Protein AF-0000000085013955 (afdb_homodimer)

InterPro domains:
  IPR001567 Peptidase M3A/M3B catalytic domain [PF01432] (205-588)
  IPR004438 Peptidase M3B, oligoendopeptidase F [TIGR00181] (13-599)
  IPR013647 Oligopeptidase F, N-terminal domain [PF08439] (120-188)
  IPR042088 Oligoendopeptidase F, C-terminal domain [G3DSA:1.10.1370.20] (228-605)
  IPR045090 Peptidase M3A/M3B [PTHR11804] (379-576)

Structure (mmCIF, N/CA/C/O backbone):
data_AF-0000000085013955-model_v1
#
loop_
_entity.id
_entity.type
_entity.pdbx_description
1 polymer 'Oligopeptidase F'
#
loop_
_atom_site.group_PDB
_atom_site.id
_atom_site.type_symbol
_atom_site.label_atom_id
_atom_site.label_alt_id
_atom_site.label_comp_id
_atom_site.label_asym_id
_atom_site.label_entity_id
_atom_site.label_seq_id
_atom_site.pdbx_PDB_ins_code
_atom_site.Cartn_x
_atom_site.Cartn_y
_atom_site.Cartn_z
_atom_site.occupancy
_atom_site.B_iso_or_equiv
_atom_site.auth_seq_id
_atom_site.auth_comp_id
_atom_site.auth_asym_id
_atom_site.auth_atom_id
_atom_site.pdbx_PDB_model_num
ATOM 1 N N . MET A 1 1 ? 40.969 1.836 11.406 1 19.58 1 MET A N 1
ATOM 2 C CA . MET A 1 1 ? 40.406 2.119 12.711 1 19.58 1 MET A CA 1
ATOM 3 C C . MET A 1 1 ? 39.844 3.541 12.773 1 19.58 1 MET A C 1
ATOM 5 O O . MET A 1 1 ? 40.594 4.484 13.07 1 19.58 1 MET A O 1
ATOM 9 N N . THR A 1 2 ? 39.125 3.875 11.758 1 24.98 2 THR A N 1
ATOM 10 C CA . THR A 1 2 ? 38.719 5.238 11.43 1 24.98 2 THR A CA 1
ATOM 11 C C . THR A 1 2 ? 37.906 5.859 12.57 1 24.98 2 THR A C 1
ATOM 13 O O . THR A 1 2 ? 36.906 5.289 13.016 1 24.98 2 THR A O 1
ATOM 16 N N . THR A 1 3 ? 38.688 6.633 13.406 1 26.97 3 THR A N 1
ATOM 17 C CA . THR A 1 3 ? 38.344 7.352 14.625 1 26.97 3 THR A CA 1
ATOM 18 C C . THR A 1 3 ? 37.156 8.281 14.391 1 26.97 3 THR A C 1
ATOM 20 O O . THR A 1 3 ? 37.25 9.234 13.609 1 26.97 3 THR A O 1
ATOM 23 N N . THR A 1 4 ? 35.969 7.707 14.25 1 27.47 4 THR A N 1
ATOM 24 C CA . THR A 1 4 ? 34.781 8.539 14.094 1 27.47 4 THR A CA 1
ATOM 25 C C . THR A 1 4 ? 34.719 9.602 15.188 1 27.47 4 THR A C 1
ATOM 27 O O . THR A 1 4 ? 34.625 9.273 16.375 1 27.47 4 THR A O 1
ATOM 30 N N . GLU A 1 5 ? 35.5 10.688 14.977 1 27.81 5 GLU A N 1
ATOM 31 C CA . GLU A 1 5 ? 35.469 11.766 15.961 1 27.81 5 GLU A CA 1
ATOM 32 C C . GLU A 1 5 ? 34.062 12.062 16.406 1 27.81 5 GLU A C 1
ATOM 34 O O . GLU A 1 5 ? 33.188 12.375 15.578 1 27.81 5 GLU A O 1
ATOM 39 N N . ARG A 1 6 ? 33.625 11.555 17.516 1 36.03 6 ARG A N 1
ATOM 40 C CA . ARG A 1 6 ? 32.344 11.719 18.172 1 36.03 6 ARG A CA 1
ATOM 41 C C . ARG A 1 6 ? 31.969 13.195 18.266 1 36.03 6 ARG A C 1
ATOM 43 O O . ARG A 1 6 ? 32.688 13.992 18.875 1 36.03 6 ARG A O 1
ATOM 50 N N . LYS A 1 7 ? 31.453 13.844 17.266 1 40.97 7 LYS A N 1
ATOM 51 C CA . LYS A 1 7 ? 31.094 15.25 17.359 1 40.97 7 LYS A CA 1
ATOM 52 C C . LYS A 1 7 ? 30.859 15.664 18.812 1 40.97 7 LYS A C 1
ATOM 54 O O . LYS A 1 7 ? 30.359 14.875 19.609 1 40.97 7 LYS A O 1
ATOM 59 N N . ALA A 1 8 ? 31.031 16.656 19.594 1 46.53 8 ALA A N 1
ATOM 60 C CA . ALA A 1 8 ? 30.922 17.016 21 1 46.53 8 ALA A CA 1
ATOM 61 C C . ALA A 1 8 ? 29.531 16.766 21.531 1 46.53 8 ALA A C 1
ATOM 63 O O . ALA A 1 8 ? 28.547 17.344 21.062 1 46.53 8 ALA A O 1
ATOM 64 N N . GLY A 1 9 ? 28.875 15.539 22.203 1 61.88 9 GLY A N 1
ATOM 65 C CA . GLY A 1 9 ? 27.781 14.625 22.5 1 61.88 9 GLY A CA 1
ATOM 66 C C . GLY A 1 9 ? 26.625 15.289 23.234 1 61.88 9 GLY A C 1
ATOM 67 O O . GLY A 1 9 ? 26.844 16.078 24.141 1 61.88 9 GLY A O 1
ATOM 68 N N . LEU A 1 10 ? 25.453 15.703 22.688 1 78.12 10 LEU A N 1
ATOM 69 C CA . LEU A 1 10 ? 24.25 16.125 23.391 1 78.12 10 LEU A CA 1
ATOM 70 C C . LEU A 1 10 ? 24.094 15.367 24.703 1 78.12 10 LEU A C 1
ATOM 72 O O . LEU A 1 10 ? 24.438 14.18 24.781 1 78.12 10 LEU A O 1
ATOM 76 N N . PRO A 1 11 ? 23.766 16.188 25.734 1 90.69 11 PRO A N 1
ATOM 77 C CA . PRO A 1 11 ? 23.531 15.516 27.016 1 90.69 11 PRO A CA 1
ATOM 78 C C . PRO A 1 11 ? 22.406 14.484 26.938 1 90.69 11 PRO A C 1
ATOM 80 O O . PRO A 1 11 ? 21.594 14.531 26.016 1 90.69 11 PRO A O 1
ATOM 83 N N . SER A 1 12 ? 22.547 13.562 27.891 1 91.56 12 SER A N 1
ATOM 84 C CA . SER A 1 12 ? 21.406 12.664 28.047 1 91.56 12 SER A CA 1
ATOM 85 C C . SER A 1 12 ? 20.188 13.406 28.609 1 91.56 12 SER A C 1
ATOM 87 O O . SER A 1 12 ? 20.344 14.484 29.188 1 91.56 12 SER A O 1
ATOM 89 N N . ARG A 1 13 ? 18.984 12.914 28.438 1 94 13 ARG A N 1
ATOM 90 C CA . ARG A 1 13 ? 17.75 13.531 28.922 1 94 13 ARG A CA 1
ATOM 91 C C . ARG A 1 13 ? 17.828 13.773 30.422 1 94 13 ARG A C 1
ATOM 93 O O . ARG A 1 13 ? 17.359 14.805 30.922 1 94 13 ARG A O 1
ATOM 100 N N . ALA A 1 14 ? 18.453 12.852 31.078 1 91.44 14 ALA A N 1
ATOM 101 C CA . ALA A 1 14 ? 18.562 12.938 32.531 1 91.44 14 ALA A CA 1
ATOM 102 C C . ALA A 1 14 ? 19.484 14.078 32.938 1 91.44 14 ALA A C 1
ATOM 104 O O . ALA A 1 14 ? 19.391 14.562 34.094 1 91.44 14 ALA A O 1
ATOM 105 N N . ASP A 1 15 ? 20.281 14.57 32.031 1 94.38 15 ASP A N 1
ATOM 106 C CA . ASP A 1 15 ? 21.312 15.539 32.375 1 94.38 15 ASP A CA 1
ATOM 107 C C . ASP A 1 15 ? 20.906 16.953 31.969 1 94.38 15 ASP A C 1
ATOM 109 O O . ASP A 1 15 ? 21.641 17.922 32.188 1 94.38 15 ASP A O 1
ATOM 113 N N . VAL A 1 16 ? 19.766 17.094 31.375 1 95.44 16 VAL A N 1
ATOM 114 C CA . VAL A 1 16 ? 19.328 18.422 30.953 1 95.44 16 VAL A CA 1
ATOM 115 C C . VAL A 1 16 ? 18.766 19.188 32.156 1 95.44 16 VAL A C 1
ATOM 117 O O . VAL A 1 16 ? 18.141 18.594 33.031 1 95.44 16 VAL A O 1
ATOM 120 N N . PRO A 1 17 ? 18.969 20.5 32.188 1 95.19 17 PRO A N 1
ATOM 121 C CA . PRO A 1 17 ? 18.391 21.297 33.281 1 95.19 17 PRO A CA 1
ATOM 122 C C . PRO A 1 17 ? 16.875 21.203 33.312 1 95.19 17 PRO A C 1
ATOM 124 O O . PRO A 1 17 ? 16.219 21.266 32.281 1 95.19 17 PRO A O 1
ATOM 127 N N . ARG A 1 18 ? 16.297 21.109 34.5 1 95.31 18 ARG A N 1
ATOM 128 C CA . ARG A 1 18 ? 14.867 20.984 34.688 1 95.31 18 ARG A CA 1
ATOM 129 C C . ARG A 1 18 ? 14.117 22.172 34.094 1 95.31 18 ARG A C 1
ATOM 131 O O . ARG A 1 18 ? 13.023 22.016 33.562 1 95.31 18 ARG A O 1
ATOM 138 N N . GLU A 1 19 ? 14.75 23.344 34.188 1 95.25 19 GLU A N 1
ATOM 139 C CA . GLU A 1 19 ? 14.117 24.562 33.719 1 95.25 19 GLU A CA 1
ATOM 140 C C . GLU A 1 19 ? 13.898 24.531 32.219 1 95.25 19 GLU A C 1
ATOM 142 O O . GLU A 1 19 ? 13.086 25.297 31.688 1 95.25 19 GLU A O 1
ATOM 147 N N . GLN A 1 20 ? 14.531 23.641 31.531 1 97.19 20 GLN A N 1
ATOM 148 C CA . GLN A 1 20 ? 14.398 23.547 30.094 1 97.19 20 GLN A CA 1
ATOM 149 C C . GLN A 1 20 ? 13.422 22.438 29.688 1 97.19 20 GLN A C 1
ATOM 151 O O . GLN A 1 20 ? 13.211 22.188 28.5 1 97.19 20 GLN A O 1
ATOM 156 N N . THR A 1 21 ? 12.906 21.781 30.719 1 97.38 21 THR A N 1
ATOM 157 C CA . THR A 1 21 ? 11.961 20.703 30.469 1 97.38 21 THR A CA 1
ATOM 158 C C . THR A 1 21 ? 10.547 21.125 30.859 1 97.38 21 THR A C 1
ATOM 160 O O . THR A 1 21 ? 10.359 22.031 31.656 1 97.38 21 THR A O 1
ATOM 163 N N . TRP A 1 22 ? 9.57 20.5 30.234 1 97.88 22 TRP A N 1
ATOM 164 C CA . TRP A 1 22 ? 8.18 20.766 30.578 1 97.88 22 TRP A CA 1
ATOM 165 C C . TRP A 1 22 ? 7.805 20.094 31.906 1 97.88 22 TRP A C 1
ATOM 167 O O . TRP A 1 22 ? 8.516 19.203 32.375 1 97.88 22 TRP A O 1
ATOM 177 N N . ASP A 1 23 ? 6.758 20.609 32.5 1 97 23 ASP A N 1
ATOM 178 C CA . ASP A 1 23 ? 6.215 20.062 33.719 1 97 23 ASP A CA 1
ATOM 179 C C . ASP A 1 23 ? 5.203 18.953 33.438 1 97 23 ASP A C 1
ATOM 181 O O . ASP A 1 23 ? 3.998 19.141 33.625 1 97 23 ASP A O 1
ATOM 185 N N . ILE A 1 24 ? 5.691 17.797 33.094 1 95.5 24 ILE A N 1
ATOM 186 C CA . ILE A 1 24 ? 4.844 16.672 32.75 1 95.5 24 ILE A CA 1
ATOM 187 C C . ILE A 1 24 ? 4.195 16.094 34 1 95.5 24 ILE A C 1
ATOM 189 O O . ILE A 1 24 ? 3.176 15.414 33.906 1 95.5 24 ILE A O 1
ATOM 193 N N . GLU A 1 25 ? 4.68 16.438 35.156 1 95.56 25 GLU A N 1
ATOM 194 C CA . GLU A 1 25 ? 4.203 15.969 36.438 1 95.56 25 GLU A CA 1
ATOM 195 C C . GLU A 1 25 ? 2.809 16.5 36.75 1 95.56 25 GLU A C 1
ATOM 197 O O . GLU A 1 25 ? 2.104 15.969 37.594 1 95.56 25 GLU A O 1
ATOM 202 N N . ALA A 1 26 ? 2.473 17.578 36.062 1 95.62 26 ALA A N 1
ATOM 203 C CA . ALA A 1 26 ? 1.122 18.109 36.25 1 95.62 26 ALA A CA 1
ATOM 204 C C . ALA A 1 26 ? 0.078 17.125 35.719 1 95.62 26 ALA A C 1
ATOM 206 O O . ALA A 1 26 ? -1.084 17.172 36.125 1 95.62 26 ALA A O 1
ATOM 207 N N . LEU A 1 27 ? 0.449 16.25 34.812 1 96.5 27 LEU A N 1
ATOM 208 C CA . LEU A 1 27 ? -0.435 15.211 34.312 1 96.5 27 LEU A CA 1
ATOM 209 C C . LEU A 1 27 ? -0.501 14.039 35.281 1 96.5 27 LEU A C 1
ATOM 211 O O . LEU A 1 27 ? -1.589 13.633 35.719 1 96.5 27 LEU A O 1
ATOM 215 N N . PHE A 1 28 ? 0.667 13.578 35.531 1 97.06 28 PHE A N 1
ATOM 216 C CA . PHE A 1 28 ? 0.864 12.562 36.562 1 97.06 28 PHE A CA 1
ATOM 217 C C . PHE A 1 28 ? 2.127 12.844 37.375 1 97.06 28 PHE A C 1
ATOM 219 O O . PHE A 1 28 ? 3.225 12.898 36.812 1 97.06 28 PHE A O 1
ATOM 226 N N . ALA A 1 29 ? 1.941 12.836 38.594 1 96.56 29 ALA A N 1
ATOM 227 C CA . ALA A 1 29 ? 3.027 13.266 39.469 1 96.56 29 ALA A CA 1
ATOM 228 C C . ALA A 1 29 ? 4.219 12.32 39.375 1 96.56 29 ALA A C 1
ATOM 230 O O . ALA A 1 29 ? 5.371 12.75 39.469 1 96.56 29 ALA A O 1
ATOM 231 N N . THR A 1 30 ? 3.914 11 39.25 1 95.31 30 THR A N 1
ATOM 232 C CA . THR A 1 30 ? 4.957 9.984 39.125 1 95.31 30 THR A CA 1
ATOM 233 C C . THR A 1 30 ? 4.559 8.93 38.094 1 95.31 30 THR A C 1
ATOM 235 O O . THR A 1 30 ? 3.377 8.773 37.781 1 95.31 30 THR A O 1
ATOM 238 N N . PRO A 1 31 ? 5.621 8.258 37.562 1 95.12 31 PRO A N 1
ATOM 239 C CA . PRO A 1 31 ? 5.289 7.133 36.719 1 95.12 31 PRO A CA 1
ATOM 240 C C . PRO A 1 31 ? 4.379 6.109 37.375 1 95.12 31 PRO A C 1
ATOM 242 O O . PRO A 1 31 ? 3.566 5.465 36.719 1 95.12 31 PRO A O 1
ATOM 245 N N . ALA A 1 32 ? 4.484 6.023 38.625 1 96.5 32 ALA A N 1
ATOM 246 C CA . ALA A 1 32 ? 3.631 5.102 39.375 1 96.5 32 ALA A CA 1
ATOM 247 C C . ALA A 1 32 ? 2.172 5.547 39.344 1 96.5 32 ALA A C 1
ATOM 249 O O . ALA A 1 32 ? 1.264 4.715 39.312 1 96.5 32 ALA A O 1
ATOM 250 N N . ASP A 1 33 ? 1.98 6.84 39.438 1 97.69 33 ASP A N 1
ATOM 251 C CA . ASP A 1 33 ? 0.623 7.363 39.312 1 97.69 33 ASP A CA 1
ATOM 252 C C . ASP A 1 33 ? 0.028 7.051 37.938 1 97.69 33 ASP A C 1
ATOM 254 O O . ASP A 1 33 ? -1.162 6.746 37.844 1 97.69 33 ASP A O 1
ATOM 258 N N . TRP A 1 34 ? 0.834 7.223 36.938 1 97.75 34 TRP A N 1
ATOM 259 C CA . TRP A 1 34 ? 0.398 6.859 35.594 1 97.75 34 TRP A CA 1
ATOM 260 C C . TRP A 1 34 ? 0.026 5.379 35.531 1 97.75 34 TRP A C 1
ATOM 262 O O . TRP A 1 34 ? -1.004 5.02 34.938 1 97.75 34 TRP A O 1
ATOM 272 N N . GLU A 1 35 ? 0.854 4.523 36.125 1 97.38 35 GLU A N 1
ATOM 273 C CA . GLU A 1 35 ? 0.611 3.082 36.156 1 97.38 35 GLU A CA 1
ATOM 274 C C . GLU A 1 35 ? -0.702 2.75 36.844 1 97.38 35 GLU A C 1
ATOM 276 O O . GLU A 1 35 ? -1.457 1.89 36.406 1 97.38 35 GLU A O 1
ATOM 281 N N . ALA A 1 36 ? -0.9 3.406 37.938 1 97.88 36 ALA A N 1
ATOM 282 C CA . ALA A 1 36 ? -2.139 3.195 38.688 1 97.88 36 ALA A CA 1
ATOM 283 C C . ALA A 1 36 ? -3.355 3.559 37.812 1 97.88 36 ALA A C 1
ATOM 285 O O . ALA A 1 36 ? -4.367 2.855 37.844 1 97.88 36 ALA A O 1
ATOM 286 N N . GLU A 1 37 ? -3.25 4.672 37.156 1 97.81 37 GLU A N 1
ATOM 287 C CA . GLU A 1 37 ? -4.344 5.086 36.281 1 97.81 37 GLU A CA 1
ATOM 288 C C . GLU A 1 37 ? -4.527 4.105 35.125 1 97.81 37 GLU A C 1
ATOM 290 O O . GLU A 1 37 ? -5.656 3.777 34.75 1 97.81 37 GLU A O 1
ATOM 295 N N . ALA A 1 38 ? -3.42 3.643 34.531 1 97.75 38 ALA A N 1
ATOM 296 C CA . ALA A 1 38 ? -3.459 2.68 33.438 1 97.75 38 ALA A CA 1
ATOM 297 C C . ALA A 1 38 ? -4.121 1.376 33.875 1 97.75 38 ALA A C 1
ATOM 299 O O . ALA A 1 38 ? -4.762 0.696 33.062 1 97.75 38 ALA A O 1
ATOM 300 N N . GLU A 1 39 ? -4.012 1.05 35.094 1 96.81 39 GLU A N 1
ATOM 301 C CA . GLU A 1 39 ? -4.617 -0.16 35.656 1 96.81 39 GLU A CA 1
ATOM 302 C C . GLU A 1 39 ? -6.098 0.052 35.938 1 96.81 39 GLU A C 1
ATOM 304 O O . GLU A 1 39 ? -6.906 -0.868 35.781 1 96.81 39 GLU A O 1
ATOM 309 N N . ALA A 1 40 ? -6.426 1.235 36.312 1 97.69 40 ALA A N 1
ATOM 310 C CA . ALA A 1 40 ? -7.781 1.529 36.781 1 97.69 40 ALA A CA 1
ATOM 311 C C . ALA A 1 40 ? -8.695 1.861 35.594 1 97.69 40 ALA A C 1
ATOM 313 O O . ALA A 1 40 ? -9.891 1.573 35.625 1 97.69 40 ALA A O 1
ATOM 314 N N . LEU A 1 41 ? -8.195 2.469 34.594 1 97.81 41 LEU A N 1
ATOM 315 C CA . LEU A 1 41 ? -8.977 3.078 33.531 1 97.81 41 LEU A CA 1
ATOM 316 C C . LEU A 1 41 ? -9.758 2.023 32.75 1 97.81 41 LEU A C 1
ATOM 318 O O . LEU A 1 41 ? -10.898 2.258 32.344 1 97.81 41 LEU A O 1
ATOM 322 N N . PRO A 1 42 ? -9.18 0.808 32.531 1 96.69 42 PRO A N 1
ATOM 323 C CA . PRO A 1 42 ? -9.938 -0.204 31.781 1 96.69 42 PRO A CA 1
ATOM 324 C C . PRO A 1 42 ? -11.258 -0.569 32.469 1 96.69 42 PRO A C 1
ATOM 326 O O . PRO A 1 42 ? -12.273 -0.751 31.781 1 96.69 42 PRO A O 1
ATOM 329 N N . ALA A 1 43 ? -11.297 -0.641 33.719 1 97.44 43 ALA A N 1
ATOM 330 C CA . ALA A 1 43 ? -12.531 -0.939 34.438 1 97.44 43 ALA A CA 1
ATOM 331 C C . ALA A 1 43 ? -13.547 0.184 34.25 1 97.44 43 ALA A C 1
ATOM 333 O O . ALA A 1 43 ? -14.75 -0.072 34.125 1 97.44 43 ALA A O 1
ATOM 334 N N . ALA A 1 44 ? -13.07 1.383 34.406 1 98 44 ALA A N 1
ATOM 335 C CA . ALA A 1 44 ? -13.953 2.527 34.156 1 98 44 ALA A CA 1
ATOM 336 C C . ALA A 1 44 ? -14.492 2.529 32.75 1 98 44 ALA A C 1
ATOM 338 O O . ALA A 1 44 ? -15.656 2.873 32.531 1 98 44 ALA A O 1
ATOM 339 N N . ILE A 1 45 ? -13.672 2.234 31.781 1 97.69 45 ILE A N 1
ATOM 340 C CA . ILE A 1 45 ? -14.086 2.133 30.391 1 97.69 45 ILE A CA 1
ATOM 341 C C . ILE A 1 45 ? -15.148 1.051 30.234 1 97.69 45 ILE A C 1
ATOM 343 O O . ILE A 1 45 ? -16.203 1.285 29.641 1 97.69 45 ILE A O 1
ATOM 347 N N . ASP A 1 46 ? -14.938 -0.104 30.875 1 97 46 ASP A N 1
ATOM 348 C CA . ASP A 1 46 ? -15.859 -1.232 30.766 1 97 46 ASP A CA 1
ATOM 349 C C . ASP A 1 46 ? -17.219 -0.888 31.359 1 97 46 ASP A C 1
ATOM 351 O O . ASP A 1 46 ? -18.25 -1.368 30.875 1 97 46 ASP A O 1
ATOM 355 N N . ALA A 1 47 ? -17.219 -0.125 32.312 1 97.62 47 ALA A N 1
ATOM 356 C CA . ALA A 1 47 ? -18.469 0.274 32.969 1 97.62 47 ALA A CA 1
ATOM 357 C C . ALA A 1 47 ? -19.359 1.055 32.031 1 97.62 47 ALA A C 1
ATOM 359 O O . ALA A 1 47 ? -20.578 1.092 32.219 1 97.62 47 ALA A O 1
ATOM 360 N N . LEU A 1 48 ? -18.797 1.715 31.047 1 97.69 48 LEU A N 1
ATOM 361 C CA . LEU A 1 48 ? -19.594 2.48 30.094 1 97.69 48 LEU A CA 1
ATOM 362 C C . LEU A 1 48 ? -20.484 1.562 29.266 1 97.69 48 LEU A C 1
ATOM 364 O O . LEU A 1 48 ? -21.484 2.012 28.688 1 97.69 48 LEU A O 1
ATOM 368 N N . ALA A 1 49 ? -20.156 0.292 29.219 1 95.19 49 ALA A N 1
ATOM 369 C CA . ALA A 1 49 ? -20.938 -0.678 28.453 1 95.19 49 ALA A CA 1
ATOM 370 C C . ALA A 1 49 ? -22.344 -0.801 29 1 95.19 49 ALA A C 1
ATOM 372 O O . ALA A 1 49 ? -23.281 -1.142 28.266 1 95.19 49 ALA A O 1
ATOM 373 N N . ALA A 1 50 ? -22.516 -0.489 30.219 1 96.62 50 ALA A N 1
ATOM 374 C CA . ALA A 1 50 ? -23.812 -0.613 30.891 1 96.62 50 ALA A CA 1
ATOM 375 C C . ALA A 1 50 ? -24.828 0.372 30.328 1 96.62 50 ALA A C 1
ATOM 377 O O . ALA A 1 50 ? -26.031 0.21 30.516 1 96.62 50 ALA A O 1
ATOM 378 N N . TYR A 1 51 ? -24.328 1.375 29.641 1 97.12 51 TYR A N 1
ATOM 379 C CA . TYR A 1 51 ? -25.203 2.404 29.109 1 97.12 51 TYR A CA 1
ATOM 380 C C . TYR A 1 51 ? -25.766 1.989 27.75 1 97.12 51 TYR A C 1
ATOM 382 O O . TYR A 1 51 ? -26.688 2.629 27.234 1 97.12 51 TYR A O 1
ATOM 390 N N . ALA A 1 52 ? -25.219 0.956 27.125 1 93.88 52 ALA A N 1
ATOM 391 C CA . ALA A 1 52 ? -25.688 0.498 25.812 1 93.88 52 ALA A CA 1
ATOM 392 C C . ALA A 1 52 ? -27.188 0.201 25.844 1 93.88 52 ALA A C 1
ATOM 394 O O . ALA A 1 52 ? -27.672 -0.509 26.734 1 93.88 52 ALA A O 1
ATOM 395 N N . GLY A 1 53 ? -27.938 0.788 24.984 1 93.75 53 GLY A N 1
ATOM 396 C CA . GLY A 1 53 ? -29.375 0.564 24.859 1 93.75 53 GLY A CA 1
ATOM 397 C C . GLY A 1 53 ? -30.188 1.455 25.766 1 93.75 53 GLY A C 1
ATOM 398 O O . GLY A 1 53 ? -31.422 1.34 25.812 1 93.75 53 GLY A O 1
ATOM 399 N N . THR A 1 54 ? -29.516 2.365 26.438 1 96.31 54 THR A N 1
ATOM 400 C CA . THR A 1 54 ? -30.25 3.113 27.453 1 96.31 54 THR A CA 1
ATOM 401 C C . THR A 1 54 ? -30.391 4.578 27.047 1 96.31 54 THR A C 1
ATOM 403 O O . THR A 1 54 ? -31.125 5.336 27.688 1 96.31 54 THR A O 1
ATOM 406 N N . LEU A 1 55 ? -29.797 5.07 26.016 1 95.88 55 LEU A N 1
ATOM 407 C CA . LEU A 1 55 ? -29.672 6.492 25.703 1 95.88 55 LEU A CA 1
ATOM 408 C C . LEU A 1 55 ? -31.031 7.086 25.312 1 95.88 55 LEU A C 1
ATOM 410 O O . LEU A 1 55 ? -31.234 8.297 25.406 1 95.88 55 LEU A O 1
ATOM 414 N N . SER A 1 56 ? -31.984 6.219 24.938 1 95.19 56 SER A N 1
ATOM 415 C CA . SER A 1 56 ? -33.312 6.672 24.5 1 95.19 56 SER A CA 1
ATOM 416 C C . SER A 1 56 ? -34.25 6.797 25.672 1 95.19 56 SER A C 1
ATOM 418 O O . SER A 1 56 ? -35.406 7.262 25.516 1 95.19 56 SER A O 1
ATOM 420 N N . ARG A 1 57 ? -33.844 6.449 26.844 1 95.81 57 ARG A N 1
ATOM 421 C CA . ARG A 1 57 ? -34.719 6.332 28 1 95.81 57 ARG A CA 1
ATOM 422 C C . ARG A 1 57 ? -35.062 7.703 28.578 1 95.81 57 ARG A C 1
ATOM 424 O O . ARG A 1 57 ? -35.812 7.805 29.531 1 95.81 57 ARG A O 1
ATOM 431 N N . GLY A 1 58 ? -34.438 8.742 28.062 1 95.81 58 GLY A N 1
ATOM 432 C CA . GLY A 1 58 ? -34.75 10.078 28.547 1 95.81 58 GLY A CA 1
ATOM 433 C C . GLY A 1 58 ? -33.531 10.969 28.688 1 95.81 58 GLY A C 1
ATOM 434 O O . GLY A 1 58 ? -32.406 10.516 28.484 1 95.81 58 GLY A O 1
ATOM 435 N N . PRO A 1 59 ? -33.75 12.234 29.016 1 96.75 59 PRO A N 1
ATOM 436 C CA . PRO A 1 59 ? -32.656 13.188 29.125 1 96.75 59 PRO A CA 1
ATOM 437 C C . PRO A 1 59 ? -31.672 12.82 30.25 1 96.75 59 PRO A C 1
ATOM 439 O O . PRO A 1 59 ? -30.469 13.039 30.109 1 96.75 59 PRO A O 1
ATOM 442 N N . GLU A 1 60 ? -32.188 12.219 31.328 1 96.75 60 GLU A N 1
ATOM 443 C CA . GLU A 1 60 ? -31.312 11.867 32.438 1 96.75 60 GLU A CA 1
ATOM 444 C C . GLU A 1 60 ? -30.359 10.734 32.062 1 96.75 60 GLU A C 1
ATOM 446 O O . GLU A 1 60 ? -29.172 10.773 32.406 1 96.75 60 GLU A O 1
ATOM 451 N N . ALA A 1 61 ? -30.906 9.828 31.375 1 97 61 ALA A N 1
ATOM 452 C CA . ALA A 1 61 ? -30.094 8.703 30.922 1 97 61 ALA A CA 1
ATOM 453 C C . ALA A 1 61 ? -29.031 9.148 29.938 1 97 61 ALA A C 1
ATOM 455 O O . ALA A 1 61 ? -27.875 8.719 30.016 1 97 61 ALA A O 1
ATOM 456 N N . LEU A 1 62 ? -29.438 10.008 29.047 1 97.5 62 LEU A N 1
ATOM 457 C CA . LEU A 1 62 ? -28.5 10.523 28.062 1 97.5 62 LEU A CA 1
ATOM 458 C C . LEU A 1 62 ? -27.391 11.344 28.734 1 97.5 62 LEU A C 1
ATOM 460 O O . LEU A 1 62 ? -26.219 11.164 28.453 1 97.5 62 LEU A O 1
ATOM 464 N N . ALA A 1 63 ? -27.812 12.156 29.656 1 97.38 63 ALA A N 1
ATOM 465 C CA . ALA A 1 63 ? -26.859 13 30.375 1 97.38 63 ALA A CA 1
ATOM 466 C C . ALA A 1 63 ? -25.875 12.148 31.172 1 97.38 63 ALA A C 1
ATOM 468 O O . ALA A 1 63 ? -24.688 12.477 31.25 1 97.38 63 ALA A O 1
ATOM 469 N N . ALA A 1 64 ? -26.391 11.117 31.75 1 97.44 64 ALA A N 1
ATOM 470 C CA . ALA A 1 64 ? -25.547 10.242 32.562 1 97.44 64 ALA A CA 1
ATOM 471 C C . ALA A 1 64 ? -24.453 9.594 31.719 1 97.44 64 ALA A C 1
ATOM 473 O O . ALA A 1 64 ? -23.297 9.539 32.125 1 97.44 64 ALA A O 1
ATOM 474 N N . TYR A 1 65 ? -24.828 9.172 30.594 1 97.69 65 TYR A N 1
ATOM 475 C CA . TYR A 1 65 ? -23.844 8.562 29.719 1 97.69 65 TYR A CA 1
ATOM 476 C C . TYR A 1 65 ? -22.812 9.594 29.25 1 97.69 65 TYR A C 1
ATOM 478 O O . TYR A 1 65 ? -21.609 9.344 29.297 1 97.69 65 TYR A O 1
ATOM 486 N N . LEU A 1 66 ? -23.297 10.68 28.75 1 97.69 66 LEU A N 1
ATOM 487 C CA . LEU A 1 66 ? -22.391 11.688 28.172 1 97.69 66 LEU A CA 1
ATOM 488 C C . LEU A 1 66 ? -21.406 12.18 29.219 1 97.69 66 LEU A C 1
ATOM 490 O O . LEU A 1 66 ? -20.219 12.352 28.922 1 97.69 66 LEU A O 1
ATOM 494 N N . ARG A 1 67 ? -21.859 12.312 30.422 1 97 67 ARG A N 1
ATOM 495 C CA . ARG A 1 67 ? -20.984 12.75 31.5 1 97 67 ARG A CA 1
ATOM 496 C C . ARG A 1 67 ? -19.953 11.688 31.828 1 97 67 ARG A C 1
ATOM 498 O O . ARG A 1 67 ? -18.766 11.992 31.984 1 97 67 ARG A O 1
ATOM 505 N N . ALA A 1 68 ? -20.422 10.469 31.938 1 97.94 68 ALA A N 1
ATOM 506 C CA . ALA A 1 68 ? -19.516 9.375 32.25 1 97.94 68 ALA A CA 1
ATOM 507 C C . ALA A 1 68 ? -18.469 9.188 31.141 1 97.94 68 ALA A C 1
ATOM 509 O O . ALA A 1 68 ? -17.297 8.992 31.438 1 97.94 68 ALA A O 1
ATOM 510 N N . ALA A 1 69 ? -18.938 9.25 29.953 1 97.5 69 ALA A N 1
ATOM 511 C CA . ALA A 1 69 ? -18.047 9.094 28.812 1 97.5 69 ALA A CA 1
ATOM 512 C C . ALA A 1 69 ? -17.016 10.219 28.766 1 97.5 69 ALA A C 1
ATOM 514 O O . ALA A 1 69 ? -15.836 9.977 28.5 1 97.5 69 ALA A O 1
ATOM 515 N N . ASP A 1 70 ? -17.469 11.383 29.016 1 96.94 70 ASP A N 1
ATOM 516 C CA . ASP A 1 70 ? -16.578 12.547 29.016 1 96.94 70 ASP A CA 1
ATOM 517 C C . ASP A 1 70 ? -15.492 12.406 30.094 1 96.94 70 ASP A C 1
ATOM 519 O O . ASP A 1 70 ? -14.328 12.727 29.844 1 96.94 70 ASP A O 1
ATOM 523 N N . GLU A 1 71 ? -15.898 11.984 31.156 1 97.31 71 GLU A N 1
ATOM 524 C CA . GLU A 1 71 ? -14.961 11.828 32.25 1 97.31 71 GLU A CA 1
ATOM 525 C C . GLU A 1 71 ? -13.883 10.805 31.938 1 97.31 71 GLU A C 1
ATOM 527 O O . GLU A 1 71 ? -12.695 11.055 32.156 1 97.31 71 GLU A O 1
ATOM 532 N N . VAL A 1 72 ? -14.289 9.742 31.406 1 97.88 72 VAL A N 1
ATOM 533 C CA . VAL A 1 72 ? -13.352 8.68 31.062 1 97.88 72 VAL A CA 1
ATOM 534 C C . VAL A 1 72 ? -12.453 9.141 29.906 1 97.88 72 VAL A C 1
ATOM 536 O O . VAL A 1 72 ? -11.25 8.867 29.906 1 97.88 72 VAL A O 1
ATOM 539 N N . GLU A 1 73 ? -13.039 9.805 28.953 1 97.06 73 GLU A N 1
ATOM 540 C CA . GLU A 1 73 ? -12.266 10.297 27.812 1 97.06 73 GLU A CA 1
ATOM 541 C C . GLU A 1 73 ? -11.195 11.281 28.266 1 97.06 73 GLU A C 1
ATOM 543 O O . GLU A 1 73 ? -10.078 11.266 27.734 1 97.06 73 GLU A O 1
ATOM 548 N N . LEU A 1 74 ? -11.508 12.086 29.172 1 96.81 74 LEU A N 1
ATOM 549 C CA . LEU A 1 74 ? -10.539 13.055 29.672 1 96.81 74 LEU A CA 1
ATOM 550 C C . LEU A 1 74 ? -9.398 12.344 30.391 1 96.81 74 LEU A C 1
ATOM 552 O O . LEU A 1 74 ? -8.227 12.695 30.219 1 96.81 74 LEU A O 1
ATOM 556 N N . ARG A 1 75 ? -9.727 11.391 31.172 1 97.5 75 ARG A N 1
ATOM 557 C CA . ARG A 1 75 ? -8.719 10.586 31.859 1 97.5 75 ARG A CA 1
ATOM 558 C C . ARG A 1 75 ? -7.816 9.883 30.859 1 97.5 75 ARG A C 1
ATOM 560 O O . ARG A 1 75 ? -6.594 9.867 31.016 1 97.5 75 ARG A O 1
ATOM 567 N N . LEU A 1 76 ? -8.469 9.383 29.875 1 97.62 76 LEU A N 1
ATOM 568 C CA . LEU A 1 76 ? -7.734 8.703 28.812 1 97.62 76 LEU A CA 1
ATOM 569 C C . LEU A 1 76 ? -6.812 9.672 28.078 1 97.62 76 LEU A C 1
ATOM 571 O O . LEU A 1 76 ? -5.668 9.336 27.766 1 97.62 76 LEU A O 1
ATOM 575 N N . THR A 1 77 ? -7.305 10.82 27.812 1 96.69 77 THR A N 1
ATOM 576 C CA . THR A 1 77 ? -6.527 11.844 27.125 1 96.69 77 THR A CA 1
ATOM 577 C C . THR A 1 77 ? -5.281 12.211 27.938 1 96.69 77 THR A C 1
ATOM 579 O O . THR A 1 77 ? -4.199 12.383 27.375 1 96.69 77 THR A O 1
ATOM 582 N N . ARG A 1 78 ? -5.391 12.289 29.172 1 97.44 78 ARG A N 1
ATOM 583 C CA . ARG A 1 78 ? -4.262 12.586 30.047 1 97.44 78 ARG A CA 1
ATOM 584 C C . ARG A 1 78 ? -3.254 11.445 30.047 1 97.44 78 ARG A C 1
ATOM 586 O O . ARG A 1 78 ? -2.043 11.68 30 1 97.44 78 ARG A O 1
ATOM 593 N N . LEU A 1 79 ? -3.826 10.266 30.047 1 97.56 79 LEU A N 1
ATOM 594 C CA . LEU A 1 79 ? -2.986 9.078 30.016 1 97.56 79 LEU A CA 1
ATOM 595 C C . LEU A 1 79 ? -2.174 9.031 28.719 1 97.56 79 LEU A C 1
ATOM 597 O O . LEU A 1 79 ? -0.963 8.797 28.75 1 97.56 79 LEU A O 1
ATOM 601 N N . LEU A 1 80 ? -2.838 9.273 27.688 1 96.12 80 LEU A N 1
ATOM 602 C CA . LEU A 1 80 ? -2.213 9.258 26.359 1 96.12 80 LEU A CA 1
ATOM 603 C C . LEU A 1 80 ? -1.203 10.391 26.234 1 96.12 80 LEU A C 1
ATOM 605 O O . LEU A 1 80 ? -0.121 10.203 25.672 1 96.12 80 LEU A O 1
ATOM 609 N N . SER A 1 81 ? -1.55 11.516 26.688 1 96.44 81 SER A N 1
ATOM 610 C CA . SER A 1 81 ? -0.67 12.672 26.609 1 96.44 81 SER A CA 1
ATOM 611 C C . SER A 1 81 ? 0.646 12.43 27.328 1 96.44 81 SER A C 1
ATOM 613 O O . SER A 1 81 ? 1.723 12.664 26.781 1 96.44 81 SER A O 1
ATOM 615 N N . TYR A 1 82 ? 0.537 11.938 28.484 1 97.25 82 TYR A N 1
ATOM 616 C CA . TYR A 1 82 ? 1.731 11.656 29.266 1 97.25 82 TYR A CA 1
ATOM 617 C C . TYR A 1 82 ? 2.641 10.672 28.547 1 97.25 82 TYR A C 1
ATOM 619 O O . TYR A 1 82 ? 3.848 10.898 28.438 1 97.25 82 TYR A O 1
ATOM 627 N N . ALA A 1 83 ? 2.041 9.656 28.125 1 96.25 83 ALA A N 1
ATOM 628 C CA . ALA A 1 83 ? 2.812 8.602 27.469 1 96.25 83 ALA A CA 1
ATOM 629 C C . ALA A 1 83 ? 3.484 9.109 26.203 1 96.25 83 ALA A C 1
ATOM 631 O O . ALA A 1 83 ? 4.672 8.867 25.984 1 96.25 83 ALA A O 1
ATOM 632 N N . SER A 1 84 ? 2.771 9.805 25.438 1 94.5 84 SER A N 1
ATOM 633 C CA . SER A 1 84 ? 3.289 10.328 24.172 1 94.5 84 SER A CA 1
ATOM 634 C C . SER A 1 84 ? 4.367 11.375 24.406 1 94.5 84 SER A C 1
ATOM 636 O O . SER A 1 84 ? 5.406 11.367 23.75 1 94.5 84 SER A O 1
ATOM 638 N N . MET A 1 85 ? 4.137 12.25 25.297 1 95.75 85 MET A N 1
ATOM 639 C CA . MET A 1 85 ? 5.082 13.32 25.609 1 95.75 85 MET A CA 1
ATOM 640 C C . MET A 1 85 ? 6.375 12.75 26.188 1 95.75 85 MET A C 1
ATOM 642 O O . MET A 1 85 ? 7.469 13.188 25.812 1 95.75 85 MET A O 1
ATOM 646 N N . ALA A 1 86 ? 6.238 11.75 26.953 1 94.56 86 ALA A N 1
ATOM 647 C CA . ALA A 1 86 ? 7.414 11.094 27.531 1 94.56 86 ALA A CA 1
ATOM 648 C C . ALA A 1 86 ? 8.242 10.414 26.453 1 94.56 86 ALA A C 1
ATOM 650 O O . ALA A 1 86 ? 9.477 10.438 26.5 1 94.56 86 ALA A O 1
ATOM 651 N N . ALA A 1 87 ? 7.59 9.898 25.609 1 91.19 87 ALA A N 1
ATOM 652 C CA . ALA A 1 87 ? 8.289 9.203 24.531 1 91.19 87 ALA A CA 1
ATOM 653 C C . ALA A 1 87 ? 8.953 10.188 23.578 1 91.19 87 ALA A C 1
ATOM 655 O O . ALA A 1 87 ? 9.953 9.867 22.922 1 91.19 87 ALA A O 1
ATOM 656 N N . SER A 1 88 ? 8.516 11.336 23.453 1 92 88 SER A N 1
ATOM 657 C CA . SER A 1 88 ? 9.008 12.344 22.516 1 92 88 SER A CA 1
ATOM 658 C C . SER A 1 88 ? 10.359 12.891 22.969 1 92 88 SER A C 1
ATOM 660 O O . SER A 1 88 ? 11.18 13.273 22.125 1 92 88 SER A O 1
ATOM 662 N N . VAL A 1 89 ? 10.656 12.898 24.219 1 93.75 89 VAL A N 1
ATOM 663 C CA . VAL A 1 89 ? 11.836 13.602 24.703 1 93.75 89 VAL A CA 1
ATOM 664 C C . VAL A 1 89 ? 13.047 12.68 24.656 1 93.75 89 VAL A C 1
ATOM 666 O O . VAL A 1 89 ? 14.188 13.141 24.781 1 93.75 89 VAL A O 1
ATOM 669 N N . ASP A 1 90 ? 12.766 11.391 24.5 1 90.44 90 ASP A N 1
ATOM 670 C CA . ASP A 1 90 ? 13.828 10.414 24.297 1 90.44 90 ASP A CA 1
ATOM 671 C C . ASP A 1 90 ? 13.305 9.188 23.547 1 90.44 90 ASP A C 1
ATOM 673 O O . ASP A 1 90 ? 12.812 8.242 24.172 1 90.44 90 ASP A O 1
ATOM 677 N N . GLY A 1 91 ? 13.578 9.117 22.344 1 81.5 91 GLY A N 1
ATOM 678 C CA . GLY A 1 91 ? 13.086 8.039 21.5 1 81.5 91 GLY A CA 1
ATOM 679 C C . GLY A 1 91 ? 13.727 6.699 21.828 1 81.5 91 GLY A C 1
ATOM 680 O O . GLY A 1 91 ? 13.258 5.656 21.359 1 81.5 91 GLY A O 1
ATOM 681 N N . ARG A 1 92 ? 14.789 6.59 22.641 1 75.94 92 ARG A N 1
ATOM 682 C CA . ARG A 1 92 ? 15.5 5.363 22.984 1 75.94 92 ARG A CA 1
ATOM 683 C C . ARG A 1 92 ? 14.977 4.766 24.281 1 75.94 92 ARG A C 1
ATOM 685 O O . ARG A 1 92 ? 15.406 3.682 24.688 1 75.94 92 ARG A O 1
ATOM 692 N N . ASP A 1 93 ? 14.086 5.531 24.859 1 89.44 93 ASP A N 1
ATOM 693 C CA . ASP A 1 93 ? 13.539 5.082 26.125 1 89.44 93 ASP A CA 1
ATOM 694 C C . ASP A 1 93 ? 12.492 3.99 25.922 1 89.44 93 ASP A C 1
ATOM 696 O O . ASP A 1 93 ? 11.328 4.281 25.625 1 89.44 93 ASP A O 1
ATOM 700 N N . ALA A 1 94 ? 12.828 2.771 26.25 1 84.62 94 ALA A N 1
ATOM 701 C CA . ALA A 1 94 ? 11.961 1.617 26.016 1 84.62 94 ALA A CA 1
ATOM 702 C C . ALA A 1 94 ? 10.766 1.624 26.969 1 84.62 94 ALA A C 1
ATOM 704 O O . ALA A 1 94 ? 9.68 1.166 26.609 1 84.62 94 ALA A O 1
ATOM 705 N N . VAL A 1 95 ? 10.961 2.129 28.062 1 91.88 95 VAL A N 1
ATOM 706 C CA . VAL A 1 95 ? 9.883 2.189 29.047 1 91.88 95 VAL A CA 1
ATOM 707 C C . VAL A 1 95 ? 8.812 3.176 28.578 1 91.88 95 VAL A C 1
ATOM 709 O O . VAL A 1 95 ? 7.617 2.893 28.672 1 91.88 95 VAL A O 1
ATOM 712 N N . ALA A 1 96 ? 9.266 4.324 28.125 1 92.12 96 ALA A N 1
ATOM 713 C CA . ALA A 1 96 ? 8.336 5.316 27.609 1 92.12 96 ALA A CA 1
ATOM 714 C C . ALA A 1 96 ? 7.586 4.781 26.391 1 92.12 96 ALA A C 1
ATOM 716 O O . ALA A 1 96 ? 6.383 5.008 26.25 1 92.12 96 ALA A O 1
ATOM 717 N N . ALA A 1 97 ? 8.305 4.07 25.625 1 86.31 97 ALA A N 1
ATOM 718 C CA . ALA A 1 97 ? 7.688 3.469 24.453 1 86.31 97 ALA A CA 1
ATOM 719 C C . ALA A 1 97 ? 6.633 2.439 24.844 1 86.31 97 ALA A C 1
ATOM 721 O O . ALA A 1 97 ? 5.547 2.398 24.266 1 86.31 97 ALA A O 1
ATOM 722 N N . ALA A 1 98 ? 6.922 1.662 25.781 1 87.94 98 ALA A N 1
ATOM 723 C CA . ALA A 1 98 ? 5.988 0.652 26.266 1 87.94 98 ALA A CA 1
ATOM 724 C C . ALA A 1 98 ? 4.738 1.302 26.859 1 87.94 98 ALA A C 1
ATOM 726 O O . ALA A 1 98 ? 3.625 0.797 26.672 1 87.94 98 ALA A O 1
ATOM 727 N N . ARG A 1 99 ? 4.902 2.373 27.531 1 93.56 99 ARG A N 1
ATOM 728 C CA . ARG A 1 99 ? 3.768 3.117 28.062 1 93.56 99 ARG A CA 1
ATOM 729 C C . ARG A 1 99 ? 2.865 3.625 26.953 1 93.56 99 ARG A C 1
ATOM 731 O O . ARG A 1 99 ? 1.639 3.561 27.047 1 93.56 99 ARG A O 1
ATOM 738 N N . ARG A 1 100 ? 3.486 4.145 26 1 91.12 100 ARG A N 1
ATOM 739 C CA . ARG A 1 100 ? 2.715 4.641 24.859 1 91.12 100 ARG A CA 1
ATOM 740 C C . ARG A 1 100 ? 1.897 3.523 24.219 1 91.12 100 ARG A C 1
ATOM 742 O O . ARG A 1 100 ? 0.726 3.715 23.891 1 91.12 100 ARG A O 1
ATOM 749 N N . ASP A 1 101 ? 2.488 2.396 24.094 1 83.62 101 ASP A N 1
ATOM 750 C CA . ASP A 1 101 ? 1.796 1.251 23.5 1 83.62 101 ASP A CA 1
ATOM 751 C C . ASP A 1 101 ? 0.632 0.806 24.391 1 83.62 101 ASP A C 1
ATOM 753 O O . ASP A 1 101 ? -0.459 0.522 23.891 1 83.62 101 ASP A O 1
ATOM 757 N N . ARG A 1 102 ? 0.907 0.729 25.609 1 89.94 102 ARG A N 1
ATOM 758 C CA . ARG A 1 102 ? -0.132 0.349 26.547 1 89.94 102 ARG A CA 1
ATOM 759 C C . ARG A 1 102 ? -1.288 1.344 26.531 1 89.94 102 ARG A C 1
ATOM 761 O O . ARG A 1 102 ? -2.455 0.947 26.531 1 89.94 102 ARG A O 1
ATOM 768 N N . ALA A 1 103 ? -0.965 2.605 26.547 1 94.81 103 ALA A N 1
ATOM 769 C CA . ALA A 1 103 ? -1.99 3.643 26.469 1 94.81 103 ALA A CA 1
ATOM 770 C C . ALA A 1 103 ? -2.822 3.51 25.203 1 94.81 103 ALA A C 1
ATOM 772 O O . ALA A 1 103 ? -4.043 3.684 25.219 1 94.81 103 ALA A O 1
ATOM 773 N N . SER A 1 104 ? -2.203 3.223 24.141 1 88.81 104 SER A N 1
ATOM 774 C CA . SER A 1 104 ? -2.9 3.02 22.875 1 88.81 104 SER A CA 1
ATOM 775 C C . SER A 1 104 ? -3.869 1.845 22.969 1 88.81 104 SER A C 1
ATOM 777 O O . SER A 1 104 ? -4.965 1.896 22.406 1 88.81 104 SER A O 1
ATOM 779 N N . GLY A 1 105 ? -3.426 0.826 23.578 1 83.94 105 GLY A N 1
ATOM 780 C CA . GLY A 1 105 ? -4.305 -0.313 23.797 1 83.94 105 GLY A CA 1
ATOM 781 C C . GLY A 1 105 ? -5.547 0.036 24.594 1 83.94 105 GLY A C 1
ATOM 782 O O . GLY A 1 105 ? -6.652 -0.388 24.25 1 83.94 105 GLY A O 1
ATOM 783 N N . ILE A 1 106 ? -5.359 0.828 25.562 1 92.81 106 ILE A N 1
ATOM 784 C CA . ILE A 1 106 ? -6.473 1.265 26.391 1 92.81 106 ILE A CA 1
ATOM 785 C C . ILE A 1 106 ? -7.406 2.158 25.578 1 92.81 106 ILE A C 1
ATOM 787 O O . ILE A 1 106 ? -8.633 2.07 25.703 1 92.81 106 ILE A O 1
ATOM 791 N N . ALA A 1 107 ? -6.801 2.977 24.75 1 93 107 ALA A N 1
ATOM 792 C CA . ALA A 1 107 ? -7.609 3.826 23.875 1 93 107 ALA A CA 1
ATOM 793 C C . ALA A 1 107 ? -8.453 2.988 22.922 1 93 107 ALA A C 1
ATOM 795 O O . ALA A 1 107 ? -9.617 3.307 22.672 1 93 107 ALA A O 1
ATOM 796 N N . ALA A 1 108 ? -7.84 1.967 22.469 1 80.88 108 ALA A N 1
ATOM 797 C CA . ALA A 1 108 ? -8.57 1.058 21.594 1 80.88 108 ALA A CA 1
ATOM 798 C C . ALA A 1 108 ? -9.742 0.414 22.312 1 80.88 108 ALA A C 1
ATOM 800 O O . ALA A 1 108 ? -10.82 0.251 21.734 1 80.88 108 ALA A O 1
ATOM 801 N N . ARG A 1 109 ? -9.578 0.077 23.5 1 86.25 109 ARG A N 1
ATOM 802 C CA . ARG A 1 109 ? -10.641 -0.485 24.328 1 86.25 109 ARG A CA 1
ATOM 803 C C . ARG A 1 109 ? -11.781 0.507 24.5 1 86.25 109 ARG A C 1
ATOM 805 O O . ARG A 1 109 ? -12.953 0.138 24.391 1 86.25 109 ARG A O 1
ATOM 812 N N . PHE A 1 110 ? -11.461 1.674 24.766 1 94 110 PHE A N 1
ATOM 813 C CA . PHE A 1 110 ? -12.469 2.723 24.891 1 94 110 PHE A CA 1
ATOM 814 C C . PHE A 1 110 ? -13.305 2.82 23.625 1 94 110 PHE A C 1
ATOM 816 O O . PHE A 1 110 ? -14.531 2.873 23.688 1 94 110 PHE A O 1
ATOM 823 N N . GLY A 1 111 ? -12.625 2.867 22.5 1 87.69 111 GLY A N 1
ATOM 824 C CA . GLY A 1 111 ? -13.328 2.914 21.234 1 87.69 111 GLY A CA 1
ATOM 825 C C . GLY A 1 111 ? -14.273 1.748 21.031 1 87.69 111 GLY A C 1
ATOM 826 O O . GLY A 1 111 ? -15.406 1.933 20.594 1 87.69 111 GLY A O 1
ATOM 827 N N . SER A 1 112 ? -13.836 0.615 21.438 1 81 112 SER A N 1
ATOM 828 C CA . SER A 1 112 ? -14.633 -0.597 21.281 1 81 112 SER A CA 1
ATOM 829 C C . SER A 1 112 ? -15.852 -0.59 22.188 1 81 112 SER A C 1
ATOM 831 O O . SER A 1 112 ? -16.969 -0.854 21.75 1 81 112 SER A O 1
ATOM 833 N N . VAL A 1 113 ? -15.664 -0.266 23.391 1 88.69 113 VAL A N 1
ATOM 834 C CA . VAL A 1 113 ? -16.703 -0.313 24.406 1 88.69 113 VAL A CA 1
ATOM 835 C C . VAL A 1 113 ? -17.766 0.75 24.109 1 88.69 113 VAL A C 1
ATOM 837 O O . VAL A 1 113 ? -18.953 0.532 24.344 1 88.69 113 VAL A O 1
ATOM 840 N N . THR A 1 114 ? -17.312 1.855 23.547 1 93.19 114 THR A N 1
ATOM 841 C CA . THR A 1 114 ? -18.234 2.969 23.359 1 93.19 114 THR A CA 1
ATOM 842 C C . THR A 1 114 ? -18.781 2.982 21.938 1 93.19 114 THR A C 1
ATOM 844 O O . THR A 1 114 ? -19.438 3.939 21.531 1 93.19 114 THR A O 1
ATOM 847 N N . ALA A 1 115 ? -18.547 1.972 21.188 1 81.69 115 ALA A N 1
ATOM 848 C CA . ALA A 1 115 ? -18.922 1.905 19.781 1 81.69 115 ALA A CA 1
ATOM 849 C C . ALA A 1 115 ? -20.438 1.954 19.609 1 81.69 115 ALA A C 1
ATOM 851 O O . ALA A 1 115 ? -20.953 2.342 18.562 1 81.69 115 ALA A O 1
ATOM 852 N N . PHE A 1 116 ? -21.219 1.668 20.625 1 85.69 116 PHE A N 1
ATOM 853 C CA . PHE A 1 116 ? -22.672 1.64 20.562 1 85.69 116 PHE A CA 1
ATOM 854 C C . PHE A 1 116 ? -23.25 3.055 20.547 1 85.69 116 PHE A C 1
ATOM 856 O O . PHE A 1 116 ? -24.375 3.266 20.094 1 85.69 116 PHE A O 1
ATOM 863 N N . ALA A 1 117 ? -22.516 3.973 21 1 92.06 117 ALA A N 1
ATOM 864 C CA . ALA A 1 117 ? -23.047 5.289 21.344 1 92.06 117 ALA A CA 1
ATOM 865 C C . ALA A 1 117 ? -23.484 6.043 20.078 1 92.06 117 ALA A C 1
ATOM 867 O O . ALA A 1 117 ? -24.609 6.543 20.016 1 92.06 117 ALA A O 1
ATOM 868 N N . LYS A 1 118 ? -22.625 6.137 19.109 1 88.12 118 LYS A N 1
ATOM 869 C CA . LYS A 1 118 ? -22.922 6.926 17.922 1 88.12 118 LYS A CA 1
ATOM 870 C C . LYS A 1 118 ? -24.172 6.41 17.219 1 88.12 118 LYS A C 1
ATOM 872 O O . LYS A 1 118 ? -25.078 7.18 16.938 1 88.12 118 LYS A O 1
ATOM 877 N N . PRO A 1 119 ? -24.297 5.062 17.016 1 84.06 119 PRO A N 1
ATOM 878 C CA . PRO A 1 119 ? -25.516 4.555 16.391 1 84.06 119 PRO A CA 1
ATOM 879 C C . PRO A 1 119 ? -26.766 4.816 17.234 1 84.06 119 PRO A C 1
ATOM 881 O O . PRO A 1 119 ? -27.812 5.156 16.703 1 84.06 119 PRO A O 1
ATOM 884 N N . GLU A 1 120 ? -26.656 4.691 18.516 1 88.88 120 GLU A N 1
ATOM 885 C CA . GLU A 1 120 ? -27.797 4.926 19.391 1 88.88 120 GLU A CA 1
ATOM 886 C C . GLU A 1 120 ? -28.203 6.398 19.391 1 88.88 120 GLU A C 1
ATOM 888 O O . GLU A 1 120 ? -29.391 6.715 19.359 1 88.88 120 GLU A O 1
ATOM 893 N N . LEU A 1 121 ? -27.219 7.262 19.406 1 93.06 121 LEU A N 1
ATOM 894 C CA . LEU A 1 121 ? -27.484 8.695 19.375 1 93.06 121 LEU A CA 1
ATOM 895 C C . LEU A 1 121 ? -28.156 9.086 18.062 1 93.06 121 LEU A C 1
ATOM 897 O O . LEU A 1 121 ? -29.094 9.891 18.062 1 93.06 121 LEU A O 1
ATOM 901 N N . LEU A 1 122 ? -27.719 8.516 17 1 90.19 122 LEU A N 1
ATOM 902 C CA . LEU A 1 122 ? -28.25 8.828 15.68 1 90.19 122 LEU A CA 1
ATOM 903 C C . LEU A 1 122 ? -29.656 8.281 15.516 1 90.19 122 LEU A C 1
ATOM 905 O O . LEU A 1 122 ? -30.438 8.789 14.703 1 90.19 122 LEU A O 1
ATOM 909 N N . ALA A 1 123 ? -29.984 7.293 16.328 1 87.69 123 ALA A N 1
ATOM 910 C CA . ALA A 1 123 ? -31.297 6.656 16.234 1 87.69 123 ALA A CA 1
ATOM 911 C C . ALA A 1 123 ? -32.344 7.445 17.031 1 87.69 123 ALA A C 1
ATOM 913 O O . ALA A 1 123 ? -33.562 7.246 16.844 1 87.69 123 ALA A O 1
ATOM 914 N N . LEU A 1 124 ? -31.891 8.32 17.812 1 92.12 124 LEU A N 1
ATOM 915 C CA . LEU A 1 124 ? -32.812 9.109 18.625 1 92.12 124 LEU A CA 1
ATOM 916 C C . LEU A 1 124 ? -33.594 10.094 17.75 1 92.12 124 LEU A C 1
ATOM 918 O O . LEU A 1 124 ? -33.062 10.57 16.75 1 92.12 124 LEU A O 1
ATOM 922 N N . ASP A 1 125 ? -34.812 10.391 18.203 1 93.19 125 ASP A N 1
ATOM 923 C CA . ASP A 1 125 ? -35.594 11.406 17.531 1 93.19 125 ASP A CA 1
ATOM 924 C C . ASP A 1 125 ? -35.031 12.805 17.781 1 93.19 125 ASP A C 1
ATOM 926 O O . ASP A 1 125 ? -34.938 13.234 18.938 1 93.19 125 ASP A O 1
ATOM 930 N N . GLU A 1 126 ? -34.75 13.539 16.797 1 93.38 126 GLU A N 1
ATOM 931 C CA . GLU A 1 126 ? -34.094 14.828 16.891 1 93.38 126 GLU A CA 1
ATOM 932 C C . GLU A 1 126 ? -34.906 15.836 17.672 1 93.38 126 GLU A C 1
ATOM 934 O O . GLU A 1 126 ? -34.406 16.594 18.5 1 93.38 126 GLU A O 1
ATOM 939 N N . THR A 1 127 ? -36.219 15.82 17.359 1 94.81 127 THR A N 1
ATOM 940 C CA . THR A 1 127 ? -37.094 16.781 18 1 94.81 127 THR A CA 1
ATOM 941 C C . THR A 1 127 ? -37.125 16.547 19.516 1 94.81 127 THR A C 1
ATOM 943 O O . THR A 1 127 ? -37 17.5 20.297 1 94.81 127 THR A O 1
ATOM 946 N N . THR A 1 128 ? -37.188 15.32 19.859 1 95.5 128 THR A N 1
ATOM 947 C CA . THR A 1 128 ? -37.219 14.953 21.266 1 95.5 128 THR A CA 1
ATOM 948 C C . THR A 1 128 ? -35.875 15.336 21.938 1 95.5 128 THR A C 1
ATOM 950 O O . THR A 1 128 ? -35.875 15.906 23.031 1 95.5 128 THR A O 1
ATOM 953 N N . VAL A 1 129 ? -34.844 15.109 21.312 1 95.88 129 VAL A N 1
ATOM 954 C CA . VAL A 1 129 ? -33.531 15.336 21.922 1 95.88 129 VAL A CA 1
ATOM 955 C C . VAL A 1 129 ? -33.25 16.828 21.984 1 95.88 129 VAL A C 1
ATOM 957 O O . VAL A 1 129 ? -32.625 17.312 22.938 1 95.88 129 VAL A O 1
ATOM 960 N N . ARG A 1 130 ? -33.656 17.562 21.031 1 95.44 130 ARG A N 1
ATOM 961 C CA . ARG A 1 130 ? -33.5 19.016 21.062 1 95.44 130 ARG A CA 1
ATOM 962 C C . ARG A 1 130 ? -34.188 19.609 22.297 1 95.44 130 ARG A C 1
ATOM 964 O O . ARG A 1 130 ? -33.719 20.578 22.875 1 95.44 130 ARG A O 1
ATOM 971 N N . ASP A 1 131 ? -35.281 18.969 22.562 1 95.88 131 ASP A N 1
ATOM 972 C CA . ASP A 1 131 ? -35.969 19.375 23.797 1 95.88 131 ASP A CA 1
ATOM 973 C C . ASP A 1 131 ? -35.125 19.031 25.031 1 95.88 131 ASP A C 1
ATOM 975 O O . ASP A 1 131 ? -35.031 19.812 25.969 1 95.88 131 ASP A O 1
ATOM 979 N N . TRP A 1 132 ? -34.531 17.859 25.047 1 96.81 132 TRP A N 1
ATOM 980 C CA . TRP A 1 132 ? -33.656 17.453 26.125 1 96.81 132 TRP A CA 1
ATOM 981 C C . TRP A 1 132 ? -32.5 18.422 26.281 1 96.81 132 TRP A C 1
ATOM 983 O O . TRP A 1 132 ? -32.031 18.703 27.406 1 96.81 132 TRP A O 1
ATOM 993 N N . LEU A 1 133 ? -32 18.969 25.188 1 96.25 133 LEU A N 1
ATOM 994 C CA . LEU A 1 133 ? -30.797 19.766 25.141 1 96.25 133 LEU A CA 1
ATOM 995 C C . LEU A 1 133 ? -31.047 21.156 25.734 1 96.25 133 LEU A C 1
ATOM 997 O O . LEU A 1 133 ? -30.109 21.906 25.984 1 96.25 133 LEU A O 1
ATOM 1001 N N . THR A 1 134 ? -32.312 21.422 26.031 1 95.06 134 THR A N 1
ATOM 1002 C CA . THR A 1 134 ? -32.625 22.688 26.672 1 95.06 134 THR A CA 1
ATOM 1003 C C . THR A 1 134 ? -32.438 22.578 28.188 1 95.06 134 THR A C 1
ATOM 1005 O O . THR A 1 134 ? -32.406 23.594 28.891 1 95.06 134 THR A O 1
ATOM 1008 N N . GLN A 1 135 ? -32.25 21.406 28.641 1 94.94 135 GLN A N 1
ATOM 1009 C CA . GLN A 1 135 ? -32.062 21.172 30.062 1 94.94 135 GLN A CA 1
ATOM 1010 C C . GLN A 1 135 ? -30.641 21.516 30.484 1 94.94 135 GLN A C 1
ATOM 1012 O O . GLN A 1 135 ? -29.688 21.312 29.719 1 94.94 135 GLN A O 1
ATOM 1017 N N . PRO A 1 136 ? -30.5 21.922 31.719 1 93.62 136 PRO A N 1
ATOM 1018 C CA . PRO A 1 136 ? -29.188 22.375 32.188 1 93.62 136 PRO A CA 1
ATOM 1019 C C . PRO A 1 136 ? -28.125 21.266 32.125 1 93.62 136 PRO A C 1
ATOM 1021 O O . PRO A 1 136 ? -26.953 21.547 31.859 1 93.62 136 PRO A O 1
ATOM 1024 N N . GLU A 1 137 ? -28.547 20.078 32.25 1 93.5 137 GLU A N 1
ATOM 1025 C CA . GLU A 1 137 ? -27.594 18.984 32.312 1 93.5 137 GLU A CA 1
ATOM 1026 C C . GLU A 1 137 ? -27.109 18.609 30.922 1 93.5 137 GLU A C 1
ATOM 1028 O O . GLU A 1 137 ? -26.094 17.922 30.766 1 93.5 137 GLU A O 1
ATOM 1033 N N . LEU A 1 138 ? -27.797 19.141 29.859 1 96.62 138 LEU A N 1
ATOM 1034 C CA . LEU A 1 138 ? -27.484 18.688 28.516 1 96.62 138 LEU A CA 1
ATOM 1035 C C . LEU A 1 138 ? -27.203 19.859 27.578 1 96.62 138 LEU A C 1
ATOM 1037 O O . LEU A 1 138 ? -26.781 19.672 26.438 1 96.62 138 LEU A O 1
ATOM 1041 N N . LYS A 1 139 ? -27.312 21.016 28.078 1 95.12 139 LYS A N 1
ATOM 1042 C CA . LYS A 1 139 ? -27.234 22.188 27.219 1 95.12 139 LYS A CA 1
ATOM 1043 C C . LYS A 1 139 ? -25.875 22.297 26.547 1 95.12 139 LYS A C 1
ATOM 1045 O O . LYS A 1 139 ? -25.781 22.703 25.391 1 95.12 139 LYS A O 1
ATOM 1050 N N . ASP A 1 140 ? -24.844 21.906 27.188 1 95.12 140 ASP A N 1
ATOM 1051 C CA . ASP A 1 140 ? -23.484 22.031 26.656 1 95.12 140 ASP A CA 1
ATOM 1052 C C . ASP A 1 140 ? -23.203 20.984 25.594 1 95.12 140 ASP A C 1
ATOM 1054 O O . ASP A 1 140 ? -22.234 21.078 24.844 1 95.12 140 ASP A O 1
ATOM 1058 N N . ASP A 1 141 ? -24.094 20 25.484 1 96.69 141 ASP A N 1
ATOM 1059 C CA . ASP A 1 141 ? -23.906 18.906 24.531 1 96.69 141 ASP A CA 1
ATOM 1060 C C . ASP A 1 141 ? -24.578 19.234 23.188 1 96.69 141 ASP A C 1
ATOM 1062 O O . ASP A 1 141 ? -24.5 18.453 22.234 1 96.69 141 ASP A O 1
ATOM 1066 N N . ARG A 1 142 ? -25.172 20.328 23.156 1 95.62 142 ARG A N 1
ATOM 1067 C CA . ARG A 1 142 ? -25.969 20.688 21.984 1 95.62 142 ARG A CA 1
ATOM 1068 C C . ARG A 1 142 ? -25.125 20.656 20.719 1 95.62 142 ARG A C 1
ATOM 1070 O O . ARG A 1 142 ? -25.531 20.078 19.703 1 95.62 142 ARG A O 1
ATOM 1077 N N . VAL A 1 143 ? -23.953 21.25 20.781 1 94.81 143 VAL A N 1
ATOM 1078 C CA . VAL A 1 143 ? -23.109 21.391 19.578 1 94.81 143 VAL A CA 1
ATOM 1079 C C . VAL A 1 143 ? -22.688 20 19.094 1 94.81 143 VAL A C 1
ATOM 1081 O O . VAL A 1 143 ? -22.75 19.719 17.891 1 94.81 143 VAL A O 1
ATOM 1084 N N . ARG A 1 144 ? -22.281 19.172 19.938 1 94.5 144 ARG A N 1
ATOM 1085 C CA . ARG A 1 144 ? -21.828 17.844 19.578 1 94.5 144 ARG A CA 1
ATOM 1086 C C . ARG A 1 144 ? -22.938 17.031 18.922 1 94.5 144 ARG A C 1
ATOM 1088 O O . ARG A 1 144 ? -22.703 16.328 17.938 1 94.5 144 ARG A O 1
ATOM 1095 N N . LEU A 1 145 ? -24.141 17.125 19.438 1 94.44 145 LEU A N 1
ATOM 1096 C CA . LEU A 1 145 ? -25.25 16.359 18.891 1 94.44 145 LEU A CA 1
ATOM 1097 C C . LEU A 1 145 ? -25.719 16.938 17.547 1 94.44 145 LEU A C 1
ATOM 1099 O O . LEU A 1 145 ? -26.062 16.203 16.625 1 94.44 145 LEU A O 1
ATOM 1103 N N . GLU A 1 146 ? -25.672 18.266 17.5 1 92.69 146 GLU A N 1
ATOM 1104 C CA . GLU A 1 146 ? -26.016 18.906 16.219 1 92.69 146 GLU A CA 1
ATOM 1105 C C . GLU A 1 146 ? -25.062 18.484 15.117 1 92.69 146 GLU A C 1
ATOM 1107 O O . GLU A 1 146 ? -25.469 18.219 13.992 1 92.69 146 GLU A O 1
ATOM 1112 N N . ARG A 1 147 ? -23.844 18.438 15.414 1 91.56 147 ARG A N 1
ATOM 1113 C CA . ARG A 1 147 ? -22.844 18.016 14.445 1 91.56 147 ARG A CA 1
ATOM 1114 C C . ARG A 1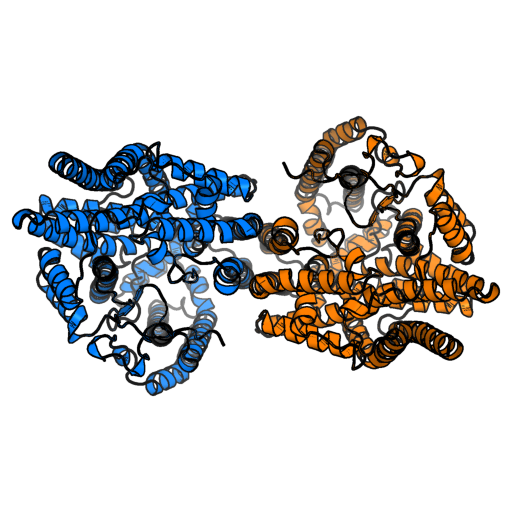 147 ? -23 16.547 14.07 1 91.56 147 ARG A C 1
ATOM 1116 O O . ARG A 1 147 ? -22.812 16.172 12.906 1 91.56 147 ARG A O 1
ATOM 1123 N N . LEU A 1 148 ? -23.344 15.797 15.039 1 90.94 148 LEU A N 1
ATOM 1124 C CA . LEU A 1 148 ? -23.578 14.383 14.789 1 90.94 148 LEU A CA 1
ATOM 1125 C C . LEU A 1 148 ? -24.734 14.195 13.805 1 90.94 148 LEU A C 1
ATOM 1127 O O . LEU A 1 148 ? -24.641 13.367 12.891 1 90.94 148 LEU A O 1
ATOM 1131 N N . TRP A 1 149 ? -25.766 14.992 13.984 1 90.94 149 TRP A N 1
ATOM 1132 C CA . TRP A 1 149 ? -26.969 14.844 13.156 1 90.94 149 TRP A CA 1
ATOM 1133 C C . TRP A 1 149 ? -26.703 15.336 11.734 1 90.94 149 TRP A C 1
ATOM 1135 O O . TRP A 1 149 ? -27.344 14.875 10.789 1 90.94 149 TRP A O 1
ATOM 1145 N N . ARG A 1 150 ? -25.75 16.234 11.578 1 88.06 150 ARG A N 1
ATOM 1146 C CA . ARG A 1 150 ? -25.391 16.719 10.25 1 88.06 150 ARG A CA 1
ATOM 1147 C C . ARG A 1 150 ? -24.844 15.586 9.383 1 88.06 150 ARG A C 1
ATOM 1149 O O . ARG A 1 150 ? -25.016 15.602 8.164 1 88.06 150 ARG A O 1
ATOM 1156 N N . ASP A 1 151 ? -24.359 14.648 10.039 1 87.81 151 ASP A N 1
ATOM 1157 C CA . ASP A 1 151 ? -23.719 13.547 9.32 1 87.81 151 ASP A CA 1
ATOM 1158 C C . ASP A 1 151 ? -24.703 12.391 9.133 1 87.81 151 ASP A C 1
ATOM 1160 O O . ASP A 1 151 ? -24.359 11.375 8.516 1 87.81 151 ASP A O 1
ATOM 1164 N N . ARG A 1 152 ? -25.875 12.586 9.602 1 88.5 152 ARG A N 1
ATOM 1165 C CA . ARG A 1 152 ? -26.859 11.508 9.617 1 88.5 152 ARG A CA 1
ATOM 1166 C C . ARG A 1 152 ? -27.109 10.969 8.219 1 88.5 152 ARG A C 1
ATOM 1168 O O . ARG A 1 152 ? -27.25 9.758 8.023 1 88.5 152 ARG A O 1
ATOM 1175 N N . ALA A 1 153 ? -27.156 11.906 7.316 1 89.75 153 ALA A N 1
ATOM 1176 C CA . ALA A 1 153 ? -27.438 11.508 5.941 1 89.75 153 ALA A CA 1
ATOM 1177 C C . ALA A 1 153 ? -26.328 10.625 5.387 1 89.75 153 ALA A C 1
ATOM 1179 O O . ALA A 1 153 ? -26.516 9.938 4.383 1 89.75 153 ALA A O 1
ATOM 1180 N N . HIS A 1 154 ? -25.234 10.625 6.027 1 92.81 154 HIS A N 1
ATOM 1181 C CA . HIS A 1 154 ? -24.078 9.906 5.527 1 92.81 154 HIS A CA 1
ATOM 1182 C C . HIS A 1 154 ? -23.781 8.68 6.379 1 92.81 154 HIS A C 1
ATOM 1184 O O . HIS A 1 154 ? -22.781 7.992 6.16 1 92.81 154 HIS A O 1
ATOM 1190 N N . VAL A 1 155 ? -24.625 8.477 7.352 1 89.56 155 VAL A N 1
ATOM 1191 C CA . VAL A 1 155 ? -24.562 7.238 8.117 1 89.56 155 VAL A CA 1
ATOM 1192 C C . VAL A 1 155 ? -25.328 6.137 7.395 1 89.56 155 VAL A C 1
ATOM 1194 O O . VAL A 1 155 ? -26.484 6.336 7.008 1 89.56 155 VAL A O 1
ATOM 1197 N N . ARG A 1 156 ? -24.672 5.004 7.273 1 88.94 156 ARG A N 1
ATOM 1198 C CA . ARG A 1 156 ? -25.266 3.914 6.5 1 88.94 156 ARG A CA 1
ATOM 1199 C C . ARG A 1 156 ? -25.922 2.893 7.414 1 88.94 156 ARG A C 1
ATOM 1201 O O . ARG A 1 156 ? -26.109 3.145 8.609 1 88.94 156 ARG A O 1
ATOM 1208 N N . SER A 1 157 ? -26.484 1.854 6.871 1 85.75 157 SER A N 1
ATOM 1209 C CA . SER A 1 157 ? -27.078 0.785 7.668 1 85.75 157 SER A CA 1
ATOM 1210 C C . SER A 1 157 ? -26.062 0.201 8.648 1 85.75 157 SER A C 1
ATOM 1212 O O . SER A 1 157 ? -24.859 0.355 8.469 1 85.75 157 SER A O 1
ATOM 1214 N N . PRO A 1 158 ? -26.531 -0.381 9.727 1 82.19 158 PRO A N 1
ATOM 1215 C CA . PRO A 1 158 ? -25.625 -0.959 10.719 1 82.19 158 PRO A CA 1
ATOM 1216 C C . PRO A 1 158 ? -24.609 -1.921 10.102 1 82.19 158 PRO A C 1
ATOM 1218 O O . PRO A 1 158 ? -23.453 -1.923 10.492 1 82.19 158 PRO A O 1
ATOM 1221 N N . GLU A 1 159 ? -25.047 -2.703 9.211 1 85.75 159 GLU A N 1
ATOM 1222 C CA . GLU A 1 159 ? -24.141 -3.662 8.578 1 85.75 159 GLU A CA 1
ATOM 1223 C C . GLU A 1 159 ? -23.062 -2.951 7.781 1 85.75 159 GLU A C 1
ATOM 1225 O O . GLU A 1 159 ? -21.891 -3.35 7.82 1 85.75 159 GLU A O 1
ATOM 1230 N N . VAL A 1 160 ? -23.484 -1.919 7.082 1 88.62 160 VAL A N 1
ATOM 1231 C CA . VAL A 1 160 ? -22.531 -1.154 6.289 1 88.62 160 VAL A CA 1
ATOM 1232 C C . VAL A 1 160 ? -21.562 -0.417 7.219 1 88.62 160 VAL A C 1
ATOM 1234 O O . VAL A 1 160 ? -20.359 -0.381 6.965 1 88.62 160 VAL A O 1
ATOM 1237 N N . GLU A 1 161 ? -22.125 0.131 8.281 1 87.94 161 GLU A N 1
ATOM 1238 C CA . GLU A 1 161 ? -21.266 0.831 9.234 1 87.94 161 GLU A CA 1
ATOM 1239 C C . GLU A 1 161 ? -20.25 -0.114 9.859 1 87.94 161 GLU A C 1
ATOM 1241 O O . GLU A 1 161 ? -19.094 0.273 10.102 1 87.94 161 GLU A O 1
ATOM 1246 N N . GLU A 1 162 ? -20.672 -1.292 10.148 1 85.5 162 GLU A N 1
ATOM 1247 C CA . GLU A 1 162 ? -19.75 -2.307 10.664 1 85.5 162 GLU A CA 1
ATOM 1248 C C . GLU A 1 162 ? -18.625 -2.576 9.68 1 85.5 162 GLU A C 1
ATOM 1250 O O . GLU A 1 162 ? -17.453 -2.648 10.078 1 85.5 162 GLU A O 1
ATOM 1255 N N . LEU A 1 163 ? -18.953 -2.713 8.445 1 91 163 LEU A N 1
ATOM 1256 C CA . LEU A 1 163 ? -17.969 -2.984 7.414 1 91 163 LEU A CA 1
ATOM 1257 C C . LEU A 1 163 ? -17.031 -1.796 7.234 1 91 163 LEU A C 1
ATOM 1259 O O . LEU A 1 163 ? -15.82 -1.975 7.059 1 91 163 LEU A O 1
ATOM 1263 N N . LEU A 1 164 ? -17.562 -0.602 7.242 1 92.81 164 LEU A N 1
ATOM 1264 C CA . LEU A 1 164 ? -16.75 0.604 7.105 1 92.81 164 LEU A CA 1
ATOM 1265 C C . LEU A 1 164 ? -15.797 0.753 8.289 1 92.81 164 LEU A C 1
ATOM 1267 O O . LEU A 1 164 ? -14.688 1.268 8.133 1 92.81 164 LEU A O 1
ATOM 1271 N N . GLY A 1 165 ? -16.219 0.322 9.453 1 88.5 165 GLY A N 1
ATOM 1272 C CA . GLY A 1 165 ? -15.32 0.273 10.602 1 88.5 165 GLY A CA 1
ATOM 1273 C C . GLY A 1 165 ? -14.203 -0.737 10.445 1 88.5 165 GLY A C 1
ATOM 1274 O O . GLY A 1 165 ? -13.039 -0.436 10.727 1 88.5 165 GLY A O 1
ATOM 1275 N N . ALA A 1 166 ? -14.547 -1.875 9.875 1 89.56 166 ALA A N 1
ATOM 1276 C CA . ALA A 1 166 ? -13.602 -2.982 9.75 1 89.56 166 ALA A CA 1
ATOM 1277 C C . ALA A 1 166 ? -12.547 -2.693 8.688 1 89.56 166 ALA A C 1
ATOM 1279 O O . ALA A 1 166 ? -11.398 -3.113 8.812 1 89.56 166 ALA A O 1
ATOM 1280 N N . VAL A 1 167 ? -12.906 -1.999 7.613 1 94.56 167 VAL A N 1
ATOM 1281 C CA . VAL A 1 167 ? -12.008 -1.775 6.488 1 94.56 167 VAL A CA 1
ATOM 1282 C C . VAL A 1 167 ? -10.922 -0.775 6.883 1 94.56 167 VAL A C 1
ATOM 1284 O O . VAL A 1 167 ? -9.898 -0.659 6.207 1 94.56 167 VAL A O 1
ATOM 1287 N N . GLN A 1 168 ? -11.055 -0.14 8.055 1 91.25 168 GLN A N 1
ATOM 1288 C CA . GLN A 1 168 ? -10.086 0.847 8.508 1 91.25 168 GLN A CA 1
ATOM 1289 C C . GLN A 1 168 ? -8.719 0.203 8.75 1 91.25 168 GLN A C 1
ATOM 1291 O O . GLN A 1 168 ? -7.684 0.832 8.531 1 91.25 168 GLN A O 1
ATOM 1296 N N . ALA A 1 169 ? -8.719 -1.017 9.18 1 88.38 169 ALA A N 1
ATOM 1297 C CA . ALA A 1 169 ? -7.461 -1.687 9.516 1 88.38 169 ALA A CA 1
ATOM 1298 C C . ALA A 1 169 ? -6.594 -1.867 8.273 1 88.38 169 ALA A C 1
ATOM 1300 O O . ALA A 1 169 ? -5.453 -1.403 8.234 1 88.38 169 ALA A O 1
ATOM 1301 N N . PRO A 1 170 ? -7.121 -2.516 7.176 1 94.31 170 PRO A N 1
ATOM 1302 C CA . PRO A 1 170 ? -6.273 -2.617 5.988 1 94.31 170 PRO A CA 1
ATOM 1303 C C . PRO A 1 170 ? -5.945 -1.256 5.379 1 94.31 170 PRO A C 1
ATOM 1305 O O . PRO A 1 170 ? -4.871 -1.073 4.805 1 94.31 170 PRO A O 1
ATOM 1308 N N . PHE A 1 171 ? -6.82 -0.276 5.449 1 95.38 171 PHE A N 1
ATOM 1309 C CA . PHE A 1 171 ? -6.547 1.056 4.922 1 95.38 171 PHE A CA 1
ATOM 1310 C C . PHE A 1 171 ? -5.414 1.722 5.699 1 95.38 171 PHE A C 1
ATOM 1312 O O . PHE A 1 171 ? -4.516 2.32 5.105 1 95.38 171 PHE A O 1
ATOM 1319 N N . ALA A 1 172 ? -5.465 1.592 7.031 1 91.88 172 ALA A N 1
ATOM 1320 C CA . ALA A 1 172 ? -4.398 2.146 7.863 1 91.88 172 ALA A CA 1
ATOM 1321 C C . ALA A 1 172 ? -3.064 1.471 7.57 1 91.88 172 ALA A C 1
ATOM 1323 O O . ALA A 1 172 ? -2.02 2.125 7.559 1 91.88 172 ALA A O 1
ATOM 1324 N N . SER A 1 173 ? -3.123 0.187 7.359 1 92.31 173 SER A N 1
ATOM 1325 C CA . SER A 1 173 ? -1.914 -0.555 7.016 1 92.31 173 SER A CA 1
ATOM 1326 C C . SER A 1 173 ? -1.283 -0.02 5.734 1 92.31 173 SER A C 1
ATOM 1328 O O . SER A 1 173 ? -0.066 0.164 5.664 1 92.31 173 SER A O 1
ATOM 1330 N N . GLU A 1 174 ? -2.07 0.239 4.738 1 95.44 174 GLU A N 1
ATOM 1331 C CA . GLU A 1 174 ? -1.573 0.792 3.482 1 95.44 174 GLU A CA 1
ATOM 1332 C C . GLU A 1 174 ? -0.947 2.168 3.693 1 95.44 174 GLU A C 1
ATOM 1334 O O . GLU A 1 174 ? 0.118 2.463 3.146 1 95.44 174 GLU A O 1
ATOM 1339 N N . ARG A 1 175 ? -1.517 3.012 4.504 1 94.25 175 ARG A N 1
ATOM 1340 C CA . ARG A 1 175 ? -1.05 4.379 4.719 1 94.25 175 ARG A CA 1
ATOM 1341 C C . ARG A 1 175 ? 0.296 4.391 5.438 1 94.25 175 ARG A C 1
ATOM 1343 O O . ARG A 1 175 ? 1.016 5.391 5.398 1 94.25 175 ARG A O 1
ATOM 1350 N N . SER A 1 176 ? 0.648 3.338 6.035 1 90.81 176 SER A N 1
ATOM 1351 C CA . SER A 1 176 ? 1.908 3.264 6.77 1 90.81 176 SER A CA 1
ATOM 1352 C C . SER A 1 176 ? 3.07 2.938 5.836 1 90.81 176 SER A C 1
ATOM 1354 O O . SER A 1 176 ? 4.234 3.088 6.215 1 90.81 176 SER A O 1
ATOM 1356 N N . ILE A 1 177 ? 2.811 2.529 4.594 1 95.25 177 ILE A N 1
ATOM 1357 C CA . ILE A 1 177 ? 3.848 2.039 3.693 1 95.25 177 ILE A CA 1
ATOM 1358 C C . ILE A 1 177 ? 4.801 3.176 3.336 1 95.25 177 ILE A C 1
ATOM 1360 O O . ILE A 1 177 ? 6.023 3.027 3.445 1 95.25 177 ILE A O 1
ATOM 1364 N N . HIS A 1 178 ? 4.285 4.348 2.982 1 95.62 178 HIS A N 1
ATOM 1365 C CA . HIS A 1 178 ? 5.113 5.453 2.525 1 95.62 178 HIS A CA 1
ATOM 1366 C C . HIS A 1 178 ? 6.031 5.953 3.637 1 95.62 178 HIS A C 1
ATOM 1368 O O . HIS A 1 178 ? 7.246 6.027 3.457 1 95.62 178 HIS A O 1
ATOM 1374 N N . PRO A 1 179 ? 5.508 6.246 4.82 1 91.25 179 PRO A N 1
ATOM 1375 C CA . PRO A 1 179 ? 6.422 6.695 5.871 1 91.25 179 PRO A CA 1
ATOM 1376 C C . PRO A 1 179 ? 7.457 5.637 6.242 1 91.25 179 PRO A C 1
ATOM 1378 O O . PRO A 1 179 ? 8.594 5.973 6.602 1 91.25 179 PRO A O 1
ATOM 1381 N N . THR A 1 180 ? 7.074 4.375 6.156 1 91.06 180 THR A N 1
ATOM 1382 C CA . THR A 1 180 ? 8.023 3.303 6.441 1 91.06 180 THR A CA 1
ATOM 1383 C C . THR A 1 180 ? 9.156 3.301 5.422 1 91.06 180 THR A C 1
ATOM 1385 O O . THR A 1 180 ? 10.328 3.227 5.789 1 91.06 180 THR A O 1
ATOM 1388 N N . LEU A 1 181 ? 8.836 3.426 4.156 1 95.25 181 LEU A N 1
ATOM 1389 C CA . LEU A 1 181 ? 9.836 3.471 3.094 1 95.25 181 LEU A CA 1
ATOM 1390 C C . LEU A 1 181 ? 10.773 4.656 3.279 1 95.25 181 LEU A C 1
ATOM 1392 O O . LEU A 1 181 ? 12 4.492 3.271 1 95.25 181 LEU A O 1
ATOM 1396 N N . VAL A 1 182 ? 10.242 5.824 3.551 1 93.06 182 VAL A N 1
ATOM 1397 C CA . VAL A 1 182 ? 10.992 7.074 3.545 1 93.06 182 VAL A CA 1
ATOM 1398 C C . VAL A 1 182 ? 11.828 7.184 4.82 1 93.06 182 VAL A C 1
ATOM 1400 O O . VAL A 1 182 ? 12.977 7.625 4.781 1 93.06 182 VAL A O 1
ATOM 1403 N N . ASN A 1 183 ? 11.297 6.723 5.883 1 88.75 183 ASN A N 1
ATOM 1404 C CA . ASN A 1 183 ? 11.945 6.961 7.168 1 88.75 183 ASN A CA 1
ATOM 1405 C C . ASN A 1 183 ? 12.867 5.809 7.555 1 88.75 183 ASN A C 1
ATOM 1407 O O . ASN A 1 183 ? 13.852 6.008 8.266 1 88.75 183 ASN A O 1
ATOM 1411 N N . MET A 1 184 ? 12.539 4.621 7.074 1 88.75 184 MET A N 1
ATOM 1412 C CA . MET A 1 184 ? 13.297 3.467 7.562 1 88.75 184 MET A CA 1
ATOM 1413 C C . MET A 1 184 ? 14.227 2.932 6.48 1 88.75 184 MET A C 1
ATOM 1415 O O . MET A 1 184 ? 15.305 2.412 6.785 1 88.75 184 MET A O 1
ATOM 1419 N N . ASP A 1 185 ? 13.859 3.086 5.262 1 95.38 185 ASP A N 1
ATOM 1420 C CA . ASP A 1 185 ? 14.594 2.367 4.227 1 95.38 185 ASP A CA 1
ATOM 1421 C C . ASP A 1 185 ? 15.461 3.32 3.406 1 95.38 185 ASP A C 1
ATOM 1423 O O . ASP A 1 185 ? 16.609 3.006 3.082 1 95.38 185 ASP A O 1
ATOM 1427 N N . LEU A 1 186 ? 14.961 4.508 3.037 1 95.12 186 LEU A N 1
ATOM 1428 C CA . LEU A 1 186 ? 15.688 5.395 2.133 1 95.12 186 LEU A CA 1
ATOM 1429 C C . LEU A 1 186 ? 16.938 5.945 2.803 1 95.12 186 LEU A C 1
ATOM 1431 O O . LEU A 1 186 ? 16.938 6.238 4 1 95.12 186 LEU A O 1
ATOM 1435 N N . ARG A 1 187 ? 18.016 6.055 2.072 1 95.38 187 ARG A N 1
ATOM 1436 C CA . ARG A 1 187 ? 19.266 6.723 2.418 1 95.38 187 ARG A CA 1
ATOM 1437 C C . ARG A 1 187 ? 19.484 7.949 1.54 1 95.38 187 ARG A C 1
ATOM 1439 O O . ARG A 1 187 ? 19.406 7.859 0.313 1 95.38 187 ARG A O 1
ATOM 1446 N N . PHE A 1 188 ? 19.781 9.055 2.104 1 96.62 188 PHE A N 1
ATOM 1447 C CA . PHE A 1 188 ? 19.734 10.328 1.392 1 96.62 188 PHE A CA 1
ATOM 1448 C C . PHE A 1 188 ? 21.141 10.828 1.073 1 96.62 188 PHE A C 1
ATOM 1450 O O . PHE A 1 188 ? 21.312 11.984 0.67 1 96.62 188 PHE A O 1
ATOM 1457 N N . GLY A 1 189 ? 22.109 10.016 1.306 1 97 189 GLY A N 1
ATOM 1458 C CA . GLY A 1 189 ? 23.469 10.445 1.031 1 97 189 GLY A CA 1
ATOM 1459 C C . GLY A 1 189 ? 24.016 11.398 2.072 1 97 189 GLY A C 1
ATOM 1460 O O . GLY A 1 189 ? 23.719 11.273 3.262 1 97 189 GLY A O 1
ATOM 1461 N N . GLN A 1 190 ? 24.969 12.258 1.6 1 97.56 190 GLN A N 1
ATOM 1462 C CA . GLN A 1 190 ? 25.641 13.164 2.518 1 97.56 190 GLN A CA 1
ATOM 1463 C C . GLN A 1 190 ? 25.672 14.586 1.962 1 97.56 190 GLN A C 1
ATOM 1465 O O . GLN A 1 190 ? 25.547 14.789 0.752 1 97.56 190 GLN A O 1
ATOM 1470 N N . ALA A 1 191 ? 25.75 15.477 2.74 1 97.69 191 ALA A N 1
ATOM 1471 C CA . ALA A 1 191 ? 25.969 16.891 2.441 1 97.69 191 ALA A CA 1
ATOM 1472 C C . ALA A 1 191 ? 26.906 17.531 3.473 1 97.69 191 ALA A C 1
ATOM 1474 O O . ALA A 1 191 ? 26.703 17.359 4.68 1 97.69 191 ALA A O 1
ATOM 1475 N N . GLY A 1 192 ? 27.922 18.219 3.014 1 95.94 192 GLY A N 1
ATOM 1476 C CA . GLY A 1 192 ? 28.875 18.844 3.926 1 95.94 192 GLY A CA 1
ATOM 1477 C C . GLY A 1 192 ? 29.562 17.844 4.832 1 95.94 192 GLY A C 1
ATOM 1478 O O . GLY A 1 192 ? 29.828 18.141 6 1 95.94 192 GLY A O 1
ATOM 1479 N N . GLY A 1 193 ? 29.656 16.656 4.414 1 95.19 193 GLY A N 1
ATOM 1480 C CA . GLY A 1 193 ? 30.359 15.633 5.164 1 95.19 193 GLY A CA 1
ATOM 1481 C C . GLY A 1 193 ? 29.484 14.906 6.172 1 95.19 193 GLY A C 1
ATOM 1482 O O . GLY A 1 193 ? 29.953 14 6.859 1 95.19 193 GLY A O 1
ATOM 1483 N N . GLU A 1 194 ? 28.219 15.234 6.301 1 94.5 194 GLU A N 1
ATOM 1484 C CA . GLU A 1 194 ? 27.344 14.539 7.234 1 94.5 194 GLU A CA 1
ATOM 1485 C C . GLU A 1 194 ? 26.188 13.852 6.504 1 94.5 194 GLU A C 1
ATOM 1487 O O . GLU A 1 194 ? 25.719 14.336 5.473 1 94.5 194 GLU A O 1
ATOM 1492 N N . PRO A 1 195 ? 25.766 12.688 7.078 1 95.06 195 PRO A N 1
ATOM 1493 C CA . PRO A 1 195 ? 24.609 12.016 6.465 1 95.06 195 PRO A CA 1
ATOM 1494 C C . PRO A 1 195 ? 23.344 12.859 6.516 1 95.06 195 PRO A C 1
ATOM 1496 O O . PRO A 1 195 ? 23.078 13.523 7.523 1 95.06 195 PRO A O 1
ATOM 1499 N N . ILE A 1 196 ? 22.625 12.891 5.383 1 95.5 196 ILE A N 1
ATOM 1500 C CA . ILE A 1 196 ? 21.344 13.57 5.336 1 95.5 196 ILE A CA 1
ATOM 1501 C C . ILE A 1 196 ? 20.266 12.68 5.957 1 95.5 196 ILE A C 1
ATOM 1503 O O . ILE A 1 196 ? 20.172 11.492 5.629 1 95.5 196 ILE A O 1
ATOM 1507 N N . THR A 1 197 ? 19.531 13.133 6.883 1 89.25 197 THR A N 1
ATOM 1508 C CA . THR A 1 197 ? 18.422 12.445 7.523 1 89.25 197 THR A CA 1
ATOM 1509 C C . THR A 1 197 ? 17.156 13.312 7.504 1 89.25 197 THR A C 1
ATOM 1511 O O . THR A 1 197 ? 17.219 14.492 7.145 1 89.25 197 THR A O 1
ATOM 1514 N N . GLN A 1 198 ? 16.062 12.727 7.816 1 84.25 198 GLN A N 1
ATOM 1515 C CA . GLN A 1 198 ? 14.812 13.484 7.938 1 84.25 198 GLN A CA 1
ATOM 1516 C C . GLN A 1 198 ? 14.938 14.57 9.008 1 84.25 198 GLN A C 1
ATOM 1518 O O . GLN A 1 198 ? 14.289 15.617 8.914 1 84.25 198 GLN A O 1
ATOM 1523 N N . GLY A 1 199 ? 15.789 14.344 9.906 1 78.69 199 GLY A N 1
ATOM 1524 C CA . GLY A 1 199 ? 15.898 15.234 11.047 1 78.69 199 GLY A CA 1
ATOM 1525 C C . GLY A 1 199 ? 16.781 16.438 10.781 1 78.69 199 GLY A C 1
ATOM 1526 O O . GLY A 1 199 ? 16.672 17.453 11.469 1 78.69 199 GLY A O 1
ATOM 1527 N N . ASN A 1 200 ? 17.672 16.359 9.781 1 87.19 200 ASN A N 1
ATOM 1528 C CA . ASN A 1 200 ? 18.609 17.453 9.633 1 87.19 200 ASN A CA 1
ATOM 1529 C C . ASN A 1 200 ? 18.5 18.094 8.25 1 87.19 200 ASN A C 1
ATOM 1531 O O . ASN A 1 200 ? 19.156 19.109 7.977 1 87.19 200 ASN A O 1
ATOM 1535 N N . VAL A 1 201 ? 17.719 17.5 7.383 1 91.94 201 VAL A N 1
ATOM 1536 C CA . VAL A 1 201 ? 17.672 17.938 5.992 1 91.94 201 VAL A CA 1
ATOM 1537 C C . VAL A 1 201 ? 17.25 19.406 5.926 1 91.94 201 VAL A C 1
ATOM 1539 O O . VAL A 1 201 ? 17.781 20.172 5.109 1 91.94 201 VAL A O 1
ATOM 1542 N N . ASP A 1 202 ? 16.359 19.875 6.742 1 88.69 202 ASP A N 1
ATOM 1543 C CA . ASP A 1 202 ? 15.906 21.266 6.734 1 88.69 202 ASP A CA 1
ATOM 1544 C C . ASP A 1 202 ? 17.062 22.219 7.066 1 88.69 202 ASP A C 1
ATOM 1546 O O . ASP A 1 202 ? 17.172 23.281 6.469 1 88.69 202 ASP A O 1
ATOM 1550 N N . ARG A 1 203 ? 17.812 21.844 8.047 1 87.25 203 ARG A N 1
ATOM 1551 C CA . ARG A 1 203 ? 18.984 22.641 8.414 1 87.25 203 ARG A CA 1
ATOM 1552 C C . ARG A 1 203 ? 20 22.688 7.273 1 87.25 203 ARG A C 1
ATOM 1554 O O . ARG A 1 203 ? 20.531 23.734 6.953 1 87.25 203 ARG A O 1
ATOM 1561 N N . LEU A 1 204 ? 20.219 21.547 6.633 1 94.12 204 LEU A N 1
ATOM 1562 C CA . LEU A 1 204 ? 21.219 21.406 5.59 1 94.12 204 LEU A CA 1
ATOM 1563 C C . LEU A 1 204 ? 20.828 22.203 4.348 1 94.12 204 LEU A C 1
ATOM 1565 O O . LEU A 1 204 ? 21.672 22.859 3.727 1 94.12 204 LEU A O 1
ATOM 1569 N N . ILE A 1 205 ? 19.578 22.219 4.023 1 95.88 205 ILE A N 1
ATOM 1570 C CA . ILE A 1 205 ? 19.141 22.891 2.805 1 95.88 205 ILE A CA 1
ATOM 1571 C C . ILE A 1 205 ? 19.078 24.391 3.037 1 95.88 205 ILE A C 1
ATOM 1573 O O . ILE A 1 205 ? 18.906 25.172 2.096 1 95.88 205 ILE A O 1
ATOM 1577 N N . ALA A 1 206 ? 19.266 24.859 4.246 1 93 206 ALA A N 1
ATOM 1578 C CA . ALA A 1 206 ? 19.312 26.281 4.586 1 93 206 ALA A CA 1
ATOM 1579 C C . ALA A 1 206 ? 20.719 26.703 5.008 1 93 206 ALA A C 1
ATOM 1581 O O . ALA A 1 206 ? 20.906 27.781 5.566 1 93 206 ALA A O 1
ATOM 1582 N N . SER A 1 207 ? 21.703 25.906 4.738 1 94 207 SER A N 1
ATOM 1583 C CA . SER A 1 207 ? 23.078 26.172 5.121 1 94 207 SER A CA 1
ATOM 1584 C C . SER A 1 207 ? 23.609 27.438 4.465 1 94 207 SER A C 1
ATOM 1586 O O . SER A 1 207 ? 23.234 27.766 3.338 1 94 207 SER A O 1
ATOM 1588 N N . PRO A 1 208 ? 24.484 28.188 5.172 1 93.69 208 PRO A N 1
ATOM 1589 C CA . PRO A 1 208 ? 25.141 29.328 4.512 1 93.69 208 PRO A CA 1
ATOM 1590 C C . PRO A 1 208 ? 26.062 28.891 3.369 1 93.69 208 PRO A C 1
ATOM 1592 O O . PRO A 1 208 ? 26.344 29.672 2.469 1 93.69 208 PRO A O 1
ATOM 1595 N N . ASP A 1 209 ? 26.516 27.641 3.404 1 96.12 209 ASP A N 1
ATOM 1596 C CA . ASP A 1 209 ? 27.375 27.094 2.355 1 96.12 209 ASP A CA 1
ATOM 1597 C C . ASP A 1 209 ? 26.547 26.594 1.179 1 96.12 209 ASP A C 1
ATOM 1599 O O . ASP A 1 209 ? 25.766 25.641 1.319 1 96.12 209 ASP A O 1
ATOM 1603 N N . ARG A 1 210 ? 26.719 27.188 0.018 1 97.31 210 ARG A N 1
ATOM 1604 C CA . ARG A 1 210 ? 25.906 26.875 -1.16 1 97.31 210 ARG A CA 1
ATOM 1605 C C . ARG A 1 210 ? 26.078 25.422 -1.583 1 97.31 210 ARG A C 1
ATOM 1607 O O . ARG A 1 210 ? 25.109 24.797 -2.029 1 97.31 210 ARG A O 1
ATOM 1614 N N . GLU A 1 211 ? 27.297 24.953 -1.412 1 97.88 211 GLU A N 1
ATOM 1615 C CA . GLU A 1 211 ? 27.562 23.562 -1.813 1 97.88 211 GLU A CA 1
ATOM 1616 C C . GLU A 1 211 ? 26.844 22.578 -0.896 1 97.88 211 GLU A C 1
ATOM 1618 O O . GLU A 1 211 ? 26.359 21.547 -1.351 1 97.88 211 GLU A O 1
ATOM 1623 N N . VAL A 1 212 ? 26.766 22.891 0.332 1 98 212 VAL A N 1
ATOM 1624 C CA . VAL A 1 212 ? 26.047 22.062 1.284 1 98 212 VAL A CA 1
ATOM 1625 C C . VAL A 1 212 ? 24.547 22.062 0.944 1 98 212 VAL A C 1
ATOM 1627 O O . VAL A 1 212 ? 23.922 21 0.934 1 98 212 VAL A O 1
ATOM 1630 N N . ARG A 1 213 ? 24 23.219 0.631 1 97.94 213 ARG A N 1
ATOM 1631 C CA . ARG A 1 213 ? 22.594 23.297 0.251 1 97.94 213 ARG A CA 1
ATOM 1632 C C . ARG A 1 213 ? 22.328 22.484 -1.01 1 97.94 213 ARG A C 1
ATOM 1634 O O . ARG A 1 213 ? 21.344 21.75 -1.071 1 97.94 213 ARG A O 1
ATOM 1641 N N . ARG A 1 214 ? 23.203 22.641 -1.98 1 98.31 214 ARG A N 1
ATOM 1642 C CA . ARG A 1 214 ? 23.031 21.922 -3.246 1 98.31 214 ARG A CA 1
ATOM 1643 C C . ARG A 1 214 ? 23.047 20.422 -3.037 1 98.31 214 ARG A C 1
ATOM 1645 O O . ARG A 1 214 ? 22.156 19.719 -3.502 1 98.31 214 ARG A O 1
ATOM 1652 N N . GLN A 1 215 ? 24.078 19.984 -2.301 1 98.5 215 GLN A N 1
ATOM 1653 C CA . GLN A 1 215 ? 24.203 18.547 -2.035 1 98.5 215 GLN A CA 1
ATOM 1654 C C . GLN A 1 215 ? 22.984 18.016 -1.292 1 98.5 215 GLN A C 1
ATOM 1656 O O . GLN A 1 215 ? 22.453 16.953 -1.65 1 98.5 215 GLN A O 1
ATOM 1661 N N . ALA A 1 216 ? 22.547 18.719 -0.293 1 98.25 216 ALA A N 1
ATOM 1662 C CA . ALA A 1 216 ? 21.422 18.281 0.521 1 98.25 216 ALA A CA 1
ATOM 1663 C C . ALA A 1 216 ? 20.141 18.219 -0.307 1 98.25 216 ALA A C 1
ATOM 1665 O O . ALA A 1 216 ? 19.422 17.219 -0.28 1 98.25 216 ALA A O 1
ATOM 1666 N N . TRP A 1 217 ? 19.906 19.266 -1.045 1 98.19 217 TRP A N 1
ATOM 1667 C CA . TRP A 1 217 ? 18.672 19.359 -1.83 1 98.19 217 TRP A CA 1
ATOM 1668 C C . TRP A 1 217 ? 18.641 18.312 -2.932 1 98.19 217 TRP A C 1
ATOM 1670 O O . TRP A 1 217 ? 17.641 17.609 -3.098 1 98.19 217 TRP A O 1
ATOM 1680 N N . GLU A 1 218 ? 19.734 18.188 -3.664 1 98.62 218 GLU A N 1
ATOM 1681 C CA . GLU A 1 218 ? 19.781 17.25 -4.785 1 98.62 218 GLU A CA 1
ATOM 1682 C C . GLU A 1 218 ? 19.734 15.805 -4.305 1 98.62 218 GLU A C 1
ATOM 1684 O O . GLU A 1 218 ? 18.984 14.984 -4.84 1 98.62 218 GLU A O 1
ATOM 1689 N N . ASN A 1 219 ? 20.516 15.516 -3.283 1 98.5 219 ASN A N 1
ATOM 1690 C CA . ASN A 1 219 ? 20.578 14.148 -2.777 1 98.5 219 ASN A CA 1
ATOM 1691 C C . ASN A 1 219 ? 19.234 13.719 -2.188 1 98.5 219 ASN A C 1
ATOM 1693 O O . ASN A 1 219 ? 18.797 12.578 -2.373 1 98.5 219 ASN A O 1
ATOM 1697 N N . TYR A 1 220 ? 18.594 14.602 -1.466 1 97.62 220 TYR A N 1
ATOM 1698 C CA . TYR A 1 220 ? 17.281 14.305 -0.883 1 97.62 220 TYR A CA 1
ATOM 1699 C C . TYR A 1 220 ? 16.25 14.031 -1.97 1 97.62 220 TYR A C 1
ATOM 1701 O O . TYR A 1 220 ? 15.508 13.055 -1.892 1 97.62 220 TYR A O 1
ATOM 1709 N N . ALA A 1 221 ? 16.25 14.852 -2.973 1 98 221 ALA A N 1
ATOM 1710 C CA . ALA A 1 221 ? 15.336 14.672 -4.098 1 98 221 ALA A CA 1
ATOM 1711 C C . ALA A 1 221 ? 15.641 13.383 -4.852 1 98 221 ALA A C 1
ATOM 1713 O O . ALA A 1 221 ? 14.727 12.641 -5.227 1 98 221 ALA A O 1
ATOM 1714 N N . ASP A 1 222 ? 16.922 13.133 -5.047 1 98.44 222 ASP A N 1
ATOM 1715 C CA . ASP A 1 222 ? 17.344 11.969 -5.82 1 98.44 222 ASP A CA 1
ATOM 1716 C C . ASP A 1 222 ? 16.938 10.672 -5.121 1 98.44 222 ASP A C 1
ATOM 1718 O O . ASP A 1 222 ? 16.594 9.688 -5.777 1 98.44 222 ASP A O 1
ATOM 1722 N N . ALA A 1 223 ? 17.062 10.664 -3.811 1 97.88 223 ALA A N 1
ATOM 1723 C CA . ALA A 1 223 ? 16.656 9.477 -3.059 1 97.88 223 ALA A CA 1
ATOM 1724 C C . ALA A 1 223 ? 15.172 9.18 -3.27 1 97.88 223 ALA A C 1
ATOM 1726 O O . ALA A 1 223 ? 14.781 8.016 -3.436 1 97.88 223 ALA A O 1
ATOM 1727 N N . HIS A 1 224 ? 14.328 10.172 -3.273 1 97.88 224 HIS A N 1
ATOM 1728 C CA . HIS A 1 224 ? 12.906 9.984 -3.535 1 97.88 224 HIS A CA 1
ATOM 1729 C C . HIS A 1 224 ? 12.656 9.586 -4.988 1 97.88 224 HIS A C 1
ATOM 1731 O O . HIS A 1 224 ? 11.805 8.75 -5.27 1 97.88 224 HIS A O 1
ATOM 1737 N N . LEU A 1 225 ? 13.367 10.172 -5.895 1 98.25 225 LEU A N 1
ATOM 1738 C CA . LEU A 1 225 ? 13.227 9.875 -7.316 1 98.25 225 LEU A CA 1
ATOM 1739 C C . LEU A 1 225 ? 13.555 8.406 -7.598 1 98.25 225 LEU A C 1
ATOM 1741 O O . LEU A 1 225 ? 12.961 7.793 -8.484 1 98.25 225 LEU A O 1
ATOM 1745 N N . ALA A 1 226 ? 14.469 7.879 -6.859 1 97.5 226 ALA A N 1
ATOM 1746 C CA . ALA A 1 226 ? 14.914 6.5 -7.066 1 97.5 226 ALA A CA 1
ATOM 1747 C C . ALA A 1 226 ? 13.773 5.516 -6.828 1 97.5 226 ALA A C 1
ATOM 1749 O O . ALA A 1 226 ? 13.82 4.379 -7.309 1 97.5 226 ALA A O 1
ATOM 1750 N N . VAL A 1 227 ? 12.758 5.898 -6.105 1 98.06 227 VAL A N 1
ATOM 1751 C CA . VAL A 1 227 ? 11.625 5.027 -5.805 1 98.06 227 VAL A CA 1
ATOM 1752 C C . VAL A 1 227 ? 10.32 5.73 -6.18 1 98.06 227 VAL A C 1
ATOM 1754 O O . VAL A 1 227 ? 9.297 5.547 -5.516 1 98.06 227 VAL A O 1
ATOM 1757 N N . ARG A 1 228 ? 10.359 6.57 -7.227 1 98 228 ARG A N 1
ATOM 1758 C CA . ARG A 1 228 ? 9.273 7.469 -7.59 1 98 228 ARG A CA 1
ATOM 1759 C C . ARG A 1 228 ? 8.031 6.688 -7.996 1 98 228 ARG A C 1
ATOM 1761 O O . ARG A 1 228 ? 6.902 7.098 -7.699 1 98 228 ARG A O 1
ATOM 1768 N N . HIS A 1 229 ? 8.211 5.531 -8.641 1 96.5 229 HIS A N 1
ATOM 1769 C CA . HIS A 1 229 ? 7.055 4.793 -9.133 1 96.5 229 HIS A CA 1
ATOM 1770 C C . HIS A 1 229 ? 6.277 4.16 -7.98 1 96.5 229 HIS A C 1
ATOM 1772 O O . HIS A 1 229 ? 5.047 4.203 -7.961 1 96.5 229 HIS A O 1
ATOM 1778 N N . ALA A 1 230 ? 7.016 3.609 -7.047 1 96.88 230 ALA A N 1
ATOM 1779 C CA . ALA A 1 230 ? 6.367 3.035 -5.871 1 96.88 230 ALA A CA 1
ATOM 1780 C C . ALA A 1 230 ? 5.652 4.109 -5.059 1 96.88 230 ALA A C 1
ATOM 1782 O O . ALA A 1 230 ? 4.539 3.895 -4.574 1 96.88 230 ALA A O 1
ATOM 1783 N N . GLN A 1 231 ? 6.277 5.273 -4.895 1 97.75 231 GLN A N 1
ATOM 1784 C CA . GLN A 1 231 ? 5.656 6.363 -4.148 1 97.75 231 GLN A CA 1
ATOM 1785 C C . GLN A 1 231 ? 4.375 6.84 -4.824 1 97.75 231 GLN A C 1
ATOM 1787 O O . GLN A 1 231 ? 3.396 7.164 -4.156 1 97.75 231 GLN A O 1
ATOM 1792 N N . ALA A 1 232 ? 4.402 6.902 -6.129 1 97.44 232 ALA A N 1
ATOM 1793 C CA . ALA A 1 232 ? 3.191 7.27 -6.863 1 97.44 232 ALA A CA 1
ATOM 1794 C C . ALA A 1 232 ? 2.088 6.238 -6.648 1 97.44 232 ALA A C 1
ATOM 1796 O O . ALA A 1 232 ? 0.922 6.598 -6.465 1 97.44 232 ALA A O 1
ATOM 1797 N N . ALA A 1 233 ? 2.469 4.969 -6.656 1 95.69 233 ALA A N 1
ATOM 1798 C CA . ALA A 1 233 ? 1.494 3.908 -6.422 1 95.69 233 ALA A CA 1
ATOM 1799 C C . ALA A 1 233 ? 0.899 4.008 -5.02 1 95.69 233 ALA A C 1
ATOM 1801 O O . ALA A 1 233 ? -0.303 3.807 -4.832 1 95.69 233 ALA A O 1
ATOM 1802 N N . MET A 1 234 ? 1.732 4.316 -4.02 1 97.12 234 MET A N 1
ATOM 1803 C CA . MET A 1 234 ? 1.277 4.496 -2.643 1 97.12 234 MET A CA 1
ATOM 1804 C C . MET A 1 234 ? 0.275 5.641 -2.547 1 97.12 234 MET A C 1
ATOM 1806 O O . MET A 1 234 ? -0.79 5.488 -1.945 1 97.12 234 MET A O 1
ATOM 1810 N N . TYR A 1 235 ? 0.597 6.719 -3.178 1 97.44 235 TYR A N 1
ATOM 1811 C CA . TYR A 1 235 ? -0.286 7.879 -3.117 1 97.44 235 TYR A CA 1
ATOM 1812 C C . TYR A 1 235 ? -1.6 7.605 -3.838 1 97.44 235 TYR A C 1
ATOM 1814 O O . TYR A 1 235 ? -2.67 7.992 -3.361 1 97.44 235 TYR A O 1
ATOM 1822 N N . ALA A 1 236 ? -1.511 6.965 -4.98 1 95.81 236 ALA A N 1
ATOM 1823 C CA . ALA A 1 236 ? -2.715 6.602 -5.723 1 95.81 236 ALA A CA 1
ATOM 1824 C C . ALA A 1 236 ? -3.639 5.73 -4.879 1 95.81 236 ALA A C 1
ATOM 1826 O O . ALA A 1 236 ? -4.855 5.922 -4.879 1 95.81 236 ALA A O 1
ATOM 1827 N N . ALA A 1 237 ? -3.025 4.773 -4.164 1 96.25 237 ALA A N 1
ATOM 1828 C CA . ALA A 1 237 ? -3.816 3.912 -3.289 1 96.25 237 ALA A CA 1
ATOM 1829 C C . ALA A 1 237 ? -4.523 4.727 -2.211 1 96.25 237 ALA A C 1
ATOM 1831 O O . ALA A 1 237 ? -5.703 4.5 -1.926 1 96.25 237 ALA A O 1
ATOM 1832 N N . ASN A 1 238 ? -3.83 5.688 -1.627 1 96.69 238 ASN A N 1
ATOM 1833 C CA . ASN A 1 238 ? -4.414 6.57 -0.624 1 96.69 238 ASN A CA 1
ATOM 1834 C C . ASN A 1 238 ? -5.598 7.352 -1.188 1 96.69 238 ASN A C 1
ATOM 1836 O O . ASN A 1 238 ? -6.652 7.438 -0.553 1 96.69 238 ASN A O 1
ATOM 1840 N N . VAL A 1 239 ? -5.418 7.91 -2.365 1 97.31 239 VAL A N 1
ATOM 1841 C CA . VAL A 1 239 ? -6.469 8.695 -3.004 1 97.31 239 VAL A CA 1
ATOM 1842 C C . VAL A 1 239 ? -7.684 7.816 -3.279 1 97.31 239 VAL A C 1
ATOM 1844 O O . VAL A 1 239 ? -8.82 8.203 -2.988 1 97.31 239 VAL A O 1
ATOM 1847 N N . ARG A 1 240 ? -7.473 6.641 -3.736 1 95.56 240 ARG A N 1
ATOM 1848 C CA . ARG A 1 240 ? -8.57 5.738 -4.062 1 95.56 240 ARG A CA 1
ATOM 1849 C C . ARG A 1 240 ? -9.305 5.293 -2.803 1 95.56 240 ARG A C 1
ATOM 1851 O O . ARG A 1 240 ? -10.523 5.094 -2.824 1 95.56 240 ARG A O 1
ATOM 1858 N N . GLN A 1 241 ? -8.594 5.082 -1.667 1 97 241 GLN A N 1
ATOM 1859 C CA . GLN A 1 241 ? -9.234 4.789 -0.391 1 97 241 GLN A CA 1
ATOM 1860 C C . GLN A 1 241 ? -10.219 5.891 -0.005 1 97 241 GLN A C 1
ATOM 1862 O O . GLN A 1 241 ? -11.352 5.609 0.39 1 97 241 GLN A O 1
ATOM 1867 N N . ASN A 1 242 ? -9.742 7.078 -0.202 1 97.44 242 ASN A N 1
ATOM 1868 C CA . ASN A 1 242 ? -10.57 8.211 0.208 1 97.44 242 ASN A CA 1
ATOM 1869 C C . ASN A 1 242 ? -11.766 8.398 -0.726 1 97.44 242 ASN A C 1
ATOM 1871 O O . ASN A 1 242 ? -12.852 8.766 -0.283 1 97.44 242 ASN A O 1
ATOM 1875 N N . VAL A 1 243 ? -11.547 8.188 -1.98 1 96.5 243 VAL A N 1
ATOM 1876 C CA . VAL A 1 243 ? -12.648 8.242 -2.939 1 96.5 243 VAL A CA 1
ATOM 1877 C C . VAL A 1 243 ? -13.672 7.152 -2.611 1 96.5 243 VAL A C 1
ATOM 1879 O O . VAL A 1 243 ? -14.875 7.41 -2.609 1 96.5 243 VAL A O 1
ATOM 1882 N N . PHE A 1 244 ? -13.234 5.961 -2.26 1 96.62 244 PHE A N 1
ATOM 1883 C CA . PHE A 1 244 ? -14.109 4.867 -1.847 1 96.62 244 PHE A CA 1
ATOM 1884 C C . PHE A 1 244 ? -14.922 5.262 -0.62 1 96.62 244 PHE A C 1
ATOM 1886 O O . PHE A 1 244 ? -16.141 5.082 -0.595 1 96.62 244 PHE A O 1
ATOM 1893 N N . LEU A 1 245 ? -14.258 5.805 0.397 1 96.38 245 LEU A N 1
ATOM 1894 C CA . LEU A 1 245 ? -14.938 6.164 1.638 1 96.38 245 LEU A CA 1
ATOM 1895 C C . LEU A 1 245 ? -15.977 7.254 1.393 1 96.38 245 LEU A C 1
ATOM 1897 O O . LEU A 1 245 ? -17.078 7.191 1.934 1 96.38 245 LEU A O 1
ATOM 1901 N N . ALA A 1 246 ? -15.617 8.234 0.555 1 96.94 246 ALA A N 1
ATOM 1902 C CA . ALA A 1 246 ? -16.547 9.312 0.232 1 96.94 246 ALA A CA 1
ATOM 1903 C C . ALA A 1 246 ? -17.797 8.758 -0.449 1 96.94 246 ALA A C 1
ATOM 1905 O O . ALA A 1 246 ? -18.922 9.07 -0.042 1 96.94 246 ALA A O 1
ATOM 1906 N N . ARG A 1 247 ? -17.609 7.879 -1.347 1 94.56 247 ARG A N 1
ATOM 1907 C CA . ARG A 1 247 ? -18.719 7.301 -2.08 1 94.56 247 ARG A CA 1
ATOM 1908 C C . ARG A 1 247 ? -19.531 6.359 -1.193 1 94.56 247 ARG A C 1
ATOM 1910 O O . ARG A 1 247 ? -20.766 6.375 -1.225 1 94.56 247 ARG A O 1
ATOM 1917 N N . ALA A 1 248 ? -18.812 5.566 -0.442 1 94.12 248 ALA A N 1
ATOM 1918 C CA . ALA A 1 248 ? -19.484 4.637 0.467 1 94.12 248 ALA A CA 1
ATOM 1919 C C . ALA A 1 248 ? -20.406 5.375 1.431 1 94.12 248 ALA A C 1
ATOM 1921 O O . ALA A 1 248 ? -21.453 4.855 1.82 1 94.12 248 ALA A O 1
ATOM 1922 N N . ARG A 1 249 ? -20.062 6.602 1.778 1 95.12 249 ARG A N 1
ATOM 1923 C CA . ARG A 1 249 ? -20.844 7.406 2.705 1 95.12 249 ARG A CA 1
ATOM 1924 C C . ARG A 1 249 ? -21.766 8.359 1.955 1 95.12 249 ARG A C 1
ATOM 1926 O O . ARG A 1 249 ? -22.375 9.25 2.557 1 95.12 249 ARG A O 1
ATOM 1933 N N . ARG A 1 250 ? -21.812 8.281 0.633 1 94.25 250 ARG A N 1
ATOM 1934 C CA . ARG A 1 250 ? -22.75 8.953 -0.259 1 94.25 250 ARG A CA 1
ATOM 1935 C C . ARG A 1 250 ? -22.438 10.438 -0.363 1 94.25 250 ARG A C 1
ATOM 1937 O O . ARG A 1 250 ? -23.359 11.266 -0.409 1 94.25 250 ARG A O 1
ATOM 1944 N N . TYR A 1 251 ? -21.234 10.766 -0.268 1 96.25 251 TYR A N 1
ATOM 1945 C CA . TYR A 1 251 ? -20.781 12.102 -0.664 1 96.25 251 TYR A CA 1
ATOM 1946 C C . TYR A 1 251 ? -20.531 12.164 -2.166 1 96.25 251 TYR A C 1
ATOM 1948 O O . TYR A 1 251 ? -20.234 11.148 -2.799 1 96.25 251 TYR A O 1
ATOM 1956 N N . PRO A 1 252 ? -20.688 13.352 -2.66 1 95.88 252 PRO A N 1
ATOM 1957 C CA . PRO A 1 252 ? -20.484 13.453 -4.105 1 95.88 252 PRO A CA 1
ATOM 1958 C C . PRO A 1 252 ? -19.016 13.312 -4.504 1 95.88 252 PRO A C 1
ATOM 1960 O O . PRO A 1 252 ? -18.719 12.906 -5.629 1 95.88 252 PRO A O 1
ATOM 1963 N N . ASP A 1 253 ? -18.125 13.703 -3.643 1 96.5 253 ASP A N 1
ATOM 1964 C CA . ASP A 1 253 ? -16.688 13.633 -3.887 1 96.5 253 ASP A CA 1
ATOM 1965 C C . ASP A 1 253 ? -15.906 13.672 -2.574 1 96.5 253 ASP A C 1
ATOM 1967 O O . ASP A 1 253 ? -16.484 13.875 -1.506 1 96.5 253 ASP A O 1
ATOM 1971 N N . ALA A 1 254 ? -14.633 13.414 -2.715 1 97.38 254 ALA A N 1
ATOM 1972 C CA . ALA A 1 254 ? -13.781 13.25 -1.536 1 97.38 254 ALA A CA 1
ATOM 1973 C C . ALA A 1 254 ? -13.578 14.586 -0.825 1 97.38 254 ALA A C 1
ATOM 1975 O O . ALA A 1 254 ? -13.516 14.641 0.406 1 97.38 254 ALA A O 1
ATOM 1976 N N . ILE A 1 255 ? -13.422 15.688 -1.549 1 97.81 255 ILE A N 1
ATOM 1977 C CA . ILE A 1 255 ? -13.195 16.969 -0.903 1 97.81 255 ILE A CA 1
ATOM 1978 C C . ILE A 1 255 ? -14.43 17.375 -0.099 1 97.81 255 ILE A C 1
ATOM 1980 O O . ILE A 1 255 ? -14.312 17.844 1.035 1 97.81 255 ILE A O 1
ATOM 1984 N N . THR A 1 256 ? -15.609 17.094 -0.616 1 97.31 256 THR A N 1
ATOM 1985 C CA . THR A 1 256 ? -16.828 17.391 0.128 1 97.31 256 THR A CA 1
ATOM 1986 C C . THR A 1 256 ? -16.906 16.531 1.386 1 97.31 256 THR A C 1
ATOM 1988 O O . THR A 1 256 ? -17.266 17.016 2.457 1 97.31 256 THR A O 1
ATOM 1991 N N . ALA A 1 257 ? -16.578 15.297 1.177 1 96.56 257 ALA A N 1
ATOM 1992 C CA . ALA A 1 257 ? -16.594 14.383 2.318 1 96.56 257 ALA A CA 1
ATOM 1993 C C . ALA A 1 257 ? -15.664 14.867 3.424 1 96.56 257 ALA A C 1
ATOM 1995 O O . ALA A 1 257 ? -15.961 14.711 4.609 1 96.56 257 ALA A O 1
ATOM 1996 N N . SER A 1 258 ? -14.555 15.438 3.061 1 95.25 258 SER A N 1
ATOM 1997 C CA . SER A 1 258 ? -13.547 15.891 4.012 1 95.25 258 SER A CA 1
ATOM 1998 C C . SER A 1 258 ? -13.969 17.188 4.691 1 95.25 258 SER A C 1
ATOM 2000 O O . SER A 1 258 ? -13.68 17.406 5.871 1 95.25 258 SER A O 1
ATOM 2002 N N . LEU A 1 259 ? -14.703 18.047 4.016 1 95.56 259 LEU A N 1
ATOM 2003 C CA . LEU A 1 259 ? -14.953 19.406 4.5 1 95.56 259 LEU A CA 1
ATOM 2004 C C . LEU A 1 259 ? -16.328 19.5 5.148 1 95.56 259 LEU A C 1
ATOM 2006 O O . LEU A 1 259 ? -16.516 20.297 6.074 1 95.56 259 LEU A O 1
ATOM 2010 N N . ALA A 1 260 ? -17.219 18.656 4.82 1 93.75 260 ALA A N 1
ATOM 2011 C CA . ALA A 1 260 ? -18.641 18.781 5.199 1 93.75 260 ALA A CA 1
ATOM 2012 C C . ALA A 1 260 ? -18.812 18.625 6.707 1 93.75 260 ALA A C 1
ATOM 2014 O O . ALA A 1 260 ? -19.609 19.344 7.312 1 93.75 260 ALA A O 1
ATOM 2015 N N . PRO A 1 261 ? -18.078 17.781 7.328 1 90.06 261 PRO A N 1
ATOM 2016 C CA . PRO A 1 261 ? -18.281 17.625 8.773 1 90.06 261 PRO A CA 1
ATOM 2017 C C . PRO A 1 261 ? -18.047 18.922 9.547 1 90.06 261 PRO A C 1
ATOM 2019 O O . PRO A 1 261 ? -18.688 19.172 10.562 1 90.06 261 PRO A O 1
ATOM 2022 N N . ALA A 1 262 ? -17.219 19.734 9.023 1 91.88 262 ALA A N 1
ATOM 2023 C CA . ALA A 1 262 ? -16.922 21.016 9.664 1 91.88 262 ALA A CA 1
ATOM 2024 C C . ALA A 1 262 ? -17.688 22.156 8.992 1 91.88 262 ALA A C 1
ATOM 2026 O O . ALA A 1 262 ? -17.438 23.328 9.266 1 91.88 262 ALA A O 1
ATOM 2027 N N . ARG A 1 263 ? -18.594 21.797 8.109 1 94.12 263 ARG A N 1
ATOM 2028 C CA . ARG A 1 263 ? -19.406 22.75 7.375 1 94.12 263 ARG A CA 1
ATOM 2029 C C . ARG A 1 263 ? -18.531 23.766 6.645 1 94.12 263 ARG A C 1
ATOM 2031 O O . ARG A 1 263 ? -18.781 24.969 6.699 1 94.12 263 ARG A O 1
ATOM 2038 N N . ILE A 1 264 ? -17.484 23.297 6.059 1 95.88 264 ILE A N 1
ATOM 2039 C CA . ILE A 1 264 ? -16.625 24.125 5.23 1 95.88 264 ILE A CA 1
ATOM 2040 C C . ILE A 1 264 ? -16.969 23.938 3.756 1 95.88 264 ILE A C 1
ATOM 2042 O O . ILE A 1 264 ? -16.828 22.828 3.221 1 95.88 264 ILE A O 1
ATOM 2046 N N . PRO A 1 265 ? -17.469 24.969 3.123 1 96.44 265 PRO A N 1
ATOM 2047 C CA . PRO A 1 265 ? -17.75 24.844 1.691 1 96.44 265 PRO A CA 1
ATOM 2048 C C . PRO A 1 265 ? -16.5 24.625 0.853 1 96.44 265 PRO A C 1
ATOM 2050 O O . PRO A 1 265 ? -15.445 25.203 1.145 1 96.44 265 PRO A O 1
ATOM 2053 N N . VAL A 1 266 ? -16.641 23.875 -0.213 1 97 266 VAL A N 1
ATOM 2054 C CA . VAL A 1 266 ? -15.531 23.562 -1.113 1 97 266 VAL A CA 1
ATOM 2055 C C . VAL A 1 266 ? -14.977 24.859 -1.707 1 97 266 VAL A C 1
ATOM 2057 O O . VAL A 1 266 ? -13.781 24.969 -1.981 1 97 266 VAL A O 1
ATOM 2060 N N . GLU A 1 267 ? -15.789 25.859 -1.754 1 96.75 267 GLU A N 1
ATOM 2061 C CA . GLU A 1 267 ? -15.438 27.172 -2.32 1 96.75 267 GLU A CA 1
ATOM 2062 C C . GLU A 1 267 ? -14.305 27.828 -1.534 1 96.75 267 GLU A C 1
ATOM 2064 O O . GLU A 1 267 ? -13.547 28.625 -2.08 1 96.75 267 GLU A O 1
ATOM 2069 N N . VAL A 1 268 ? -14.164 27.5 -0.288 1 97.19 268 VAL A N 1
ATOM 2070 C CA . VAL A 1 268 ? -13.062 28.031 0.508 1 97.19 268 VAL A CA 1
ATOM 2071 C C . VAL A 1 268 ? -11.734 27.625 -0.118 1 97.19 268 VAL A C 1
ATOM 2073 O O . VAL A 1 268 ? -10.812 28.438 -0.229 1 97.19 268 VAL A O 1
ATOM 2076 N N . VAL A 1 269 ? -11.672 26.391 -0.609 1 97.44 269 VAL A N 1
ATOM 2077 C CA . VAL A 1 269 ? -10.453 25.844 -1.192 1 97.44 269 VAL A CA 1
ATOM 2078 C C . VAL A 1 269 ? -10.25 26.422 -2.594 1 97.44 269 VAL A C 1
ATOM 2080 O O . VAL A 1 269 ? -9.148 26.859 -2.936 1 97.44 269 VAL A O 1
ATOM 2083 N N . THR A 1 270 ? -11.273 26.453 -3.383 1 97.5 270 THR A N 1
ATOM 2084 C CA . THR A 1 270 ? -11.133 26.875 -4.77 1 97.5 270 THR A CA 1
ATOM 2085 C C . THR A 1 270 ? -10.852 28.375 -4.848 1 97.5 270 THR A C 1
ATOM 2087 O O . THR A 1 270 ? -10.078 28.828 -5.691 1 97.5 270 THR A O 1
ATOM 2090 N N . THR A 1 271 ? -11.445 29.141 -3.959 1 97.44 271 THR A N 1
ATOM 2091 C CA . THR A 1 271 ? -11.18 30.578 -3.902 1 97.44 271 THR A CA 1
ATOM 2092 C C . THR A 1 271 ? -9.742 30.844 -3.463 1 97.44 271 THR A C 1
ATOM 2094 O O . THR A 1 271 ? -9.062 31.703 -4.027 1 97.44 271 THR A O 1
ATOM 2097 N N . LEU A 1 272 ? -9.289 30.125 -2.494 1 97.81 272 LEU A N 1
ATOM 2098 C CA . LEU A 1 272 ? -7.902 30.219 -2.061 1 97.81 272 LEU A CA 1
ATOM 2099 C C . LEU A 1 272 ? -6.953 30 -3.23 1 97.81 272 LEU A C 1
ATOM 2101 O O . LEU A 1 272 ? -6.062 30.812 -3.484 1 97.81 272 LEU A O 1
ATOM 2105 N N . LEU A 1 273 ? -7.191 28.906 -3.955 1 98.19 273 LEU A N 1
ATOM 2106 C CA . LEU A 1 273 ? -6.266 28.5 -5 1 98.19 273 LEU A CA 1
ATOM 2107 C C . LEU A 1 273 ? -6.297 29.469 -6.176 1 98.19 273 LEU A C 1
ATOM 2109 O O . LEU A 1 273 ? -5.254 29.797 -6.738 1 98.19 273 LEU A O 1
ATOM 2113 N N . ALA A 1 274 ? -7.457 29.922 -6.535 1 98 274 ALA A N 1
ATOM 2114 C CA . ALA A 1 274 ? -7.586 30.875 -7.629 1 98 274 ALA A CA 1
ATOM 2115 C C . ALA A 1 274 ? -6.926 32.219 -7.273 1 98 274 ALA A C 1
ATOM 2117 O O . ALA A 1 274 ? -6.223 32.812 -8.094 1 98 274 ALA A O 1
ATOM 2118 N N . THR A 1 275 ? -7.199 32.688 -6.059 1 98.12 275 THR A N 1
ATOM 2119 C CA . THR A 1 275 ? -6.629 33.938 -5.609 1 98.12 275 THR A CA 1
ATOM 2120 C C . THR A 1 275 ? -5.113 33.844 -5.477 1 98.12 275 THR A C 1
ATOM 2122 O O . THR A 1 275 ? -4.387 34.781 -5.855 1 98.12 275 THR A O 1
ATOM 2125 N N . TYR A 1 276 ? -4.656 32.781 -4.938 1 98.06 276 TYR A N 1
ATOM 2126 C CA . TYR A 1 276 ? -3.221 32.531 -4.844 1 98.06 276 TYR A CA 1
ATOM 2127 C C . TYR A 1 276 ? -2.564 32.625 -6.219 1 98.06 276 TYR A C 1
ATOM 2129 O O . TYR A 1 276 ? -1.582 33.344 -6.406 1 98.06 276 TYR A O 1
ATOM 2137 N N . ARG A 1 277 ? -3.104 31.875 -7.152 1 97.56 277 ARG A N 1
ATOM 2138 C CA . ARG A 1 277 ? -2.537 31.812 -8.5 1 97.56 277 ARG A CA 1
ATOM 2139 C C . ARG A 1 277 ? -2.477 33.188 -9.133 1 97.56 277 ARG A C 1
ATOM 2141 O O . ARG A 1 277 ? -1.481 33.562 -9.766 1 97.56 277 ARG A O 1
ATOM 2148 N N . ALA A 1 278 ? -3.461 34 -8.914 1 97.75 278 ALA A N 1
ATOM 2149 C CA . ALA A 1 278 ? -3.562 35.312 -9.508 1 97.75 278 ALA A CA 1
ATOM 2150 C C . ALA A 1 278 ? -2.494 36.25 -8.945 1 97.75 278 ALA A C 1
ATOM 2152 O O . ALA A 1 278 ? -2.125 37.25 -9.586 1 97.75 278 ALA A O 1
ATOM 2153 N N . HIS A 1 279 ? -1.921 35.969 -7.797 1 98.06 279 HIS A N 1
ATOM 2154 C CA . HIS A 1 279 ? -1.027 36.906 -7.125 1 98.06 279 HIS A CA 1
ATOM 2155 C C . HIS A 1 279 ? 0.393 36.344 -7.051 1 98.06 279 HIS A C 1
ATOM 2157 O O . HIS A 1 279 ? 1.242 36.906 -6.352 1 98.06 279 HIS A O 1
ATOM 2163 N N . THR A 1 280 ? 0.75 35.281 -7.824 1 97.62 280 THR A N 1
ATOM 2164 C CA . THR A 1 280 ? 2.051 34.625 -7.801 1 97.62 280 THR A CA 1
ATOM 2165 C C . THR A 1 280 ? 3.15 35.594 -8.25 1 97.62 280 THR A C 1
ATOM 2167 O O . THR A 1 280 ? 4.324 35.375 -7.926 1 97.62 280 THR A O 1
ATOM 2170 N N . PRO A 1 281 ? 2.855 36.688 -9.008 1 97.81 281 PRO A N 1
ATOM 2171 C CA . PRO A 1 281 ? 3.916 37.625 -9.391 1 97.81 281 PRO A CA 1
ATOM 2172 C C . PRO A 1 281 ? 4.629 38.25 -8.18 1 97.81 281 PRO A C 1
ATOM 2174 O O . PRO A 1 281 ? 5.793 38.625 -8.281 1 97.81 281 PRO A O 1
ATOM 2177 N N . THR A 1 282 ? 3.936 38.312 -7.047 1 98.25 282 THR A N 1
ATOM 2178 C CA . THR A 1 282 ? 4.598 38.781 -5.836 1 98.25 282 THR A CA 1
ATOM 2179 C C . THR A 1 282 ? 5.766 37.875 -5.469 1 98.25 282 THR A C 1
ATOM 2181 O O . THR A 1 282 ? 6.832 38.344 -5.074 1 98.25 282 THR A O 1
ATOM 2184 N N . TRP A 1 283 ? 5.621 36.594 -5.613 1 98.44 283 TRP A N 1
ATOM 2185 C CA . TRP A 1 283 ? 6.691 35.625 -5.371 1 98.44 283 TRP A CA 1
ATOM 2186 C C . TRP A 1 283 ? 7.812 35.781 -6.391 1 98.44 283 TRP A C 1
ATOM 2188 O O . TRP A 1 283 ? 8.992 35.656 -6.051 1 98.44 283 TRP A O 1
ATOM 2198 N N . HIS A 1 284 ? 7.445 36.125 -7.695 1 98.25 284 HIS A N 1
ATOM 2199 C CA . HIS A 1 284 ? 8.453 36.344 -8.727 1 98.25 284 HIS A CA 1
ATOM 2200 C C . HIS A 1 284 ? 9.391 37.5 -8.344 1 98.25 284 HIS A C 1
ATOM 2202 O O . HIS A 1 284 ? 10.609 37.375 -8.484 1 98.25 284 HIS A O 1
ATOM 2208 N N . ARG A 1 285 ? 8.789 38.5 -7.875 1 97.88 285 ARG A N 1
ATOM 2209 C CA . ARG A 1 285 ? 9.578 39.656 -7.414 1 97.88 285 ARG A CA 1
ATOM 2210 C C . ARG A 1 285 ? 10.508 39.25 -6.273 1 97.88 285 ARG A C 1
ATOM 2212 O O . ARG A 1 285 ? 11.672 39.656 -6.242 1 97.88 285 ARG A O 1
ATOM 2219 N N . TYR A 1 286 ? 10.023 38.469 -5.379 1 98 286 TYR A N 1
ATOM 2220 C CA . TYR A 1 286 ? 10.812 38.031 -4.227 1 98 286 TYR A CA 1
ATOM 2221 C C . TYR A 1 286 ? 12.039 37.25 -4.668 1 98 286 TYR A C 1
ATOM 2223 O O . TYR A 1 286 ? 13.141 37.469 -4.16 1 98 286 TYR A O 1
ATOM 2231 N N . TRP A 1 287 ? 11.836 36.312 -5.605 1 98.25 287 TRP A N 1
ATOM 2232 C CA . TRP A 1 287 ? 12.953 35.5 -6.055 1 98.25 287 TRP A CA 1
ATOM 2233 C C . TRP A 1 287 ? 14.008 36.344 -6.75 1 98.25 287 TRP A C 1
ATOM 2235 O O . TRP A 1 287 ? 15.211 36.125 -6.586 1 98.25 287 TRP A O 1
ATOM 2245 N N . ASN A 1 288 ? 13.57 37.375 -7.465 1 97.44 288 ASN A N 1
ATOM 2246 C CA . ASN A 1 288 ? 14.508 38.281 -8.133 1 97.44 288 ASN A CA 1
ATOM 2247 C C . ASN A 1 288 ? 15.328 39.094 -7.125 1 97.44 288 ASN A C 1
ATOM 2249 O O . ASN A 1 288 ? 16.547 39.219 -7.277 1 97.44 288 ASN A O 1
ATOM 2253 N N . VAL A 1 289 ? 14.664 39.625 -6.16 1 97.25 289 VAL A N 1
ATOM 2254 C CA . VAL A 1 289 ? 15.375 40.438 -5.172 1 97.25 289 VAL A CA 1
ATOM 2255 C C . VAL A 1 289 ? 16.328 39.531 -4.379 1 97.25 289 VAL A C 1
ATOM 2257 O O . VAL A 1 289 ? 17.438 39.938 -4.035 1 97.25 289 VAL A O 1
ATOM 2260 N N . ARG A 1 290 ? 15.953 38.312 -4.086 1 97.12 290 ARG A N 1
ATOM 2261 C CA . ARG A 1 290 ? 16.812 37.375 -3.381 1 97.12 290 ARG A CA 1
ATOM 2262 C C . ARG A 1 290 ? 18.062 37.062 -4.203 1 97.12 290 ARG A C 1
ATOM 2264 O O . ARG A 1 290 ? 19.172 37.031 -3.674 1 97.12 290 ARG A O 1
ATOM 2271 N N . ARG A 1 291 ? 17.859 36.781 -5.477 1 97.69 291 ARG A N 1
ATOM 2272 C CA . ARG A 1 291 ? 18.969 36.5 -6.379 1 97.69 291 ARG A CA 1
ATOM 2273 C C . ARG A 1 291 ? 20 37.625 -6.359 1 97.69 291 ARG A C 1
ATOM 2275 O O . ARG A 1 291 ? 21.203 37.375 -6.23 1 97.69 291 ARG A O 1
ATOM 2282 N N . GLU A 1 292 ? 19.516 38.844 -6.465 1 97.25 292 GLU A N 1
ATOM 2283 C CA . GLU A 1 292 ? 20.391 40 -6.48 1 97.25 292 GLU A CA 1
ATOM 2284 C C . GLU A 1 292 ? 21.078 40.188 -5.137 1 97.25 292 GLU A C 1
ATOM 2286 O O . GLU A 1 292 ? 22.281 40.5 -5.09 1 97.25 292 GLU A O 1
ATOM 2291 N N . TRP A 1 293 ? 20.297 39.969 -4.074 1 96.75 293 TRP A N 1
ATOM 2292 C CA . TRP A 1 293 ? 20.844 40.125 -2.727 1 96.75 293 TRP A CA 1
ATOM 2293 C C . TRP A 1 293 ? 22 39.156 -2.504 1 96.75 293 TRP A C 1
ATOM 2295 O O . TRP A 1 293 ? 22.984 39.5 -1.844 1 96.75 293 TRP A O 1
ATOM 2305 N N . LEU A 1 294 ? 21.906 37.969 -3.092 1 96.56 294 LEU A N 1
ATOM 2306 C CA . LEU A 1 294 ? 22.891 36.906 -2.889 1 96.56 294 LEU A CA 1
ATOM 2307 C C . LEU A 1 294 ? 24 36.969 -3.928 1 96.56 294 LEU A C 1
ATOM 2309 O O . LEU A 1 294 ? 24.938 36.156 -3.902 1 96.56 294 LEU A O 1
ATOM 2313 N N . HIS A 1 295 ? 23.922 37.875 -4.848 1 96.38 295 HIS A N 1
ATOM 2314 C CA . HIS A 1 295 ? 24.906 38.062 -5.914 1 96.38 295 HIS A CA 1
ATOM 2315 C C . HIS A 1 295 ? 25.094 36.781 -6.734 1 96.38 295 HIS A C 1
ATOM 2317 O O . HIS A 1 295 ? 26.219 36.375 -6.977 1 96.38 295 HIS A O 1
ATOM 2323 N N . LEU A 1 296 ? 23.938 36.25 -7.086 1 97.12 296 LEU A N 1
ATOM 2324 C CA . LEU A 1 296 ? 23.969 35.031 -7.891 1 97.12 296 LEU A CA 1
ATOM 2325 C C . LEU A 1 296 ? 23.578 35.312 -9.336 1 97.12 296 LEU A C 1
ATOM 2327 O O . LEU A 1 296 ? 22.672 36.125 -9.578 1 97.12 296 LEU A O 1
ATOM 2331 N N . PRO A 1 297 ? 24.297 34.719 -10.281 1 96.75 297 PRO A N 1
ATOM 2332 C CA . PRO A 1 297 ? 23.875 34.875 -11.672 1 96.75 297 PRO A CA 1
ATOM 2333 C C . PRO A 1 297 ? 22.5 34.25 -11.945 1 96.75 297 PRO A C 1
ATOM 2335 O O . PRO A 1 297 ? 21.75 34.75 -12.781 1 96.75 297 PRO A O 1
ATOM 2338 N N . GLU A 1 298 ? 22.219 33.188 -11.297 1 96.88 298 GLU A N 1
ATOM 2339 C CA . GLU A 1 298 ? 20.922 32.531 -11.328 1 96.88 298 GLU A CA 1
ATOM 2340 C C . GLU A 1 298 ? 20.562 31.953 -9.961 1 96.88 298 GLU A C 1
ATOM 2342 O O . GLU A 1 298 ? 21.453 31.547 -9.195 1 96.88 298 GLU A O 1
ATOM 2347 N N . LEU A 1 299 ? 19.297 32.031 -9.656 1 98.12 299 LEU A N 1
ATOM 2348 C CA . LEU A 1 299 ? 18.797 31.438 -8.43 1 98.12 299 LEU A CA 1
ATOM 2349 C C . LEU A 1 299 ? 18.25 30.031 -8.688 1 98.12 299 LEU A C 1
ATOM 2351 O O . LEU A 1 299 ? 17.375 29.844 -9.547 1 98.12 299 LEU A O 1
ATOM 2355 N N . ARG A 1 300 ? 18.844 29.047 -8.008 1 98.19 300 ARG A N 1
ATOM 2356 C CA . ARG A 1 300 ? 18.375 27.672 -8.062 1 98.19 300 ARG A CA 1
ATOM 2357 C C . ARG A 1 300 ? 17.484 27.344 -6.859 1 98.19 300 ARG A C 1
ATOM 2359 O O . ARG A 1 300 ? 17.484 28.094 -5.867 1 98.19 300 ARG A O 1
ATOM 2366 N N . GLU A 1 301 ? 16.734 26.312 -6.957 1 97.19 301 GLU A N 1
ATOM 2367 C CA . GLU A 1 301 ? 15.828 25.969 -5.867 1 97.19 301 GLU A CA 1
ATOM 2368 C C . GLU A 1 301 ? 16.594 25.734 -4.57 1 97.19 301 GLU A C 1
ATOM 2370 O O . GLU A 1 301 ? 16.078 26.031 -3.482 1 97.19 301 GLU A O 1
ATOM 2375 N N . TYR A 1 302 ? 17.875 25.234 -4.684 1 97.81 302 TYR A N 1
ATOM 2376 C CA . TYR A 1 302 ? 18.656 25 -3.475 1 97.81 302 TYR A CA 1
ATOM 2377 C C . TYR A 1 302 ? 19.188 26.312 -2.916 1 97.81 302 TYR A C 1
ATOM 2379 O O . TYR A 1 302 ? 19.859 26.312 -1.876 1 97.81 302 TYR A O 1
ATOM 2387 N N . ASP A 1 303 ? 18.922 27.438 -3.539 1 97.81 303 ASP A N 1
ATOM 2388 C CA . ASP A 1 303 ? 19.344 28.75 -3.059 1 97.81 303 ASP A CA 1
ATOM 2389 C C . ASP A 1 303 ? 18.188 29.469 -2.354 1 97.81 303 ASP A C 1
ATOM 2391 O O . ASP A 1 303 ? 18.406 30.484 -1.679 1 97.81 303 ASP A O 1
ATOM 2395 N N . VAL A 1 304 ? 16.984 28.953 -2.439 1 96.94 304 VAL A N 1
ATOM 2396 C CA . VAL A 1 304 ? 15.781 29.641 -2.012 1 96.94 304 VAL A CA 1
ATOM 2397 C C . VAL A 1 304 ? 15.812 29.859 -0.501 1 96.94 304 VAL A C 1
ATOM 2399 O O . VAL A 1 304 ? 15.227 30.828 0.007 1 96.94 304 VAL A O 1
ATOM 2402 N N . LYS A 1 305 ? 16.531 29.031 0.239 1 94.94 305 LYS A N 1
ATOM 2403 C CA . LYS A 1 305 ? 16.562 29.141 1.694 1 94.94 305 LYS A CA 1
ATOM 2404 C C . LYS A 1 305 ? 17.922 29.656 2.18 1 94.94 305 LYS A C 1
ATOM 2406 O O . LYS A 1 305 ? 18.219 29.578 3.373 1 94.94 305 LYS A O 1
ATOM 2411 N N . ALA A 1 306 ? 18.766 30.125 1.25 1 96.25 306 ALA A N 1
ATOM 2412 C CA . ALA A 1 306 ? 20.062 30.703 1.618 1 96.25 306 ALA A CA 1
ATOM 2413 C C . ALA A 1 306 ? 19.859 31.938 2.512 1 96.25 306 ALA A C 1
ATOM 2415 O O . ALA A 1 306 ? 19.016 32.781 2.24 1 96.25 306 ALA A O 1
ATOM 2416 N N . PRO A 1 307 ? 20.688 32.094 3.529 1 95.06 307 PRO A N 1
ATOM 2417 C CA . PRO A 1 3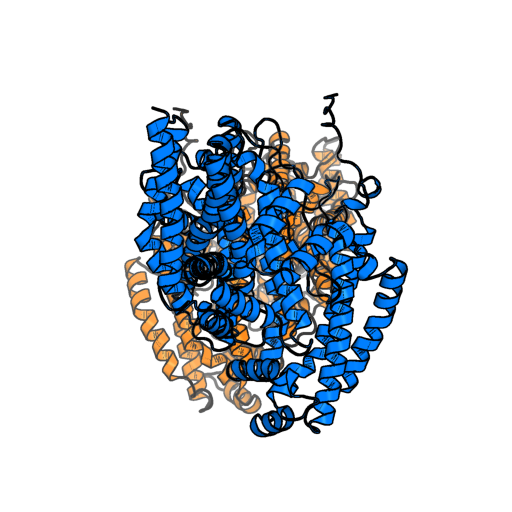07 ? 20.547 33.25 4.395 1 95.06 307 PRO A CA 1
ATOM 2418 C C . PRO A 1 307 ? 21 34.562 3.713 1 95.06 307 PRO A C 1
ATOM 2420 O O . PRO A 1 307 ? 22.016 34.562 3.01 1 95.06 307 PRO A O 1
ATOM 2423 N N . LEU A 1 308 ? 20.234 35.562 3.895 1 95.75 308 LEU A N 1
ATOM 2424 C CA . LEU A 1 308 ? 20.547 36.844 3.303 1 95.75 308 LEU A CA 1
ATOM 2425 C C . LEU A 1 308 ? 21.531 37.625 4.176 1 95.75 308 LEU A C 1
ATOM 2427 O O . LEU A 1 308 ? 22.266 38.469 3.678 1 95.75 308 LEU A O 1
ATOM 2431 N N . VAL A 1 309 ? 21.438 37.375 5.508 1 94.62 309 VAL A N 1
ATOM 2432 C CA . VAL A 1 309 ? 22.328 38 6.484 1 94.62 309 VAL A CA 1
ATOM 2433 C C . VAL A 1 309 ? 22.859 36.938 7.453 1 94.62 309 VAL A C 1
ATOM 2435 O O . VAL A 1 309 ? 22.328 35.812 7.523 1 94.62 309 VAL A O 1
ATOM 2438 N N . PRO A 1 310 ? 23.906 37.188 8.117 1 90.38 310 PRO A N 1
ATOM 2439 C CA . PRO A 1 310 ? 24.422 36.219 9.094 1 90.38 310 PRO A CA 1
ATOM 2440 C C . PRO A 1 310 ? 23.406 35.875 10.18 1 90.38 310 PRO A C 1
ATOM 2442 O O . PRO A 1 310 ? 22.609 36.75 10.594 1 90.38 310 PRO A O 1
ATOM 2445 N N . PRO A 1 311 ? 23.484 34.719 10.609 1 87.88 311 PRO A N 1
ATOM 2446 C CA . PRO A 1 311 ? 22.547 34.281 11.648 1 87.88 311 PRO A CA 1
ATOM 2447 C C . PRO A 1 311 ? 22.734 35.062 12.953 1 87.88 311 PRO A C 1
ATOM 2449 O O . PRO A 1 311 ? 23.875 35.375 13.328 1 87.88 311 PRO A O 1
ATOM 2452 N N . ARG A 1 312 ? 21.625 35.281 13.523 1 89.19 312 ARG A N 1
ATOM 2453 C CA . ARG A 1 312 ? 21.641 35.938 14.812 1 89.19 312 ARG A CA 1
ATOM 2454 C C . ARG A 1 312 ? 21.297 34.969 15.938 1 89.19 312 ARG A C 1
ATOM 2456 O O . ARG A 1 312 ? 20.406 34.125 15.789 1 89.19 312 ARG A O 1
ATOM 2463 N N . THR A 1 313 ? 22.031 35.094 16.969 1 93.31 313 THR A N 1
ATOM 2464 C CA . THR A 1 313 ? 21.734 34.281 18.141 1 93.31 313 THR A CA 1
ATOM 2465 C C . THR A 1 313 ? 20.625 34.875 18.984 1 93.31 313 THR A C 1
ATOM 2467 O O . THR A 1 313 ? 20.609 36.094 19.219 1 93.31 313 THR A O 1
ATOM 2470 N N . VAL A 1 314 ? 19.703 34.094 19.328 1 96.62 314 VAL A N 1
ATOM 2471 C CA . VAL A 1 314 ? 18.578 34.469 20.188 1 96.62 314 VAL A CA 1
ATOM 2472 C C . VAL A 1 314 ? 18.469 33.5 21.359 1 96.62 314 VAL A C 1
ATOM 2474 O O . VAL A 1 314 ? 18.344 32.281 21.156 1 96.62 314 VAL A O 1
ATOM 2477 N N . THR A 1 315 ? 18.531 34.031 22.547 1 97 315 THR A N 1
ATOM 2478 C CA . THR A 1 315 ? 18.344 33.156 23.703 1 97 315 THR A CA 1
ATOM 2479 C C . THR A 1 315 ? 16.875 32.906 23.969 1 97 315 THR A C 1
ATOM 2481 O O . THR A 1 315 ? 16.016 33.656 23.5 1 97 315 THR A O 1
ATOM 2484 N N . TYR A 1 316 ? 16.578 31.891 24.75 1 97.56 316 TYR A N 1
ATOM 2485 C CA . TYR A 1 316 ? 15.203 31.594 25.125 1 97.56 316 TYR A CA 1
ATOM 2486 C C . TYR A 1 316 ? 14.594 32.75 25.906 1 97.56 316 TYR A C 1
ATOM 2488 O O . TYR A 1 316 ? 13.461 33.156 25.641 1 97.56 316 TYR A O 1
ATOM 2496 N N . ALA A 1 317 ? 15.367 33.281 26.766 1 97.75 317 ALA A N 1
ATOM 2497 C CA . ALA A 1 317 ? 14.898 34.406 27.594 1 97.75 317 ALA A CA 1
ATOM 2498 C C . ALA A 1 317 ? 14.555 35.625 26.75 1 97.75 317 ALA A C 1
ATOM 2500 O O . ALA A 1 317 ? 13.547 36.281 27 1 97.75 317 ALA A O 1
ATOM 2501 N N . GLN A 1 318 ? 15.391 35.906 25.812 1 97.94 318 GLN A N 1
ATOM 2502 C CA . GLN A 1 318 ? 15.133 37.031 24.922 1 97.94 318 GLN A CA 1
ATOM 2503 C C . GLN A 1 318 ? 13.859 36.781 24.109 1 97.94 318 GLN A C 1
ATOM 2505 O O . GLN A 1 318 ? 13.07 37.719 23.906 1 97.94 318 GLN A O 1
ATOM 2510 N N . ALA A 1 319 ? 13.711 35.594 23.656 1 98.38 319 ALA A N 1
ATOM 2511 C CA . ALA A 1 319 ? 12.516 35.281 22.891 1 98.38 319 ALA A CA 1
ATOM 2512 C C . ALA A 1 319 ? 11.258 35.469 23.719 1 98.38 319 ALA A C 1
ATOM 2514 O O . ALA A 1 319 ? 10.242 35.969 23.219 1 98.38 319 ALA A O 1
ATOM 2515 N N . VAL A 1 320 ? 11.281 35.094 24.984 1 98.5 320 VAL A N 1
ATOM 2516 C CA . VAL A 1 320 ? 10.133 35.25 25.875 1 98.5 320 VAL A CA 1
ATOM 2517 C C . VAL A 1 320 ? 9.797 36.75 26.016 1 98.5 320 VAL A C 1
ATOM 2519 O O . VAL A 1 320 ? 8.633 37.125 25.969 1 98.5 320 VAL A O 1
ATOM 2522 N N . GLU A 1 321 ? 10.797 37.531 26.156 1 98.38 321 GLU A N 1
ATOM 2523 C CA . GLU A 1 321 ? 10.578 38.969 26.266 1 98.38 321 GLU A CA 1
ATOM 2524 C C . GLU A 1 321 ? 9.984 39.531 24.969 1 98.38 321 GLU A C 1
ATOM 2526 O O . GLU A 1 321 ? 9.078 40.344 25.016 1 98.38 321 GLU A O 1
ATOM 2531 N N . TRP A 1 322 ? 10.586 39.094 23.859 1 98.5 322 TRP A N 1
ATOM 2532 C CA . TRP A 1 322 ? 10.055 39.531 22.562 1 98.5 322 TRP A CA 1
ATOM 2533 C C . TRP A 1 322 ? 8.578 39.188 22.438 1 98.5 322 TRP A C 1
ATOM 2535 O O . TRP A 1 322 ? 7.773 40 21.969 1 98.5 322 TRP A O 1
ATOM 2545 N N . LEU A 1 323 ? 8.219 37.969 22.891 1 98.69 323 LEU A N 1
ATOM 2546 C CA . LEU A 1 323 ? 6.84 37.531 22.812 1 98.69 323 LEU A CA 1
ATOM 2547 C C . LEU A 1 323 ? 5.938 38.375 23.703 1 98.69 323 LEU A C 1
ATOM 2549 O O . LEU A 1 323 ? 4.867 38.812 23.281 1 98.69 323 LEU A O 1
ATOM 2553 N N . CYS A 1 324 ? 6.371 38.625 24.922 1 98.5 324 CYS A N 1
ATOM 2554 C CA . CYS A 1 324 ? 5.582 39.406 25.859 1 98.5 324 CYS A CA 1
ATOM 2555 C C . CYS A 1 324 ? 5.379 40.844 25.344 1 98.5 324 CYS A C 1
ATOM 2557 O O . CYS A 1 324 ? 4.27 41.375 25.422 1 98.5 324 CYS A O 1
ATOM 2559 N N . GLU A 1 325 ? 6.422 41.406 24.797 1 98.31 325 GLU A N 1
ATOM 2560 C CA . GLU A 1 325 ? 6.332 42.781 24.281 1 98.31 325 GLU A CA 1
ATOM 2561 C C . GLU A 1 325 ? 5.48 42.812 23.016 1 98.31 325 GLU A C 1
ATOM 2563 O O . GLU A 1 325 ? 4.617 43.688 22.891 1 98.31 325 GLU A O 1
ATOM 2568 N N . GLY A 1 326 ? 5.738 41.938 22.172 1 98.38 326 GLY A N 1
ATOM 2569 C CA . GLY A 1 326 ? 5.078 41.938 20.875 1 98.38 326 GLY A CA 1
ATOM 2570 C C . GLY A 1 326 ? 3.596 41.625 20.953 1 98.38 326 GLY A C 1
ATOM 2571 O O . GLY A 1 326 ? 2.811 42.125 20.141 1 98.38 326 GLY A O 1
ATOM 2572 N N . LEU A 1 327 ? 3.176 40.812 21.953 1 98.62 327 LEU A N 1
ATOM 2573 C CA . LEU A 1 327 ? 1.783 40.406 22.062 1 98.62 327 LEU A CA 1
ATOM 2574 C C . LEU A 1 327 ? 1.042 41.219 23.109 1 98.62 327 LEU A C 1
ATOM 2576 O O . LEU A 1 327 ? -0.117 40.938 23.422 1 98.62 327 LEU A O 1
ATOM 2580 N N . ALA A 1 328 ? 1.644 42.219 23.562 1 97.88 328 ALA A N 1
ATOM 2581 C CA . ALA A 1 328 ? 1.081 43.094 24.594 1 97.88 328 ALA A CA 1
ATOM 2582 C C . ALA A 1 328 ? -0.281 43.625 24.172 1 97.88 328 ALA A C 1
ATOM 2584 O O . ALA A 1 328 ? -1.169 43.844 25 1 97.88 328 ALA A O 1
ATOM 2585 N N . PRO A 1 329 ? -0.509 43.906 22.891 1 97.75 329 PRO A N 1
ATOM 2586 C CA . PRO A 1 329 ? -1.811 44.406 22.453 1 97.75 329 PRO A CA 1
ATOM 2587 C C . PRO A 1 329 ? -2.957 43.438 22.766 1 97.75 329 PRO A C 1
ATOM 2589 O O . PRO A 1 329 ? -4.125 43.844 22.719 1 97.75 329 PRO A O 1
ATOM 2592 N N . LEU A 1 330 ? -2.705 42.219 23.094 1 98.38 330 LEU A N 1
ATOM 2593 C CA . LEU A 1 330 ? -3.75 41.25 23.375 1 98.38 330 LEU A CA 1
ATOM 2594 C C . LEU A 1 330 ? -4.227 41.344 24.812 1 98.38 330 LEU A C 1
ATOM 2596 O O . LEU A 1 330 ? -5.191 40.688 25.203 1 98.38 330 LEU A O 1
ATOM 2600 N N . GLY A 1 331 ? -3.541 42.156 25.641 1 97.62 331 GLY A N 1
ATOM 2601 C CA . GLY A 1 331 ? -4.016 42.438 26.984 1 97.62 331 GLY A CA 1
ATOM 2602 C C . GLY A 1 331 ? -3.174 41.781 28.062 1 97.62 331 GLY A C 1
ATOM 2603 O O . GLY A 1 331 ? -2.512 40.75 27.812 1 97.62 331 GLY A O 1
ATOM 2604 N N . SER A 1 332 ? -3.279 42.281 29.25 1 97.5 332 SER A N 1
ATOM 2605 C CA . SER A 1 332 ? -2.426 41.906 30.375 1 97.5 332 SER A CA 1
ATOM 2606 C C . SER A 1 332 ? -2.719 40.469 30.812 1 97.5 332 SER A C 1
ATOM 2608 O O . SER A 1 332 ? -1.809 39.719 31.203 1 97.5 332 SER A O 1
ATOM 2610 N N . GLU A 1 333 ? -3.908 40.094 30.719 1 97.5 333 GLU A N 1
ATOM 2611 C CA . GLU A 1 333 ? -4.254 38.719 31.125 1 97.5 333 GLU A CA 1
ATOM 2612 C C . GLU A 1 333 ? -3.604 37.688 30.203 1 97.5 333 GLU A C 1
ATOM 2614 O O . GLU A 1 333 ? -3.084 36.688 30.672 1 97.5 333 GLU A O 1
ATOM 2619 N N . TYR A 1 334 ? -3.713 37.969 28.906 1 98.19 334 TYR A N 1
ATOM 2620 C CA . TYR A 1 334 ? -3.068 37.125 27.922 1 98.19 334 TYR A CA 1
ATOM 2621 C C . TYR A 1 334 ? -1.576 37 28.203 1 98.19 334 TYR A C 1
ATOM 2623 O O . TYR A 1 334 ? -1.028 35.875 28.219 1 98.19 334 TYR A O 1
ATOM 2631 N N . ILE A 1 335 ? -0.908 38.062 28.516 1 98.56 335 ILE A N 1
ATOM 2632 C CA . ILE A 1 335 ? 0.538 38.125 28.703 1 98.56 335 ILE A CA 1
ATOM 2633 C C . ILE A 1 335 ? 0.914 37.438 30 1 98.56 335 ILE A C 1
ATOM 2635 O O . ILE A 1 335 ? 1.917 36.719 30.078 1 98.56 335 ILE A O 1
ATOM 2639 N N . GLN A 1 336 ? 0.137 37.656 31 1 98.19 336 GLN A N 1
ATOM 2640 C CA . GLN A 1 336 ? 0.424 37.062 32.281 1 98.19 336 GLN A CA 1
ATOM 2641 C C . GLN A 1 336 ? 0.392 35.531 32.219 1 98.19 336 GLN A C 1
ATOM 2643 O O . GLN A 1 336 ? 1.308 34.844 32.688 1 98.19 336 GLN A O 1
ATOM 2648 N N . ASP A 1 337 ? -0.639 35.031 31.594 1 97.62 337 ASP A N 1
ATOM 2649 C CA . ASP A 1 337 ? -0.755 33.594 31.438 1 97.62 337 ASP A CA 1
ATOM 2650 C C . ASP A 1 337 ? 0.394 33.031 30.594 1 97.62 337 ASP A C 1
ATOM 2652 O O . ASP A 1 337 ? 1.012 32.031 30.953 1 97.62 337 ASP A O 1
ATOM 2656 N N . MET A 1 338 ? 0.635 33.656 29.5 1 98.25 338 MET A N 1
ATOM 2657 C CA . MET A 1 338 ? 1.66 33.219 28.562 1 98.25 338 MET A CA 1
ATOM 2658 C C . MET A 1 338 ? 3.039 33.219 29.203 1 98.25 338 MET A C 1
ATOM 2660 O O . MET A 1 338 ? 3.793 32.25 29.094 1 98.25 338 MET A O 1
ATOM 2664 N N . ARG A 1 339 ? 3.393 34.312 29.891 1 98.19 339 ARG A N 1
ATOM 2665 C CA . ARG A 1 339 ? 4.699 34.469 30.531 1 98.19 339 ARG A CA 1
ATOM 2666 C C . ARG A 1 339 ? 4.906 33.375 31.578 1 98.19 339 ARG A C 1
ATOM 2668 O O . ARG A 1 339 ? 5.973 32.75 31.641 1 98.19 339 ARG A O 1
ATOM 2675 N N . ALA A 1 340 ? 3.936 33.219 32.375 1 98 340 ALA A N 1
ATOM 2676 C CA . ALA A 1 340 ? 4.02 32.188 33.375 1 98 340 ALA A CA 1
ATOM 2677 C C . ALA A 1 340 ? 4.23 30.812 32.75 1 98 340 ALA A C 1
ATOM 2679 O O . ALA A 1 340 ? 5.043 30.016 33.219 1 98 340 ALA A O 1
ATOM 2680 N N . GLY A 1 341 ? 3.488 30.547 31.688 1 97.88 341 GLY A N 1
ATOM 2681 C CA . GLY A 1 341 ? 3.611 29.281 30.969 1 97.88 341 GLY A CA 1
ATOM 2682 C C . GLY A 1 341 ? 4.996 29.062 30.391 1 97.88 341 GLY A C 1
ATOM 2683 O O . GLY A 1 341 ? 5.523 27.953 30.453 1 97.88 341 GLY A O 1
ATOM 2684 N N . LEU A 1 342 ? 5.594 30.094 29.875 1 98.31 342 LEU A N 1
ATOM 2685 C CA . LEU A 1 342 ? 6.871 30 29.172 1 98.31 342 LEU A CA 1
ATOM 2686 C C . LEU A 1 342 ? 8.031 29.953 30.172 1 98.31 342 LEU A C 1
ATOM 2688 O O . LEU A 1 342 ? 9.148 29.578 29.812 1 98.31 342 LEU A O 1
ATOM 2692 N N . THR A 1 343 ? 7.742 30.312 31.422 1 97.5 343 THR A N 1
ATOM 2693 C CA . THR A 1 343 ? 8.836 30.422 32.375 1 97.5 343 THR A CA 1
ATOM 2694 C C . THR A 1 343 ? 8.57 29.547 33.594 1 97.5 343 THR A C 1
ATOM 2696 O O . THR A 1 343 ? 8.844 28.344 33.594 1 97.5 343 THR A O 1
ATOM 2699 N N . THR A 1 344 ? 7.703 30 34.469 1 96.94 344 THR A N 1
ATOM 2700 C CA . THR A 1 344 ? 7.574 29.391 35.812 1 96.94 344 THR A CA 1
ATOM 2701 C C . THR A 1 344 ? 6.723 28.125 35.719 1 96.94 344 THR A C 1
ATOM 2703 O O . THR A 1 344 ? 6.953 27.172 36.469 1 96.94 344 THR A O 1
ATOM 2706 N N . GLU A 1 345 ? 5.801 28.109 34.844 1 97 345 GLU A N 1
ATOM 2707 C CA . GLU A 1 345 ? 4.887 26.969 34.781 1 97 345 GLU A CA 1
ATOM 2708 C C . GLU A 1 345 ? 5.445 25.875 33.875 1 97 345 GLU A C 1
ATOM 2710 O O . GLU A 1 345 ? 4.902 24.766 33.844 1 97 345 GLU A O 1
ATOM 2715 N N . ARG A 1 346 ? 6.48 26.062 33.125 1 97.69 346 ARG A N 1
ATOM 2716 C CA . ARG A 1 346 ? 7.23 25.094 32.344 1 97.69 346 ARG A CA 1
ATOM 2717 C C . ARG A 1 346 ? 6.324 24.359 31.359 1 97.69 346 ARG A C 1
ATOM 2719 O O . ARG A 1 346 ? 6.273 23.125 31.359 1 97.69 346 ARG A O 1
ATOM 2726 N N . TRP A 1 347 ? 5.652 25.172 30.531 1 98.12 347 TRP A N 1
ATOM 2727 C CA . TRP A 1 347 ? 4.867 24.625 29.422 1 98.12 347 TRP A CA 1
ATOM 2728 C C . TRP A 1 347 ? 5.777 24.016 28.359 1 98.12 347 TRP A C 1
ATOM 2730 O O . TRP A 1 347 ? 5.348 23.156 27.578 1 98.12 347 TRP A O 1
ATOM 2740 N N . VAL A 1 348 ? 7.008 24.453 28.297 1 98.38 348 VAL A N 1
ATOM 2741 C CA . VAL A 1 348 ? 7.832 24.219 27.125 1 98.38 348 VAL A CA 1
ATOM 2742 C C . VAL A 1 348 ? 8.977 23.266 27.469 1 98.38 348 VAL A C 1
ATOM 2744 O O . VAL A 1 348 ? 9.695 23.484 28.453 1 98.38 348 VAL A O 1
ATOM 2747 N N . ASP A 1 349 ? 9.094 22.266 26.766 1 98.19 349 ASP A N 1
ATOM 2748 C CA . ASP A 1 349 ? 10.328 21.5 26.734 1 98.19 349 ASP A CA 1
ATOM 2749 C C . ASP A 1 349 ? 11.211 21.922 25.562 1 98.19 349 ASP A C 1
ATOM 2751 O O . ASP A 1 349 ? 10.992 21.5 24.422 1 98.19 349 ASP A O 1
ATOM 2755 N N . TYR A 1 350 ? 12.227 22.672 25.859 1 96.75 350 TYR A N 1
ATOM 2756 C CA . TYR A 1 350 ? 13.047 23.219 24.781 1 96.75 350 TYR A CA 1
ATOM 2757 C C . TYR A 1 350 ? 14.492 22.75 24.891 1 96.75 350 TYR A C 1
ATOM 2759 O O . TYR A 1 350 ? 15.383 23.281 24.219 1 96.75 350 TYR A O 1
ATOM 2767 N N . ALA A 1 351 ? 14.734 21.719 25.656 1 94.69 351 ALA A N 1
ATOM 2768 C CA . ALA A 1 351 ? 16.078 21.156 25.828 1 94.69 351 ALA A CA 1
ATOM 2769 C C . ALA A 1 351 ? 16.547 20.469 24.562 1 94.69 351 ALA A C 1
ATOM 2771 O O . ALA A 1 351 ? 15.758 19.875 23.828 1 94.69 351 ALA A O 1
ATOM 2772 N N . ALA A 1 352 ? 17.781 20.562 24.391 1 90.25 352 ALA A N 1
ATOM 2773 C CA . ALA A 1 352 ? 18.438 19.766 23.359 1 90.25 352 ALA A CA 1
ATOM 2774 C C . ALA A 1 352 ? 19.156 18.562 23.969 1 90.25 352 ALA A C 1
ATOM 2776 O O . ALA A 1 352 ? 20.109 18.734 24.734 1 90.25 352 ALA A O 1
ATOM 2777 N N . ASN A 1 353 ? 18.656 17.391 23.75 1 91.19 353 ASN A N 1
ATOM 2778 C CA . ASN A 1 353 ? 19.281 16.203 24.312 1 91.19 353 ASN A CA 1
ATOM 2779 C C . ASN A 1 353 ? 19.328 15.055 23.312 1 91.19 353 ASN A C 1
ATOM 2781 O O . ASN A 1 353 ? 18.625 15.086 22.297 1 91.19 353 ASN A O 1
ATOM 2785 N N . ASP A 1 354 ? 20.203 14.109 23.703 1 84.19 354 ASP A N 1
ATOM 2786 C CA . ASP A 1 354 ? 20.375 12.922 22.875 1 84.19 354 ASP A CA 1
ATOM 2787 C C . ASP A 1 354 ? 19.109 12.062 22.875 1 84.19 354 ASP A C 1
ATOM 2789 O O . ASP A 1 354 ? 18.516 11.844 23.938 1 84.19 354 ASP A O 1
ATOM 2793 N N . GLY A 1 355 ? 18.688 11.688 21.734 1 80.19 355 GLY A N 1
ATOM 2794 C CA . GLY A 1 355 ? 17.547 10.781 21.625 1 80.19 355 GLY A CA 1
ATOM 2795 C C . GLY A 1 355 ? 16.219 11.5 21.438 1 80.19 355 GLY A C 1
ATOM 2796 O O . GLY A 1 355 ? 15.203 10.867 21.172 1 80.19 355 GLY A O 1
ATOM 2797 N N . LYS A 1 356 ? 16.219 12.805 21.562 1 87.94 356 LYS A N 1
ATOM 2798 C CA . LYS A 1 356 ? 14.977 13.57 21.422 1 87.94 356 LYS A CA 1
ATOM 2799 C C . LYS A 1 356 ? 14.461 13.523 19.984 1 87.94 356 LYS A C 1
ATOM 2801 O O . LYS A 1 356 ? 15.242 13.641 19.047 1 87.94 356 LYS A O 1
ATOM 2806 N N . ARG A 1 357 ? 13.172 13.344 19.938 1 81.81 357 ARG A N 1
ATOM 2807 C CA . ARG A 1 357 ? 12.516 13.383 18.641 1 81.81 357 ARG A CA 1
ATOM 2808 C C . ARG A 1 357 ? 12.68 14.75 17.984 1 81.81 357 ARG A C 1
ATOM 2810 O O . ARG A 1 357 ? 12.789 15.766 18.672 1 81.81 357 ARG A O 1
ATOM 2817 N N . GLN A 1 358 ? 12.648 14.805 16.719 1 76.31 358 GLN A N 1
ATOM 2818 C CA . GLN A 1 358 ? 12.719 16.078 16 1 76.31 358 GLN A CA 1
ATOM 2819 C C . GLN A 1 358 ? 11.328 16.688 15.828 1 76.31 358 GLN A C 1
ATOM 2821 O O . GLN A 1 358 ? 10.32 15.992 15.969 1 76.31 358 GLN A O 1
ATOM 2826 N N . GLY A 1 359 ? 11.375 17.969 15.586 1 82.69 359 GLY A N 1
ATOM 2827 C CA . GLY A 1 359 ? 10.133 18.688 15.32 1 82.69 359 GLY A CA 1
ATOM 2828 C C . GLY A 1 359 ? 9.609 19.438 16.531 1 82.69 359 GLY A C 1
ATOM 2829 O O . GLY A 1 359 ? 10.344 19.656 17.5 1 82.69 359 GLY A O 1
ATOM 2830 N N . ALA A 1 360 ? 8.453 19.969 16.375 1 91.69 360 ALA A N 1
ATOM 2831 C CA . ALA A 1 360 ? 7.773 20.719 17.422 1 91.69 360 ALA A CA 1
ATOM 2832 C C . ALA A 1 360 ? 6.266 20.484 17.391 1 91.69 360 ALA A C 1
ATOM 2834 O O . ALA A 1 360 ? 5.719 20.078 16.359 1 91.69 360 ALA A O 1
ATOM 2835 N N . TYR A 1 361 ? 5.664 20.562 18.562 1 93.25 361 TYR A N 1
ATOM 2836 C CA . TYR A 1 361 ? 4.207 20.484 18.609 1 93.25 361 TYR A CA 1
ATOM 2837 C C . TYR A 1 361 ? 3.678 21.141 19.891 1 93.25 361 TYR A C 1
ATOM 2839 O O . TYR A 1 361 ? 4.441 21.438 20.812 1 93.25 361 TYR A O 1
ATOM 2847 N N . SER A 1 362 ? 2.412 21.438 19.844 1 95.81 362 SER A N 1
ATOM 2848 C CA . SER A 1 362 ? 1.651 21.859 21 1 95.81 362 SER A CA 1
ATOM 2849 C C . SER A 1 362 ? 0.61 20.828 21.406 1 95.81 362 SER A C 1
ATOM 2851 O O . SER A 1 362 ? -0.022 20.203 20.531 1 95.81 362 SER A O 1
ATOM 2853 N N . ASN A 1 363 ? 0.548 20.531 22.625 1 93.62 363 ASN A N 1
ATOM 2854 C CA . ASN A 1 363 ? -0.45 19.609 23.172 1 93.62 363 ASN A CA 1
ATOM 2855 C C . ASN A 1 363 ? -1.254 20.266 24.297 1 93.62 363 ASN A C 1
ATOM 2857 O O . ASN A 1 363 ? -0.708 20.578 25.344 1 93.62 363 ASN A O 1
ATOM 2861 N N . GLY A 1 364 ? -2.488 20.5 24.078 1 89.5 364 GLY A N 1
ATOM 2862 C CA . GLY A 1 364 ? -3.338 21.109 25.094 1 89.5 364 GLY A CA 1
ATOM 2863 C C . GLY A 1 364 ? -4.633 20.344 25.312 1 89.5 364 GLY A C 1
ATOM 2864 O O . GLY A 1 364 ? -5.613 20.906 25.812 1 89.5 364 GLY A O 1
ATOM 2865 N N . SER A 1 365 ? -4.617 19.078 25.031 1 86.44 365 SER A N 1
ATOM 2866 C CA . SER A 1 365 ? -5.871 18.328 25.016 1 86.44 365 SER A CA 1
ATOM 2867 C C . SER A 1 365 ? -6.215 17.812 26.422 1 86.44 365 SER A C 1
ATOM 2869 O O . SER A 1 365 ? -7.375 17.516 26.703 1 86.44 365 SER A O 1
ATOM 2871 N N . ALA A 1 366 ? -5.363 17.797 27.375 1 87.94 366 ALA A N 1
ATOM 2872 C CA . ALA A 1 366 ? -5.531 17.141 28.672 1 87.94 366 ALA A CA 1
ATOM 2873 C C . ALA A 1 366 ? -6.215 18.078 29.672 1 87.94 366 ALA A C 1
ATOM 2875 O O . ALA A 1 366 ? -6.629 17.656 30.75 1 87.94 366 ALA A O 1
ATOM 2876 N N . ARG A 1 367 ? -6.375 19.344 29.391 1 91.75 367 ARG A N 1
ATOM 2877 C CA . ARG A 1 367 ? -7.031 20.359 30.219 1 91.75 367 ARG A CA 1
ATOM 2878 C C . ARG A 1 367 ? -6.352 20.5 31.578 1 91.75 367 ARG A C 1
ATOM 2880 O O . ARG A 1 367 ? -7.02 20.547 32.594 1 91.75 367 ARG A O 1
ATOM 2887 N N . VAL A 1 368 ? -5.066 20.422 31.562 1 92.69 368 VAL A N 1
ATOM 2888 C CA . VAL A 1 368 ? -4.223 20.719 32.719 1 92.69 368 VAL A CA 1
ATOM 2889 C C . VAL A 1 368 ? -3.389 21.969 32.438 1 92.69 368 VAL A C 1
ATOM 2891 O O . VAL A 1 368 ? -3.551 22.984 33.125 1 92.69 368 VAL A O 1
ATOM 2894 N N . LYS A 1 369 ? -2.656 21.969 31.578 1 94 369 LYS A N 1
ATOM 2895 C CA . LYS A 1 369 ? -1.926 23.094 30.984 1 94 369 LYS A CA 1
ATOM 2896 C C . LYS A 1 369 ? -1.447 22.75 29.578 1 94 369 LYS A C 1
ATOM 2898 O O . LYS A 1 369 ? -1.379 21.578 29.203 1 94 369 LYS A O 1
ATOM 2903 N N . PRO A 1 370 ? -1.29 23.781 28.797 1 96 370 PRO A N 1
ATOM 2904 C CA . PRO A 1 370 ? -0.734 23.516 27.469 1 96 370 PRO A CA 1
ATOM 2905 C C . PRO A 1 370 ? 0.747 23.141 27.516 1 96 370 PRO A C 1
ATOM 2907 O O . PRO A 1 370 ? 1.474 23.609 28.406 1 96 370 PRO A O 1
ATOM 2910 N N . TYR A 1 371 ? 1.161 22.297 26.625 1 97.69 371 TYR A N 1
ATOM 2911 C CA . TYR A 1 371 ? 2.559 21.891 26.531 1 97.69 371 TYR A CA 1
ATOM 2912 C C . TYR A 1 371 ? 3.113 22.172 25.141 1 97.69 371 TYR A C 1
ATOM 2914 O O . TYR A 1 371 ? 2.385 22.109 24.156 1 97.69 371 TYR A O 1
ATOM 2922 N N . ILE A 1 372 ? 4.348 22.469 25.125 1 98 372 ILE A N 1
ATOM 2923 C CA . ILE A 1 372 ? 5.047 22.734 23.875 1 98 372 ILE A CA 1
ATOM 2924 C C . ILE A 1 372 ? 6.324 21.891 23.812 1 98 372 ILE A C 1
ATOM 2926 O O . ILE A 1 372 ? 7.141 21.938 24.734 1 98 372 ILE A O 1
ATOM 2930 N N . PHE A 1 373 ? 6.438 21.156 22.797 1 97.31 373 PHE A N 1
ATOM 2931 C CA . PHE A 1 373 ? 7.633 20.375 22.5 1 97.31 373 PHE A CA 1
ATOM 2932 C C . PHE A 1 373 ? 8.469 21.047 21.422 1 97.31 373 PHE A C 1
ATOM 2934 O O . PHE A 1 373 ? 7.965 21.344 20.328 1 97.31 373 PHE A O 1
ATOM 2941 N N . MET A 1 374 ? 9.711 21.281 21.734 1 95.94 374 MET A N 1
ATOM 2942 C CA . MET A 1 374 ? 10.641 21.797 20.734 1 95.94 374 MET A CA 1
ATOM 2943 C C . MET A 1 374 ? 12.078 21.641 21.203 1 95.94 374 MET A C 1
ATOM 2945 O O . MET A 1 374 ? 12.328 21.234 22.328 1 95.94 374 MET A O 1
ATOM 2949 N N . THR A 1 375 ? 13.008 21.906 20.375 1 92.56 375 THR A N 1
ATOM 2950 C CA . THR A 1 375 ? 14.43 21.984 20.688 1 92.56 375 THR A CA 1
ATOM 2951 C C . THR A 1 375 ? 14.969 23.391 20.391 1 92.56 375 THR A C 1
ATOM 2953 O O . THR A 1 375 ? 14.859 23.859 19.25 1 92.56 375 THR A O 1
ATOM 2956 N N . TRP A 1 376 ? 15.484 23.969 21.391 1 94.44 376 TRP A N 1
ATOM 2957 C CA . TRP A 1 376 ? 16 25.312 21.219 1 94.44 376 TRP A CA 1
ATOM 2958 C C . TRP A 1 376 ? 17.391 25.297 20.594 1 94.44 376 TRP A C 1
ATOM 2960 O O . TRP A 1 376 ? 18.297 24.625 21.094 1 94.44 376 TRP A O 1
ATOM 2970 N N . GLN A 1 377 ? 17.547 26.062 19.531 1 88.88 377 GLN A N 1
ATOM 2971 C CA . GLN A 1 377 ? 18.812 26.062 18.812 1 88.88 377 GLN A CA 1
ATOM 2972 C C . GLN A 1 377 ? 19.516 27.406 18.922 1 88.88 377 GLN A C 1
ATOM 2974 O O . GLN A 1 377 ? 20.578 27.609 18.312 1 88.88 377 GLN A O 1
ATOM 2979 N N . GLY A 1 378 ? 18.891 28.344 19.547 1 93.19 378 GLY A N 1
ATOM 2980 C CA . GLY A 1 378 ? 19.5 29.656 19.75 1 93.19 378 GLY A CA 1
ATOM 2981 C C . GLY A 1 378 ? 19.422 30.547 18.516 1 93.19 378 GLY A C 1
ATOM 2982 O O . GLY A 1 378 ? 20.297 31.359 18.281 1 93.19 378 GLY A O 1
ATOM 2983 N N . THR A 1 379 ? 18.359 30.344 17.75 1 92.06 379 THR A N 1
ATOM 2984 C CA . THR A 1 379 ? 18.25 31.047 16.484 1 92.06 379 THR A CA 1
ATOM 2985 C C . THR A 1 379 ? 16.922 31.812 16.406 1 92.06 379 THR A C 1
ATOM 2987 O O . THR A 1 379 ? 16.047 31.625 17.25 1 92.06 379 THR A O 1
ATOM 2990 N N . LEU A 1 380 ? 16.812 32.688 15.398 1 94.5 380 LEU A N 1
ATOM 2991 C CA . LEU A 1 380 ? 15.539 33.312 15.086 1 94.5 380 LEU A CA 1
ATOM 2992 C C . LEU A 1 380 ? 14.492 32.281 14.703 1 94.5 380 LEU A C 1
ATOM 2994 O O . LEU A 1 380 ? 13.305 32.469 14.961 1 94.5 380 LEU A O 1
ATOM 2998 N N . GLY A 1 381 ? 14.953 31.219 14.172 1 92.75 381 GLY A N 1
ATOM 2999 C CA . GLY A 1 381 ? 14.062 30.109 13.859 1 92.75 381 GLY A CA 1
ATOM 3000 C C . GLY A 1 381 ? 13.43 29.484 15.094 1 92.75 381 GLY A C 1
ATOM 3001 O O . GLY A 1 381 ? 12.234 29.172 15.086 1 92.75 381 GLY A O 1
ATOM 3002 N N . SER A 1 382 ? 14.219 29.297 16.109 1 94.25 382 SER A N 1
ATOM 3003 C CA . SER A 1 382 ? 13.695 28.766 17.375 1 94.25 382 SER A CA 1
ATOM 3004 C C . SER A 1 382 ? 12.656 29.719 17.969 1 94.25 382 SER A C 1
ATOM 3006 O O . SER A 1 382 ? 11.625 29.266 18.469 1 94.25 382 SER A O 1
ATOM 3008 N N . TYR A 1 383 ? 13.031 30.953 17.891 1 96.31 383 TYR A N 1
ATOM 3009 C CA . TYR A 1 383 ? 12.07 31.953 18.344 1 96.31 383 TYR A CA 1
ATOM 3010 C C . TYR A 1 383 ? 10.758 31.844 17.578 1 96.31 383 TYR A C 1
ATOM 3012 O O . TYR A 1 383 ? 9.68 31.812 18.172 1 96.31 383 TYR A O 1
ATOM 3020 N N . SER A 1 384 ? 10.836 31.828 16.328 1 96.62 384 SER A N 1
ATOM 3021 C CA . SER A 1 384 ? 9.648 31.766 15.469 1 96.62 384 SER A CA 1
ATOM 3022 C C . SER A 1 384 ? 8.812 30.531 15.781 1 96.62 384 SER A C 1
ATOM 3024 O O . SER A 1 384 ? 7.582 30.594 15.828 1 96.62 384 SER A O 1
ATOM 3026 N N . THR A 1 385 ? 9.438 29.406 16 1 96.06 385 THR A N 1
ATOM 3027 C CA . THR A 1 385 ? 8.75 28.172 16.359 1 96.06 385 THR A CA 1
ATOM 3028 C C . THR A 1 385 ? 8.023 28.312 17.688 1 96.06 385 THR A C 1
ATOM 3030 O O . THR A 1 385 ? 6.879 27.891 17.828 1 96.06 385 THR A O 1
ATOM 3033 N N . LEU A 1 386 ? 8.711 28.891 18.578 1 97.88 386 LEU A N 1
ATOM 3034 C CA . LEU A 1 386 ? 8.094 29.109 19.875 1 97.88 386 LEU A CA 1
ATOM 3035 C C . LEU A 1 386 ? 6.859 30 19.75 1 97.88 386 LEU A C 1
ATOM 3037 O O . LEU A 1 386 ? 5.824 29.719 20.359 1 97.88 386 LEU A O 1
ATOM 3041 N N . ALA A 1 387 ? 7.023 31.094 19 1 98.19 387 ALA A N 1
ATOM 3042 C CA . ALA A 1 387 ? 5.895 32 18.766 1 98.19 387 ALA A CA 1
ATOM 3043 C C . ALA A 1 387 ? 4.723 31.25 18.141 1 98.19 387 ALA A C 1
ATOM 3045 O O . ALA A 1 387 ? 3.566 31.469 18.5 1 98.19 387 ALA A O 1
ATOM 3046 N N . HIS A 1 388 ? 4.992 30.359 17.234 1 97.5 388 HIS A N 1
ATOM 3047 C CA . HIS A 1 388 ? 3.996 29.531 16.547 1 97.5 388 HIS A CA 1
ATOM 3048 C C . HIS A 1 388 ? 3.285 28.609 17.531 1 97.5 388 HIS A C 1
ATOM 3050 O O . HIS A 1 388 ? 2.055 28.609 17.609 1 97.5 388 HIS A O 1
ATOM 3056 N N . GLU A 1 389 ? 4.039 27.875 18.328 1 97.56 389 GLU A N 1
ATOM 3057 C CA . GLU A 1 389 ? 3.477 26.875 19.234 1 97.56 389 GLU A CA 1
ATOM 3058 C C . GLU A 1 389 ? 2.695 27.516 20.359 1 97.56 389 GLU A C 1
ATOM 3060 O O . GLU A 1 389 ? 1.7 26.969 20.844 1 97.56 389 GLU A O 1
ATOM 3065 N N . ILE A 1 390 ? 3.178 28.656 20.797 1 97.69 390 ILE A N 1
ATOM 3066 C CA . ILE A 1 390 ? 2.461 29.312 21.875 1 97.69 390 ILE A CA 1
ATOM 3067 C C . ILE A 1 390 ? 1.104 29.797 21.391 1 97.69 390 ILE A C 1
ATOM 3069 O O . ILE A 1 390 ? 0.138 29.859 22.156 1 97.69 390 ILE A O 1
ATOM 3073 N N . GLY A 1 391 ? 1.022 30.203 20.078 1 97.56 391 GLY A N 1
ATOM 3074 C CA . GLY A 1 391 ? -0.281 30.5 19.516 1 97.56 391 GLY A CA 1
ATOM 3075 C C . GLY A 1 391 ? -1.274 29.359 19.656 1 97.56 391 GLY A C 1
ATOM 3076 O O . GLY A 1 391 ? -2.416 29.578 20.062 1 97.56 391 GLY A O 1
ATOM 3077 N N . HIS A 1 392 ? -0.87 28.172 19.328 1 97.06 392 HIS A N 1
ATOM 3078 C CA . HIS A 1 392 ? -1.701 26.984 19.531 1 97.06 392 HIS A CA 1
ATOM 3079 C C . HIS A 1 392 ? -2.078 26.828 21 1 97.06 392 HIS A C 1
ATOM 3081 O O . HIS A 1 392 ? -3.24 26.562 21.328 1 97.06 392 HIS A O 1
ATOM 3087 N N . SER A 1 393 ? -1.113 26.969 21.859 1 97.56 393 SER A N 1
ATOM 3088 C CA . SER A 1 393 ? -1.269 26.688 23.281 1 97.56 393 SER A CA 1
ATOM 3089 C C . SER A 1 393 ? -2.225 27.688 23.938 1 97.56 393 SER A C 1
ATOM 3091 O O . SER A 1 393 ? -3.084 27.297 24.734 1 97.56 393 SER A O 1
ATOM 3093 N N . MET A 1 394 ? -2.047 28.891 23.594 1 97.81 394 MET A N 1
ATOM 3094 C CA . MET A 1 394 ? -2.938 29.906 24.156 1 97.81 394 MET A CA 1
ATOM 3095 C C . MET A 1 394 ? -4.359 29.734 23.625 1 97.81 394 MET A C 1
ATOM 3097 O O . MET A 1 394 ? -5.328 29.984 24.344 1 97.81 394 MET A O 1
ATOM 3101 N N . HIS A 1 395 ? -4.496 29.375 22.344 1 97.12 395 HIS A N 1
ATOM 3102 C CA . HIS A 1 395 ? -5.805 29.062 21.781 1 97.12 395 HIS A CA 1
ATOM 3103 C C . HIS A 1 395 ? -6.473 27.938 22.562 1 97.12 395 HIS A C 1
ATOM 3105 O O . HIS A 1 395 ? -7.641 28.047 22.953 1 97.12 395 HIS A O 1
ATOM 3111 N N . SER A 1 396 ? -5.758 26.922 22.844 1 96.38 396 SER A N 1
ATOM 3112 C CA . SER A 1 396 ? -6.277 25.781 23.609 1 96.38 396 SER A CA 1
ATOM 3113 C C . SER A 1 396 ? -6.645 26.203 25.031 1 96.38 396 SER A C 1
ATOM 3115 O O . SER A 1 396 ? -7.711 25.844 25.531 1 96.38 396 SER A O 1
ATOM 3117 N N . LEU A 1 397 ? -5.773 26.953 25.656 1 97 397 LEU A N 1
ATOM 3118 C CA . LEU A 1 397 ? -5.984 27.391 27.031 1 97 397 LEU A CA 1
ATOM 3119 C C . LEU A 1 397 ? -7.254 28.234 27.141 1 97 397 LEU A C 1
ATOM 3121 O O . LEU A 1 397 ? -8.102 27.953 28 1 97 397 LEU A O 1
ATOM 3125 N N . LEU A 1 398 ? -7.352 29.203 26.312 1 97.31 398 LEU A N 1
ATOM 3126 C CA . LEU A 1 398 ? -8.484 30.125 26.375 1 97.31 398 LEU A CA 1
ATOM 3127 C C . LEU A 1 398 ? -9.781 29.406 26 1 97.31 398 LEU A C 1
ATOM 3129 O O . LEU A 1 398 ? -10.82 29.656 26.625 1 97.31 398 LEU A O 1
ATOM 3133 N N . SER A 1 399 ? -9.75 28.578 25.031 1 96.5 399 SER A N 1
ATOM 3134 C CA . SER A 1 399 ? -10.922 27.797 24.641 1 96.5 399 SER A CA 1
ATOM 3135 C C . SER A 1 399 ? -11.391 26.906 25.781 1 96.5 399 SER A C 1
ATOM 3137 O O . SER A 1 399 ? -12.586 26.828 26.062 1 96.5 399 SER A O 1
ATOM 3139 N N . GLN A 1 400 ? -10.492 26.328 26.484 1 95.69 400 GLN A N 1
ATOM 3140 C CA . GLN A 1 400 ? -10.82 25.359 27.516 1 95.69 400 GLN A CA 1
ATOM 3141 C C . GLN A 1 400 ? -11.344 26.062 28.781 1 95.69 400 GLN A C 1
ATOM 3143 O O . GLN A 1 400 ? -12.172 25.5 29.5 1 95.69 400 GLN A O 1
ATOM 3148 N N . ARG A 1 401 ? -10.844 27.203 28.984 1 95.94 401 ARG A N 1
ATOM 3149 C CA . ARG A 1 401 ? -11.328 27.984 30.109 1 95.94 401 ARG A CA 1
ATOM 3150 C C . ARG A 1 401 ? -12.742 28.5 29.859 1 95.94 401 ARG A C 1
ATOM 3152 O O . ARG A 1 401 ? -13.539 28.609 30.797 1 95.94 401 ARG A O 1
ATOM 3159 N N . ALA A 1 402 ? -13.016 28.703 28.625 1 96.81 402 ALA A N 1
ATOM 3160 C CA . ALA A 1 402 ? -14.289 29.328 28.281 1 96.81 402 ALA A CA 1
ATOM 3161 C C . ALA A 1 402 ? -15.359 28.281 28 1 96.81 402 ALA A C 1
ATOM 3163 O O . ALA A 1 402 ? -16.562 28.562 28.125 1 96.81 402 ALA A O 1
ATOM 3164 N N . GLN A 1 403 ? -14.961 27.141 27.609 1 96 403 GLN A N 1
ATOM 3165 C CA . GLN A 1 403 ? -15.914 26.125 27.172 1 96 403 GLN A CA 1
ATOM 3166 C C . GLN A 1 403 ? -15.812 24.875 28.031 1 96 403 GLN A C 1
ATOM 3168 O O . GLN A 1 403 ? -14.711 24.406 28.344 1 96 403 GLN A O 1
ATOM 3173 N N . PRO A 1 404 ? -16.984 24.328 28.406 1 95.31 404 PRO A N 1
ATOM 3174 C CA . PRO A 1 404 ? -16.953 23.031 29.094 1 95.31 404 PRO A CA 1
ATOM 3175 C C . PRO A 1 404 ? -16.453 21.906 28.203 1 95.31 404 PRO A C 1
ATOM 3177 O O . PRO A 1 404 ? -16.391 22.062 26.984 1 95.31 404 PRO A O 1
ATOM 3180 N N . TYR A 1 405 ? -16.109 20.797 28.797 1 94.69 405 TYR A N 1
ATOM 3181 C CA . TYR A 1 405 ? -15.539 19.672 28.062 1 94.69 405 TYR A CA 1
ATOM 3182 C C . TYR A 1 405 ? -16.516 19.141 27.016 1 94.69 405 TYR A C 1
ATOM 3184 O O . TYR A 1 405 ? -16.094 18.641 25.969 1 94.69 405 TYR A O 1
ATOM 3192 N N . ALA A 1 406 ? -17.781 19.312 27.297 1 94.31 406 ALA A N 1
ATOM 3193 C CA . ALA A 1 406 ? -18.828 18.797 26.406 1 94.31 406 ALA A CA 1
ATOM 3194 C C . ALA A 1 406 ? -18.797 19.5 25.062 1 94.31 406 ALA A C 1
ATOM 3196 O O . ALA A 1 406 ? -19.219 18.938 24.047 1 94.31 406 ALA A O 1
ATOM 3197 N N . VAL A 1 407 ? -18.266 20.734 25.062 1 94.31 407 VAL A N 1
ATOM 3198 C CA . VAL A 1 407 ? -18.125 21.469 23.812 1 94.31 407 VAL A CA 1
ATOM 3199 C C . VAL A 1 407 ? -16.906 20.984 23.047 1 94.31 407 VAL A C 1
ATOM 3201 O O . VAL A 1 407 ? -15.805 20.922 23.594 1 94.31 407 VAL A O 1
ATOM 3204 N N . PRO A 1 408 ? -17.141 20.656 21.812 1 91.75 408 PRO A N 1
ATOM 3205 C CA . PRO A 1 408 ? -16.016 20.156 21.031 1 91.75 408 PRO A CA 1
ATOM 3206 C C . PRO A 1 408 ? -14.859 21.141 20.953 1 91.75 408 PRO A C 1
ATOM 3208 O O . PRO A 1 408 ? -15.07 22.359 21.094 1 91.75 408 PRO A O 1
ATOM 3211 N N . ARG A 1 409 ? -13.664 20.562 20.703 1 91.44 409 ARG A N 1
ATOM 3212 C CA . ARG A 1 409 ? -12.492 21.391 20.469 1 91.44 409 ARG A CA 1
ATOM 3213 C C . ARG A 1 409 ? -12.578 22.062 19.094 1 91.44 409 ARG A C 1
ATOM 3215 O O . ARG A 1 409 ? -13.336 21.625 18.234 1 91.44 409 ARG A O 1
ATOM 3222 N N . TYR A 1 410 ? -11.805 23.141 19 1 90.81 410 TYR A N 1
ATOM 3223 C CA . TYR A 1 410 ? -11.734 23.781 17.688 1 90.81 410 TYR A CA 1
ATOM 3224 C C . TYR A 1 410 ? -11.133 22.844 16.641 1 90.81 410 TYR A C 1
ATOM 3226 O O . TYR A 1 410 ? -10.445 21.875 17 1 90.81 410 TYR A O 1
ATOM 3234 N N . THR A 1 411 ? -11.406 23.094 15.406 1 88.88 411 THR A N 1
ATOM 3235 C CA . THR A 1 411 ? -10.977 22.234 14.305 1 88.88 411 THR A CA 1
ATOM 3236 C C . THR A 1 411 ? -9.578 22.625 13.828 1 88.88 411 THR A C 1
ATOM 3238 O O . THR A 1 411 ? -9.039 23.656 14.242 1 88.88 411 THR A O 1
ATOM 3241 N N . LEU A 1 412 ? -9.016 21.875 13 1 84.38 412 LEU A N 1
ATOM 3242 C CA . LEU A 1 412 ? -7.723 22.125 12.375 1 84.38 412 LEU A CA 1
ATOM 3243 C C . LEU A 1 412 ? -7.762 23.391 11.539 1 84.38 412 LEU A C 1
ATOM 3245 O O . LEU A 1 412 ? -6.754 24.094 11.422 1 84.38 412 LEU A O 1
ATOM 3249 N N . PHE A 1 413 ? -8.914 23.734 11.07 1 88 413 PHE A N 1
ATOM 3250 C CA . PHE A 1 413 ? -9.094 24.922 10.258 1 88 413 PHE A CA 1
ATOM 3251 C C . PHE A 1 413 ? -8.734 26.188 11.039 1 88 413 PHE A C 1
ATOM 3253 O O . PHE A 1 413 ? -8.203 27.141 10.469 1 88 413 PHE A O 1
ATOM 3260 N N . HIS A 1 414 ? -8.945 26.109 12.336 1 91.94 414 HIS A N 1
ATOM 3261 C CA . HIS A 1 414 ? -8.68 27.234 13.211 1 91.94 414 HIS A CA 1
ATOM 3262 C C . HIS A 1 414 ? -7.25 27.188 13.742 1 91.94 414 HIS A C 1
ATOM 3264 O O . HIS A 1 414 ? -6.691 28.234 14.109 1 91.94 414 HIS A O 1
ATOM 3270 N N . ALA A 1 415 ? -6.773 26.016 13.758 1 89.38 415 ALA A N 1
ATOM 3271 C CA . ALA A 1 415 ? -5.562 25.781 14.539 1 89.38 415 ALA A CA 1
ATOM 3272 C C . ALA A 1 415 ? -4.414 26.641 14.039 1 89.38 415 ALA A C 1
ATOM 3274 O O . ALA A 1 415 ? -3.676 27.234 14.836 1 89.38 415 ALA A O 1
ATOM 3275 N N . GLU A 1 416 ? -4.32 26.859 12.773 1 92.5 416 GLU A N 1
ATOM 3276 C CA . GLU A 1 416 ? -3.178 27.547 12.195 1 92.5 416 GLU A CA 1
ATOM 3277 C C . GLU A 1 416 ? -3.387 29.062 12.219 1 92.5 416 GLU A C 1
ATOM 3279 O O . GLU A 1 416 ? -2.475 29.828 11.891 1 92.5 416 GLU A O 1
ATOM 3284 N N . VAL A 1 417 ? -4.535 29.5 12.672 1 96.62 417 VAL A N 1
ATOM 3285 C CA . VAL A 1 417 ? -4.816 30.922 12.711 1 96.62 417 VAL A CA 1
ATOM 3286 C C . VAL A 1 417 ? -4.066 31.562 13.875 1 96.62 417 VAL A C 1
ATOM 3288 O O . VAL A 1 417 ? -3.289 32.5 13.68 1 96.62 417 VAL A O 1
ATOM 3291 N N . ALA A 1 418 ? -4.211 30.969 15.008 1 96.62 418 ALA A N 1
ATOM 3292 C CA . ALA A 1 418 ? -3.621 31.547 16.219 1 96.62 418 ALA A CA 1
ATOM 3293 C C . ALA A 1 418 ? -2.096 31.5 16.156 1 96.62 418 ALA A C 1
ATOM 3295 O O . ALA A 1 418 ? -1.42 32.438 16.594 1 96.62 418 ALA A O 1
ATOM 3296 N N . SER A 1 419 ? -1.54 30.453 15.68 1 96.75 419 SER A N 1
ATOM 3297 C CA . SER A 1 419 ? -0.094 30.281 15.586 1 96.75 419 SER A CA 1
ATOM 3298 C C . SER A 1 419 ? 0.525 31.312 14.648 1 96.75 419 SER A C 1
ATOM 3300 O O . SER A 1 419 ? 1.453 32.031 15.023 1 96.75 419 SER A O 1
ATOM 3302 N N . ASN A 1 420 ? -0.045 31.438 13.453 1 97.06 420 ASN A N 1
ATOM 3303 C CA . ASN A 1 420 ? 0.465 32.406 12.484 1 97.06 420 ASN A CA 1
ATOM 3304 C C . ASN A 1 420 ? 0.223 33.844 12.938 1 97.06 420 ASN A C 1
ATOM 3306 O O . ASN A 1 420 ? 1.032 34.719 12.664 1 97.06 420 ASN A O 1
ATOM 3310 N N . PHE A 1 421 ? -0.883 34.062 13.633 1 97.94 421 PHE A N 1
ATOM 3311 C CA . PHE A 1 421 ? -1.186 35.375 14.18 1 97.94 421 PHE A CA 1
ATOM 3312 C C . PHE A 1 421 ? -0.104 35.812 15.156 1 97.94 421 PHE A C 1
ATOM 3314 O O . PHE A 1 421 ? 0.401 36.938 15.07 1 97.94 421 PHE A O 1
ATOM 3321 N N . ASN A 1 422 ? 0.254 34.938 16.062 1 97.94 422 ASN A N 1
ATOM 3322 C CA . ASN A 1 422 ? 1.292 35.25 17.047 1 97.94 422 ASN A CA 1
ATOM 3323 C C . ASN A 1 422 ? 2.617 35.594 16.375 1 97.94 422 ASN A C 1
ATOM 3325 O O . ASN A 1 422 ? 3.262 36.594 16.719 1 97.94 422 ASN A O 1
ATOM 3329 N N . GLN A 1 423 ? 3.033 34.781 15.445 1 97.75 423 GLN A N 1
ATOM 3330 C CA . GLN A 1 423 ? 4.27 35.062 14.719 1 97.75 423 GLN A CA 1
ATOM 3331 C C . GLN A 1 423 ? 4.23 36.438 14.047 1 97.75 423 GLN A C 1
ATOM 3333 O O . GLN A 1 423 ? 5.176 37.219 14.156 1 97.75 423 GLN A O 1
ATOM 3338 N N . ALA A 1 424 ? 3.148 36.719 13.43 1 97.62 424 ALA A N 1
ATOM 3339 C CA . ALA A 1 424 ? 3.02 37.969 12.664 1 97.62 424 ALA A CA 1
ATOM 3340 C C . ALA A 1 424 ? 3.027 39.188 13.578 1 97.62 424 ALA A C 1
ATOM 3342 O O . ALA A 1 424 ? 3.68 40.188 13.281 1 97.62 424 ALA A O 1
ATOM 3343 N N . MET A 1 425 ? 2.32 39.125 14.664 1 98.12 425 MET A N 1
ATOM 3344 C CA . MET A 1 425 ? 2.215 40.281 15.555 1 98.12 425 MET A CA 1
ATOM 3345 C C . MET A 1 425 ? 3.555 40.594 16.219 1 98.12 425 MET A C 1
ATOM 3347 O O . MET A 1 425 ? 3.979 41.75 16.281 1 98.12 425 MET A O 1
ATOM 3351 N N . VAL A 1 426 ? 4.211 39.562 16.703 1 98.38 426 VAL A N 1
ATOM 3352 C CA . VAL A 1 426 ? 5.504 39.781 17.328 1 98.38 426 VAL A CA 1
ATOM 3353 C C . VAL A 1 426 ? 6.512 40.312 16.297 1 98.38 426 VAL A C 1
ATOM 3355 O O . VAL A 1 426 ? 7.301 41.188 16.594 1 98.38 426 VAL A O 1
ATOM 3358 N N . ARG A 1 427 ? 6.477 39.688 15.156 1 97.69 427 ARG A N 1
ATOM 3359 C CA . ARG A 1 427 ? 7.367 40.156 14.094 1 97.69 427 ARG A CA 1
ATOM 3360 C C . ARG A 1 427 ? 7.172 41.625 13.797 1 97.69 427 ARG A C 1
ATOM 3362 O O . ARG A 1 427 ? 8.148 42.375 13.609 1 97.69 427 ARG A O 1
ATOM 3369 N N . SER A 1 428 ? 5.938 42.062 13.703 1 96.88 428 SER A N 1
ATOM 3370 C CA . SER A 1 428 ? 5.637 43.469 13.469 1 96.88 428 SER A CA 1
ATOM 3371 C C . SER A 1 428 ? 6.273 44.375 14.523 1 96.88 428 SER A C 1
ATOM 3373 O O . SER A 1 428 ? 6.848 45.406 14.203 1 96.88 428 SER A O 1
ATOM 3375 N N . HIS A 1 429 ? 6.223 43.969 15.734 1 97.38 429 HIS A N 1
ATOM 3376 C CA . HIS A 1 429 ? 6.828 44.688 16.844 1 97.38 429 HIS A CA 1
ATOM 3377 C C . HIS A 1 429 ? 8.344 44.75 16.703 1 97.38 429 HIS A C 1
ATOM 3379 O O . HIS A 1 429 ? 8.945 45.812 16.844 1 97.38 429 HIS A O 1
ATOM 3385 N N . LEU A 1 430 ? 8.914 43.656 16.406 1 98.12 430 LEU A N 1
ATOM 3386 C CA . LEU A 1 430 ? 10.367 43.562 16.312 1 98.12 430 LEU A CA 1
ATOM 3387 C C . LEU A 1 430 ? 10.883 44.344 15.102 1 98.12 430 LEU A C 1
ATOM 3389 O O . LEU A 1 430 ? 11.969 44.906 15.141 1 98.12 430 LEU A O 1
ATOM 3393 N N . LEU A 1 431 ? 10.117 44.312 14.039 1 97.88 431 LEU A N 1
ATOM 3394 C CA . LEU A 1 431 ? 10.492 45.094 12.859 1 97.88 431 LEU A CA 1
ATOM 3395 C C . LEU A 1 431 ? 10.516 46.562 13.18 1 97.88 431 LEU A C 1
ATOM 3397 O O . LEU A 1 431 ? 11.422 47.281 12.742 1 97.88 431 LEU A O 1
ATOM 3401 N N . GLN A 1 432 ? 9.562 47.031 13.898 1 96.94 432 GLN A N 1
ATOM 3402 C CA . GLN A 1 432 ? 9.539 48.438 14.32 1 96.94 432 GLN A CA 1
ATOM 3403 C C . GLN A 1 432 ? 10.758 48.781 15.172 1 96.94 432 GLN A C 1
ATOM 3405 O O . GLN A 1 432 ? 11.375 49.812 14.984 1 96.94 432 GLN A O 1
ATOM 3410 N N . GLN A 1 433 ? 11.102 47.844 16 1 97.06 433 GLN A N 1
ATOM 3411 C CA . GLN A 1 433 ? 12.258 48.062 16.859 1 97.06 433 GLN A CA 1
ATOM 3412 C C . GLN A 1 433 ? 13.547 48.062 16.047 1 97.06 433 GLN A C 1
ATOM 3414 O O . GLN A 1 433 ? 14.43 48.906 16.281 1 97.06 433 GLN A O 1
ATOM 3419 N N . ALA A 1 434 ? 13.641 47.156 15.164 1 97.31 434 ALA A N 1
ATOM 3420 C CA . ALA A 1 434 ? 14.836 47.094 14.32 1 97.31 434 ALA A CA 1
ATOM 3421 C C . ALA A 1 434 ? 15.016 48.344 13.508 1 97.31 434 ALA A C 1
ATOM 3423 O O . ALA A 1 434 ? 16.125 48.875 13.406 1 97.31 434 ALA A O 1
ATOM 3424 N N . ARG A 1 435 ? 13.945 48.844 13.008 1 96.38 435 ARG A N 1
ATOM 3425 C CA . ARG A 1 435 ? 13.984 50.062 12.195 1 96.38 435 ARG A CA 1
ATOM 3426 C C . ARG A 1 435 ? 14.336 51.281 13.047 1 96.38 435 ARG A C 1
ATOM 3428 O O . ARG A 1 435 ? 15.156 52.125 12.641 1 96.38 435 ARG A O 1
ATOM 3435 N N . ALA A 1 436 ? 13.766 51.375 14.18 1 97.25 436 ALA A N 1
ATOM 3436 C CA . ALA A 1 436 ? 14.039 52.469 15.094 1 97.25 436 ALA A CA 1
ATOM 3437 C C . ALA A 1 436 ? 15.508 52.469 15.523 1 97.25 436 ALA A C 1
ATOM 3439 O O . ALA A 1 436 ? 16.094 53.531 15.727 1 97.25 436 ALA A O 1
ATOM 3440 N N . ALA A 1 437 ? 16.078 51.312 15.609 1 96.94 437 ALA A N 1
ATOM 3441 C CA . ALA A 1 437 ? 17.469 51.188 16.047 1 96.94 437 ALA A CA 1
ATOM 3442 C C . ALA A 1 437 ? 18.422 51.312 14.859 1 96.94 437 ALA A C 1
ATOM 3444 O O . ALA A 1 437 ? 19.641 51.375 15.047 1 96.94 437 ALA A O 1
ATOM 3445 N N . GLY A 1 438 ? 17.969 51.344 13.695 1 95.19 438 GLY A N 1
ATOM 3446 C CA . GLY A 1 438 ? 18.797 51.375 12.508 1 95.19 438 GLY A CA 1
ATOM 3447 C C . GLY A 1 438 ? 19.547 50.062 12.266 1 95.19 438 GLY A C 1
ATOM 3448 O O . GLY A 1 438 ? 20.625 50.062 11.656 1 95.19 438 GLY A O 1
ATOM 3449 N N . ASP A 1 439 ? 19.078 49.031 12.82 1 96.19 439 ASP A N 1
ATOM 3450 C CA . ASP A 1 439 ? 19.688 47.719 12.672 1 96.19 439 ASP A CA 1
ATOM 3451 C C . ASP A 1 439 ? 19.141 47 11.438 1 96.19 439 ASP A C 1
ATOM 3453 O O . ASP A 1 439 ? 18.281 46.125 11.562 1 96.19 439 ASP A O 1
ATOM 3457 N N . THR A 1 440 ? 19.734 47.219 10.344 1 95.5 440 THR A N 1
ATOM 3458 C CA . THR A 1 440 ? 19.25 46.719 9.062 1 95.5 440 THR A CA 1
ATOM 3459 C C . THR A 1 440 ? 19.453 45.219 8.969 1 95.5 440 THR A C 1
ATOM 3461 O O . THR A 1 440 ? 18.641 44.5 8.367 1 95.5 440 THR A O 1
ATOM 3464 N N . ASP A 1 441 ? 20.484 44.719 9.617 1 95.38 441 ASP A N 1
ATOM 3465 C CA . ASP A 1 441 ? 20.703 43.281 9.609 1 95.38 441 ASP A CA 1
ATOM 3466 C C . ASP A 1 441 ? 19.594 42.531 10.336 1 95.38 441 ASP A C 1
ATOM 3468 O O . ASP A 1 441 ? 19.094 41.531 9.859 1 95.38 441 ASP A O 1
ATOM 3472 N N . PHE A 1 442 ? 19.25 43.125 11.438 1 96.44 442 PHE A N 1
ATOM 3473 C CA . PHE A 1 442 ? 18.172 42.5 12.203 1 96.44 442 PHE A CA 1
ATOM 3474 C C . PHE A 1 442 ? 16.844 42.625 11.453 1 96.44 442 PHE A C 1
ATOM 3476 O O . PHE A 1 442 ? 16.062 41.688 11.438 1 96.44 442 PHE A O 1
ATOM 3483 N N . GLU A 1 443 ? 16.625 43.75 10.828 1 97.25 443 GLU A N 1
ATOM 3484 C CA . GLU A 1 443 ? 15.414 43.938 10.023 1 97.25 443 GLU A CA 1
ATOM 3485 C C . GLU A 1 443 ? 15.312 42.875 8.922 1 97.25 443 GLU A C 1
ATOM 3487 O O . GLU A 1 443 ? 14.266 42.281 8.742 1 97.25 443 GLU A O 1
ATOM 3492 N N . VAL A 1 444 ? 16.406 42.656 8.227 1 97.44 444 VAL A N 1
ATOM 3493 C CA . VAL A 1 444 ? 16.422 41.688 7.133 1 97.44 444 VAL A CA 1
ATOM 3494 C C . VAL A 1 444 ? 16.25 40.281 7.684 1 97.44 444 VAL A C 1
ATOM 3496 O O . VAL A 1 444 ? 15.539 39.438 7.09 1 97.44 444 VAL A O 1
ATOM 3499 N N . ALA A 1 445 ? 16.844 40 8.828 1 96.69 445 ALA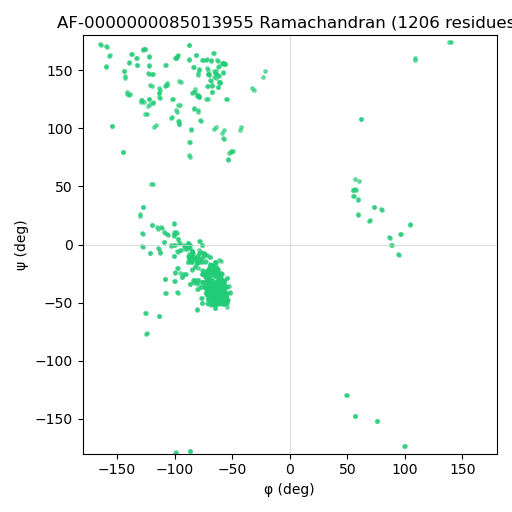 A N 1
ATOM 3500 C CA . ALA A 1 445 ? 16.688 38.688 9.445 1 96.69 445 ALA A CA 1
ATOM 3501 C C . ALA A 1 445 ? 15.227 38.406 9.781 1 96.69 445 ALA A C 1
ATOM 3503 O O . ALA A 1 445 ? 14.758 37.281 9.633 1 96.69 445 ALA A O 1
ATOM 3504 N N . LEU A 1 446 ? 14.516 39.375 10.25 1 97.5 446 LEU A N 1
ATOM 3505 C CA . LEU A 1 446 ? 13.102 39.25 10.578 1 97.5 446 LEU A CA 1
ATOM 3506 C C . LEU A 1 446 ? 12.266 39.062 9.32 1 97.5 446 LEU A C 1
ATOM 3508 O O . LEU A 1 446 ? 11.297 38.281 9.32 1 97.5 446 LEU A O 1
ATOM 3512 N N . ILE A 1 447 ? 12.617 39.781 8.289 1 97.56 447 ILE A N 1
ATOM 3513 C CA . ILE A 1 447 ? 11.93 39.625 7.012 1 97.56 447 ILE A CA 1
ATOM 3514 C C . ILE A 1 447 ? 12.156 38.219 6.473 1 97.56 447 ILE A C 1
ATOM 3516 O O . ILE A 1 447 ? 11.227 37.562 5.953 1 97.56 447 ILE A O 1
ATOM 3520 N N . GLU A 1 448 ? 13.32 37.719 6.656 1 95.69 448 GLU A N 1
ATOM 3521 C CA . GLU A 1 448 ? 13.625 36.344 6.246 1 95.69 448 GLU A CA 1
ATOM 3522 C C . GLU A 1 448 ? 12.805 35.312 7.039 1 95.69 448 GLU A C 1
ATOM 3524 O O . GLU A 1 448 ? 12.336 34.312 6.488 1 95.69 448 GLU A O 1
ATOM 3529 N N . GLU A 1 449 ? 12.758 35.562 8.312 1 95 449 GLU A N 1
ATOM 3530 C CA . GLU A 1 449 ? 11.914 34.688 9.141 1 95 449 GLU A CA 1
ATOM 3531 C C . GLU A 1 449 ? 10.477 34.688 8.641 1 95 449 GLU A C 1
ATOM 3533 O O . GLU A 1 449 ? 9.844 33.625 8.555 1 95 449 GLU A O 1
ATOM 3538 N N . ALA A 1 450 ? 9.945 35.844 8.289 1 96.44 450 ALA A N 1
ATOM 3539 C CA . ALA A 1 450 ? 8.602 35.969 7.727 1 96.44 450 ALA A CA 1
ATOM 3540 C C . ALA A 1 450 ? 8.492 35.219 6.41 1 96.44 450 ALA A C 1
ATOM 3542 O O . ALA A 1 450 ? 7.531 34.469 6.199 1 96.44 450 ALA A O 1
ATOM 3543 N N . LEU A 1 451 ? 9.438 35.406 5.605 1 96.56 451 LEU A N 1
ATOM 3544 C CA . LEU A 1 451 ? 9.391 34.844 4.262 1 96.56 451 LEU A CA 1
ATOM 3545 C C . LEU A 1 451 ? 9.562 33.312 4.312 1 96.56 451 LEU A C 1
ATOM 3547 O O . LEU A 1 451 ? 9 32.594 3.48 1 96.56 451 LEU A O 1
ATOM 3551 N N . ALA A 1 452 ? 10.289 32.875 5.289 1 94.25 452 ALA A N 1
ATOM 3552 C CA . ALA A 1 452 ? 10.367 31.422 5.496 1 94.25 452 ALA A CA 1
ATOM 3553 C C . ALA A 1 452 ? 9 30.844 5.848 1 94.25 452 ALA A C 1
ATOM 3555 O O . ALA A 1 452 ? 8.625 29.781 5.359 1 94.25 452 ALA A O 1
ATOM 3556 N N . ASN A 1 453 ? 8.273 31.5 6.652 1 94.5 453 ASN A N 1
ATOM 3557 C CA . ASN A 1 453 ? 6.91 31.109 6.996 1 94.5 453 ASN A CA 1
ATOM 3558 C C . ASN A 1 453 ? 5.984 31.156 5.785 1 94.5 453 ASN A C 1
ATOM 3560 O O . ASN A 1 453 ? 5.195 30.25 5.559 1 94.5 453 ASN A O 1
ATOM 3564 N N . PHE A 1 454 ? 6.102 32.25 5.086 1 97.31 454 PHE A N 1
ATOM 3565 C CA . PHE A 1 454 ? 5.305 32.406 3.875 1 97.31 454 PHE A CA 1
ATOM 3566 C C . PHE A 1 454 ? 5.629 31.312 2.865 1 97.31 454 PHE A C 1
ATOM 3568 O O . PHE A 1 454 ? 4.73 30.781 2.203 1 97.31 454 PHE A O 1
ATOM 3575 N N . HIS A 1 455 ? 6.926 31.047 2.756 1 96.88 455 HIS A N 1
ATOM 3576 C CA . HIS A 1 455 ? 7.328 30.016 1.811 1 96.88 455 HIS A CA 1
ATOM 3577 C C . HIS A 1 455 ? 6.691 28.672 2.158 1 96.88 455 HIS A C 1
ATOM 3579 O O . HIS A 1 455 ? 6.168 27.984 1.28 1 96.88 455 HIS A O 1
ATOM 3585 N N . ARG A 1 456 ? 6.652 28.328 3.369 1 94.19 456 ARG A N 1
ATOM 3586 C CA . ARG A 1 456 ? 6.098 27.062 3.809 1 94.19 456 ARG A CA 1
ATOM 3587 C C . ARG A 1 456 ? 4.578 27.047 3.668 1 94.19 456 ARG A C 1
ATOM 3589 O O . ARG A 1 456 ? 4.02 26.156 3.012 1 94.19 456 ARG A O 1
ATOM 3596 N N . TYR A 1 457 ? 3.91 28.047 4.18 1 95.69 457 TYR A N 1
ATOM 3597 C CA . TYR A 1 457 ? 2.471 27.969 4.398 1 95.69 457 TYR A CA 1
ATOM 3598 C C . TYR A 1 457 ? 1.713 28.625 3.248 1 95.69 457 TYR A C 1
ATOM 3600 O O . TYR A 1 457 ? 0.519 28.375 3.062 1 95.69 457 TYR A O 1
ATOM 3608 N N . PHE A 1 458 ? 2.41 29.484 2.521 1 97.75 458 PHE A N 1
ATOM 3609 C CA . PHE A 1 458 ? 1.71 30.297 1.543 1 97.75 458 PHE A CA 1
ATOM 3610 C C . PHE A 1 458 ? 2.369 30.203 0.174 1 97.75 458 PHE A C 1
ATOM 3612 O O . PHE A 1 458 ? 2.137 31.031 -0.701 1 97.75 458 PHE A O 1
ATOM 3619 N N . PHE A 1 459 ? 3.295 29.312 -0.007 1 98.12 459 PHE A N 1
ATOM 3620 C CA . PHE A 1 459 ? 3.846 28.938 -1.301 1 98.12 459 PHE A CA 1
ATOM 3621 C C . PHE A 1 459 ? 3.74 27.422 -1.504 1 98.12 459 PHE A C 1
ATOM 3623 O O . PHE A 1 459 ? 3.041 26.969 -2.406 1 98.12 459 PHE A O 1
ATOM 3630 N N . ILE A 1 460 ? 4.367 26.672 -0.588 1 97.06 460 ILE A N 1
ATOM 3631 C CA . ILE A 1 460 ? 4.418 25.219 -0.724 1 97.06 460 ILE A CA 1
ATOM 3632 C C . ILE A 1 460 ? 3.033 24.625 -0.469 1 97.06 460 ILE A C 1
ATOM 3634 O O . ILE A 1 460 ? 2.549 23.797 -1.25 1 97.06 460 ILE A O 1
ATOM 3638 N N . MET A 1 461 ? 2.355 25.047 0.585 1 96.69 461 MET A N 1
ATOM 3639 C CA . MET A 1 461 ? 1.104 24.406 0.99 1 96.69 461 MET A CA 1
ATOM 3640 C C . MET A 1 461 ? 0.004 24.672 -0.033 1 96.69 461 MET A C 1
ATOM 3642 O O . MET A 1 461 ? -0.736 23.766 -0.407 1 96.69 461 MET A O 1
ATOM 3646 N N . PRO A 1 462 ? -0.157 25.938 -0.522 1 97.44 462 PRO A N 1
ATOM 3647 C CA . PRO A 1 462 ? -1.155 26.094 -1.583 1 97.44 462 PRO A CA 1
ATOM 3648 C C . PRO A 1 462 ? -0.806 25.312 -2.844 1 97.44 462 PRO A C 1
ATOM 3650 O O . PRO A 1 462 ? -1.702 24.844 -3.551 1 97.44 462 PRO A O 1
ATOM 3653 N N . THR A 1 463 ? 0.484 25.172 -3.125 1 97.75 463 THR A N 1
ATOM 3654 C CA . THR A 1 463 ? 0.92 24.359 -4.25 1 97.75 463 THR A CA 1
ATOM 3655 C C . THR A 1 463 ? 0.505 22.906 -4.047 1 97.75 463 THR A C 1
ATOM 3657 O O . THR A 1 463 ? -0.047 22.281 -4.957 1 97.75 463 THR A O 1
ATOM 3660 N N . LEU A 1 464 ? 0.701 22.406 -2.857 1 97.25 464 LEU A N 1
ATOM 3661 C CA . LEU A 1 464 ? 0.334 21.031 -2.539 1 97.25 464 LEU A CA 1
ATOM 3662 C C . LEU A 1 464 ? -1.182 20.875 -2.51 1 97.25 464 LEU A C 1
ATOM 3664 O O . LEU A 1 464 ? -1.702 19.812 -2.871 1 97.25 464 LEU A O 1
ATOM 3668 N N . ALA A 1 465 ? -1.848 21.891 -2.072 1 97.69 465 ALA A N 1
ATOM 3669 C CA . ALA A 1 465 ? -3.307 21.844 -2.082 1 97.69 465 ALA A CA 1
ATOM 3670 C C . ALA A 1 465 ? -3.84 21.719 -3.508 1 97.69 465 ALA A C 1
ATOM 3672 O O . ALA A 1 465 ? -4.777 20.953 -3.762 1 97.69 465 ALA A O 1
ATOM 3673 N N . ALA A 1 466 ? -3.271 22.484 -4.402 1 98.12 466 ALA A N 1
ATOM 3674 C CA . ALA A 1 466 ? -3.654 22.406 -5.809 1 98.12 466 ALA A CA 1
ATOM 3675 C C . ALA A 1 466 ? -3.328 21.031 -6.391 1 98.12 466 ALA A C 1
ATOM 3677 O O . ALA A 1 466 ? -4.133 20.469 -7.125 1 98.12 466 ALA A O 1
ATOM 3678 N N . PHE A 1 467 ? -2.182 20.578 -6.07 1 98 467 PHE A N 1
ATOM 3679 C CA . PHE A 1 467 ? -1.756 19.234 -6.469 1 98 467 PHE A CA 1
ATOM 3680 C C . PHE A 1 467 ? -2.76 18.188 -6.004 1 98 467 PHE A C 1
ATOM 3682 O O . PHE A 1 467 ? -3.178 17.328 -6.781 1 98 467 PHE A O 1
ATOM 3689 N N . GLU A 1 468 ? -3.107 18.25 -4.723 1 97.56 468 GLU A N 1
ATOM 3690 C CA . GLU A 1 468 ? -4.027 17.297 -4.109 1 97.56 468 GLU A CA 1
ATOM 3691 C C . GLU A 1 468 ? -5.398 17.344 -4.777 1 97.56 468 GLU A C 1
ATOM 3693 O O . GLU A 1 468 ? -5.953 16.297 -5.145 1 97.56 468 GLU A O 1
ATOM 3698 N N . LEU A 1 469 ? -5.938 18.547 -4.938 1 97.75 469 LEU A N 1
ATOM 3699 C CA . LEU A 1 469 ? -7.246 18.703 -5.555 1 97.75 469 LEU A CA 1
ATOM 3700 C C . LEU A 1 469 ? -7.273 18.094 -6.953 1 97.75 469 LEU A C 1
ATOM 3702 O O . LEU A 1 469 ? -8.203 17.375 -7.301 1 97.75 469 LEU A O 1
ATOM 3706 N N . GLU A 1 470 ? -6.242 18.391 -7.719 1 97.75 470 GLU A N 1
ATOM 3707 C CA . GLU A 1 470 ? -6.176 17.875 -9.086 1 97.75 470 GLU A CA 1
ATOM 3708 C C . GLU A 1 470 ? -6.02 16.359 -9.102 1 97.75 470 GLU A C 1
ATOM 3710 O O . GLU A 1 470 ? -6.617 15.68 -9.945 1 97.75 470 GLU A O 1
ATOM 3715 N N . SER A 1 471 ? -5.223 15.797 -8.234 1 97.25 471 SER A N 1
ATOM 3716 C CA . SER A 1 471 ? -5.043 14.352 -8.148 1 97.25 471 SER A CA 1
ATOM 3717 C C . SER A 1 471 ? -6.367 13.648 -7.883 1 97.25 471 SER A C 1
ATOM 3719 O O . SER A 1 471 ? -6.688 12.648 -8.531 1 97.25 471 SER A O 1
ATOM 3721 N N . TYR A 1 472 ? -7.148 14.156 -6.922 1 97.5 472 TYR A N 1
ATOM 3722 C CA . TYR A 1 472 ? -8.445 13.562 -6.59 1 97.5 472 TYR A CA 1
ATOM 3723 C C . TYR A 1 472 ? -9.406 13.672 -7.766 1 97.5 472 TYR A C 1
ATOM 3725 O O . TYR A 1 472 ? -10.125 12.711 -8.078 1 97.5 472 TYR A O 1
ATOM 3733 N N . ARG A 1 473 ? -9.414 14.828 -8.438 1 97.06 473 ARG A N 1
ATOM 3734 C CA . ARG A 1 473 ? -10.281 15.031 -9.594 1 97.06 473 ARG A CA 1
ATOM 3735 C C . ARG A 1 473 ? -9.984 14 -10.68 1 97.06 473 ARG A C 1
ATOM 3737 O O . ARG A 1 473 ? -10.906 13.438 -11.273 1 97.06 473 ARG A O 1
ATOM 3744 N N . ARG A 1 474 ? -8.727 13.758 -10.914 1 94.88 474 ARG A N 1
ATOM 3745 C CA . ARG A 1 474 ? -8.312 12.797 -11.93 1 94.88 474 ARG A CA 1
ATOM 3746 C C . ARG A 1 474 ? -8.805 11.391 -11.586 1 94.88 474 ARG A C 1
ATOM 3748 O O . ARG A 1 474 ? -9.367 10.695 -12.438 1 94.88 474 ARG A O 1
ATOM 3755 N N . VAL A 1 475 ? -8.625 10.953 -10.359 1 94.44 475 VAL A N 1
ATOM 3756 C CA . VAL A 1 475 ? -9.023 9.617 -9.938 1 94.44 475 VAL A CA 1
ATOM 3757 C C . VAL A 1 475 ? -10.547 9.5 -9.953 1 94.44 475 VAL A C 1
ATOM 3759 O O . VAL A 1 475 ? -11.094 8.492 -10.398 1 94.44 475 VAL A O 1
ATOM 3762 N N . GLU A 1 476 ? -11.242 10.531 -9.508 1 94.94 476 GLU A N 1
ATOM 3763 C CA . GLU A 1 476 ? -12.695 10.523 -9.469 1 94.94 476 GLU A CA 1
ATOM 3764 C C . GLU A 1 476 ? -13.297 10.516 -10.867 1 94.94 476 GLU A C 1
ATOM 3766 O O . GLU A 1 476 ? -14.391 9.992 -11.078 1 94.94 476 GLU A O 1
ATOM 3771 N N . ALA A 1 477 ? -12.508 10.984 -11.82 1 91.88 477 ALA A N 1
ATOM 3772 C CA . ALA A 1 477 ? -12.93 10.969 -13.219 1 91.88 477 ALA A CA 1
ATOM 3773 C C . ALA A 1 477 ? -12.555 9.656 -13.891 1 91.88 477 ALA A C 1
ATOM 3775 O O . ALA A 1 477 ? -12.766 9.484 -15.094 1 91.88 477 ALA A O 1
ATOM 3776 N N . GLY A 1 478 ? -11.961 8.773 -13.148 1 87.19 478 GLY A N 1
ATOM 3777 C CA . GLY A 1 478 ? -11.625 7.461 -13.68 1 87.19 478 GLY A CA 1
ATOM 3778 C C . GLY A 1 478 ? -10.188 7.367 -14.172 1 87.19 478 GLY A C 1
ATOM 3779 O O . GLY A 1 478 ? -9.797 6.363 -14.766 1 87.19 478 GLY A O 1
ATOM 3780 N N . GLY A 1 479 ? -9.438 8.391 -13.883 1 88.44 479 GLY A N 1
ATOM 3781 C CA . GLY A 1 479 ? -8.055 8.422 -14.328 1 88.44 479 GLY A CA 1
ATOM 3782 C C . GLY A 1 479 ? -7.109 7.734 -13.367 1 88.44 479 GLY A C 1
ATOM 3783 O O . GLY A 1 479 ? -7.547 7.066 -12.422 1 88.44 479 GLY A O 1
ATOM 3784 N N . THR A 1 480 ? -5.754 7.785 -13.742 1 88.19 480 THR A N 1
ATOM 3785 C CA . THR A 1 480 ? -4.691 7.188 -12.938 1 88.19 480 THR A CA 1
ATOM 3786 C C . THR A 1 480 ? -3.654 8.234 -12.547 1 88.19 480 THR A C 1
ATOM 3788 O O . THR A 1 480 ? -3.664 9.352 -13.07 1 88.19 480 THR A O 1
ATOM 3791 N N . LEU A 1 481 ? -2.891 7.934 -11.562 1 93.75 481 LEU A N 1
ATOM 3792 C CA . LEU A 1 481 ? -1.797 8.773 -11.086 1 93.75 481 LEU A CA 1
ATOM 3793 C C . LEU A 1 481 ? -0.456 8.07 -11.258 1 93.75 481 LEU A C 1
ATOM 3795 O O . LEU A 1 481 ? -0.098 7.207 -10.445 1 93.75 481 LEU A O 1
ATOM 3799 N N . SER A 1 482 ? 0.327 8.438 -12.281 1 94.19 482 SER A N 1
ATOM 3800 C CA . SER A 1 482 ? 1.659 7.879 -12.484 1 94.19 482 SER A CA 1
ATOM 3801 C C . SER A 1 482 ? 2.74 8.828 -11.977 1 94.19 482 SER A C 1
ATOM 3803 O O . SER A 1 482 ? 2.49 10.016 -11.789 1 94.19 482 SER A O 1
ATOM 3805 N N . ALA A 1 483 ? 3.949 8.312 -11.727 1 95.31 483 ALA A N 1
ATOM 3806 C CA . ALA A 1 483 ? 5.051 9.133 -11.227 1 95.31 483 ALA A CA 1
ATOM 3807 C C . ALA A 1 483 ? 5.375 10.266 -12.195 1 95.31 483 ALA A C 1
ATOM 3809 O O . ALA A 1 483 ? 5.457 11.43 -11.789 1 95.31 483 ALA A O 1
ATOM 3810 N N . PRO A 1 484 ? 5.512 9.984 -13.539 1 95.62 484 PRO A N 1
ATOM 3811 C CA . PRO A 1 484 ? 5.797 11.086 -14.453 1 95.62 484 PRO A CA 1
ATOM 3812 C C . PRO A 1 484 ? 4.715 12.164 -14.438 1 95.62 484 PRO A C 1
ATOM 3814 O O . PRO A 1 484 ? 5.027 13.359 -14.453 1 95.62 484 PRO A O 1
ATOM 3817 N N . ASP A 1 485 ? 3.441 11.734 -14.32 1 94.81 485 ASP A N 1
ATOM 3818 C CA . ASP A 1 485 ? 2.336 12.688 -14.289 1 94.81 485 ASP A CA 1
ATOM 3819 C C . ASP A 1 485 ? 2.387 13.547 -13.023 1 94.81 485 ASP A C 1
ATOM 3821 O O . ASP A 1 485 ? 2.191 14.758 -13.086 1 94.81 485 ASP A O 1
ATOM 3825 N N . LEU A 1 486 ? 2.617 12.953 -11.93 1 97.69 486 LEU A N 1
ATOM 3826 C CA . LEU A 1 486 ? 2.633 13.664 -10.656 1 97.69 486 LEU A CA 1
ATOM 3827 C C . LEU A 1 486 ? 3.826 14.609 -10.578 1 97.69 486 LEU A C 1
ATOM 3829 O O . LEU A 1 486 ? 3.715 15.719 -10.047 1 97.69 486 LEU A O 1
ATOM 3833 N N . ILE A 1 487 ? 5 14.188 -11.102 1 98.12 487 ILE A N 1
ATOM 3834 C CA . ILE A 1 487 ? 6.199 15.016 -11.133 1 98.12 487 ILE A CA 1
ATOM 3835 C C . ILE A 1 487 ? 5.965 16.219 -12.039 1 98.12 487 ILE A C 1
ATOM 3837 O O . ILE A 1 487 ? 6.266 17.359 -11.656 1 98.12 487 ILE A O 1
ATOM 3841 N N . GLN A 1 488 ? 5.363 15.953 -13.156 1 98.19 488 GLN A N 1
ATOM 3842 C CA . GLN A 1 488 ? 5.066 17.047 -14.078 1 98.19 488 GLN A CA 1
ATOM 3843 C C . GLN A 1 488 ? 4.078 18.031 -13.461 1 98.19 488 GLN A C 1
ATOM 3845 O O . GLN A 1 488 ? 4.277 19.25 -13.539 1 98.19 488 GLN A O 1
ATOM 3850 N N . LEU A 1 489 ? 3.012 17.5 -12.883 1 98.06 489 LEU A N 1
ATOM 3851 C CA . LEU A 1 489 ? 1.999 18.344 -12.266 1 98.06 489 LEU A CA 1
ATOM 3852 C C . LEU A 1 489 ? 2.613 19.219 -11.172 1 98.06 489 LEU A C 1
ATOM 3854 O O . LEU A 1 489 ? 2.377 20.422 -11.133 1 98.06 489 LEU A O 1
ATOM 3858 N N . THR A 1 490 ? 3.41 18.641 -10.305 1 98.25 490 THR A N 1
ATOM 3859 C CA . THR A 1 490 ? 4.039 19.375 -9.219 1 98.25 490 THR A CA 1
ATOM 3860 C C . THR A 1 490 ? 4.996 20.438 -9.758 1 98.25 490 THR A C 1
ATOM 3862 O O . THR A 1 490 ? 5.004 21.578 -9.281 1 98.25 490 THR A O 1
ATOM 3865 N N . ALA A 1 491 ? 5.828 20.031 -10.742 1 98.44 491 ALA A N 1
ATOM 3866 C CA . ALA A 1 491 ? 6.777 20.969 -11.344 1 98.44 491 ALA A CA 1
ATOM 3867 C C . ALA A 1 491 ? 6.051 22.156 -11.969 1 98.44 491 ALA A C 1
ATOM 3869 O O . ALA A 1 491 ? 6.484 23.297 -11.828 1 98.44 491 ALA A O 1
ATOM 3870 N N . ASP A 1 492 ? 4.945 21.891 -12.664 1 98.5 492 ASP A N 1
ATOM 3871 C CA . ASP A 1 492 ? 4.164 22.953 -13.289 1 98.5 492 ASP A CA 1
ATOM 3872 C C . ASP A 1 492 ? 3.607 23.906 -12.242 1 98.5 492 ASP A C 1
ATOM 3874 O O . ASP A 1 492 ? 3.656 25.125 -12.422 1 98.5 492 ASP A O 1
ATOM 3878 N N . LEU A 1 493 ? 3.082 23.391 -11.188 1 98.44 493 LEU A N 1
ATOM 3879 C CA . LEU A 1 493 ? 2.5 24.203 -10.125 1 98.44 493 LEU A CA 1
ATOM 3880 C C . LEU A 1 493 ? 3.574 25.031 -9.422 1 98.44 493 LEU A C 1
ATOM 3882 O O . LEU A 1 493 ? 3.359 26.203 -9.117 1 98.44 493 LEU A O 1
ATOM 3886 N N . LEU A 1 494 ? 4.715 24.422 -9.172 1 98.31 494 LEU A N 1
ATOM 3887 C CA . LEU A 1 494 ? 5.824 25.172 -8.57 1 98.31 494 LEU A CA 1
ATOM 3888 C C . LEU A 1 494 ? 6.289 26.281 -9.492 1 98.31 494 LEU A C 1
ATOM 3890 O O . LEU A 1 494 ? 6.609 27.391 -9.031 1 98.31 494 LEU A O 1
ATOM 3894 N N . GLN A 1 495 ? 6.332 25.984 -10.742 1 98.12 495 GLN A N 1
ATOM 3895 C CA . GLN A 1 495 ? 6.785 26.953 -11.742 1 98.12 495 GLN A CA 1
ATOM 3896 C C . GLN A 1 495 ? 5.902 28.188 -11.742 1 98.12 495 GLN A C 1
ATOM 3898 O O . GLN A 1 495 ? 6.387 29.297 -11.984 1 98.12 495 GLN A O 1
ATOM 3903 N N . GLU A 1 496 ? 4.652 28.062 -11.492 1 97.69 496 GLU A N 1
ATOM 3904 C CA . GLU A 1 496 ? 3.754 29.203 -11.398 1 97.69 496 GLU A CA 1
ATOM 3905 C C . GLU A 1 496 ? 4.23 30.203 -10.336 1 97.69 496 GLU A C 1
ATOM 3907 O O . GLU A 1 496 ? 4.145 31.406 -10.523 1 97.69 496 GLU A O 1
ATOM 3912 N N . GLY A 1 497 ? 4.711 29.672 -9.227 1 97.62 497 GLY A N 1
ATOM 3913 C CA . GLY A 1 497 ? 5.168 30.516 -8.125 1 97.62 497 GLY A CA 1
ATOM 3914 C C . GLY A 1 497 ? 6.598 30.984 -8.305 1 97.62 497 GLY A C 1
ATOM 3915 O O . GLY A 1 497 ? 6.941 32.094 -7.883 1 97.62 497 GLY A O 1
ATOM 3916 N N . TYR A 1 498 ? 7.441 30.188 -8.922 1 98.06 498 TYR A N 1
ATOM 3917 C CA . TYR A 1 498 ? 8.852 30.531 -9.094 1 98.06 498 TYR A CA 1
ATOM 3918 C C . TYR A 1 498 ? 9.031 31.5 -10.25 1 98.06 498 TYR A C 1
ATOM 3920 O O . TYR A 1 498 ? 9.953 32.312 -10.242 1 98.06 498 TYR A O 1
ATOM 3928 N N . GLY A 1 499 ? 8.133 31.375 -11.242 1 96.88 499 GLY A N 1
ATOM 3929 C CA . GLY A 1 499 ? 8.32 32.188 -12.43 1 96.88 499 GLY A CA 1
ATOM 3930 C C . GLY A 1 499 ? 9.672 31.984 -13.086 1 96.88 499 GLY A C 1
ATOM 3931 O O . GLY A 1 499 ? 10.18 30.875 -13.141 1 96.88 499 GLY A O 1
ATOM 3932 N N . GLU A 1 500 ? 10.188 33.062 -13.68 1 95.12 500 GLU A N 1
ATOM 3933 C CA . GLU A 1 500 ? 11.516 33 -14.281 1 95.12 500 GLU A CA 1
ATOM 3934 C C . GLU A 1 500 ? 12.602 33.312 -13.25 1 95.12 500 GLU A C 1
ATOM 3936 O O . GLU A 1 500 ? 13.789 33.25 -13.555 1 95.12 500 GLU A O 1
ATOM 3941 N N . GLY A 1 501 ? 12.172 33.562 -12.055 1 95.75 501 GLY A N 1
ATOM 3942 C CA . GLY A 1 501 ? 13.094 34 -11.008 1 95.75 501 GLY A CA 1
ATOM 3943 C C . GLY A 1 501 ? 13.93 32.844 -10.453 1 95.75 501 GLY A C 1
ATOM 3944 O O . GLY A 1 501 ? 15.016 33.062 -9.93 1 95.75 501 GLY A O 1
ATOM 3945 N N . VAL A 1 502 ? 13.438 31.609 -10.547 1 97.81 502 VAL A N 1
ATOM 3946 C CA . VAL A 1 502 ? 14.156 30.438 -10.07 1 97.81 502 VAL A CA 1
ATOM 3947 C C . VAL A 1 502 ? 14.344 29.453 -11.211 1 97.81 502 VAL A C 1
ATOM 3949 O O . VAL A 1 502 ? 13.383 29.078 -11.883 1 97.81 502 VAL A O 1
ATOM 3952 N N . GLN A 1 503 ? 15.539 29.078 -11.453 1 97.69 503 GLN A N 1
ATOM 3953 C CA . GLN A 1 503 ? 15.812 28.016 -12.414 1 97.69 503 GLN A CA 1
ATOM 3954 C C . GLN A 1 503 ? 15.578 26.641 -11.789 1 97.69 503 GLN A C 1
ATOM 3956 O O . GLN A 1 503 ? 16.375 26.156 -10.984 1 97.69 503 GLN A O 1
ATOM 3961 N N . MET A 1 504 ? 14.602 25.969 -12.336 1 97.69 504 MET A N 1
ATOM 3962 C CA . MET A 1 504 ? 14.164 24.719 -11.719 1 97.69 504 MET A CA 1
ATOM 3963 C C . MET A 1 504 ? 14.836 23.516 -12.383 1 97.69 504 MET A C 1
ATOM 3965 O O . MET A 1 504 ? 15.141 23.547 -13.578 1 97.69 504 MET A O 1
ATOM 3969 N N . ASP A 1 505 ? 15.188 22.594 -11.617 1 97.81 505 ASP A N 1
ATOM 3970 C CA . ASP A 1 505 ? 15.312 21.203 -12.078 1 97.81 505 ASP A CA 1
ATOM 3971 C C . ASP A 1 505 ? 13.969 20.484 -11.992 1 97.81 505 ASP A C 1
ATOM 3973 O O . ASP A 1 505 ? 13.602 19.969 -10.938 1 97.81 505 ASP A O 1
ATOM 3977 N N . ARG A 1 506 ? 13.312 20.406 -13.078 1 97.5 506 ARG A N 1
ATOM 3978 C CA . ARG A 1 506 ? 11.898 20.062 -13.07 1 97.5 506 ARG A CA 1
ATOM 3979 C C . ARG A 1 506 ? 11.68 18.672 -12.477 1 97.5 506 ARG A C 1
ATOM 3981 O O . ARG A 1 506 ? 10.664 18.422 -11.82 1 97.5 506 ARG A O 1
ATOM 3988 N N . GLU A 1 507 ? 12.609 17.734 -12.703 1 97.69 507 GLU A N 1
ATOM 3989 C CA . GLU A 1 507 ? 12.469 16.391 -12.141 1 97.69 507 GLU A CA 1
ATOM 3990 C C . GLU A 1 507 ? 12.648 16.422 -10.625 1 97.69 507 GLU A C 1
ATOM 3992 O O . GLU A 1 507 ? 11.82 15.883 -9.891 1 97.69 507 GLU A O 1
ATOM 3997 N N . ARG A 1 508 ? 13.711 17.094 -10.156 1 98.25 508 ARG A N 1
ATOM 3998 C CA . ARG A 1 508 ? 13.992 17.156 -8.727 1 98.25 508 ARG A CA 1
ATOM 3999 C C . ARG A 1 508 ? 12.977 18.031 -8 1 98.25 508 ARG A C 1
ATOM 4001 O O . ARG A 1 508 ? 12.586 17.734 -6.867 1 98.25 508 ARG A O 1
ATOM 4008 N N . SER A 1 509 ? 12.508 19.047 -8.656 1 97.94 509 SER A N 1
ATOM 4009 C CA . SER A 1 509 ? 11.453 19.891 -8.078 1 97.94 509 SER A CA 1
ATOM 4010 C C . SER A 1 509 ? 10.125 19.156 -8.039 1 97.94 509 SER A C 1
ATOM 4012 O O . SER A 1 509 ? 9.375 19.25 -7.062 1 97.94 509 SER A O 1
ATOM 4014 N N . GLY A 1 510 ? 9.93 18.422 -9.094 1 98.06 510 GLY A N 1
ATOM 4015 C CA . GLY A 1 510 ? 8.648 17.75 -9.258 1 98.06 510 GLY A CA 1
ATOM 4016 C C . GLY A 1 510 ? 8.414 16.656 -8.234 1 98.06 510 GLY A C 1
ATOM 4017 O O . GLY A 1 510 ? 7.266 16.344 -7.91 1 98.06 510 GLY A O 1
ATOM 4018 N N . ILE A 1 511 ? 9.469 16.047 -7.656 1 98.12 511 ILE A N 1
ATOM 4019 C CA . ILE A 1 511 ? 9.32 14.938 -6.727 1 98.12 511 ILE A CA 1
ATOM 4020 C C . ILE A 1 511 ? 8.93 15.469 -5.348 1 98.12 511 ILE A C 1
ATOM 4022 O O . ILE A 1 511 ? 8.68 14.688 -4.422 1 98.12 511 ILE A O 1
ATOM 4026 N N . THR A 1 512 ? 8.727 16.766 -5.184 1 96.69 512 THR A N 1
ATOM 4027 C CA . THR A 1 512 ? 8.367 17.406 -3.928 1 96.69 512 THR A CA 1
ATOM 4028 C C . THR A 1 512 ? 7.082 16.812 -3.363 1 96.69 512 THR A C 1
ATOM 4030 O O . THR A 1 512 ? 6.934 16.672 -2.146 1 96.69 512 THR A O 1
ATOM 4033 N N . TRP A 1 513 ? 6.188 16.391 -4.223 1 96.62 513 TRP A N 1
ATOM 4034 C CA . TRP A 1 513 ? 4.941 15.812 -3.748 1 96.62 513 TRP A CA 1
ATOM 4035 C C . TRP A 1 513 ? 5.211 14.594 -2.865 1 96.62 513 TRP A C 1
ATOM 4037 O O . TRP A 1 513 ? 4.516 14.383 -1.869 1 96.62 513 TRP A O 1
ATOM 4047 N N . ALA A 1 514 ? 6.188 13.82 -3.158 1 96.62 514 ALA A N 1
ATOM 4048 C CA . ALA A 1 514 ? 6.477 12.586 -2.441 1 96.62 514 ALA A CA 1
ATOM 4049 C C . ALA A 1 514 ? 7.172 12.867 -1.113 1 96.62 514 ALA A C 1
ATOM 4051 O O . ALA A 1 514 ? 7.238 11.992 -0.241 1 96.62 514 ALA A O 1
ATOM 4052 N N . GLN A 1 515 ? 7.68 14.078 -0.944 1 94.31 515 GLN A N 1
ATOM 4053 C CA . GLN A 1 515 ? 8.422 14.453 0.252 1 94.31 515 GLN A CA 1
ATOM 4054 C C . GLN A 1 515 ? 7.488 14.891 1.37 1 94.31 515 GLN A C 1
ATOM 4056 O O . GLN A 1 515 ? 7.918 15.086 2.51 1 94.31 515 GLN A O 1
ATOM 4061 N N . PHE A 1 516 ? 6.164 14.984 1.081 1 88.81 516 PHE A N 1
ATOM 4062 C CA . PHE A 1 516 ? 5.207 15.539 2.031 1 88.81 516 PHE A CA 1
ATOM 4063 C C . PHE A 1 516 ? 4.133 14.508 2.379 1 88.81 516 PHE A C 1
ATOM 4065 O O . PHE A 1 516 ? 2.941 14.82 2.363 1 88.81 516 PHE A O 1
ATOM 4072 N N . SER A 1 517 ? 4.535 13.367 2.758 1 80.75 517 SER A N 1
ATOM 4073 C CA . SER A 1 517 ? 3.635 12.258 3.041 1 80.75 517 SER A CA 1
ATOM 4074 C C . SER A 1 517 ? 2.607 12.633 4.105 1 80.75 517 SER A C 1
ATOM 4076 O O . SER A 1 517 ? 1.408 12.414 3.92 1 80.75 517 SER A O 1
ATOM 4078 N N . THR A 1 518 ? 2.994 13.266 5.191 1 75.62 518 THR A N 1
ATOM 4079 C CA . THR A 1 518 ? 2.102 13.586 6.301 1 75.62 518 THR A CA 1
ATOM 4080 C C . THR A 1 518 ? 0.958 14.477 5.836 1 75.62 518 THR A C 1
ATOM 4082 O O . THR A 1 518 ? -0.198 14.258 6.203 1 75.62 518 THR A O 1
ATOM 4085 N N . HIS A 1 519 ? 1.265 15.305 4.949 1 80.19 519 HIS A N 1
ATOM 4086 C CA . HIS A 1 519 ? 0.267 16.25 4.473 1 80.19 519 HIS A CA 1
ATOM 4087 C C . HIS A 1 519 ? -0.662 15.617 3.447 1 80.19 519 HIS A C 1
ATOM 4089 O O . HIS A 1 519 ? -1.878 15.812 3.494 1 80.19 519 HIS A O 1
ATOM 4095 N N . LEU A 1 520 ? -0.095 14.812 2.627 1 82 520 LEU A N 1
ATOM 4096 C CA . LEU A 1 520 ? -0.882 14.258 1.532 1 82 520 LEU A CA 1
ATOM 4097 C C . LEU A 1 520 ? -1.7 13.062 2.004 1 82 520 LEU A C 1
ATOM 4099 O O . LEU A 1 520 ? -2.768 12.781 1.455 1 82 520 LEU A O 1
ATOM 4103 N N . TYR A 1 521 ? -1.313 12.477 3.102 1 84.81 521 TYR A N 1
ATOM 4104 C CA . TYR A 1 521 ? -2.053 11.328 3.602 1 84.81 521 TYR A CA 1
ATOM 4105 C C . TYR A 1 521 ? -3.057 11.742 4.672 1 84.81 521 TYR A C 1
ATOM 4107 O O . TYR A 1 521 ? -3.891 10.938 5.094 1 84.81 521 TYR A O 1
ATOM 4115 N N . ALA A 1 522 ? -3.014 13.039 5.086 1 87.12 522 ALA A N 1
ATOM 4116 C CA . ALA A 1 522 ? -4.047 13.602 5.949 1 87.12 522 ALA A CA 1
ATOM 4117 C C . ALA A 1 522 ? -5.273 14.016 5.141 1 87.12 522 ALA A C 1
ATOM 4119 O O . ALA A 1 522 ? -6.348 14.25 5.703 1 87.12 522 ALA A O 1
ATOM 4120 N N . ASN A 1 523 ? -5.211 14.07 3.895 1 90.56 523 ASN A N 1
ATOM 4121 C CA . ASN A 1 523 ? -6.273 14.32 2.928 1 90.56 523 ASN A CA 1
ATOM 4122 C C . ASN A 1 523 ? -6.887 15.703 3.121 1 90.56 523 ASN A C 1
ATOM 4124 O O . ASN A 1 523 ? -7.609 15.938 4.09 1 90.56 523 ASN A O 1
ATOM 4128 N N . PHE A 1 524 ? -6.641 16.594 2.279 1 94 524 PHE A N 1
ATOM 4129 C CA . PHE A 1 524 ? -7.109 17.969 2.227 1 94 524 PHE A CA 1
ATOM 4130 C C . PHE A 1 524 ? -6.785 18.703 3.523 1 94 524 PHE A C 1
ATOM 4132 O O . PHE A 1 524 ? -7.66 19.328 4.125 1 94 524 PHE A O 1
ATOM 4139 N N . TYR A 1 525 ? -5.578 18.516 3.898 1 91.75 525 TYR A N 1
ATOM 4140 C CA . TYR A 1 525 ? -4.98 19.141 5.07 1 91.75 525 TYR A CA 1
ATOM 4141 C C . TYR A 1 525 ? -4.129 20.344 4.672 1 91.75 525 TYR A C 1
ATOM 4143 O O . TYR A 1 525 ? -4.137 21.375 5.355 1 91.75 525 TYR A O 1
ATOM 4151 N N . ALA A 1 526 ? -3.543 20.328 3.566 1 93.88 526 ALA A N 1
ATOM 4152 C CA . ALA A 1 526 ? -2.545 21.312 3.139 1 93.88 526 ALA A CA 1
ATOM 4153 C C . ALA A 1 526 ? -3.168 22.703 2.98 1 93.88 526 ALA A C 1
ATOM 4155 O O . ALA A 1 526 ? -2.561 23.703 3.354 1 93.88 526 ALA A O 1
ATOM 4156 N N . TYR A 1 527 ? -4.391 22.766 2.486 1 95.81 527 TYR A N 1
ATOM 4157 C CA . TYR A 1 527 ? -5.008 24.062 2.236 1 95.81 527 TYR A CA 1
ATOM 4158 C C . TYR A 1 527 ? -5.199 24.828 3.537 1 95.81 527 TYR A C 1
ATOM 4160 O O . TYR A 1 527 ? -5.23 26.062 3.535 1 95.81 527 TYR A O 1
ATOM 4168 N N . GLN A 1 528 ? -5.27 24.078 4.57 1 94.5 528 GLN A N 1
ATOM 4169 C CA . GLN A 1 528 ? -5.605 24.688 5.852 1 94.5 528 GLN A CA 1
ATOM 4170 C C . GLN A 1 528 ? -4.457 25.547 6.367 1 94.5 528 GLN A C 1
ATOM 4172 O O . GLN A 1 528 ? -4.684 26.516 7.098 1 94.5 528 GLN A O 1
ATOM 4177 N N . TYR A 1 529 ? -3.26 25.266 5.926 1 93.25 529 TYR A N 1
ATOM 4178 C CA . TYR A 1 529 ? -2.135 26.125 6.277 1 93.25 529 TYR A CA 1
ATOM 4179 C C . TYR A 1 529 ? -2.244 27.484 5.586 1 93.25 529 TYR A C 1
ATOM 4181 O O . TYR A 1 529 ? -2 28.531 6.203 1 93.25 529 TYR A O 1
ATOM 4189 N N . ALA A 1 530 ? -2.672 27.391 4.387 1 96.19 530 ALA A N 1
ATOM 4190 C CA . ALA A 1 530 ? -2.779 28.609 3.596 1 96.19 530 ALA A CA 1
ATOM 4191 C C . ALA A 1 530 ? -3.959 29.469 4.059 1 96.19 530 ALA A C 1
ATOM 4193 O O . ALA A 1 530 ? -3.859 30.688 4.121 1 96.19 530 ALA A O 1
ATOM 4194 N N . THR A 1 531 ? -5.066 28.828 4.344 1 96.31 531 THR A N 1
ATOM 4195 C CA . THR A 1 531 ? -6.203 29.578 4.867 1 96.31 531 THR A CA 1
ATOM 4196 C C . THR A 1 531 ? -5.898 30.109 6.266 1 96.31 531 THR A C 1
ATOM 4198 O O . THR A 1 531 ? -6.301 31.219 6.609 1 96.31 531 THR A O 1
ATOM 4201 N N . GLY A 1 532 ? -5.164 29.344 7.035 1 96.56 532 GLY A N 1
ATOM 4202 C CA . GLY A 1 532 ? -4.824 29.766 8.383 1 96.56 532 GLY A CA 1
ATOM 4203 C C . GLY A 1 532 ? -3.971 31.016 8.422 1 96.56 532 GLY A C 1
ATOM 4204 O O . GLY A 1 532 ? -4.293 31.969 9.133 1 96.56 532 GLY A O 1
ATOM 4205 N N . ILE A 1 533 ? -2.895 31.031 7.645 1 97.25 533 ILE A N 1
ATOM 4206 C CA . ILE A 1 533 ? -2.012 32.188 7.625 1 97.25 533 ILE A CA 1
ATOM 4207 C C . ILE A 1 533 ? -2.74 33.375 7.016 1 97.25 533 ILE A C 1
ATOM 4209 O O . ILE A 1 533 ? -2.525 34.531 7.426 1 97.25 533 ILE A O 1
ATOM 4213 N N . SER A 1 534 ? -3.627 33.156 6.102 1 97.62 534 SER A N 1
ATOM 4214 C CA . SER A 1 534 ? -4.402 34.219 5.484 1 97.62 534 SER A CA 1
ATOM 4215 C C . SER A 1 534 ? -5.344 34.875 6.496 1 97.62 534 SER A C 1
ATOM 4217 O O . SER A 1 534 ? -5.434 36.094 6.57 1 97.62 534 SER A O 1
ATOM 4219 N N . ALA A 1 535 ? -6.023 34.031 7.219 1 97.81 535 ALA A N 1
ATOM 4220 C CA . ALA A 1 535 ? -6.91 34.531 8.266 1 97.81 535 ALA A CA 1
ATOM 4221 C C . ALA A 1 535 ? -6.125 35.312 9.32 1 97.81 535 ALA A C 1
ATOM 4223 O O . ALA A 1 535 ? -6.57 36.375 9.781 1 97.81 535 ALA A O 1
ATOM 4224 N N . ALA A 1 536 ? -5.012 34.844 9.68 1 97.69 536 ALA A N 1
ATOM 4225 C CA . ALA A 1 536 ? -4.164 35.469 10.695 1 97.69 536 ALA A CA 1
ATOM 4226 C C . ALA A 1 536 ? -3.791 36.875 10.289 1 97.69 536 ALA A C 1
ATOM 4228 O O . ALA A 1 536 ? -3.9 37.812 11.094 1 97.69 536 ALA A O 1
ATOM 4229 N N . HIS A 1 537 ? -3.361 37.062 9.078 1 96.56 537 HIS A N 1
ATOM 4230 C CA . HIS A 1 537 ? -2.908 38.375 8.617 1 96.56 537 HIS A CA 1
ATOM 4231 C C . HIS A 1 537 ? -4.074 39.344 8.484 1 96.56 537 HIS A C 1
ATOM 4233 O O . HIS A 1 537 ? -3.924 40.562 8.727 1 96.56 537 HIS A O 1
ATOM 4239 N N . GLN A 1 538 ? -5.203 38.844 8.07 1 95.75 538 GLN A N 1
ATOM 4240 C CA . GLN A 1 538 ? -6.375 39.688 8 1 95.75 538 GLN A CA 1
ATOM 4241 C C . GLN A 1 538 ? -6.82 40.125 9.398 1 95.75 538 GLN A C 1
ATOM 4243 O O . GLN A 1 538 ? -7.227 41.281 9.602 1 95.75 538 GLN A O 1
ATOM 4248 N N . LEU A 1 539 ? -6.797 39.25 10.344 1 97.25 539 LEU A N 1
ATOM 4249 C CA . LEU A 1 539 ? -7.121 39.562 11.727 1 97.25 539 LEU A CA 1
ATOM 4250 C C . LEU A 1 539 ? -6.156 40.625 12.273 1 97.25 539 LEU A C 1
ATOM 4252 O O . LEU A 1 539 ? -6.574 41.562 12.938 1 97.25 539 LEU A O 1
ATOM 4256 N N . LEU A 1 540 ? -4.902 40.406 12 1 96.81 540 LEU A N 1
ATOM 4257 C CA . LEU A 1 540 ? -3.889 41.344 12.492 1 96.81 540 LEU A CA 1
ATOM 4258 C C . LEU A 1 540 ? -4.09 42.75 11.906 1 96.81 540 LEU A C 1
ATOM 4260 O O . LEU A 1 540 ? -3.877 43.75 12.594 1 96.81 540 LEU A O 1
ATOM 4264 N N . ALA A 1 541 ? -4.488 42.812 10.68 1 95.06 541 ALA A N 1
ATOM 4265 C CA . ALA A 1 541 ? -4.695 44.062 10 1 95.06 541 ALA A CA 1
ATOM 4266 C C . ALA A 1 541 ? -5.75 44.906 10.711 1 95.06 541 ALA A C 1
ATOM 4268 O O . ALA A 1 541 ? -5.699 46.156 10.68 1 95.06 541 ALA A O 1
ATOM 4269 N N . GLN A 1 542 ? -6.617 44.312 11.43 1 95.44 542 GLN A N 1
ATOM 4270 C CA . GLN A 1 542 ? -7.684 45 12.141 1 95.44 542 GLN A CA 1
ATOM 4271 C C . GLN A 1 542 ? -7.129 45.812 13.305 1 95.44 542 GLN A C 1
ATOM 4273 O O . GLN A 1 542 ? -7.75 46.781 13.75 1 95.44 542 GLN A O 1
ATOM 4278 N N . PHE A 1 543 ? -6.02 45.406 13.82 1 95.94 543 PHE A N 1
ATOM 4279 C CA . PHE A 1 543 ? -5.426 46.094 14.977 1 95.94 543 PHE A CA 1
ATOM 4280 C C . PHE A 1 543 ? -4.914 47.469 14.594 1 95.94 543 PHE A C 1
ATOM 4282 O O . PHE A 1 543 ? -4.719 48.312 15.453 1 95.94 543 PHE A O 1
ATOM 4289 N N . GLU A 1 544 ? -4.625 47.688 13.328 1 91.88 544 GLU A N 1
ATOM 4290 C CA . GLU A 1 544 ? -4.168 49 12.852 1 91.88 544 GLU A CA 1
ATOM 4291 C C . GLU A 1 544 ? -5.281 50.031 12.938 1 91.88 544 GLU A C 1
ATOM 4293 O O . GLU A 1 544 ? -5.031 51.188 13.25 1 91.88 544 GLU A O 1
ATOM 4298 N N . GLN A 1 545 ? -6.465 49.594 12.742 1 92 545 GLN A N 1
ATOM 4299 C CA . GLN A 1 545 ? -7.594 50.531 12.656 1 92 545 GLN A CA 1
ATOM 4300 C C . GLN A 1 545 ? -8.32 50.625 13.992 1 92 545 GLN A C 1
ATOM 4302 O O . GLN A 1 545 ? -8.75 51.719 14.391 1 92 545 GLN A O 1
ATOM 4307 N N . ASP A 1 546 ? -8.469 49.469 14.609 1 94.94 546 ASP A N 1
ATOM 4308 C CA . ASP A 1 546 ? -9.258 49.375 15.836 1 94.94 546 ASP A CA 1
ATOM 4309 C C . ASP A 1 546 ? -8.656 48.344 16.797 1 94.94 546 ASP A C 1
ATOM 4311 O O . ASP A 1 546 ? -9.18 47.25 16.953 1 94.94 546 ASP A O 1
ATOM 4315 N N . PRO A 1 547 ? -7.633 48.75 17.5 1 95.62 547 PRO A N 1
ATOM 4316 C CA . PRO A 1 547 ? -6.902 47.812 18.328 1 95.62 547 PRO A CA 1
ATOM 4317 C C . PRO A 1 547 ? -7.785 47.156 19.406 1 95.62 547 PRO A C 1
ATOM 4319 O O . PRO A 1 547 ? -7.73 45.969 19.625 1 95.62 547 PRO A O 1
ATOM 4322 N N . ASP A 1 548 ? -8.656 47.969 20.047 1 96.75 548 ASP A N 1
ATOM 4323 C CA . ASP A 1 548 ? -9.484 47.469 21.125 1 96.75 548 ASP A CA 1
ATOM 4324 C C . ASP A 1 548 ? -10.539 46.5 20.594 1 96.75 548 ASP A C 1
ATOM 4326 O O . ASP A 1 548 ? -10.742 45.406 21.156 1 96.75 548 ASP A O 1
ATOM 4330 N N . GLY A 1 549 ? -11.172 46.969 19.578 1 97.19 549 GLY A N 1
ATOM 4331 C CA . GLY A 1 549 ? -12.172 46.125 18.953 1 97.19 549 GLY A CA 1
ATOM 4332 C C . GLY A 1 549 ? -11.578 44.844 18.375 1 97.19 549 GLY A C 1
ATOM 4333 O O . GLY A 1 549 ? -12.172 43.75 18.5 1 97.19 549 GLY A O 1
ATOM 4334 N N . ALA A 1 550 ? -10.438 44.969 17.734 1 97.44 550 ALA A N 1
ATOM 4335 C CA . ALA A 1 550 ? -9.75 43.812 17.156 1 97.44 550 ALA A CA 1
ATOM 4336 C C . ALA A 1 550 ? -9.352 42.812 18.234 1 97.44 550 ALA A C 1
ATOM 4338 O O . ALA A 1 550 ? -9.516 41.594 18.047 1 97.44 550 ALA A O 1
ATOM 4339 N N . ARG A 1 551 ? -8.828 43.312 19.328 1 98 551 ARG A N 1
ATOM 4340 C CA . ARG A 1 551 ? -8.469 42.469 20.469 1 98 551 ARG A CA 1
ATOM 4341 C C . ARG A 1 551 ? -9.68 41.688 20.969 1 98 551 ARG A C 1
ATOM 4343 O O . ARG A 1 551 ? -9.602 40.469 21.172 1 98 551 ARG A O 1
ATOM 4350 N N . ALA A 1 552 ? -10.75 42.375 21.109 1 97.81 552 ALA A N 1
ATOM 4351 C CA . ALA A 1 552 ? -11.969 41.75 21.625 1 97.81 552 ALA A CA 1
ATOM 4352 C C . ALA A 1 552 ? -12.469 40.656 20.688 1 97.81 552 ALA A C 1
ATOM 4354 O O . ALA A 1 552 ? -12.828 39.562 21.141 1 97.81 552 ALA A O 1
ATOM 4355 N N . ARG A 1 553 ? -12.508 41 19.438 1 97.62 553 ARG A N 1
ATOM 4356 C CA . ARG A 1 553 ? -12.969 40.031 18.438 1 97.62 553 ARG A CA 1
ATOM 4357 C C . ARG A 1 553 ? -12.047 38.812 18.391 1 97.62 553 ARG A C 1
ATOM 4359 O O . ARG A 1 553 ? -12.523 37.656 18.344 1 97.62 553 ARG A O 1
ATOM 4366 N N . TYR A 1 554 ? -10.766 39.062 18.422 1 97.88 554 TYR A N 1
ATOM 4367 C CA . TYR A 1 554 ? -9.781 38 18.328 1 97.88 554 TYR A CA 1
ATOM 4368 C C . TYR A 1 554 ? -9.852 37.094 19.562 1 97.88 554 TYR A C 1
ATOM 4370 O O . TYR A 1 554 ? -9.852 35.875 19.422 1 97.88 554 TYR A O 1
ATOM 4378 N N . LEU A 1 555 ? -9.93 37.688 20.734 1 98.31 555 LEU A N 1
ATOM 4379 C CA . LEU A 1 555 ? -9.992 36.875 21.953 1 98.31 555 LEU A CA 1
ATOM 4380 C C . LEU A 1 555 ? -11.297 36.094 22.031 1 98.31 555 LEU A C 1
ATOM 4382 O O . LEU A 1 555 ? -11.328 34.969 22.547 1 98.31 555 LEU A O 1
ATOM 4386 N N . THR A 1 556 ? -12.352 36.719 21.531 1 97.69 556 THR A N 1
ATOM 4387 C CA . THR A 1 556 ? -13.617 36 21.453 1 97.69 556 THR A CA 1
ATOM 4388 C C . THR A 1 556 ? -13.484 34.781 20.547 1 97.69 556 THR A C 1
ATOM 4390 O O . THR A 1 556 ? -13.992 33.688 20.859 1 97.69 556 THR A O 1
ATOM 4393 N N . PHE A 1 557 ? -12.859 34.938 19.453 1 97.44 557 PHE A N 1
ATOM 4394 C CA . PHE A 1 557 ? -12.594 33.844 18.547 1 97.44 557 PHE A CA 1
ATOM 4395 C C . PHE A 1 557 ? -11.812 32.75 19.25 1 97.44 557 PHE A C 1
ATOM 4397 O O . PHE A 1 557 ? -12.211 31.562 19.203 1 97.44 557 PHE A O 1
ATOM 4404 N N . LEU A 1 558 ? -10.727 33.062 19.938 1 97.75 558 LEU A N 1
ATOM 4405 C CA . LEU A 1 558 ? -9.914 32.062 20.625 1 97.75 558 LEU A CA 1
ATOM 4406 C C . LEU A 1 558 ? -10.734 31.328 21.688 1 97.75 558 LEU A C 1
ATOM 4408 O O . LEU A 1 558 ? -10.609 30.109 21.828 1 97.75 558 LEU A O 1
ATOM 4412 N N . LYS A 1 559 ? -11.555 32.031 22.359 1 97.25 559 LYS A N 1
ATOM 4413 C CA . LYS A 1 559 ? -12.336 31.469 23.469 1 97.25 559 LYS A CA 1
ATOM 4414 C C . LYS A 1 559 ? -13.492 30.625 22.953 1 97.25 559 LYS A C 1
ATOM 4416 O O . LYS A 1 559 ? -14.039 29.797 23.703 1 97.25 559 LYS A O 1
ATOM 4421 N N . SER A 1 560 ? -13.836 30.734 21.719 1 96 560 SER A N 1
ATOM 4422 C CA . SER A 1 560 ? -15.016 30.094 21.172 1 96 560 SER A CA 1
ATOM 4423 C C . SER A 1 560 ? -14.82 28.578 21.062 1 96 560 SER A C 1
ATOM 4425 O O . SER A 1 560 ? -15.789 27.828 21.031 1 96 560 SER A O 1
ATOM 4427 N N . GLY A 1 561 ? -13.539 28.203 21 1 93.75 561 GLY A N 1
ATOM 4428 C CA . GLY A 1 561 ? -13.297 26.797 20.797 1 93.75 561 GLY A CA 1
ATOM 4429 C C . GLY A 1 561 ? -14.102 26.203 19.656 1 93.75 561 GLY A C 1
ATOM 4430 O O . GLY A 1 561 ? -14.109 26.766 18.547 1 93.75 561 GLY A O 1
ATOM 4431 N N . GLY A 1 562 ? -14.805 25.078 19.922 1 94.19 562 GLY A N 1
ATOM 4432 C CA . GLY A 1 562 ? -15.625 24.438 18.906 1 94.19 562 GLY A CA 1
ATOM 4433 C C . GLY A 1 562 ? -17.109 24.75 19.047 1 94.19 562 GLY A C 1
ATOM 4434 O O . GLY A 1 562 ? -17.953 24.047 18.484 1 94.19 562 GLY A O 1
ATOM 4435 N N . SER A 1 563 ? -17.406 25.766 19.75 1 95.75 563 SER A N 1
ATOM 4436 C CA . SER A 1 563 ? -18.797 26.141 19.969 1 95.75 563 SER A CA 1
ATOM 4437 C C . SER A 1 563 ? -19.438 26.656 18.688 1 95.75 563 SER A C 1
ATOM 4439 O O . SER A 1 563 ? -20.656 26.656 18.547 1 95.75 563 SER A O 1
ATOM 4441 N N . LEU A 1 564 ? -18.594 27.109 17.766 1 94.81 564 LEU A N 1
ATOM 4442 C CA . LEU A 1 564 ? -19.031 27.562 16.438 1 94.81 564 LEU A CA 1
ATOM 4443 C C . LEU A 1 564 ? -18.344 26.766 15.336 1 94.81 564 LEU A C 1
ATOM 4445 O O . LEU A 1 564 ? -17.25 26.219 15.547 1 94.81 564 LEU A O 1
ATOM 4449 N N . ASP A 1 565 ? -19.047 26.719 14.227 1 94.69 565 ASP A N 1
ATOM 4450 C CA . ASP A 1 565 ? -18.375 26.203 13.039 1 94.69 565 ASP A CA 1
ATOM 4451 C C . ASP A 1 565 ? -17.219 27.109 12.617 1 94.69 565 ASP A C 1
ATOM 4453 O O . ASP A 1 565 ? -17.281 28.328 12.812 1 94.69 565 ASP A O 1
ATOM 4457 N N . PRO A 1 566 ? -16.234 26.516 12.039 1 94.94 566 PRO A N 1
ATOM 4458 C CA . PRO A 1 566 ? -15 27.281 11.828 1 94.94 566 PRO A CA 1
ATOM 4459 C C . PRO A 1 566 ? -15.203 28.516 10.953 1 94.94 566 PRO A C 1
ATOM 4461 O O . PRO A 1 566 ? -14.656 29.578 11.25 1 94.94 566 PRO A O 1
ATOM 4464 N N . ILE A 1 567 ? -16.016 28.438 9.953 1 95.75 567 ILE A N 1
ATOM 4465 C CA . ILE A 1 567 ? -16.266 29.562 9.062 1 95.75 567 ILE A CA 1
ATOM 4466 C C . ILE A 1 567 ? -17.016 30.656 9.805 1 95.75 567 ILE A C 1
ATOM 4468 O O . ILE A 1 567 ? -16.688 31.844 9.664 1 95.75 567 ILE A O 1
ATOM 4472 N N . ASP A 1 568 ? -17.953 30.281 10.602 1 96 568 ASP A N 1
ATOM 4473 C CA . ASP A 1 568 ? -18.75 31.234 11.375 1 96 568 ASP A CA 1
ATOM 4474 C C . ASP A 1 568 ? -17.906 31.922 12.445 1 96 568 ASP A C 1
ATOM 4476 O O . ASP A 1 568 ? -18.047 33.125 12.672 1 96 568 ASP A O 1
ATOM 4480 N N . ALA A 1 569 ? -17.078 31.156 13.078 1 96.44 569 ALA A N 1
ATOM 4481 C CA . ALA A 1 569 ? -16.203 31.719 14.109 1 96.44 569 ALA A CA 1
ATOM 4482 C C . ALA A 1 569 ? -15.289 32.781 13.531 1 96.44 569 ALA A C 1
ATOM 4484 O O . ALA A 1 569 ? -15.133 33.875 14.125 1 96.44 569 ALA A O 1
ATOM 4485 N N . LEU A 1 570 ? -14.742 32.562 12.398 1 97.31 570 LEU A N 1
ATOM 4486 C CA . LEU A 1 570 ? -13.844 33.531 11.766 1 97.31 570 LEU A CA 1
ATOM 4487 C C . LEU A 1 570 ? -14.617 34.719 11.234 1 97.31 570 LEU A C 1
ATOM 4489 O O . LEU A 1 570 ? -14.133 35.844 11.297 1 97.31 570 LEU A O 1
ATOM 4493 N N . LYS A 1 571 ? -15.797 34.438 10.75 1 96.81 571 LYS A N 1
ATOM 4494 C CA . LYS A 1 571 ? -16.641 35.531 10.289 1 96.81 571 LYS A CA 1
ATOM 4495 C C . LYS A 1 571 ? -16.969 36.5 11.43 1 96.81 571 LYS A C 1
ATOM 4497 O O . LYS A 1 571 ? -16.922 37.719 11.258 1 96.81 571 LYS A O 1
ATOM 4502 N N . GLN A 1 572 ? -17.25 35.969 12.547 1 95.81 572 GLN A N 1
ATOM 4503 C CA . GLN A 1 572 ? -17.547 36.781 13.719 1 95.81 572 GLN A CA 1
ATOM 4504 C C . GLN A 1 572 ? -16.312 37.594 14.156 1 95.81 572 GLN A C 1
ATOM 4506 O O . GLN A 1 572 ? -16.438 38.688 14.727 1 95.81 572 GLN A O 1
ATOM 4511 N N . ALA A 1 573 ? -15.18 37.062 13.836 1 96.81 573 ALA A N 1
ATOM 4512 C CA . ALA A 1 573 ? -13.938 37.75 14.164 1 96.81 573 ALA A CA 1
ATOM 4513 C C . ALA A 1 573 ? -13.57 38.781 13.086 1 96.81 573 ALA A C 1
ATOM 4515 O O . ALA A 1 573 ? -12.578 39.5 13.219 1 96.81 573 ALA A O 1
ATOM 4516 N N . GLY A 1 574 ? -14.328 38.781 12.016 1 95.88 574 GLY A N 1
ATOM 4517 C CA . GLY A 1 574 ? -14.141 39.781 10.992 1 95.88 574 GLY A CA 1
ATOM 4518 C C . GLY A 1 574 ? -13.438 39.281 9.75 1 95.88 574 GLY A C 1
ATOM 4519 O O . GLY A 1 574 ? -12.922 40.062 8.945 1 95.88 574 GLY A O 1
ATOM 4520 N N . VAL A 1 575 ? -13.375 38 9.555 1 97 575 VAL A N 1
ATOM 4521 C CA . VAL A 1 575 ? -12.703 37.406 8.406 1 97 575 VAL A CA 1
ATOM 4522 C C . VAL A 1 575 ? -13.688 36.562 7.609 1 97 575 VAL A C 1
ATOM 4524 O O . VAL A 1 575 ? -14.242 35.594 8.133 1 97 575 VAL A O 1
ATOM 4527 N N . ASP A 1 576 ? -13.922 36.844 6.367 1 96.88 576 ASP A N 1
ATOM 4528 C CA . ASP A 1 576 ? -14.758 36.062 5.473 1 96.88 576 ASP A CA 1
ATOM 4529 C C . ASP A 1 576 ? -13.914 35.125 4.613 1 96.88 576 ASP A C 1
ATOM 4531 O O . ASP A 1 576 ? -13.398 35.531 3.568 1 96.88 576 ASP A O 1
ATOM 4535 N N . MET A 1 577 ? -13.969 33.906 4.941 1 95.88 577 MET A N 1
ATOM 4536 C CA . MET A 1 577 ? -13.094 32.906 4.301 1 95.88 577 MET A CA 1
ATOM 4537 C C . MET A 1 577 ? -13.648 32.5 2.939 1 95.88 577 MET A C 1
ATOM 4539 O O . MET A 1 577 ? -12.961 31.828 2.164 1 95.88 577 MET A O 1
ATOM 4543 N N . LEU A 1 578 ? -14.844 32.906 2.621 1 95.5 578 LEU A N 1
ATOM 4544 C CA . LEU A 1 578 ? -15.43 32.594 1.319 1 95.5 578 LEU A CA 1
ATOM 4545 C C . LEU A 1 578 ? -15.047 33.656 0.295 1 95.5 578 LEU A C 1
ATOM 4547 O O . LEU A 1 578 ? -15.219 33.469 -0.91 1 95.5 578 LEU A O 1
ATOM 4551 N N . SER A 1 579 ? -14.477 34.75 0.792 1 96.5 579 SER A N 1
ATOM 4552 C CA . SER A 1 579 ? -14.016 35.812 -0.081 1 96.5 579 SER A CA 1
ATOM 4553 C C . SER A 1 579 ? -12.516 35.719 -0.341 1 96.5 579 SER A C 1
ATOM 4555 O O . SER A 1 579 ? -11.789 35.062 0.428 1 96.5 579 SER A O 1
ATOM 4557 N N . PRO A 1 580 ? -12.031 36.375 -1.42 1 97.38 580 PRO A N 1
ATOM 4558 C CA . PRO A 1 580 ? -10.594 36.375 -1.688 1 97.38 580 PRO A CA 1
ATOM 4559 C C . PRO A 1 580 ? -9.828 37.312 -0.748 1 97.38 580 PRO A C 1
ATOM 4561 O O . PRO A 1 580 ? -8.594 37.281 -0.716 1 97.38 580 PRO A O 1
ATOM 4564 N N . ALA A 1 581 ? -10.516 38.062 0.026 1 96.5 581 ALA A N 1
ATOM 4565 C CA . ALA A 1 581 ? -9.953 39.188 0.769 1 96.5 581 ALA A CA 1
ATOM 4566 C C . ALA A 1 581 ? -8.844 38.719 1.71 1 96.5 581 ALA A C 1
ATOM 4568 O O . ALA A 1 581 ? -7.785 39.344 1.785 1 96.5 581 ALA A O 1
ATOM 4569 N N . PRO A 1 582 ? -9.047 37.625 2.451 1 96.75 582 PRO A N 1
ATOM 4570 C CA . PRO A 1 582 ? -7.969 37.219 3.354 1 96.75 582 PRO A CA 1
ATOM 4571 C C . PRO A 1 582 ? -6.68 36.875 2.611 1 96.75 582 PRO A C 1
ATOM 4573 O O . PRO A 1 582 ? -5.59 37.219 3.061 1 96.75 582 PRO A O 1
ATOM 4576 N N . VAL A 1 583 ? -6.801 36.219 1.489 1 97.69 583 VAL A N 1
ATOM 4577 C CA . VAL A 1 583 ? -5.645 35.844 0.689 1 97.69 583 VAL A CA 1
ATOM 4578 C C . VAL A 1 583 ? -4.973 37.062 0.107 1 97.69 583 VAL A C 1
ATOM 4580 O O . VAL A 1 583 ? -3.746 37.188 0.124 1 97.69 583 VAL A O 1
ATOM 4583 N N . GLU A 1 584 ? -5.777 38 -0.326 1 97.12 584 GLU A N 1
ATOM 4584 C CA . GLU A 1 584 ? -5.258 39.25 -0.867 1 97.12 584 GLU A CA 1
ATOM 4585 C C . GLU A 1 584 ? -4.539 40.062 0.207 1 97.12 584 GLU A C 1
ATOM 4587 O O . GLU A 1 584 ? -3.486 40.656 -0.051 1 97.12 584 GLU A O 1
ATOM 4592 N N . ALA A 1 585 ? -5.129 40.062 1.374 1 95.62 585 ALA A N 1
ATOM 4593 C CA . ALA A 1 585 ? -4.492 40.781 2.49 1 95.62 585 ALA A CA 1
ATOM 4594 C C . ALA A 1 585 ? -3.127 40.156 2.809 1 95.62 585 ALA A C 1
ATOM 4596 O O . ALA A 1 585 ? -2.18 40.875 3.127 1 95.62 585 ALA A O 1
ATOM 4597 N N . THR A 1 586 ? -3.059 38.906 2.768 1 97.69 586 THR A N 1
ATOM 4598 C CA . THR A 1 586 ? -1.812 38.188 3.035 1 97.69 586 THR A CA 1
ATOM 4599 C C . THR A 1 586 ? -0.767 38.531 1.971 1 97.69 586 THR A C 1
ATOM 4601 O O . THR A 1 586 ? 0.402 38.75 2.291 1 97.69 586 THR A O 1
ATOM 4604 N N . PHE A 1 587 ? -1.173 38.625 0.699 1 98 587 PHE A N 1
ATOM 4605 C CA . PHE A 1 587 ? -0.25 38.969 -0.372 1 98 587 PHE A CA 1
ATOM 4606 C C . PHE A 1 587 ? 0.21 40.406 -0.231 1 98 587 PHE A C 1
ATOM 4608 O O . PHE A 1 587 ? 1.343 40.75 -0.585 1 98 587 PHE A O 1
ATOM 4615 N N . ARG A 1 588 ? -0.633 41.281 0.305 1 97 588 ARG A N 1
ATOM 4616 C CA . ARG A 1 588 ? -0.208 42.656 0.561 1 97 588 ARG A CA 1
ATOM 4617 C C . ARG A 1 588 ? 0.922 42.688 1.584 1 97 588 ARG A C 1
ATOM 4619 O O . ARG A 1 588 ? 1.885 43.438 1.423 1 97 588 ARG A O 1
ATOM 4626 N N . VAL A 1 589 ? 0.773 41.875 2.572 1 97.31 589 VAL A N 1
ATOM 4627 C CA . VAL A 1 589 ? 1.823 41.812 3.582 1 97.31 589 VAL A CA 1
ATOM 4628 C C . VAL A 1 589 ? 3.109 41.281 2.947 1 97.31 589 VAL A C 1
ATOM 4630 O O . VAL A 1 589 ? 4.184 41.844 3.15 1 97.31 589 VAL A O 1
ATOM 4633 N N . LEU A 1 590 ? 2.994 40.219 2.197 1 98.12 590 LEU A N 1
ATOM 4634 C CA . LEU A 1 590 ? 4.137 39.656 1.505 1 98.12 590 LEU A CA 1
ATOM 4635 C C . LEU A 1 590 ? 4.801 40.688 0.591 1 98.12 590 LEU A C 1
ATOM 4637 O O . LEU A 1 590 ? 6.023 40.812 0.591 1 98.12 590 LEU A O 1
ATOM 4641 N N . SER A 1 591 ? 3.988 41.375 -0.137 1 98.12 591 SER A N 1
ATOM 4642 C CA . SER A 1 591 ? 4.484 42.406 -1.04 1 98.12 591 SER A CA 1
ATOM 4643 C C . SER A 1 591 ? 5.234 43.5 -0.276 1 98.12 591 SER A C 1
ATOM 4645 O O . SER A 1 591 ? 6.227 44.031 -0.77 1 98.12 591 SER A O 1
ATOM 4647 N N . GLY A 1 592 ? 4.742 43.781 0.856 1 97.94 592 GLY A N 1
ATOM 4648 C CA . GLY A 1 592 ? 5.418 44.75 1.694 1 97.94 592 GLY A CA 1
ATOM 4649 C C . GLY A 1 592 ? 6.82 44.344 2.086 1 97.94 592 GLY A C 1
ATOM 4650 O O . GLY A 1 592 ? 7.742 45.156 2.092 1 97.94 592 GLY A O 1
ATOM 4651 N N . TYR A 1 593 ? 7.012 43.094 2.449 1 97.94 593 TYR A N 1
ATOM 4652 C CA . TYR A 1 593 ? 8.336 42.594 2.766 1 97.94 593 TYR A CA 1
ATOM 4653 C C . TYR A 1 593 ? 9.25 42.656 1.548 1 97.94 593 TYR A C 1
ATOM 4655 O O . TYR A 1 593 ? 10.422 43 1.663 1 97.94 593 TYR A O 1
ATOM 4663 N N . VAL A 1 594 ? 8.703 42.344 0.372 1 98.12 594 VAL A N 1
ATOM 4664 C CA . VAL A 1 594 ? 9.477 42.344 -0.865 1 98.12 594 VAL A CA 1
ATOM 4665 C C . VAL A 1 594 ? 9.898 43.781 -1.196 1 98.12 594 VAL A C 1
ATOM 4667 O O . VAL A 1 594 ? 11.055 44.031 -1.544 1 98.12 594 VAL A O 1
ATOM 4670 N N . ASP A 1 595 ? 8.969 44.719 -1.068 1 98.19 595 ASP A N 1
ATOM 4671 C CA . ASP A 1 595 ? 9.266 46.125 -1.29 1 98.19 595 ASP A CA 1
ATOM 4672 C C . ASP A 1 595 ? 10.422 46.594 -0.411 1 98.19 595 ASP A C 1
ATOM 4674 O O . ASP A 1 595 ? 11.336 47.281 -0.885 1 98.19 595 ASP A O 1
ATOM 4678 N N . ARG A 1 596 ? 10.367 46.219 0.792 1 97.75 596 ARG A N 1
ATOM 4679 C CA . ARG A 1 596 ? 11.391 46.656 1.731 1 97.75 596 ARG A CA 1
ATOM 4680 C C . ARG A 1 596 ? 12.75 46.062 1.386 1 97.75 596 ARG A C 1
ATOM 4682 O O . ARG A 1 596 ? 13.781 46.75 1.475 1 97.75 596 ARG A O 1
ATOM 4689 N N . LEU A 1 597 ? 12.812 44.781 1.021 1 97.62 597 LEU A N 1
ATOM 4690 C CA . LEU A 1 597 ? 14.062 44.156 0.605 1 97.62 597 LEU A CA 1
ATOM 4691 C C . LEU A 1 597 ? 14.641 44.844 -0.623 1 97.62 597 LEU A C 1
ATOM 4693 O O . LEU A 1 597 ? 15.852 45.062 -0.712 1 97.62 597 LEU A O 1
ATOM 4697 N N . GLU A 1 598 ? 13.75 45.25 -1.543 1 97.62 598 GLU A N 1
ATOM 4698 C CA . GLU A 1 598 ? 14.18 45.969 -2.738 1 97.62 598 GLU A CA 1
ATOM 4699 C C . GLU A 1 598 ? 14.773 47.312 -2.379 1 97.62 598 GLU A C 1
ATOM 4701 O O . GLU A 1 598 ? 15.789 47.719 -2.943 1 97.62 598 GLU A O 1
ATOM 4706 N N . GLU A 1 599 ? 14.18 47.938 -1.464 1 97.62 599 GLU A N 1
ATOM 4707 C CA . GLU A 1 599 ? 14.664 49.219 -1.005 1 97.62 599 GLU A CA 1
ATOM 4708 C C . GLU A 1 599 ? 16.047 49.094 -0.355 1 97.62 599 GLU A C 1
ATOM 4710 O O . GLU A 1 599 ? 16.938 49.906 -0.641 1 97.62 599 GLU A O 1
ATOM 4715 N N . LEU A 1 600 ? 16.141 48.156 0.521 1 96.56 600 LEU A N 1
ATOM 4716 C CA . LEU A 1 600 ? 17.391 47.969 1.234 1 96.56 600 LEU A CA 1
ATOM 4717 C C . LEU A 1 600 ? 18.5 47.531 0.276 1 96.56 600 LEU A C 1
ATOM 4719 O O . LEU A 1 600 ? 19.656 47.938 0.44 1 96.56 600 LEU A O 1
ATOM 4723 N N . LEU A 1 601 ? 18.156 46.781 -0.675 1 95.75 601 LEU A N 1
ATOM 4724 C CA . LEU A 1 601 ? 19.109 46.344 -1.692 1 95.75 601 LEU A CA 1
ATOM 4725 C C . LEU A 1 601 ? 19.609 47.531 -2.5 1 95.75 601 LEU A C 1
ATOM 4727 O O . LEU A 1 601 ? 20.812 47.656 -2.781 1 95.75 601 LEU A O 1
ATOM 4731 N N . ALA A 1 602 ? 18.719 48.406 -2.871 1 95 602 ALA A N 1
ATOM 4732 C CA . ALA A 1 602 ? 19.078 49.625 -3.617 1 95 602 ALA A CA 1
ATOM 4733 C C . ALA A 1 602 ? 20.016 50.5 -2.807 1 95 602 ALA A C 1
ATOM 4735 O O . ALA A 1 602 ? 20.906 51.156 -3.363 1 95 602 ALA A O 1
ATOM 4736 N N . ALA A 1 603 ? 19.828 50.5 -1.543 1 93.5 603 ALA A N 1
ATOM 4737 C CA . ALA A 1 603 ? 20.641 51.312 -0.661 1 93.5 603 ALA A CA 1
ATOM 4738 C C . ALA A 1 603 ? 22.047 50.75 -0.493 1 93.5 603 ALA A C 1
ATOM 4740 O O . ALA A 1 603 ? 22.984 51.469 -0.155 1 93.5 603 ALA A O 1
ATOM 4741 N N . ARG A 1 604 ? 22.156 49.562 -0.654 1 88.62 604 ARG A N 1
ATOM 4742 C CA . ARG A 1 604 ? 23.453 48.906 -0.534 1 88.62 604 ARG A CA 1
ATOM 4743 C C . ARG A 1 604 ? 24.281 49.062 -1.8 1 88.62 604 ARG A C 1
ATOM 4745 O O . ARG A 1 604 ? 25.5 48.906 -1.774 1 88.62 604 ARG A O 1
ATOM 4752 N N . ARG A 1 605 ? 23.672 49.438 -2.916 1 79.69 605 ARG A N 1
ATOM 4753 C CA . ARG A 1 605 ? 24.375 49.719 -4.168 1 79.69 605 ARG A CA 1
ATOM 4754 C C . ARG A 1 605 ? 24.984 51.125 -4.18 1 79.69 605 ARG A C 1
ATOM 4756 O O . ARG A 1 605 ? 26.078 51.312 -4.695 1 79.69 605 ARG A O 1
ATOM 4763 N N . MET B 1 1 ? 31.406 9.258 -24.719 1 19.36 1 MET B N 1
ATOM 4764 C CA . MET B 1 1 ? 30.656 8.625 -25.797 1 19.36 1 MET B CA 1
ATOM 4765 C C . MET B 1 1 ? 30.75 7.109 -25.719 1 19.36 1 MET B C 1
ATOM 4767 O O . MET B 1 1 ? 31.672 6.504 -26.281 1 19.36 1 MET B O 1
ATOM 4771 N N . THR B 1 2 ? 30.656 6.613 -24.5 1 24.52 2 THR B N 1
ATOM 4772 C CA . THR B 1 2 ? 30.969 5.242 -24.109 1 24.52 2 THR B CA 1
ATOM 4773 C C . THR B 1 2 ? 30.125 4.254 -24.922 1 24.52 2 THR B C 1
ATOM 4775 O O . THR B 1 2 ? 28.891 4.375 -24.984 1 24.52 2 THR B O 1
ATOM 4778 N N . THR B 1 3 ? 30.797 3.719 -26 1 26.59 3 THR B N 1
ATOM 4779 C CA . THR B 1 3 ? 30.359 2.801 -27.047 1 26.59 3 THR B CA 1
ATOM 4780 C C . THR B 1 3 ? 29.75 1.544 -26.438 1 26.59 3 THR B C 1
ATOM 4782 O O . THR B 1 3 ? 30.438 0.763 -25.781 1 26.59 3 THR B O 1
ATOM 4785 N N . THR B 1 4 ? 28.547 1.676 -25.891 1 27.36 4 THR B N 1
ATOM 4786 C CA . THR B 1 4 ? 27.828 0.524 -25.344 1 27.36 4 THR B CA 1
ATOM 4787 C C . THR B 1 4 ? 27.781 -0.61 -26.359 1 27.36 4 THR B C 1
ATOM 4789 O O . THR B 1 4 ? 27.219 -0.452 -27.438 1 27.36 4 THR B O 1
ATOM 4792 N N . GLU B 1 5 ? 28.922 -1.37 -26.453 1 28.12 5 GLU B N 1
ATOM 4793 C CA . GLU B 1 5 ? 28.969 -2.498 -27.391 1 28.12 5 GLU B CA 1
ATOM 4794 C C . GLU B 1 5 ? 27.672 -3.293 -27.359 1 28.12 5 GLU B C 1
ATOM 4796 O O . GLU B 1 5 ? 27.25 -3.773 -26.312 1 28.12 5 GLU B O 1
ATOM 4801 N N . ARG B 1 6 ? 26.812 -3.094 -28.312 1 35.75 6 ARG B N 1
ATOM 4802 C CA . ARG B 1 6 ? 25.516 -3.752 -28.531 1 35.75 6 ARG B CA 1
ATOM 4803 C C . ARG B 1 6 ? 25.672 -5.27 -28.531 1 35.75 6 ARG B C 1
ATOM 4805 O O . ARG B 1 6 ? 26.422 -5.82 -29.344 1 35.75 6 ARG B O 1
ATOM 4812 N N . LYS B 1 7 ? 25.781 -5.98 -27.453 1 40.44 7 LYS B N 1
ATOM 4813 C CA . LYS B 1 7 ? 25.922 -7.43 -27.469 1 40.44 7 LYS B CA 1
ATOM 4814 C C . LYS B 1 7 ? 25.406 -8.023 -28.766 1 40.44 7 LYS B C 1
ATOM 4816 O O . LYS B 1 7 ? 24.453 -7.508 -29.359 1 40.44 7 LYS B O 1
ATOM 4821 N N . ALA B 1 8 ? 25.578 -9.008 -29.594 1 46.5 8 ALA B N 1
ATOM 4822 C CA . ALA B 1 8 ? 25.141 -9.477 -30.906 1 46.5 8 ALA B CA 1
ATOM 4823 C C . ALA B 1 8 ? 23.625 -9.641 -30.953 1 46.5 8 ALA B C 1
ATOM 4825 O O . ALA B 1 8 ? 23.062 -10.422 -30.188 1 46.5 8 ALA B O 1
ATOM 4826 N N . GLY B 1 9 ? 22.516 -8.68 -31.359 1 61.06 9 GLY B N 1
ATOM 4827 C CA . GLY B 1 9 ? 21.188 -8.086 -31.25 1 61.06 9 GLY B CA 1
ATOM 4828 C C . GLY B 1 9 ? 20.078 -9.07 -31.578 1 61.06 9 GLY B C 1
ATOM 4829 O O . GLY B 1 9 ? 20.172 -9.836 -32.531 1 61.06 9 GLY B O 1
ATOM 4830 N N . LEU B 1 10 ? 19.328 -9.742 -30.703 1 78 10 LEU B N 1
ATOM 4831 C CA . LEU B 1 10 ? 18.094 -10.492 -30.969 1 78 10 LEU B CA 1
ATOM 4832 C C . LEU B 1 10 ? 17.312 -9.852 -32.125 1 78 10 LEU B C 1
ATOM 4834 O O . LEU B 1 10 ? 17.297 -8.625 -32.25 1 78 10 LEU B O 1
ATOM 4838 N N . PRO B 1 11 ? 16.906 -10.766 -33.031 1 90.81 11 PRO B N 1
ATOM 4839 C CA . PRO B 1 11 ? 16.094 -10.234 -34.125 1 90.81 11 PRO B CA 1
ATOM 4840 C C . PRO B 1 11 ? 14.836 -9.523 -33.625 1 90.81 11 PRO B C 1
ATOM 4842 O O . PRO B 1 11 ? 14.422 -9.727 -32.469 1 90.81 11 PRO B O 1
ATOM 4845 N N . SER B 1 12 ? 14.414 -8.641 -34.5 1 91.62 12 SER B N 1
ATOM 4846 C CA . SER B 1 12 ? 13.094 -8.07 -34.219 1 91.62 12 SER B CA 1
ATOM 4847 C C . SER B 1 12 ? 12 -9.117 -34.375 1 91.62 12 SER B C 1
ATOM 4849 O O . SER B 1 12 ? 12.203 -10.148 -35.031 1 91.62 12 SER B O 1
ATOM 4851 N N . ARG B 1 13 ? 10.844 -8.953 -33.781 1 94.06 13 ARG B N 1
ATOM 4852 C CA . ARG B 1 13 ? 9.719 -9.883 -33.844 1 94.06 13 ARG B CA 1
ATOM 4853 C C . ARG B 1 13 ? 9.336 -10.172 -35.312 1 94.06 13 ARG B C 1
ATOM 4855 O O . ARG B 1 13 ? 9.008 -11.305 -35.656 1 94.06 13 ARG B O 1
ATOM 4862 N N . ALA B 1 14 ? 9.445 -9.148 -36.094 1 91.56 14 ALA B N 1
ATOM 4863 C CA . ALA B 1 14 ? 9.062 -9.273 -37.5 1 91.56 14 ALA B CA 1
ATOM 4864 C C . ALA B 1 14 ? 10.039 -10.164 -38.25 1 91.56 14 ALA B C 1
ATOM 4866 O O . ALA B 1 14 ? 9.703 -10.711 -39.312 1 91.56 14 ALA B O 1
ATOM 4867 N N . ASP B 1 15 ? 11.211 -10.383 -37.688 1 94.44 15 ASP B N 1
ATOM 4868 C CA . ASP B 1 15 ? 12.273 -11.078 -38.406 1 94.44 15 ASP B CA 1
ATOM 4869 C C . ASP B 1 15 ? 12.406 -12.523 -37.938 1 94.44 15 ASP B C 1
ATOM 4871 O O . ASP B 1 15 ? 13.234 -13.281 -38.469 1 94.44 15 ASP B O 1
ATOM 4875 N N . VAL B 1 16 ? 11.617 -12.945 -37 1 95.5 16 VAL B N 1
ATOM 4876 C CA . VAL B 1 16 ? 11.703 -14.32 -36.531 1 95.5 16 VAL B CA 1
ATOM 4877 C C . VAL B 1 16 ? 10.984 -15.25 -37.5 1 95.5 16 VAL B C 1
ATOM 4879 O O . VAL B 1 16 ? 9.969 -14.875 -38.094 1 95.5 16 VAL B O 1
ATOM 4882 N N . PRO B 1 17 ? 11.492 -16.469 -37.625 1 95.25 17 PRO B N 1
ATOM 4883 C CA . PRO B 1 17 ? 10.805 -17.438 -38.5 1 95.25 17 PRO B CA 1
ATOM 4884 C C . PRO B 1 17 ? 9.383 -17.734 -38.031 1 95.25 17 PRO B C 1
ATOM 4886 O O . PRO B 1 17 ? 9.156 -17.922 -36.812 1 95.25 17 PRO B O 1
ATOM 4889 N N . ARG B 1 18 ? 8.453 -17.844 -38.938 1 95.38 18 ARG B N 1
ATOM 4890 C CA . ARG B 1 18 ? 7.047 -18.094 -38.625 1 95.38 18 ARG B CA 1
ATOM 4891 C C . ARG B 1 18 ? 6.879 -19.406 -37.875 1 95.38 18 ARG B C 1
ATOM 4893 O O . ARG B 1 18 ? 6.027 -19.516 -36.969 1 95.38 18 ARG B O 1
ATOM 4900 N N . GLU B 1 19 ? 7.707 -20.375 -38.219 1 95.31 19 GLU B N 1
ATOM 4901 C CA . GLU B 1 19 ? 7.602 -21.703 -37.625 1 95.31 19 GLU B CA 1
ATOM 4902 C C . GLU B 1 19 ? 7.902 -21.656 -36.125 1 95.31 19 GLU B C 1
ATOM 4904 O O . GLU B 1 19 ? 7.543 -22.578 -35.375 1 95.31 19 GLU B O 1
ATOM 4909 N N . GLN B 1 20 ? 8.477 -20.594 -35.656 1 97.19 20 GLN B N 1
ATOM 4910 C CA . GLN B 1 20 ? 8.828 -20.469 -34.25 1 97.19 20 GLN B CA 1
ATOM 4911 C C . GLN B 1 20 ? 7.801 -19.625 -33.5 1 97.19 20 GLN B C 1
ATOM 4913 O O . GLN B 1 20 ? 7.953 -19.359 -32.312 1 97.19 20 GLN B O 1
ATOM 4918 N N . THR B 1 21 ? 6.805 -19.172 -34.25 1 97.44 21 THR B N 1
ATOM 4919 C CA . THR B 1 21 ? 5.762 -18.344 -33.656 1 97.44 21 THR B CA 1
ATOM 4920 C C . THR B 1 21 ? 4.453 -19.125 -33.562 1 97.44 21 THR B C 1
ATOM 4922 O O . THR B 1 21 ? 4.242 -20.094 -34.281 1 97.44 21 THR B O 1
ATOM 4925 N N . TRP B 1 22 ? 3.619 -18.734 -32.625 1 97.88 22 TRP B N 1
ATOM 4926 C CA . TRP B 1 22 ? 2.311 -19.359 -32.5 1 97.88 22 TRP B CA 1
ATOM 4927 C C . TRP B 1 22 ? 1.358 -18.875 -33.562 1 97.88 22 TRP B C 1
ATOM 4929 O O . TRP B 1 22 ? 1.613 -17.844 -34.219 1 97.88 22 TRP B O 1
ATOM 4939 N N . ASP B 1 23 ? 0.338 -19.641 -33.812 1 97.06 23 ASP B N 1
ATOM 4940 C CA . ASP B 1 23 ? -0.711 -19.312 -34.75 1 97.06 23 ASP B CA 1
ATOM 4941 C C . ASP B 1 23 ? -1.813 -18.484 -34.094 1 97.06 23 ASP B C 1
ATOM 4943 O O . ASP B 1 23 ? -2.92 -18.984 -33.875 1 97.06 23 ASP B O 1
ATOM 4947 N N . ILE B 1 24 ? -1.547 -17.25 -33.875 1 95.56 24 ILE B N 1
ATOM 4948 C CA . ILE B 1 24 ? -2.484 -16.359 -33.219 1 95.56 24 ILE B CA 1
ATOM 4949 C C . ILE B 1 24 ? -3.641 -16.016 -34.156 1 95.56 24 ILE B C 1
ATOM 4951 O O . ILE B 1 24 ? -4.719 -15.617 -33.688 1 95.56 24 ILE B O 1
ATOM 4955 N N . GLU B 1 25 ? -3.512 -16.281 -35.406 1 95.69 25 GLU B N 1
ATOM 4956 C CA . GLU B 1 25 ? -4.504 -16 -36.438 1 95.69 25 GLU B CA 1
ATOM 4957 C C . GLU B 1 25 ? -5.734 -16.891 -36.281 1 95.69 25 GLU B C 1
ATOM 4959 O O . GLU B 1 25 ? -6.797 -16.594 -36.844 1 95.69 25 GLU B O 1
ATOM 4964 N N . ALA B 1 26 ? -5.539 -17.984 -35.562 1 95.69 26 ALA B N 1
ATOM 4965 C CA . ALA B 1 26 ? -6.688 -18.844 -35.312 1 95.69 26 ALA B CA 1
ATOM 4966 C C . ALA B 1 26 ? -7.695 -18.141 -34.406 1 95.69 26 ALA B C 1
ATOM 4968 O O . ALA B 1 26 ? -8.875 -18.484 -34.375 1 95.69 26 ALA B O 1
ATOM 4969 N N . LEU B 1 27 ? -7.277 -17.156 -33.656 1 96.5 27 LEU B N 1
ATOM 4970 C CA . LEU B 1 27 ? -8.172 -16.344 -32.844 1 96.5 27 LEU B CA 1
ATOM 4971 C C . LEU B 1 27 ? -8.852 -15.273 -33.688 1 96.5 27 LEU B C 1
ATOM 4973 O O . LEU B 1 27 ? -10.086 -15.172 -33.688 1 96.5 27 LEU B O 1
ATOM 4977 N N . PHE B 1 28 ? -7.996 -14.539 -34.281 1 97.12 28 PHE B N 1
ATOM 4978 C CA . PHE B 1 28 ? -8.422 -13.555 -35.281 1 97.12 28 PHE B CA 1
ATOM 4979 C C . PHE B 1 28 ? -7.477 -13.547 -36.469 1 97.12 28 PHE B C 1
ATOM 4981 O O . PHE B 1 28 ? -6.277 -13.297 -36.312 1 97.12 28 PHE B O 1
ATOM 4988 N N . ALA B 1 29 ? -8.062 -13.641 -37.562 1 96.62 29 ALA B N 1
ATOM 4989 C CA . ALA B 1 29 ? -7.27 -13.82 -38.781 1 96.62 29 ALA B CA 1
ATOM 4990 C C . ALA B 1 29 ? -6.395 -12.602 -39.031 1 96.62 29 ALA B C 1
ATOM 4992 O O . ALA B 1 29 ? -5.277 -12.727 -39.562 1 96.62 29 ALA B O 1
ATOM 4993 N N . THR B 1 30 ? -6.973 -11.391 -38.75 1 95.38 30 THR B N 1
ATOM 4994 C CA . THR B 1 30 ? -6.242 -10.148 -38.938 1 95.38 30 THR B CA 1
ATOM 4995 C C . THR B 1 30 ? -6.523 -9.18 -37.812 1 95.38 30 THR B C 1
ATOM 4997 O O . THR B 1 30 ? -7.527 -9.312 -37.094 1 95.38 30 THR B O 1
ATOM 5000 N N . PRO B 1 31 ? -5.547 -8.242 -37.625 1 95.12 31 PRO B N 1
ATOM 5001 C CA . PRO B 1 31 ? -5.836 -7.199 -36.656 1 95.12 31 PRO B CA 1
ATOM 5002 C C . PRO B 1 31 ? -7.148 -6.469 -36.938 1 95.12 31 PRO B C 1
ATOM 5004 O O . PRO B 1 31 ? -7.82 -6.02 -36 1 95.12 31 PRO B O 1
ATOM 5007 N N . ALA B 1 32 ? -7.508 -6.418 -38.156 1 96.44 32 ALA B N 1
ATOM 5008 C CA . ALA B 1 32 ? -8.766 -5.773 -38.5 1 96.44 32 ALA B CA 1
ATOM 5009 C C . ALA B 1 32 ? -9.961 -6.574 -38 1 96.44 32 ALA B C 1
ATOM 5011 O O . ALA B 1 32 ? -10.984 -6 -37.625 1 96.44 32 ALA B O 1
ATOM 5012 N N . ASP B 1 33 ? -9.836 -7.883 -38.062 1 97.69 33 ASP B N 1
ATOM 5013 C CA . ASP B 1 33 ? -10.898 -8.727 -37.531 1 97.69 33 ASP B CA 1
ATOM 5014 C C . ASP B 1 33 ? -11.055 -8.516 -36.031 1 97.69 33 ASP B C 1
ATOM 5016 O O . ASP B 1 33 ? -12.172 -8.516 -35.5 1 97.69 33 ASP B O 1
ATOM 5020 N N . TRP B 1 34 ? -9.93 -8.43 -35.344 1 97.75 34 TRP B N 1
ATOM 5021 C CA . TRP B 1 34 ? -9.969 -8.125 -33.938 1 97.75 34 TRP B CA 1
ATOM 5022 C C . TRP B 1 34 ? -10.648 -6.785 -33.656 1 97.75 34 TRP B C 1
ATOM 5024 O O . TRP B 1 34 ? -11.484 -6.672 -32.781 1 97.75 34 TRP B O 1
ATOM 5034 N N . GLU B 1 35 ? -10.328 -5.773 -34.5 1 97.38 35 GLU B N 1
ATOM 5035 C CA . GLU B 1 35 ? -10.914 -4.445 -34.375 1 97.38 35 GLU B CA 1
ATOM 5036 C C . GLU B 1 35 ? -12.422 -4.484 -34.562 1 97.38 35 GLU B C 1
ATOM 5038 O O . GLU B 1 35 ? -13.172 -3.824 -33.844 1 97.38 35 GLU B O 1
ATOM 5043 N N . ALA B 1 36 ? -12.812 -5.219 -35.531 1 97.88 36 ALA B N 1
ATOM 5044 C CA . ALA B 1 36 ? -14.234 -5.359 -35.812 1 97.88 36 ALA B CA 1
ATOM 5045 C C . ALA B 1 36 ? -14.961 -5.98 -34.594 1 97.88 36 ALA B C 1
ATOM 5047 O O . ALA B 1 36 ? -16.062 -5.559 -34.25 1 97.88 36 ALA B O 1
ATOM 5048 N N . GLU B 1 37 ? -14.359 -7 -34.062 1 97.81 37 GLU B N 1
ATOM 5049 C CA . GLU B 1 37 ? -14.945 -7.637 -32.906 1 97.81 37 GLU B CA 1
ATOM 5050 C C . GLU B 1 37 ? -14.969 -6.68 -31.703 1 97.81 37 GLU B C 1
ATOM 5052 O O . GLU B 1 37 ? -15.953 -6.633 -30.953 1 97.81 37 GLU B O 1
ATOM 5057 N N . ALA B 1 38 ? -13.883 -5.922 -31.5 1 97.75 38 ALA B N 1
ATOM 5058 C CA . ALA B 1 38 ? -13.789 -4.953 -30.406 1 97.75 38 ALA B CA 1
ATOM 5059 C C . ALA B 1 38 ? -14.867 -3.879 -30.547 1 97.75 38 ALA B C 1
ATOM 5061 O O . ALA B 1 38 ? -15.352 -3.35 -29.531 1 97.75 38 ALA B O 1
ATOM 5062 N N . GLU B 1 39 ? -15.266 -3.59 -31.703 1 96.81 39 GLU B N 1
ATOM 5063 C CA . GLU B 1 39 ? -16.297 -2.598 -31.953 1 96.81 39 GLU B CA 1
ATOM 5064 C C . GLU B 1 39 ? -17.688 -3.188 -31.75 1 96.81 39 GLU B C 1
ATOM 5066 O O . GLU B 1 39 ? -18.609 -2.492 -31.281 1 96.81 39 GLU B O 1
ATOM 5071 N N . ALA B 1 40 ? -17.828 -4.43 -32.031 1 97.69 40 ALA B N 1
ATOM 5072 C CA . ALA B 1 40 ? -19.125 -5.074 -32.031 1 97.69 40 ALA B CA 1
ATOM 5073 C C . ALA B 1 40 ? -19.469 -5.574 -30.625 1 97.69 40 ALA B C 1
ATOM 5075 O O . ALA B 1 40 ? -20.641 -5.598 -30.234 1 97.69 40 ALA B O 1
ATOM 5076 N N . LEU B 1 41 ? -18.531 -5.992 -29.875 1 97.81 41 LEU B N 1
ATOM 5077 C CA . LEU B 1 41 ? -18.719 -6.73 -28.641 1 97.81 41 LEU B CA 1
ATOM 5078 C C . LEU B 1 41 ? -19.438 -5.871 -27.594 1 97.81 41 LEU B C 1
ATOM 5080 O O . LEU B 1 41 ? -20.281 -6.371 -26.844 1 97.81 41 LEU B O 1
ATOM 5084 N N . PRO B 1 42 ? -19.141 -4.547 -27.531 1 96.69 42 PRO B N 1
ATOM 5085 C CA . PRO B 1 42 ? -19.828 -3.727 -26.531 1 96.69 42 PRO B CA 1
ATOM 5086 C C . PRO B 1 42 ? -21.344 -3.738 -26.688 1 96.69 42 PRO B C 1
ATOM 5088 O O . PRO B 1 42 ? -22.078 -3.787 -25.703 1 96.69 42 PRO B O 1
ATOM 5091 N N . ALA B 1 43 ? -21.828 -3.736 -27.859 1 97.44 43 ALA B N 1
ATOM 5092 C CA . ALA B 1 43 ? -23.266 -3.793 -28.094 1 97.44 43 ALA B CA 1
ATOM 5093 C C . ALA B 1 43 ? -23.844 -5.129 -27.641 1 97.44 43 ALA B C 1
ATOM 5095 O O . ALA B 1 43 ? -24.938 -5.18 -27.094 1 97.44 43 ALA B O 1
ATOM 5096 N N . ALA B 1 44 ? -23.156 -6.168 -27.984 1 98 44 ALA B N 1
ATOM 5097 C CA . ALA B 1 44 ? -23.578 -7.484 -27.531 1 98 44 ALA B CA 1
ATOM 5098 C C . ALA B 1 44 ? -23.594 -7.562 -26 1 98 44 ALA B C 1
ATOM 5100 O O . ALA B 1 44 ? -24.484 -8.18 -25.406 1 98 44 ALA B O 1
ATOM 5101 N N . ILE B 1 45 ? -22.594 -7.031 -25.359 1 97.69 45 ILE B N 1
ATOM 5102 C CA . ILE B 1 45 ? -22.531 -6.977 -23.906 1 97.69 45 ILE B CA 1
ATOM 5103 C C . ILE B 1 45 ? -23.719 -6.195 -23.359 1 97.69 45 ILE B C 1
ATOM 5105 O O . ILE B 1 45 ? -24.406 -6.66 -22.453 1 97.69 45 ILE B O 1
ATOM 5109 N N . ASP B 1 46 ? -24.031 -5.047 -23.969 1 97 46 ASP B N 1
ATOM 5110 C CA . ASP B 1 46 ? -25.109 -4.188 -23.516 1 97 46 ASP B CA 1
ATOM 5111 C C . ASP B 1 46 ? -26.469 -4.891 -23.625 1 97 46 ASP B C 1
ATOM 5113 O O . ASP B 1 46 ? -27.359 -4.668 -22.797 1 97 46 ASP B O 1
ATOM 5117 N N . ALA B 1 47 ? -26.594 -5.676 -24.562 1 97.62 47 ALA B N 1
ATOM 5118 C CA . ALA B 1 47 ? -27.844 -6.406 -24.781 1 97.62 47 ALA B CA 1
ATOM 5119 C C . ALA B 1 47 ? -28.141 -7.348 -23.625 1 97.62 47 ALA B C 1
ATOM 5121 O O . ALA B 1 47 ? -29.297 -7.699 -23.375 1 97.62 47 ALA B O 1
ATOM 5122 N N . LEU B 1 48 ? -27.141 -7.793 -22.922 1 97.62 48 LEU B N 1
ATOM 5123 C CA . LEU B 1 48 ? -27.328 -8.688 -21.781 1 97.62 48 LEU B CA 1
ATOM 5124 C C . LEU B 1 48 ? -28.109 -7.988 -20.672 1 97.62 48 LEU B C 1
ATOM 5126 O O . LEU B 1 48 ? -28.688 -8.648 -19.797 1 97.62 48 LEU B O 1
ATOM 5130 N N . ALA B 1 49 ? -28.109 -6.668 -20.672 1 95.12 49 ALA B N 1
ATOM 5131 C CA . ALA B 1 49 ? -28.797 -5.895 -19.641 1 95.12 49 ALA B CA 1
ATOM 5132 C C . ALA B 1 49 ? -30.312 -6.16 -19.688 1 95.12 49 ALA B C 1
ATOM 5134 O O . ALA B 1 49 ? -30.984 -6.035 -18.672 1 95.12 49 ALA B O 1
ATOM 5135 N N . ALA B 1 50 ? -30.797 -6.559 -20.781 1 96.56 50 ALA B N 1
ATOM 5136 C CA . ALA B 1 50 ? -32.219 -6.801 -20.984 1 96.56 50 ALA B CA 1
ATOM 5137 C C . ALA B 1 50 ? -32.688 -7.98 -20.141 1 96.56 50 ALA B C 1
ATOM 5139 O O . ALA B 1 50 ? -33.906 -8.141 -19.906 1 96.56 50 ALA B O 1
ATOM 5140 N N . TYR B 1 51 ? -31.75 -8.789 -19.703 1 97.06 51 TYR B N 1
ATOM 5141 C CA . TYR B 1 51 ? -32.094 -9.984 -18.953 1 97.06 51 TYR B CA 1
ATOM 5142 C C . TYR B 1 51 ? -32.281 -9.672 -17.469 1 97.06 51 TYR B C 1
ATOM 5144 O O . TYR B 1 51 ? -32.75 -10.5 -16.703 1 97.06 51 TYR B O 1
ATOM 5152 N N . ALA B 1 52 ? -31.828 -8.516 -17.016 1 93.88 52 ALA B N 1
ATOM 5153 C CA . ALA B 1 52 ? -31.922 -8.133 -15.609 1 93.88 52 ALA B CA 1
ATOM 5154 C C . ALA B 1 52 ? -33.375 -8.227 -15.117 1 93.88 52 ALA B C 1
ATOM 5156 O O . ALA B 1 52 ? -34.281 -7.695 -15.758 1 93.88 52 ALA B O 1
ATOM 5157 N N . GLY B 1 53 ? -33.594 -8.945 -14.086 1 93.69 53 GLY B N 1
ATOM 5158 C CA . GLY B 1 53 ? -34.906 -9.086 -13.477 1 93.69 53 GLY B CA 1
ATOM 5159 C C . GLY B 1 53 ? -35.75 -10.195 -14.102 1 93.69 53 GLY B C 1
ATOM 5160 O O . GLY B 1 53 ? -36.906 -10.391 -13.727 1 93.69 53 GLY B O 1
ATOM 5161 N N . THR B 1 54 ? -35.125 -10.93 -14.992 1 96.25 54 THR B N 1
ATOM 5162 C CA . THR B 1 54 ? -35.938 -11.883 -15.734 1 96.25 54 THR B CA 1
ATOM 5163 C C . THR B 1 54 ? -35.562 -13.312 -15.367 1 96.25 54 THR B C 1
ATOM 5165 O O . THR B 1 54 ? -36.25 -14.258 -15.758 1 96.25 54 THR B O 1
ATOM 5168 N N . LEU B 1 55 ? -34.562 -13.594 -14.609 1 95.88 55 LEU B N 1
ATOM 5169 C CA . LEU B 1 55 ? -34 -14.922 -14.422 1 95.88 55 LEU B CA 1
ATOM 5170 C C . LEU B 1 55 ? -34.938 -15.82 -13.641 1 95.88 55 LEU B C 1
ATOM 5172 O O . LEU B 1 55 ? -34.844 -17.047 -13.711 1 95.88 55 LEU B O 1
ATOM 5176 N N . SER B 1 56 ? -35.875 -15.211 -12.914 1 95.19 56 SER B N 1
ATOM 5177 C CA . SER B 1 56 ? -36.812 -15.961 -12.078 1 95.19 56 SER B CA 1
ATOM 5178 C C . SER B 1 56 ? -38.062 -16.375 -12.875 1 95.19 56 SER B C 1
ATOM 5180 O O . SER B 1 56 ? -38.906 -17.109 -12.359 1 95.19 56 SER B O 1
ATOM 5182 N N . ARG B 1 57 ? -38.156 -15.992 -14.102 1 95.81 57 ARG B N 1
ATOM 5183 C CA . ARG B 1 57 ? -39.375 -16.156 -14.883 1 95.81 57 ARG B CA 1
ATOM 5184 C C . ARG B 1 57 ? -39.531 -17.578 -15.383 1 95.81 57 ARG B C 1
ATOM 5186 O O . ARG B 1 57 ? -40.5 -17.906 -16.047 1 95.81 57 ARG B O 1
ATOM 5193 N N . GLY B 1 58 ? -38.531 -18.422 -15.141 1 95.81 58 GLY B N 1
ATOM 5194 C CA . GLY B 1 58 ? -38.625 -19.812 -15.547 1 95.81 58 GLY B CA 1
ATOM 5195 C C . GLY B 1 58 ? -37.344 -20.359 -16.141 1 95.81 58 GLY B C 1
ATOM 5196 O O . GLY B 1 58 ? -36.375 -19.625 -16.312 1 95.81 58 GLY B O 1
ATOM 5197 N N . PRO B 1 59 ? -37.344 -21.656 -16.422 1 96.75 59 PRO B N 1
ATOM 5198 C CA . PRO B 1 59 ? -36.156 -22.297 -16.938 1 96.75 59 PRO B CA 1
ATOM 5199 C C . PRO B 1 59 ? -35.719 -21.75 -18.312 1 96.75 59 PRO B C 1
ATOM 5201 O O . PRO B 1 59 ? -34.531 -21.641 -18.594 1 96.75 59 PRO B O 1
ATOM 5204 N N . GLU B 1 60 ? -36.688 -21.344 -19.125 1 96.81 60 GLU B N 1
ATOM 5205 C CA . GLU B 1 60 ? -36.375 -20.828 -20.453 1 96.81 60 GLU B CA 1
ATOM 5206 C C . GLU B 1 60 ? -35.656 -19.469 -20.359 1 96.81 60 GLU B C 1
ATOM 5208 O O . GLU B 1 60 ? -34.688 -19.219 -21.078 1 96.81 60 GLU B O 1
ATOM 5213 N N . ALA B 1 61 ? -36.156 -18.719 -19.484 1 97.06 61 ALA B N 1
ATOM 5214 C CA . ALA B 1 61 ? -35.562 -17.391 -19.297 1 97.06 61 ALA B CA 1
ATOM 5215 C C . ALA B 1 61 ? -34.156 -17.516 -18.734 1 97.06 61 ALA B C 1
ATOM 5217 O O . ALA B 1 61 ? -33.25 -16.812 -19.188 1 97.06 61 ALA B O 1
ATOM 5218 N N . LEU B 1 62 ? -34 -18.406 -17.812 1 97.5 62 LEU B N 1
ATOM 5219 C CA . LEU B 1 62 ? -32.688 -18.625 -17.219 1 97.5 62 LEU B CA 1
ATOM 5220 C C . LEU B 1 62 ? -31.703 -19.156 -18.266 1 97.5 62 LEU B C 1
ATOM 5222 O O . LEU B 1 62 ? -30.578 -18.672 -18.375 1 97.5 62 LEU B O 1
ATOM 5226 N N . ALA B 1 63 ? -32.188 -20.094 -19.016 1 97.38 63 ALA B N 1
ATOM 5227 C CA . ALA B 1 63 ? -31.344 -20.703 -20.062 1 97.38 63 ALA B CA 1
ATOM 5228 C C . ALA B 1 63 ? -30.938 -19.672 -21.094 1 97.38 63 ALA B C 1
ATOM 5230 O O . ALA B 1 63 ? -29.797 -19.688 -21.594 1 97.38 63 ALA B O 1
ATOM 5231 N N . ALA B 1 64 ? -31.859 -18.812 -21.422 1 97.44 64 ALA B N 1
ATOM 5232 C CA . ALA B 1 64 ? -31.594 -17.797 -22.438 1 97.44 64 ALA B CA 1
ATOM 5233 C C . ALA B 1 64 ? -30.484 -16.859 -21.984 1 97.44 64 ALA B C 1
ATOM 5235 O O . ALA B 1 64 ? -29.594 -16.531 -22.766 1 97.44 64 ALA B O 1
ATOM 5236 N N . TYR B 1 65 ? -30.547 -16.5 -20.797 1 97.69 65 TYR B N 1
ATOM 5237 C CA . TYR B 1 65 ? -29.5 -15.609 -20.281 1 97.69 65 TYR B CA 1
ATOM 5238 C C . TYR B 1 65 ? -28.156 -16.328 -20.219 1 97.69 65 TYR B C 1
ATOM 5240 O O . TYR B 1 65 ? -27.141 -15.781 -20.656 1 97.69 65 TYR B O 1
ATOM 5248 N N . LEU B 1 66 ? -28.141 -17.484 -19.641 1 97.69 66 LEU B N 1
ATOM 5249 C CA . LEU B 1 66 ? -26.891 -18.203 -19.453 1 97.69 66 LEU B CA 1
ATOM 5250 C C . LEU B 1 66 ? -26.219 -18.469 -20.797 1 97.69 66 LEU B C 1
ATOM 5252 O O . LEU B 1 66 ? -25 -18.328 -20.922 1 97.69 66 LEU B O 1
ATOM 5256 N N . ARG B 1 67 ? -27 -18.781 -21.766 1 97 67 ARG B N 1
ATOM 5257 C CA . ARG B 1 67 ? -26.469 -19.031 -23.094 1 97 67 ARG B CA 1
ATOM 5258 C C . ARG B 1 67 ? -25.891 -17.75 -23.703 1 97 67 ARG B C 1
ATOM 5260 O O . ARG B 1 67 ? -24.797 -17.75 -24.281 1 97 67 ARG B O 1
ATOM 5267 N N . ALA B 1 68 ? -26.672 -16.703 -23.594 1 97.94 68 ALA B N 1
ATOM 5268 C CA . ALA B 1 68 ? -26.234 -15.422 -24.141 1 97.94 68 ALA B CA 1
ATOM 5269 C C . ALA B 1 68 ? -24.969 -14.93 -23.453 1 97.94 68 ALA B C 1
ATOM 5271 O O . ALA B 1 68 ? -24.031 -14.453 -24.109 1 97.94 68 ALA B O 1
ATOM 5272 N N . ALA B 1 69 ? -24.969 -15.062 -22.172 1 97.5 69 ALA B N 1
ATOM 5273 C CA . ALA B 1 69 ? -23.812 -14.625 -21.406 1 97.5 69 ALA B CA 1
ATOM 5274 C C . ALA B 1 69 ? -22.578 -15.453 -21.75 1 97.5 69 ALA B C 1
ATOM 5276 O O . ALA B 1 69 ? -21.469 -14.914 -21.891 1 97.5 69 ALA B O 1
ATOM 5277 N N . ASP B 1 70 ? -22.766 -16.703 -21.891 1 96.94 70 ASP B N 1
ATOM 5278 C CA . ASP B 1 70 ? -21.672 -17.594 -22.25 1 96.94 70 ASP B CA 1
ATOM 5279 C C . ASP B 1 70 ? -21.094 -17.234 -23.609 1 96.94 70 ASP B C 1
ATOM 5281 O O . ASP B 1 70 ? -19.875 -17.25 -23.797 1 96.94 70 ASP B O 1
ATOM 5285 N N . GLU B 1 71 ? -21.922 -16.984 -24.453 1 97.31 71 GLU B N 1
ATOM 5286 C CA . GLU B 1 71 ? -21.484 -16.641 -25.812 1 97.31 71 GLU B CA 1
ATOM 5287 C C . GLU B 1 71 ? -20.656 -15.367 -25.812 1 97.31 71 GLU B C 1
ATOM 5289 O O . GLU B 1 71 ? -19.578 -15.32 -26.422 1 97.31 71 GLU B O 1
ATOM 5294 N N . VAL B 1 72 ? -21.109 -14.422 -25.141 1 97.88 72 VAL B N 1
ATOM 5295 C CA . VAL B 1 72 ? -20.422 -13.141 -25.078 1 97.88 72 VAL B CA 1
ATOM 5296 C C . VAL B 1 72 ? -19.094 -13.305 -24.328 1 97.88 72 VAL B C 1
ATOM 5298 O O . VAL B 1 72 ? -18.078 -12.742 -24.719 1 97.88 72 VAL B O 1
ATOM 5301 N N . GLU B 1 73 ? -19.141 -14.062 -23.266 1 97.12 73 GLU B N 1
ATOM 5302 C CA . GLU B 1 73 ? -17.938 -14.281 -22.484 1 97.12 73 GLU B CA 1
ATOM 5303 C C . GLU B 1 73 ? -16.859 -14.984 -23.312 1 97.12 73 GLU B C 1
ATOM 5305 O O . GLU B 1 73 ? -15.672 -14.664 -23.188 1 97.12 73 GLU B O 1
ATOM 5310 N N . LEU B 1 74 ? -17.25 -15.891 -24.094 1 96.88 74 LEU B N 1
ATOM 5311 C CA . LEU B 1 74 ? -16.297 -16.594 -24.938 1 96.88 74 LEU B CA 1
ATOM 5312 C C . LEU B 1 74 ? -15.688 -15.656 -25.969 1 96.88 74 LEU B C 1
ATOM 5314 O O . LEU B 1 74 ? -14.477 -15.695 -26.219 1 96.88 74 LEU B O 1
ATOM 5318 N N . ARG B 1 75 ? -16.5 -14.859 -26.547 1 97.56 75 ARG B N 1
ATOM 5319 C CA . ARG B 1 75 ? -16.016 -13.859 -27.5 1 97.56 75 ARG B CA 1
ATOM 5320 C C . ARG B 1 75 ? -15.031 -12.898 -26.828 1 97.56 75 ARG B C 1
ATOM 5322 O O . ARG B 1 75 ? -13.984 -12.586 -27.391 1 97.56 75 ARG B O 1
ATOM 5329 N N . LEU B 1 76 ? -15.414 -12.539 -25.656 1 97.56 76 LEU B N 1
ATOM 5330 C CA . LEU B 1 76 ? -14.562 -11.648 -24.891 1 97.56 76 LEU B CA 1
ATOM 5331 C C . LEU B 1 76 ? -13.234 -12.32 -24.547 1 97.56 76 LEU B C 1
ATOM 5333 O O . LEU B 1 76 ? -12.18 -11.688 -24.625 1 97.56 76 LEU B O 1
ATOM 5337 N N . THR B 1 77 ? -13.297 -13.547 -24.188 1 96.69 77 THR B N 1
ATOM 5338 C CA . THR B 1 77 ? -12.102 -14.305 -23.859 1 96.69 77 THR B CA 1
ATOM 5339 C C . THR B 1 77 ? -11.156 -14.383 -25.047 1 96.69 77 THR B C 1
ATOM 5341 O O . THR B 1 77 ? -9.938 -14.25 -24.906 1 96.69 77 THR B O 1
ATOM 5344 N N . ARG B 1 78 ? -11.656 -14.539 -26.172 1 97.44 78 ARG B N 1
ATOM 5345 C CA . ARG B 1 78 ? -10.852 -14.578 -27.391 1 97.44 78 ARG B CA 1
ATOM 5346 C C . ARG B 1 78 ? -10.227 -13.219 -27.688 1 97.44 78 ARG B C 1
ATOM 5348 O O . ARG B 1 78 ? -9.055 -13.141 -28.062 1 97.44 78 ARG B O 1
ATOM 5355 N N . LEU B 1 79 ? -11.047 -12.227 -27.438 1 97.62 79 LEU B N 1
ATOM 5356 C CA . LEU B 1 79 ? -10.57 -10.867 -27.641 1 97.62 79 LEU B CA 1
ATOM 5357 C C . LEU B 1 79 ? -9.414 -10.555 -26.703 1 97.62 79 LEU B C 1
ATOM 5359 O O . LEU B 1 79 ? -8.383 -10.031 -27.125 1 97.62 79 LEU B O 1
ATOM 5363 N N . LEU B 1 80 ? -9.594 -10.922 -25.516 1 96.12 80 LEU B N 1
ATOM 5364 C CA . LEU B 1 80 ? -8.586 -10.688 -24.484 1 96.12 80 LEU B CA 1
ATOM 5365 C C . LEU B 1 80 ? -7.336 -11.523 -24.75 1 96.12 80 LEU B C 1
ATOM 5367 O O . LEU B 1 80 ? -6.215 -11.047 -24.578 1 96.12 80 LEU B O 1
ATOM 5371 N N . SER B 1 81 ? -7.523 -12.719 -25.125 1 96.5 81 SER B N 1
ATOM 5372 C CA . SER B 1 81 ? -6.402 -13.609 -25.391 1 96.5 81 SER B CA 1
ATOM 5373 C C . SER B 1 81 ? -5.52 -13.07 -26.516 1 96.5 81 SER B C 1
ATOM 5375 O O . SER B 1 81 ? -4.297 -13 -26.375 1 96.5 81 SER B O 1
ATOM 5377 N N . TYR B 1 82 ? -6.133 -12.672 -27.531 1 97.31 82 TYR B N 1
ATOM 5378 C CA . TYR B 1 82 ? -5.387 -12.133 -28.672 1 97.31 82 TYR B CA 1
ATOM 5379 C C . TYR B 1 82 ? -4.57 -10.914 -28.25 1 97.31 82 TYR B C 1
ATOM 5381 O O . TYR B 1 82 ? -3.381 -10.82 -28.562 1 97.31 82 TYR B O 1
ATOM 5389 N N . ALA B 1 83 ? -5.23 -10.07 -27.609 1 96.25 83 ALA B N 1
ATOM 5390 C CA . ALA B 1 83 ? -4.578 -8.828 -27.203 1 96.25 83 ALA B CA 1
ATOM 5391 C C . ALA B 1 83 ? -3.41 -9.094 -26.266 1 96.25 83 ALA B C 1
ATOM 5393 O O . ALA B 1 83 ? -2.32 -8.547 -26.438 1 96.25 83 ALA B O 1
ATOM 5394 N N . SER B 1 84 ? -3.619 -9.906 -25.328 1 94.5 84 SER B N 1
ATOM 5395 C CA . SER B 1 84 ? -2.59 -10.219 -24.344 1 94.5 84 SER B CA 1
ATOM 5396 C C . SER B 1 84 ? -1.426 -10.977 -24.969 1 94.5 84 SER B C 1
ATOM 5398 O O . SER B 1 84 ? -0.262 -10.672 -24.703 1 94.5 84 SER B O 1
ATOM 5400 N N . MET B 1 85 ? -1.71 -11.914 -25.766 1 95.75 85 MET B N 1
ATOM 5401 C CA . MET B 1 85 ? -0.687 -12.719 -26.422 1 95.75 85 MET B CA 1
ATOM 5402 C C . MET B 1 85 ? 0.147 -11.875 -27.375 1 95.75 85 MET B C 1
ATOM 5404 O O . MET B 1 85 ? 1.372 -12 -27.422 1 95.75 85 MET B O 1
ATOM 5408 N N . ALA B 1 86 ? -0.492 -10.984 -28.031 1 94.62 86 ALA B N 1
ATOM 5409 C CA . ALA B 1 86 ? 0.212 -10.078 -28.938 1 94.62 86 ALA B CA 1
ATOM 5410 C C . ALA B 1 86 ? 1.161 -9.156 -28.172 1 94.62 86 ALA B C 1
ATOM 5412 O O . ALA B 1 86 ? 2.266 -8.875 -28.625 1 94.62 86 ALA B O 1
ATOM 5413 N N . ALA B 1 87 ? 0.72 -8.781 -27.125 1 91.12 87 ALA B N 1
ATOM 5414 C CA . ALA B 1 87 ? 1.542 -7.883 -26.312 1 91.12 87 ALA B CA 1
ATOM 5415 C C . ALA B 1 87 ? 2.717 -8.625 -25.688 1 91.12 87 ALA B C 1
ATOM 5417 O O . ALA B 1 87 ? 3.76 -8.031 -25.406 1 91.12 87 ALA B O 1
ATOM 5418 N N . SER B 1 88 ? 2.646 -9.852 -25.484 1 92 88 SER B N 1
ATOM 5419 C CA . SER B 1 88 ? 3.666 -10.648 -24.812 1 92 88 SER B CA 1
ATOM 5420 C C . SER B 1 88 ? 4.883 -10.859 -25.719 1 92 88 SER B C 1
ATOM 5422 O O . SER B 1 88 ? 6.008 -10.984 -25.234 1 92 88 SER B O 1
ATOM 5424 N N . VAL B 1 89 ? 4.715 -10.844 -27 1 93.81 89 VAL B N 1
ATOM 5425 C CA . VAL B 1 89 ? 5.797 -11.25 -27.875 1 93.81 89 VAL B CA 1
ATOM 5426 C C . VAL B 1 89 ? 6.68 -10.047 -28.203 1 93.81 89 VAL B C 1
ATOM 5428 O O . VAL B 1 89 ? 7.789 -10.211 -28.719 1 93.81 89 VAL B O 1
ATOM 5431 N N . ASP B 1 90 ? 6.141 -8.867 -27.906 1 90.44 90 ASP B N 1
ATOM 5432 C CA . ASP B 1 90 ? 6.93 -7.648 -28.031 1 90.44 90 ASP B CA 1
ATOM 5433 C C . ASP B 1 90 ? 6.395 -6.559 -27.094 1 90.44 90 ASP B C 1
ATOM 5435 O O . ASP B 1 90 ? 5.496 -5.805 -27.469 1 90.44 90 ASP B O 1
ATOM 5439 N N . GLY B 1 91 ? 7.039 -6.375 -26.031 1 81.5 91 GLY B N 1
ATOM 5440 C CA . GLY B 1 91 ? 6.605 -5.414 -25.031 1 81.5 91 GLY B CA 1
ATOM 5441 C C . GLY B 1 91 ? 6.734 -3.975 -25.484 1 81.5 91 GLY B C 1
ATOM 5442 O O . GLY B 1 91 ? 6.211 -3.064 -24.844 1 81.5 91 GLY B O 1
ATOM 5443 N N . ARG B 1 92 ? 7.402 -3.631 -26.625 1 75.94 92 ARG B N 1
ATOM 5444 C CA . ARG B 1 92 ? 7.621 -2.279 -27.125 1 75.94 92 ARG B CA 1
ATOM 5445 C C . ARG B 1 92 ? 6.555 -1.889 -28.141 1 75.94 92 ARG B C 1
ATOM 5447 O O . ARG B 1 92 ? 6.531 -0.752 -28.625 1 75.94 92 ARG B O 1
ATOM 5454 N N . ASP B 1 93 ? 5.742 -2.881 -28.422 1 89.38 93 ASP B N 1
ATOM 5455 C CA . ASP B 1 93 ? 4.699 -2.643 -29.406 1 89.38 93 ASP B CA 1
ATOM 5456 C C . ASP B 1 93 ? 3.543 -1.843 -28.812 1 89.38 93 ASP B C 1
ATOM 5458 O O . ASP B 1 93 ? 2.668 -2.406 -28.156 1 89.38 93 ASP B O 1
ATOM 5462 N N . ALA B 1 94 ? 3.432 -0.594 -29.172 1 84.56 94 ALA B N 1
ATOM 5463 C CA . ALA B 1 94 ? 2.438 0.312 -28.609 1 84.56 94 ALA B CA 1
ATOM 5464 C C . ALA B 1 94 ? 1.034 -0.04 -29.094 1 84.56 94 ALA B C 1
ATOM 5466 O O . ALA B 1 94 ? 0.054 0.144 -28.375 1 84.56 94 ALA B O 1
ATOM 5467 N N . VAL B 1 95 ? 0.96 -0.529 -30.234 1 91.81 95 VAL B N 1
ATOM 5468 C CA . VAL B 1 95 ? -0.332 -0.906 -30.797 1 91.81 95 VAL B CA 1
ATOM 5469 C C . VAL B 1 95 ? -0.893 -2.109 -30.047 1 91.81 95 VAL B C 1
ATOM 5471 O O . VAL B 1 95 ? -2.08 -2.143 -29.703 1 91.81 95 VAL B O 1
ATOM 5474 N N . ALA B 1 96 ? -0.034 -3.082 -29.812 1 92.19 96 ALA B N 1
ATOM 5475 C CA . ALA B 1 96 ? -0.451 -4.258 -29.047 1 92.19 96 ALA B CA 1
ATOM 5476 C C . ALA B 1 96 ? -0.854 -3.873 -27.625 1 92.19 96 ALA B C 1
ATOM 5478 O O . ALA B 1 96 ? -1.842 -4.387 -27.094 1 92.19 96 ALA B O 1
ATOM 5479 N N . ALA B 1 97 ? -0.126 -2.965 -27.125 1 86.31 97 ALA B N 1
ATOM 5480 C CA . ALA B 1 97 ? -0.441 -2.49 -25.781 1 86.31 97 ALA B CA 1
ATOM 5481 C C . ALA B 1 97 ? -1.792 -1.779 -25.75 1 86.31 97 ALA B C 1
ATOM 5483 O O . ALA B 1 97 ? -2.592 -1.99 -24.844 1 86.31 97 ALA B O 1
ATOM 5484 N N . ALA B 1 98 ? -2.041 -0.996 -26.688 1 87.88 98 ALA B N 1
ATOM 5485 C CA . ALA B 1 98 ? -3.311 -0.279 -26.781 1 87.88 98 ALA B CA 1
ATOM 5486 C C . ALA B 1 98 ? -4.477 -1.25 -26.938 1 87.88 98 ALA B C 1
ATOM 5488 O O . ALA B 1 98 ? -5.551 -1.035 -26.375 1 87.88 98 ALA B O 1
ATOM 5489 N N . ARG B 1 99 ? -4.285 -2.281 -27.688 1 93.62 99 ARG B N 1
ATOM 5490 C CA . ARG B 1 99 ? -5.309 -3.311 -27.844 1 93.62 99 ARG B CA 1
ATOM 5491 C C . ARG B 1 99 ? -5.621 -3.977 -26.5 1 93.62 99 ARG B C 1
ATOM 5493 O O . ARG B 1 99 ? -6.785 -4.227 -26.188 1 93.62 99 ARG B O 1
ATOM 5500 N N . ARG B 1 100 ? -4.605 -4.285 -25.844 1 91.12 100 ARG B N 1
ATOM 5501 C CA . ARG B 1 100 ? -4.793 -4.906 -24.531 1 91.12 100 ARG B CA 1
ATOM 5502 C C . ARG B 1 100 ? -5.598 -4.004 -23.609 1 91.12 100 ARG B C 1
ATOM 5504 O O . ARG B 1 100 ? -6.504 -4.469 -22.906 1 91.12 100 ARG B O 1
ATOM 5511 N N . ASP B 1 101 ? -5.305 -2.762 -23.641 1 83.69 101 ASP B N 1
ATOM 5512 C CA . ASP B 1 101 ? -6.023 -1.802 -22.797 1 83.69 101 ASP B CA 1
ATOM 5513 C C . ASP B 1 101 ? -7.488 -1.704 -23.219 1 83.69 101 ASP B C 1
ATOM 5515 O O . ASP B 1 101 ? -8.375 -1.685 -22.359 1 83.69 101 ASP B O 1
ATOM 5519 N N . ARG B 1 102 ? -7.68 -1.615 -24.453 1 89.94 102 ARG B N 1
ATOM 5520 C CA . ARG B 1 102 ? -9.039 -1.554 -24.969 1 89.94 102 ARG B CA 1
ATOM 5521 C C . ARG B 1 102 ? -9.828 -2.807 -24.594 1 89.94 102 ARG B C 1
ATOM 5523 O O . ARG B 1 102 ? -10.984 -2.717 -24.188 1 89.94 102 ARG B O 1
ATOM 5530 N N . ALA B 1 103 ? -9.219 -3.945 -24.766 1 94.81 103 ALA B N 1
ATOM 5531 C CA . ALA B 1 103 ? -9.859 -5.203 -24.406 1 94.81 103 ALA B CA 1
ATOM 5532 C C . ALA B 1 103 ? -10.211 -5.227 -22.922 1 94.81 103 ALA B C 1
ATOM 5534 O O . ALA B 1 103 ? -11.281 -5.703 -22.531 1 94.81 103 ALA B O 1
ATOM 5535 N N . SER B 1 104 ? -9.367 -4.738 -22.125 1 88.75 104 SER B N 1
ATOM 5536 C CA . SER B 1 104 ? -9.617 -4.664 -20.688 1 88.75 104 SER B CA 1
ATOM 5537 C C . SER B 1 104 ? -10.82 -3.775 -20.391 1 88.75 104 SER B C 1
ATOM 5539 O O . SER B 1 104 ? -11.609 -4.078 -19.5 1 88.75 104 SER B O 1
ATOM 5541 N N . GLY B 1 105 ? -10.891 -2.707 -21.078 1 84.06 105 GLY B N 1
ATOM 5542 C CA . GLY B 1 105 ? -12.047 -1.841 -20.922 1 84.06 105 GLY B CA 1
ATOM 5543 C C . GLY B 1 105 ? -13.352 -2.529 -21.266 1 84.06 105 GLY B C 1
ATOM 5544 O O . GLY B 1 105 ? -14.344 -2.385 -20.562 1 84.06 105 GLY B O 1
ATOM 5545 N N . ILE B 1 106 ? -13.312 -3.295 -22.281 1 92.81 106 ILE B N 1
ATOM 5546 C CA . ILE B 1 106 ? -14.492 -4.039 -22.703 1 92.81 106 ILE B CA 1
ATOM 5547 C C . ILE B 1 106 ? -14.836 -5.102 -21.672 1 92.81 106 ILE B C 1
ATOM 5549 O O . ILE B 1 106 ? -16.016 -5.328 -21.359 1 92.81 106 ILE B O 1
ATOM 5553 N N . ALA B 1 107 ? -13.805 -5.699 -21.125 1 92.94 107 ALA B N 1
ATOM 5554 C CA . ALA B 1 107 ? -14.023 -6.688 -20.078 1 92.94 107 ALA B CA 1
ATOM 5555 C C . ALA B 1 107 ? -14.672 -6.047 -18.844 1 92.94 107 ALA B C 1
ATOM 5557 O O . ALA B 1 107 ? -15.562 -6.637 -18.234 1 92.94 107 ALA B O 1
ATOM 5558 N N . ALA B 1 108 ? -14.227 -4.883 -18.578 1 80.75 108 ALA B N 1
ATOM 5559 C CA . ALA B 1 108 ? -14.812 -4.148 -17.453 1 80.75 108 ALA B CA 1
ATOM 5560 C C . ALA B 1 108 ? -16.297 -3.859 -17.719 1 80.75 108 ALA B C 1
ATOM 5562 O O . ALA B 1 108 ? -17.109 -3.951 -16.797 1 80.75 108 ALA B O 1
ATOM 5563 N N . ARG B 1 109 ? -16.641 -3.547 -18.875 1 86.31 109 ARG B N 1
ATOM 5564 C CA . ARG B 1 109 ? -18.016 -3.312 -19.266 1 86.31 109 ARG B CA 1
ATOM 5565 C C . ARG B 1 109 ? -18.859 -4.566 -19.078 1 86.31 109 ARG B C 1
ATOM 5567 O O . ARG B 1 109 ? -19.984 -4.5 -18.562 1 86.31 109 ARG B O 1
ATOM 5574 N N . PHE B 1 110 ? -18.359 -5.625 -19.5 1 94.06 110 PHE B N 1
ATOM 5575 C CA . PHE B 1 110 ? -19.047 -6.898 -19.312 1 94.06 110 PHE B CA 1
ATOM 5576 C C . PHE B 1 110 ? -19.359 -7.148 -17.844 1 94.06 110 PHE B C 1
ATOM 5578 O O . PHE B 1 110 ? -20.469 -7.512 -17.484 1 94.06 110 PHE B O 1
ATOM 5585 N N . GLY B 1 111 ? -18.344 -6.969 -17.016 1 87.62 111 GLY B N 1
ATOM 5586 C CA . GLY B 1 111 ? -18.547 -7.137 -15.594 1 87.62 111 GLY B CA 1
ATOM 5587 C C . GLY B 1 111 ? -19.641 -6.242 -15.031 1 87.62 111 GLY B C 1
ATOM 5588 O O . GLY B 1 111 ? -20.469 -6.688 -14.234 1 87.62 111 GLY B O 1
ATOM 5589 N N . SER B 1 112 ? -19.656 -5.047 -15.508 1 81.06 112 SER B N 1
ATOM 5590 C CA . SER B 1 112 ? -20.625 -4.066 -15.031 1 81.06 112 SER B CA 1
ATOM 5591 C C . SER B 1 112 ? -22.047 -4.422 -15.484 1 81.06 112 SER B C 1
ATOM 5593 O O . SER B 1 112 ? -22.969 -4.434 -14.672 1 81.06 112 SER B O 1
ATOM 5595 N N . VAL B 1 113 ? -22.188 -4.754 -16.688 1 88.62 113 VAL B N 1
ATOM 5596 C CA . VAL B 1 113 ? -23.5 -5.016 -17.281 1 88.62 113 VAL B CA 1
ATOM 5597 C C . VAL B 1 113 ? -24.078 -6.297 -16.688 1 88.62 113 VAL B C 1
ATOM 5599 O O . VAL B 1 113 ? -25.297 -6.395 -16.484 1 88.62 113 VAL B O 1
ATOM 5602 N N . THR B 1 114 ? -23.219 -7.219 -16.359 1 93.19 114 THR B N 1
ATOM 5603 C CA . THR B 1 114 ? -23.703 -8.516 -15.922 1 93.19 114 THR B CA 1
ATOM 5604 C C . THR B 1 114 ? -23.703 -8.602 -14.398 1 93.19 114 THR B C 1
ATOM 5606 O O . THR B 1 114 ? -23.922 -9.672 -13.836 1 93.19 114 THR B O 1
ATOM 5609 N N . ALA B 1 115 ? -23.5 -7.539 -13.734 1 81.62 115 ALA B N 1
ATOM 5610 C CA . ALA B 1 115 ? -23.391 -7.504 -12.281 1 81.62 115 ALA B CA 1
ATOM 5611 C C . ALA B 1 115 ? -24.688 -7.926 -11.617 1 81.62 115 ALA B C 1
ATOM 5613 O O . ALA B 1 115 ? -24.703 -8.375 -10.469 1 81.62 115 ALA B O 1
ATOM 5614 N N . PHE B 1 116 ? -25.812 -7.898 -12.297 1 85.62 116 PHE B N 1
ATOM 5615 C CA . PHE B 1 116 ? -27.125 -8.234 -11.75 1 85.62 116 PHE B CA 1
ATOM 5616 C C . PHE B 1 116 ? -27.266 -9.742 -11.594 1 85.62 116 PHE B C 1
ATOM 5618 O O . PHE B 1 116 ? -28.094 -10.211 -10.805 1 85.62 116 PHE B O 1
ATOM 5625 N N . ALA B 1 117 ? -26.516 -10.461 -12.312 1 92.12 117 ALA B N 1
ATOM 5626 C CA . ALA B 1 117 ? -26.797 -11.891 -12.5 1 92.12 117 ALA B CA 1
ATOM 5627 C C . ALA B 1 117 ? -26.578 -12.664 -11.211 1 92.12 117 ALA B C 1
ATOM 5629 O O . ALA B 1 117 ? -27.438 -13.43 -10.781 1 92.12 117 ALA B O 1
ATOM 5630 N N . LYS B 1 118 ? -25.453 -12.5 -10.594 1 88 118 LYS B N 1
ATOM 5631 C CA . LYS B 1 118 ? -25.125 -13.289 -9.414 1 88 118 LYS B CA 1
ATOM 5632 C C . LYS B 1 118 ? -26.141 -13.07 -8.305 1 88 118 LYS B C 1
ATOM 5634 O O . LYS B 1 118 ? -26.688 -14.031 -7.758 1 88 118 LYS B O 1
ATOM 5639 N N . PRO B 1 119 ? -26.516 -11.789 -7.996 1 84.06 119 PRO B N 1
ATOM 5640 C CA . PRO B 1 119 ? -27.547 -11.586 -6.977 1 84.06 119 PRO B CA 1
ATOM 5641 C C . PRO B 1 119 ? -28.906 -12.188 -7.367 1 84.06 119 PRO B C 1
ATOM 5643 O O . PRO B 1 119 ? -29.594 -12.758 -6.52 1 84.06 119 PRO B O 1
ATOM 5646 N N . GLU B 1 120 ? -29.266 -12.094 -8.602 1 88.75 120 GLU B N 1
ATOM 5647 C CA . GLU B 1 120 ? -30.531 -12.648 -9.055 1 88.75 120 GLU B CA 1
ATOM 5648 C C . GLU B 1 120 ? -30.531 -14.172 -8.977 1 88.75 120 GLU B C 1
ATOM 5650 O O . GLU B 1 120 ? -31.516 -14.781 -8.57 1 88.75 120 GLU B O 1
ATOM 5655 N N . LEU B 1 121 ? -29.422 -14.766 -9.367 1 92.94 121 LEU B N 1
ATOM 5656 C CA . LEU B 1 121 ? -29.312 -16.219 -9.312 1 92.94 121 LEU B CA 1
ATOM 5657 C C . LEU B 1 121 ? -29.375 -16.703 -7.867 1 92.94 121 LEU B C 1
ATOM 5659 O O . LEU B 1 121 ? -30.016 -17.719 -7.582 1 92.94 121 LEU B O 1
ATOM 5663 N N . LEU B 1 122 ? -28.75 -15.992 -6.988 1 90.06 122 LEU B N 1
ATOM 5664 C CA . LEU B 1 122 ? -28.703 -16.375 -5.582 1 90.06 122 LEU B CA 1
ATOM 5665 C C . LEU B 1 122 ? -30.062 -16.188 -4.926 1 90.06 122 LEU B C 1
ATOM 5667 O O . LEU B 1 122 ? -30.359 -16.828 -3.914 1 90.06 122 LEU B O 1
ATOM 5671 N N . ALA B 1 123 ? -30.891 -15.352 -5.535 1 87.44 123 ALA B N 1
ATOM 5672 C CA . ALA B 1 123 ? -32.219 -15.07 -4.984 1 87.44 123 ALA B CA 1
ATOM 5673 C C . ALA B 1 123 ? -33.219 -16.125 -5.41 1 87.44 123 ALA B C 1
ATOM 5675 O O . ALA B 1 123 ? -34.312 -16.234 -4.828 1 87.44 123 ALA B O 1
ATOM 5676 N N . LEU B 1 124 ? -32.844 -16.891 -6.344 1 92 124 LEU B N 1
ATOM 5677 C CA . LEU B 1 124 ? -33.781 -17.922 -6.828 1 92 124 LEU B CA 1
ATOM 5678 C C . LEU B 1 124 ? -33.938 -19.031 -5.793 1 92 124 LEU B C 1
ATOM 5680 O O . LEU B 1 124 ? -33 -19.328 -5.035 1 92 124 LEU B O 1
ATOM 5684 N N . ASP B 1 125 ? -35.094 -19.656 -5.805 1 93.12 125 ASP B N 1
ATOM 5685 C CA . ASP B 1 125 ? -35.312 -20.812 -4.941 1 93.12 125 ASP B CA 1
ATOM 5686 C C . ASP B 1 125 ? -34.562 -22.031 -5.434 1 93.12 125 ASP B C 1
ATOM 5688 O O . ASP B 1 125 ? -34.75 -22.469 -6.57 1 93.12 125 ASP B O 1
ATOM 5692 N N . GLU B 1 126 ? -33.781 -22.625 -4.641 1 93.31 126 GLU B N 1
ATOM 5693 C CA . GLU B 1 126 ? -32.875 -23.703 -5.016 1 93.31 126 GLU B CA 1
ATOM 5694 C C . GLU B 1 126 ? -33.656 -24.922 -5.512 1 93.31 126 GLU B C 1
ATOM 5696 O O . GLU B 1 126 ? -33.25 -25.547 -6.5 1 93.31 126 GLU B O 1
ATOM 5701 N N . THR B 1 127 ? -34.719 -25.219 -4.781 1 94.81 127 THR B N 1
ATOM 5702 C CA . THR B 1 127 ? -35.5 -26.406 -5.141 1 94.81 127 THR B CA 1
ATOM 5703 C C . THR B 1 127 ? -36.062 -26.25 -6.539 1 94.81 127 THR B C 1
ATOM 5705 O O . THR B 1 127 ? -36 -27.172 -7.355 1 94.81 127 THR B O 1
ATOM 5708 N N . THR B 1 128 ? -36.562 -25.094 -6.777 1 95.5 128 THR B N 1
ATOM 5709 C CA . THR B 1 128 ? -37.156 -24.812 -8.078 1 95.5 128 THR B CA 1
ATOM 5710 C C . THR B 1 128 ? -36.094 -24.875 -9.172 1 95.5 128 THR B C 1
ATOM 5712 O O . THR B 1 128 ? -36.312 -25.469 -10.227 1 95.5 128 THR B O 1
ATOM 5715 N N . VAL B 1 129 ? -34.969 -24.359 -8.938 1 95.94 129 VAL B N 1
ATOM 5716 C CA . VAL B 1 129 ? -33.938 -24.281 -9.953 1 95.94 129 VAL B CA 1
ATOM 5717 C C . VAL B 1 129 ? -33.344 -25.656 -10.18 1 95.94 129 VAL B C 1
ATOM 5719 O O . VAL B 1 129 ? -32.969 -26 -11.305 1 95.94 129 VAL B O 1
ATOM 5722 N N . ARG B 1 130 ? -33.188 -26.422 -9.172 1 95.44 130 ARG B N 1
ATOM 5723 C CA . ARG B 1 130 ? -32.688 -27.781 -9.328 1 95.44 130 ARG B CA 1
ATOM 5724 C C . ARG B 1 130 ? -33.594 -28.594 -10.273 1 95.44 130 ARG B C 1
ATOM 5726 O O . ARG B 1 130 ? -33.125 -29.422 -11.031 1 95.44 130 ARG B O 1
ATOM 5733 N N . ASP B 1 131 ? -34.844 -28.266 -10.125 1 95.88 131 ASP B N 1
ATOM 5734 C CA . ASP B 1 131 ? -35.781 -28.891 -11.07 1 95.88 131 ASP B CA 1
ATOM 5735 C C . ASP B 1 131 ? -35.531 -28.391 -12.492 1 95.88 131 ASP B C 1
ATOM 5737 O O . ASP B 1 131 ? -35.562 -29.188 -13.445 1 95.88 131 ASP B O 1
ATOM 5741 N N . TRP B 1 132 ? -35.281 -27.125 -12.664 1 96.81 132 TRP B N 1
ATOM 5742 C CA . TRP B 1 132 ? -34.938 -26.547 -13.969 1 96.81 132 TRP B CA 1
ATOM 5743 C C . TRP B 1 132 ? -33.688 -27.188 -14.555 1 96.81 132 TRP B C 1
ATOM 5745 O O . TRP B 1 132 ? -33.594 -27.406 -15.766 1 96.81 132 TRP B O 1
ATOM 5755 N N . LEU B 1 133 ? -32.75 -27.547 -13.711 1 96.25 133 LEU B N 1
ATOM 5756 C CA . LEU B 1 133 ? -31.438 -28.031 -14.117 1 96.25 133 LEU B CA 1
ATOM 5757 C C . LEU B 1 133 ? -31.516 -29.453 -14.656 1 96.25 133 LEU B C 1
ATOM 5759 O O . LEU B 1 133 ? -30.562 -29.953 -15.242 1 96.25 133 LEU B O 1
ATOM 5763 N N . THR B 1 134 ? -32.688 -30.047 -14.516 1 95 134 THR B N 1
ATOM 5764 C CA . THR B 1 134 ? -32.875 -31.375 -15.078 1 95 134 THR B CA 1
ATOM 5765 C C . THR B 1 134 ? -33.25 -31.297 -16.562 1 95 134 THR B C 1
ATOM 5767 O O . THR B 1 134 ? -33.188 -32.312 -17.266 1 95 134 THR B O 1
ATOM 5770 N N . GLN B 1 135 ? -33.531 -30.125 -16.984 1 95 135 GLN B N 1
ATOM 5771 C CA . GLN B 1 135 ? -33.906 -29.922 -18.391 1 95 135 GLN B CA 1
ATOM 5772 C C . GLN B 1 135 ? -32.656 -29.906 -19.281 1 95 135 GLN B C 1
ATOM 5774 O O . GLN B 1 135 ? -31.594 -29.438 -18.859 1 95 135 GLN B O 1
ATOM 5779 N N . PRO B 1 136 ? -32.844 -30.312 -20.5 1 93.62 136 PRO B N 1
ATOM 5780 C CA . PRO B 1 136 ? -31.688 -30.438 -21.406 1 93.62 136 PRO B CA 1
ATOM 5781 C C . PRO B 1 136 ? -30.984 -29.109 -21.641 1 93.62 136 PRO B C 1
ATOM 5783 O O . PRO B 1 136 ? -29.766 -29.062 -21.781 1 93.62 136 PRO B O 1
ATOM 5786 N N . GLU B 1 137 ? -31.719 -28.062 -21.578 1 93.5 137 GLU B N 1
ATOM 5787 C CA . GLU B 1 137 ? -31.156 -26.75 -21.906 1 93.5 137 GLU B CA 1
ATOM 5788 C C . GLU B 1 137 ? -30.328 -26.203 -20.734 1 93.5 137 GLU B C 1
ATOM 5790 O O . GLU B 1 137 ? -29.531 -25.281 -20.906 1 93.5 137 GLU B O 1
ATOM 5795 N N . LEU B 1 138 ? -30.469 -26.859 -19.516 1 96.62 138 LEU B N 1
ATOM 5796 C CA . LEU B 1 138 ? -29.844 -26.266 -18.344 1 96.62 138 LEU B CA 1
ATOM 5797 C C . LEU B 1 138 ? -28.969 -27.297 -17.625 1 96.62 138 LEU B C 1
ATOM 5799 O O . LEU B 1 138 ? -28.25 -26.953 -16.688 1 96.62 138 LEU B O 1
ATOM 5803 N N . LYS B 1 139 ? -28.953 -28.438 -18.094 1 95.12 139 LYS B N 1
ATOM 5804 C CA . LYS B 1 139 ? -28.297 -29.531 -17.375 1 95.12 139 LYS B CA 1
ATOM 5805 C C . LYS B 1 139 ? -26.812 -29.25 -17.203 1 95.12 139 LYS B C 1
ATOM 5807 O O . LYS B 1 139 ? -26.234 -29.578 -16.156 1 95.12 139 LYS B O 1
ATOM 5812 N N . ASP B 1 140 ? -26.188 -28.656 -18.141 1 95.19 140 ASP B N 1
ATOM 5813 C CA . ASP B 1 140 ? -24.75 -28.406 -18.094 1 95.19 140 ASP B CA 1
ATOM 5814 C C . ASP B 1 140 ? -24.406 -27.266 -17.156 1 95.19 140 ASP B C 1
ATOM 5816 O O . ASP B 1 140 ? -23.234 -27.094 -16.781 1 95.19 140 ASP B O 1
ATOM 5820 N N . ASP B 1 141 ? -25.422 -26.531 -16.703 1 96.69 141 ASP B N 1
ATOM 5821 C CA . ASP B 1 141 ? -25.203 -25.391 -15.82 1 96.69 141 ASP B CA 1
ATOM 5822 C C . ASP B 1 141 ? -25.281 -25.812 -14.352 1 96.69 141 ASP B C 1
ATOM 5824 O O . ASP B 1 141 ? -25.078 -25 -13.453 1 96.69 141 ASP B O 1
ATOM 5828 N N . ARG B 1 142 ? -25.516 -27.016 -14.164 1 95.56 142 ARG B N 1
ATOM 5829 C CA . ARG B 1 142 ? -25.75 -27.516 -12.812 1 95.56 142 ARG B CA 1
ATOM 5830 C C . ARG B 1 142 ? -24.562 -27.234 -11.906 1 95.56 142 ARG B C 1
ATOM 5832 O O . ARG B 1 142 ? -24.734 -26.719 -10.797 1 95.56 142 ARG B O 1
ATOM 5839 N N . VAL B 1 143 ? -23.359 -27.5 -12.391 1 94.75 143 VAL B N 1
ATOM 5840 C CA . VAL B 1 143 ? -22.172 -27.375 -11.562 1 94.75 143 VAL B CA 1
ATOM 5841 C C . VAL B 1 143 ? -21.969 -25.906 -11.172 1 94.75 143 VAL B C 1
ATOM 5843 O O . VAL B 1 143 ? -21.703 -25.594 -10.016 1 94.75 143 VAL B O 1
ATOM 5846 N N . ARG B 1 144 ? -22.109 -25.031 -12.07 1 94.44 144 ARG B N 1
ATOM 5847 C CA . ARG B 1 144 ? -21.906 -23.609 -11.836 1 94.44 144 ARG B CA 1
ATOM 5848 C C . ARG B 1 144 ? -22.891 -23.094 -10.797 1 94.44 144 ARG B C 1
ATOM 5850 O O . ARG B 1 144 ? -22.516 -22.312 -9.914 1 94.44 144 ARG B O 1
ATOM 5857 N N . LEU B 1 145 ? -24.125 -23.5 -10.875 1 94.38 145 LEU B N 1
ATOM 5858 C CA . LEU B 1 145 ? -25.141 -23.016 -9.945 1 94.38 145 LEU B CA 1
ATOM 5859 C C . LEU B 1 145 ? -24.969 -23.641 -8.562 1 94.38 145 LEU B C 1
ATOM 5861 O O . LEU B 1 145 ? -25.156 -22.984 -7.543 1 94.38 145 LEU B O 1
ATOM 5865 N N . GLU B 1 146 ? -24.578 -24.906 -8.586 1 92.56 146 GLU B N 1
ATOM 5866 C CA . GLU B 1 146 ? -24.312 -25.562 -7.309 1 92.56 146 GLU B CA 1
ATOM 5867 C C . GLU B 1 146 ? -23.156 -24.859 -6.574 1 92.56 146 GLU B C 1
ATOM 5869 O O . GLU B 1 146 ? -23.234 -24.656 -5.359 1 92.56 146 GLU B O 1
ATOM 5874 N N . ARG B 1 147 ? -22.188 -24.516 -7.266 1 91.44 147 ARG B N 1
ATOM 5875 C CA . ARG B 1 147 ? -21.047 -23.812 -6.68 1 91.44 147 ARG B CA 1
ATOM 5876 C C . ARG B 1 147 ? -21.438 -22.422 -6.203 1 91.44 147 ARG B C 1
ATOM 5878 O O . ARG B 1 147 ? -20.969 -21.969 -5.16 1 91.44 147 ARG B O 1
ATOM 5885 N N . LEU B 1 148 ? -22.266 -21.828 -6.961 1 90.88 148 LEU B N 1
ATOM 5886 C CA . LEU B 1 148 ? -22.75 -20.5 -6.578 1 90.88 148 LEU B CA 1
ATOM 5887 C C . LEU B 1 148 ? -23.516 -20.562 -5.254 1 90.88 148 LEU B C 1
ATOM 5889 O O . LEU B 1 148 ? -23.328 -19.703 -4.395 1 90.88 148 LEU B O 1
ATOM 5893 N N . TRP B 1 149 ? -24.312 -21.609 -5.102 1 90.88 149 TRP B N 1
ATOM 5894 C CA . TRP B 1 149 ? -25.141 -21.734 -3.914 1 90.88 149 TRP B CA 1
ATOM 5895 C C . TRP B 1 149 ? -24.312 -22.078 -2.689 1 90.88 149 TRP B C 1
ATOM 5897 O O . TRP B 1 149 ? -24.688 -21.766 -1.561 1 90.88 149 TRP B O 1
ATOM 5907 N N . ARG B 1 150 ? -23.172 -22.719 -2.908 1 88.06 150 ARG B N 1
ATOM 5908 C CA . ARG B 1 150 ? -22.25 -23.031 -1.812 1 88.06 150 ARG B CA 1
ATOM 5909 C C . ARG B 1 150 ? -21.766 -21.766 -1.124 1 88.06 150 ARG B C 1
ATOM 5911 O O . ARG B 1 150 ? -21.484 -21.766 0.077 1 88.06 150 ARG B O 1
ATOM 5918 N N . ASP B 1 151 ? -21.766 -20.75 -1.866 1 87.75 151 ASP B N 1
ATOM 5919 C CA . ASP B 1 151 ? -21.234 -19.5 -1.349 1 87.75 151 ASP B CA 1
ATOM 5920 C C . ASP B 1 151 ? -22.344 -18.625 -0.788 1 87.75 151 ASP B C 1
ATOM 5922 O O . ASP B 1 151 ? -22.094 -17.516 -0.288 1 87.75 151 ASP B O 1
ATOM 5926 N N . ARG B 1 152 ? -23.531 -19.125 -0.828 1 88.38 152 ARG B N 1
ATOM 5927 C CA . ARG B 1 152 ? -24.703 -18.344 -0.465 1 88.38 152 ARG B CA 1
ATOM 5928 C C . ARG B 1 152 ? -24.594 -17.812 0.963 1 88.38 152 ARG B C 1
ATOM 5930 O O . ARG B 1 152 ? -24.953 -16.672 1.243 1 88.38 152 ARG B O 1
ATOM 5937 N N . ALA B 1 153 ? -24.094 -18.688 1.771 1 89.69 153 ALA B N 1
ATOM 5938 C CA . ALA B 1 153 ? -23.984 -18.312 3.178 1 89.69 153 ALA B CA 1
ATOM 5939 C C . ALA B 1 153 ? -23 -17.156 3.359 1 89.69 153 ALA B C 1
ATOM 5941 O O . ALA B 1 153 ? -23 -16.484 4.398 1 89.69 153 ALA B O 1
ATOM 5942 N N . HIS B 1 154 ? -22.234 -16.906 2.385 1 92.81 154 HIS B N 1
ATOM 5943 C CA . HIS B 1 154 ? -21.188 -15.898 2.49 1 92.81 154 HIS B CA 1
ATOM 5944 C C . HIS B 1 154 ? -21.531 -14.672 1.649 1 92.81 154 HIS B C 1
ATOM 5946 O O . HIS B 1 154 ? -20.719 -13.75 1.534 1 92.81 154 HIS B O 1
ATOM 5952 N N . VAL B 1 155 ? -22.688 -14.727 1.046 1 89.69 155 VAL B N 1
ATOM 5953 C CA . VAL B 1 155 ? -23.203 -13.555 0.358 1 89.69 155 VAL B CA 1
ATOM 5954 C C . VAL B 1 155 ? -23.938 -12.656 1.351 1 89.69 155 VAL B C 1
ATOM 5956 O O . VAL B 1 155 ? -24.797 -13.125 2.098 1 89.69 155 VAL B O 1
ATOM 5959 N N . ARG B 1 156 ? -23.578 -11.383 1.299 1 89 156 ARG B N 1
ATOM 5960 C CA . ARG B 1 156 ? -24.125 -10.445 2.273 1 89 156 ARG B CA 1
ATOM 5961 C C . ARG B 1 156 ? -25.297 -9.672 1.686 1 89 156 ARG B C 1
ATOM 5963 O O . ARG B 1 156 ? -25.812 -10.016 0.619 1 89 156 ARG B O 1
ATOM 5970 N N . SER B 1 157 ? -25.875 -8.781 2.43 1 85.75 157 SER B N 1
ATOM 5971 C CA . SER B 1 157 ? -26.953 -7.934 1.928 1 85.75 157 SER B CA 1
ATOM 5972 C C . SER B 1 157 ? -26.516 -7.16 0.689 1 85.75 157 SER B C 1
ATOM 5974 O O . SER B 1 157 ? -25.328 -6.992 0.444 1 85.75 157 SER B O 1
ATOM 5976 N N . PRO B 1 158 ? -27.469 -6.766 -0.138 1 82.19 158 PRO B N 1
ATOM 5977 C CA . PRO B 1 158 ? -27.125 -6.023 -1.354 1 82.19 158 PRO B CA 1
ATOM 5978 C C . PRO B 1 158 ? -26.234 -4.809 -1.076 1 82.19 158 PRO B C 1
ATOM 5980 O O . PRO B 1 158 ? -25.312 -4.531 -1.84 1 82.19 158 PRO B O 1
ATOM 5983 N N . GLU B 1 159 ? -26.516 -4.117 -0.047 1 85.62 159 GLU B N 1
ATOM 5984 C CA . GLU B 1 159 ? -25.719 -2.936 0.281 1 85.62 159 GLU B CA 1
ATOM 5985 C C . GLU B 1 159 ? -24.281 -3.312 0.631 1 85.62 159 GLU B C 1
ATOM 5987 O O . GLU B 1 159 ? -23.344 -2.635 0.216 1 85.62 159 GLU B O 1
ATOM 5992 N N . VAL B 1 160 ? -24.188 -4.395 1.384 1 88.75 160 VAL B N 1
ATOM 5993 C CA . VAL B 1 160 ? -22.859 -4.859 1.769 1 88.75 160 VAL B CA 1
ATOM 5994 C C . VAL B 1 160 ? -22.109 -5.371 0.538 1 88.75 160 VAL B C 1
ATOM 5996 O O . VAL B 1 160 ? -20.922 -5.09 0.363 1 88.75 160 VAL B O 1
ATOM 5999 N N . GLU B 1 161 ? -22.828 -6.082 -0.296 1 87.94 161 GLU B N 1
ATOM 6000 C CA . GLU B 1 161 ? -22.203 -6.59 -1.517 1 87.94 161 GLU B CA 1
ATOM 6001 C C . GLU B 1 161 ? -21.734 -5.445 -2.408 1 87.94 161 GLU B C 1
ATOM 6003 O O . GLU B 1 161 ? -20.672 -5.543 -3.037 1 87.94 161 GLU B O 1
ATOM 6008 N N . GLU B 1 162 ? -22.516 -4.422 -2.482 1 85.56 162 GLU B N 1
ATOM 6009 C CA . GLU B 1 162 ? -22.109 -3.234 -3.234 1 85.56 162 GLU B CA 1
ATOM 6010 C C . GLU B 1 162 ? -20.812 -2.643 -2.684 1 85.56 162 GLU B C 1
ATOM 6012 O O . GLU B 1 162 ? -19.906 -2.295 -3.445 1 85.56 162 GLU B O 1
ATOM 6017 N N . LEU B 1 163 ? -20.734 -2.543 -1.398 1 91 163 LEU B N 1
ATOM 6018 C CA . LEU B 1 163 ? -19.562 -1.987 -0.746 1 91 163 LEU B CA 1
ATOM 6019 C C . LEU B 1 163 ? -18.344 -2.889 -0.958 1 91 163 LEU B C 1
ATOM 6021 O O . LEU B 1 163 ? -17.234 -2.4 -1.2 1 91 163 LEU B O 1
ATOM 6025 N N . LEU B 1 164 ? -18.531 -4.176 -0.842 1 92.94 164 LEU B N 1
ATOM 6026 C CA . LEU B 1 164 ? -17.438 -5.133 -1.048 1 92.94 164 LEU B CA 1
ATOM 6027 C C . LEU B 1 164 ? -16.953 -5.09 -2.488 1 92.94 164 LEU B C 1
ATOM 6029 O O . LEU B 1 164 ? -15.766 -5.301 -2.748 1 92.94 164 LEU B O 1
ATOM 6033 N N . GLY B 1 165 ? -17.828 -4.832 -3.422 1 88.5 165 GLY B N 1
ATOM 6034 C CA . GLY B 1 165 ? -17.422 -4.609 -4.801 1 88.5 165 GLY B CA 1
ATOM 6035 C C . GLY B 1 165 ? -16.609 -3.346 -4.984 1 88.5 165 GLY B C 1
ATOM 6036 O O . GLY B 1 165 ? -15.578 -3.359 -5.66 1 88.5 165 GLY B O 1
ATOM 6037 N N . ALA B 1 166 ? -17.016 -2.299 -4.285 1 89.56 166 ALA B N 1
ATOM 6038 C CA . ALA B 1 166 ? -16.391 -0.985 -4.445 1 89.56 166 ALA B CA 1
ATOM 6039 C C . ALA B 1 166 ? -15.008 -0.954 -3.812 1 89.56 166 ALA B C 1
ATOM 6041 O O . ALA B 1 166 ? -14.109 -0.264 -4.305 1 89.56 166 ALA B O 1
ATOM 6042 N N . VAL B 1 167 ? -14.789 -1.674 -2.711 1 94.56 167 VAL B N 1
ATOM 6043 C CA . VAL B 1 167 ? -13.539 -1.613 -1.97 1 94.56 167 VAL B CA 1
ATOM 6044 C C . VAL B 1 167 ? -12.438 -2.328 -2.752 1 94.56 167 VAL B C 1
ATOM 6046 O O . VAL B 1 167 ? -11.25 -2.154 -2.467 1 94.56 167 VAL B O 1
ATOM 6049 N N . GLN B 1 168 ? -12.797 -3.025 -3.834 1 91.19 168 GLN B N 1
ATOM 6050 C CA . GLN B 1 168 ? -11.82 -3.752 -4.637 1 91.19 168 GLN B CA 1
ATOM 6051 C C . GLN B 1 168 ? -10.836 -2.797 -5.301 1 91.19 168 GLN B C 1
ATOM 6053 O O . GLN B 1 168 ? -9.664 -3.133 -5.477 1 91.19 168 GLN B O 1
ATOM 6058 N N . ALA B 1 169 ? -11.281 -1.642 -5.656 1 88.5 169 ALA B N 1
ATOM 6059 C CA . ALA B 1 169 ? -10.43 -0.691 -6.363 1 88.5 169 ALA B CA 1
ATOM 6060 C C . ALA B 1 169 ? -9.266 -0.24 -5.488 1 88.5 169 ALA B C 1
ATOM 6062 O O . ALA B 1 169 ? -8.102 -0.397 -5.859 1 88.5 169 ALA B O 1
ATOM 6063 N N . PRO B 1 170 ? -9.531 0.298 -4.25 1 94.31 170 PRO B N 1
ATOM 6064 C CA . PRO B 1 170 ? -8.383 0.666 -3.416 1 94.31 170 PRO B CA 1
ATOM 6065 C C . PRO B 1 170 ? -7.535 -0.54 -3.014 1 94.31 170 PRO B C 1
ATOM 6067 O O . PRO B 1 170 ? -6.316 -0.418 -2.852 1 94.31 170 PRO B O 1
ATOM 6070 N N . PHE B 1 171 ? -8.102 -1.704 -2.824 1 95.38 171 PHE B N 1
ATOM 6071 C CA . PHE B 1 171 ? -7.336 -2.896 -2.486 1 95.38 171 PHE B CA 1
ATOM 6072 C C . PHE B 1 171 ? -6.406 -3.287 -3.631 1 95.38 171 PHE B C 1
ATOM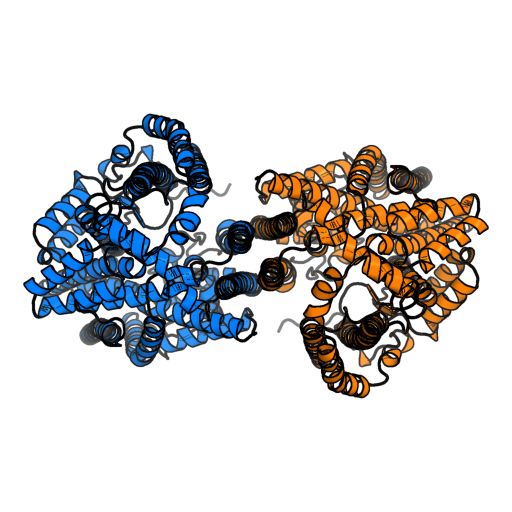 6074 O O . PHE B 1 171 ? -5.238 -3.607 -3.406 1 95.38 171 PHE B O 1
ATOM 6081 N N . ALA B 1 172 ? -6.938 -3.236 -4.859 1 91.88 172 ALA B N 1
ATOM 6082 C CA . ALA B 1 172 ? -6.117 -3.537 -6.031 1 91.88 172 ALA B CA 1
ATOM 6083 C C . ALA B 1 172 ? -4.977 -2.531 -6.176 1 91.88 172 ALA B C 1
ATOM 6085 O O . ALA B 1 172 ? -3.861 -2.898 -6.551 1 91.88 172 ALA B O 1
ATOM 6086 N N . SER B 1 173 ? -5.285 -1.295 -5.898 1 92.25 173 SER B N 1
ATOM 6087 C CA . SER B 1 173 ? -4.262 -0.255 -5.953 1 92.25 173 SER B CA 1
ATOM 6088 C C . SER B 1 173 ? -3.119 -0.555 -4.988 1 92.25 173 SER B C 1
ATOM 6090 O O . SER B 1 173 ? -1.948 -0.419 -5.344 1 92.25 173 SER B O 1
ATOM 6092 N N . GLU B 1 174 ? -3.432 -0.965 -3.801 1 95.38 174 GLU B N 1
ATOM 6093 C CA . GLU B 1 174 ? -2.412 -1.316 -2.816 1 95.38 174 GLU B CA 1
ATOM 6094 C C . GLU B 1 174 ? -1.57 -2.498 -3.293 1 95.38 174 GLU B C 1
ATOM 6096 O O . GLU B 1 174 ? -0.345 -2.488 -3.156 1 95.38 174 GLU B O 1
ATOM 6101 N N . ARG B 1 175 ? -2.146 -3.486 -3.896 1 94.12 175 ARG B N 1
ATOM 6102 C CA . ARG B 1 175 ? -1.451 -4.695 -4.324 1 94.12 175 ARG B CA 1
ATOM 6103 C C . ARG B 1 175 ? -0.471 -4.395 -5.453 1 94.12 175 ARG B C 1
ATOM 6105 O O . ARG B 1 175 ? 0.451 -5.176 -5.703 1 94.12 175 ARG B O 1
ATOM 6112 N N . SER B 1 176 ? -0.627 -3.326 -6.094 1 90.62 176 SER B N 1
ATOM 6113 C CA . SER B 1 176 ? 0.244 -2.967 -7.207 1 90.62 176 SER B CA 1
ATOM 6114 C C . SER B 1 176 ? 1.532 -2.316 -6.715 1 90.62 176 SER B C 1
ATOM 6116 O O . SER B 1 176 ? 2.496 -2.186 -7.469 1 90.62 176 SER B O 1
ATOM 6118 N N . ILE B 1 177 ? 1.616 -1.938 -5.434 1 95.19 177 ILE B N 1
ATOM 6119 C CA . ILE B 1 177 ? 2.738 -1.163 -4.918 1 95.19 177 ILE B CA 1
ATOM 6120 C C . ILE B 1 177 ? 4.012 -2.008 -4.961 1 95.19 177 ILE B C 1
ATOM 6122 O O . ILE B 1 177 ? 5.043 -1.562 -5.469 1 95.19 177 ILE B O 1
ATOM 6126 N N . HIS B 1 178 ? 3.961 -3.248 -4.512 1 95.44 178 HIS B N 1
ATOM 6127 C CA . HIS B 1 178 ? 5.145 -4.09 -4.414 1 95.44 178 HIS B CA 1
ATOM 6128 C C . HIS B 1 178 ? 5.727 -4.391 -5.793 1 95.44 178 HIS B C 1
ATOM 6130 O O . HIS B 1 178 ? 6.906 -4.141 -6.039 1 95.44 178 HIS B O 1
ATOM 6136 N N . PRO B 1 179 ? 4.926 -4.863 -6.738 1 91 179 PRO B N 1
ATOM 6137 C CA . PRO B 1 179 ? 5.512 -5.109 -8.055 1 91 179 PRO B CA 1
ATOM 6138 C C . PRO B 1 179 ? 6.059 -3.842 -8.711 1 91 179 PRO B C 1
ATOM 6140 O O . PRO B 1 179 ? 7.047 -3.896 -9.438 1 91 179 PRO B O 1
ATOM 6143 N N . THR B 1 180 ? 5.418 -2.711 -8.445 1 90.94 180 THR B N 1
ATOM 6144 C CA . THR B 1 180 ? 5.914 -1.448 -8.984 1 90.94 180 THR B CA 1
ATOM 6145 C C . THR B 1 180 ? 7.285 -1.114 -8.406 1 90.94 180 THR B C 1
ATOM 6147 O O . THR B 1 180 ? 8.203 -0.761 -9.141 1 90.94 180 THR B O 1
ATOM 6150 N N . LEU B 1 181 ? 7.457 -1.261 -7.109 1 95.06 181 LEU B N 1
ATOM 6151 C CA . LEU B 1 181 ? 8.734 -1.006 -6.449 1 95.06 181 LEU B CA 1
ATOM 6152 C C . LEU B 1 181 ? 9.82 -1.925 -6.996 1 95.06 181 LEU B C 1
ATOM 6154 O O . LEU B 1 181 ? 10.891 -1.459 -7.395 1 95.06 181 LEU B O 1
ATOM 6158 N N . VAL B 1 182 ? 9.547 -3.201 -7.133 1 92.81 182 VAL B N 1
ATOM 6159 C CA . VAL B 1 182 ? 10.539 -4.223 -7.441 1 92.81 182 VAL B CA 1
ATOM 6160 C C . VAL B 1 182 ? 10.891 -4.172 -8.922 1 92.81 182 VAL B C 1
ATOM 6162 O O . VAL B 1 182 ? 12.062 -4.305 -9.297 1 92.81 182 VAL B O 1
ATOM 6165 N N . ASN B 1 183 ? 9.93 -3.898 -9.719 1 88.31 183 ASN B N 1
ATOM 6166 C CA . ASN B 1 183 ? 10.141 -4.02 -11.164 1 88.31 183 ASN B CA 1
ATOM 6167 C C . ASN B 1 183 ? 10.562 -2.688 -11.781 1 88.31 183 ASN B C 1
ATOM 6169 O O . ASN B 1 183 ? 11.266 -2.662 -12.789 1 88.31 183 ASN B O 1
ATOM 6173 N N . MET B 1 184 ? 10.133 -1.597 -11.164 1 88.75 184 MET B N 1
ATOM 6174 C CA . MET B 1 184 ? 10.352 -0.312 -11.82 1 88.75 184 MET B CA 1
ATOM 6175 C C . MET B 1 184 ? 11.43 0.49 -11.094 1 88.75 184 MET B C 1
ATOM 6177 O O . MET B 1 184 ? 12.164 1.253 -11.719 1 88.75 184 MET B O 1
ATOM 6181 N N . ASP B 1 185 ? 11.547 0.296 -9.828 1 95.25 185 ASP B N 1
ATOM 6182 C CA . ASP B 1 185 ? 12.375 1.222 -9.07 1 95.25 185 ASP B CA 1
ATOM 6183 C C . ASP B 1 185 ? 13.688 0.558 -8.633 1 95.25 185 ASP B C 1
ATOM 6185 O O . ASP B 1 185 ? 14.75 1.171 -8.703 1 95.25 185 ASP B O 1
ATOM 6189 N N . LEU B 1 186 ? 13.664 -0.7 -8.188 1 95.06 186 LEU B N 1
ATOM 6190 C CA . LEU B 1 186 ? 14.852 -1.331 -7.621 1 95.06 186 LEU B CA 1
ATOM 6191 C C . LEU B 1 186 ? 15.898 -1.57 -8.703 1 95.06 186 LEU B C 1
ATOM 6193 O O . LEU B 1 186 ? 15.562 -1.91 -9.836 1 95.06 186 LEU B O 1
ATOM 6197 N N . ARG B 1 187 ? 17.141 -1.372 -8.375 1 95.31 187 ARG B N 1
ATOM 6198 C CA . ARG B 1 187 ? 18.328 -1.714 -9.156 1 95.31 187 ARG B CA 1
ATOM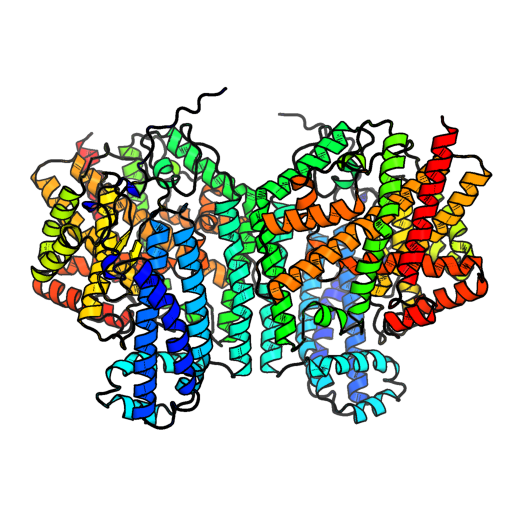 6199 C C . ARG B 1 187 ? 19.141 -2.801 -8.469 1 95.31 187 ARG B C 1
ATOM 6201 O O . ARG B 1 187 ? 19.469 -2.684 -7.285 1 95.31 187 ARG B O 1
ATOM 6208 N N . PHE B 1 188 ? 19.516 -3.824 -9.156 1 96.62 188 PHE B N 1
ATOM 6209 C CA . PHE B 1 188 ? 20.031 -5.035 -8.523 1 96.62 188 PHE B CA 1
ATOM 6210 C C . PHE B 1 188 ? 21.547 -5.145 -8.727 1 96.62 188 PHE B C 1
ATOM 6212 O O . PHE B 1 188 ? 22.125 -6.195 -8.469 1 96.62 188 PHE B O 1
ATOM 6219 N N . GLY B 1 189 ? 22.125 -4.125 -9.234 1 96.94 189 GLY B N 1
ATOM 6220 C CA . GLY B 1 189 ? 23.562 -4.176 -9.461 1 96.94 189 GLY B CA 1
ATOM 6221 C C . GLY B 1 189 ? 23.953 -5.012 -10.672 1 96.94 189 GLY B C 1
ATOM 6222 O O . GLY B 1 189 ? 23.234 -5.023 -11.68 1 96.94 189 GLY B O 1
ATOM 6223 N N . GLN B 1 190 ? 25.188 -5.578 -10.586 1 97.56 190 GLN B N 1
ATOM 6224 C CA . GLN B 1 190 ? 25.719 -6.332 -11.719 1 97.56 190 GLN B CA 1
ATOM 6225 C C . GLN B 1 190 ? 26.297 -7.672 -11.266 1 97.56 190 GLN B C 1
ATOM 6227 O O . GLN B 1 190 ? 26.641 -7.844 -10.094 1 97.56 190 GLN B O 1
ATOM 6232 N N . ALA B 1 191 ? 26.328 -8.555 -12.062 1 97.69 191 ALA B N 1
ATOM 6233 C CA . ALA B 1 191 ? 27 -9.844 -11.922 1 97.69 191 ALA B CA 1
ATOM 6234 C C . ALA B 1 191 ? 27.641 -10.273 -13.234 1 97.69 191 ALA B C 1
ATOM 6236 O O . ALA B 1 191 ? 27.016 -10.227 -14.289 1 97.69 191 ALA B O 1
ATOM 6237 N N . GLY B 1 192 ? 28.906 -10.672 -13.18 1 95.81 192 GLY B N 1
ATOM 6238 C CA . GLY B 1 192 ? 29.609 -11.078 -14.391 1 95.81 192 GLY B CA 1
ATOM 6239 C C . GLY B 1 192 ? 29.672 -9.984 -15.438 1 95.81 192 GLY B C 1
ATOM 6240 O O . GLY B 1 192 ? 29.578 -10.258 -16.641 1 95.81 192 GLY B O 1
ATOM 6241 N N . GLY B 1 193 ? 29.594 -8.789 -15.031 1 95.12 193 GLY B N 1
ATOM 6242 C CA . GLY B 1 193 ? 29.719 -7.66 -15.945 1 95.12 193 GLY B CA 1
ATOM 6243 C C . GLY B 1 193 ? 28.406 -7.223 -16.562 1 95.12 193 GLY B C 1
ATOM 6244 O O . GLY B 1 193 ? 28.359 -6.266 -17.328 1 95.12 193 GLY B O 1
ATOM 6245 N N . GLU B 1 194 ? 27.297 -7.859 -16.25 1 94.44 194 GLU B N 1
ATOM 6246 C CA . GLU B 1 194 ? 26 -7.449 -16.797 1 94.44 194 GLU B CA 1
ATOM 6247 C C . GLU B 1 194 ? 25.031 -7.047 -15.68 1 94.44 194 GLU B C 1
ATOM 6249 O O . GLU B 1 194 ? 25.094 -7.586 -14.578 1 94.44 194 GLU B O 1
ATOM 6254 N N . PRO B 1 195 ? 24.156 -6.055 -16.016 1 95 195 PRO B N 1
ATOM 6255 C CA . PRO B 1 195 ? 23.156 -5.672 -15.023 1 95 195 PRO B CA 1
ATOM 6256 C C . PRO B 1 195 ? 22.203 -6.809 -14.672 1 95 195 PRO B C 1
ATOM 6258 O O . PRO B 1 195 ? 21.781 -7.562 -15.562 1 95 195 PRO B O 1
ATOM 6261 N N . ILE B 1 196 ? 21.953 -6.973 -13.367 1 95.44 196 ILE B N 1
ATOM 6262 C CA . ILE B 1 196 ? 20.969 -7.953 -12.914 1 95.44 196 ILE B CA 1
ATOM 6263 C C . ILE B 1 196 ? 19.562 -7.395 -13.094 1 95.44 196 ILE B C 1
ATOM 6265 O O . ILE B 1 196 ? 19.281 -6.258 -12.703 1 95.44 196 ILE B O 1
ATOM 6269 N N . THR B 1 197 ? 18.688 -8.062 -13.734 1 89.06 197 THR B N 1
ATOM 6270 C CA . THR B 1 197 ? 17.297 -7.707 -13.93 1 89.06 197 THR B CA 1
ATOM 6271 C C . THR B 1 197 ? 16.375 -8.859 -13.516 1 89.06 197 THR B C 1
ATOM 6273 O O . THR B 1 197 ? 16.859 -9.969 -13.258 1 89.06 197 THR B O 1
ATOM 6276 N N . GLN B 1 198 ? 15.133 -8.602 -13.414 1 83.75 198 GLN B N 1
ATOM 6277 C CA . GLN B 1 198 ? 14.156 -9.648 -13.141 1 83.75 198 GLN B CA 1
ATOM 6278 C C . GLN B 1 198 ? 14.172 -10.711 -14.234 1 83.75 198 GLN B C 1
ATOM 6280 O O . GLN B 1 198 ? 13.883 -11.883 -13.977 1 83.75 198 GLN B O 1
ATOM 6285 N N . GLY B 1 199 ? 14.586 -10.312 -15.359 1 78.31 199 GLY B N 1
ATOM 6286 C CA . GLY B 1 199 ? 14.516 -11.203 -16.516 1 78.31 199 GLY B CA 1
ATOM 6287 C C . GLY B 1 199 ? 15.711 -12.133 -16.609 1 78.31 199 GLY B C 1
ATOM 6288 O O . GLY B 1 199 ? 15.641 -13.172 -17.266 1 78.31 199 GLY B O 1
ATOM 6289 N N . ASN B 1 200 ? 16.828 -11.766 -15.969 1 87.12 200 ASN B N 1
ATOM 6290 C CA . ASN B 1 200 ? 18.016 -12.594 -16.203 1 87.12 200 ASN B CA 1
ATOM 6291 C C . ASN B 1 200 ? 18.547 -13.172 -14.898 1 87.12 200 ASN B C 1
ATOM 6293 O O . ASN B 1 200 ? 19.484 -13.969 -14.906 1 87.12 200 ASN B O 1
ATOM 6297 N N . VAL B 1 201 ? 18 -12.758 -13.781 1 91.94 201 VAL B N 1
ATOM 6298 C CA . VAL B 1 201 ? 18.531 -13.133 -12.484 1 91.94 201 VAL B CA 1
ATOM 6299 C C . VAL B 1 201 ? 18.547 -14.656 -12.344 1 91.94 201 VAL B C 1
ATOM 6301 O O . VAL B 1 201 ? 19.5 -15.219 -11.789 1 91.94 201 VAL B O 1
ATOM 6304 N N . ASP B 1 202 ? 17.578 -15.359 -12.828 1 88.75 202 ASP B N 1
ATOM 6305 C CA . ASP B 1 202 ? 17.531 -16.812 -12.734 1 88.75 202 ASP B CA 1
ATOM 6306 C C . ASP B 1 202 ? 18.688 -17.469 -13.477 1 88.75 202 ASP B C 1
ATOM 6308 O O . ASP B 1 202 ? 19.281 -18.438 -13 1 88.75 202 ASP B O 1
ATOM 6312 N N . ARG B 1 203 ? 18.953 -16.953 -14.648 1 87.38 203 ARG B N 1
ATOM 6313 C CA . ARG B 1 203 ? 20.094 -17.453 -15.422 1 87.38 203 ARG B CA 1
ATOM 6314 C C . ARG B 1 203 ? 21.406 -17.188 -14.695 1 87.38 203 ARG B C 1
ATOM 6316 O O . ARG B 1 203 ? 22.266 -18.062 -14.625 1 87.38 203 ARG B O 1
ATOM 6323 N N . LEU B 1 204 ? 21.531 -15.992 -14.117 1 94.12 204 LEU B N 1
ATOM 6324 C CA . LEU B 1 204 ? 22.766 -15.57 -13.469 1 94.12 204 LEU B CA 1
ATOM 6325 C C . LEU B 1 204 ? 23.031 -16.375 -12.203 1 94.12 204 LEU B C 1
ATOM 6327 O O . LEU B 1 204 ? 24.156 -16.766 -11.93 1 94.12 204 LEU B O 1
ATOM 6331 N N . ILE B 1 205 ? 22.016 -16.688 -11.469 1 95.94 205 ILE B N 1
ATOM 6332 C CA . ILE B 1 205 ? 22.203 -17.391 -10.203 1 95.94 205 ILE B CA 1
ATOM 6333 C C . ILE B 1 205 ? 22.453 -18.875 -10.469 1 95.94 205 ILE B C 1
ATOM 6335 O O . ILE B 1 205 ? 22.797 -19.625 -9.555 1 95.94 205 ILE B O 1
ATOM 6339 N N . ALA B 1 206 ? 22.328 -19.328 -11.688 1 93.06 206 ALA B N 1
ATOM 6340 C CA . ALA B 1 206 ? 22.609 -20.703 -12.086 1 93.06 206 ALA B CA 1
ATOM 6341 C C . ALA B 1 206 ? 23.844 -20.781 -12.977 1 93.06 206 ALA B C 1
ATOM 6343 O O . ALA B 1 206 ? 24.094 -21.797 -13.609 1 93.06 206 ALA B O 1
ATOM 6344 N N . SER B 1 207 ? 24.625 -19.75 -13.031 1 94 207 SER B N 1
ATOM 6345 C CA . SER B 1 207 ? 25.812 -19.656 -13.867 1 94 207 SER B CA 1
ATOM 6346 C C . SER B 1 207 ? 26.844 -20.734 -13.484 1 94 207 SER B C 1
ATOM 6348 O O . SER B 1 207 ? 26.953 -21.094 -12.312 1 94 207 SER B O 1
ATOM 6350 N N . PRO B 1 208 ? 27.578 -21.266 -14.477 1 93.69 208 PRO B N 1
ATOM 6351 C CA . PRO B 1 208 ? 28.688 -22.156 -14.133 1 93.69 208 PRO B CA 1
ATOM 6352 C C . PRO B 1 208 ? 29.797 -21.453 -13.344 1 93.69 208 PRO B C 1
ATOM 6354 O O . PRO B 1 208 ? 30.562 -22.109 -12.633 1 93.69 208 PRO B O 1
ATOM 6357 N N . ASP B 1 209 ? 29.891 -20.141 -13.469 1 96.12 209 ASP B N 1
ATOM 6358 C CA . ASP B 1 209 ? 30.875 -19.344 -12.75 1 96.12 209 ASP B CA 1
ATOM 6359 C C . ASP B 1 209 ? 30.391 -19.016 -11.344 1 96.12 209 ASP B C 1
ATOM 6361 O O . ASP B 1 209 ? 29.406 -18.281 -11.172 1 96.12 209 ASP B O 1
ATOM 6365 N N . ARG B 1 210 ? 31.094 -19.484 -10.336 1 97.31 210 ARG B N 1
ATOM 6366 C CA . ARG B 1 210 ? 30.688 -19.359 -8.945 1 97.31 210 ARG B CA 1
ATOM 6367 C C . ARG B 1 210 ? 30.609 -17.891 -8.539 1 97.31 210 ARG B C 1
ATOM 6369 O O . ARG B 1 210 ? 29.734 -17.5 -7.77 1 97.31 210 ARG B O 1
ATOM 6376 N N . GLU B 1 211 ? 31.531 -17.125 -9.086 1 97.88 211 GLU B N 1
ATOM 6377 C CA . GLU B 1 211 ? 31.562 -15.703 -8.734 1 97.88 211 GLU B CA 1
ATOM 6378 C C . GLU B 1 211 ? 30.344 -14.977 -9.312 1 97.88 211 GLU B C 1
ATOM 6380 O O . GLU B 1 211 ? 29.797 -14.07 -8.68 1 97.88 211 GLU B O 1
ATOM 6385 N N . VAL B 1 212 ? 29.953 -15.359 -10.461 1 98 212 VAL B N 1
ATOM 6386 C CA . VAL B 1 212 ? 28.75 -14.773 -11.078 1 98 212 VAL B CA 1
ATOM 6387 C C . VAL B 1 212 ? 27.516 -15.133 -10.258 1 98 212 VAL B C 1
ATOM 6389 O O . VAL B 1 212 ? 26.688 -14.273 -9.977 1 98 212 VAL B O 1
ATOM 6392 N N . ARG B 1 213 ? 27.422 -16.375 -9.82 1 97.88 213 ARG B N 1
ATOM 6393 C CA . ARG B 1 213 ? 26.297 -16.797 -8.992 1 97.88 213 ARG B CA 1
ATOM 6394 C C . ARG B 1 213 ? 26.266 -16.031 -7.68 1 97.88 213 ARG B C 1
ATOM 6396 O O . ARG B 1 213 ? 25.203 -15.547 -7.258 1 97.88 213 ARG B O 1
ATOM 6403 N N . ARG B 1 214 ? 27.438 -15.891 -7.07 1 98.31 214 ARG B N 1
ATOM 6404 C CA . ARG B 1 214 ? 27.531 -15.195 -5.793 1 98.31 214 ARG B CA 1
ATOM 6405 C C . ARG B 1 214 ? 27.094 -13.742 -5.93 1 98.31 214 ARG B C 1
ATOM 6407 O O . ARG B 1 214 ? 26.25 -13.273 -5.16 1 98.31 214 ARG B O 1
ATOM 6414 N N . GLN B 1 215 ? 27.656 -13.086 -6.949 1 98.44 215 GLN B N 1
ATOM 6415 C CA . GLN B 1 215 ? 27.312 -11.688 -7.18 1 98.44 215 GLN B CA 1
ATOM 6416 C C . GLN B 1 215 ? 25.828 -11.508 -7.445 1 98.44 215 GLN B C 1
ATOM 6418 O O . GLN B 1 215 ? 25.188 -10.617 -6.879 1 98.44 215 GLN B O 1
ATOM 6423 N N . ALA B 1 216 ? 25.266 -12.352 -8.258 1 98.25 216 ALA B N 1
ATOM 6424 C CA . ALA B 1 216 ? 23.859 -12.258 -8.625 1 98.25 216 ALA B CA 1
ATOM 6425 C C . ALA B 1 216 ? 22.969 -12.484 -7.414 1 98.25 216 ALA B C 1
ATOM 6427 O O . ALA B 1 216 ? 22.047 -11.703 -7.152 1 98.25 216 ALA B O 1
ATOM 6428 N N . TRP B 1 217 ? 23.266 -13.508 -6.688 1 98.19 217 TRP B N 1
ATOM 6429 C CA . TRP B 1 217 ? 22.453 -13.891 -5.539 1 98.19 217 TRP B CA 1
ATOM 6430 C C . TRP B 1 217 ? 22.516 -12.828 -4.445 1 98.19 217 TRP B C 1
ATOM 6432 O O . TRP B 1 217 ? 21.484 -12.398 -3.922 1 98.19 217 TRP B O 1
ATOM 6442 N N . GLU B 1 218 ? 23.719 -12.398 -4.117 1 98.56 218 GLU B N 1
ATOM 6443 C CA . GLU B 1 218 ? 23.906 -11.438 -3.037 1 98.56 218 GLU B CA 1
ATOM 6444 C C . GLU B 1 218 ? 23.344 -10.07 -3.41 1 98.56 218 GLU B C 1
ATOM 6446 O O . GLU B 1 218 ? 22.625 -9.453 -2.617 1 98.56 218 GLU B O 1
ATOM 6451 N N . ASN B 1 219 ? 23.641 -9.633 -4.625 1 98.5 219 ASN B N 1
ATOM 6452 C CA . ASN B 1 219 ? 23.156 -8.32 -5.055 1 98.5 219 ASN B CA 1
ATOM 6453 C C . ASN B 1 219 ? 21.641 -8.273 -5.141 1 98.5 219 ASN B C 1
ATOM 6455 O O . ASN B 1 219 ? 21.031 -7.27 -4.766 1 98.5 219 ASN B O 1
ATOM 6459 N N . TYR B 1 220 ? 21.047 -9.32 -5.641 1 97.56 220 TYR B N 1
ATOM 6460 C CA . TYR B 1 220 ? 19.594 -9.391 -5.73 1 97.56 220 TYR B CA 1
ATOM 6461 C C . TYR B 1 220 ? 18.953 -9.336 -4.348 1 97.56 220 TYR B C 1
ATOM 6463 O O . TYR B 1 220 ? 18 -8.586 -4.125 1 97.56 220 TYR B O 1
ATOM 6471 N N . ALA B 1 221 ? 19.5 -10.094 -3.436 1 98 221 ALA B N 1
ATOM 6472 C CA . ALA B 1 221 ? 19 -10.102 -2.061 1 98 221 ALA B CA 1
ATOM 6473 C C . ALA B 1 221 ? 19.203 -8.742 -1.398 1 98 221 ALA B C 1
ATOM 6475 O O . ALA B 1 221 ? 18.312 -8.242 -0.707 1 98 221 ALA B O 1
ATOM 6476 N N . ASP B 1 222 ? 20.359 -8.164 -1.64 1 98.38 222 ASP B N 1
ATOM 6477 C CA . ASP B 1 222 ? 20.703 -6.898 -1.002 1 98.38 222 ASP B CA 1
ATOM 6478 C C . ASP B 1 222 ? 19.781 -5.777 -1.467 1 98.38 222 ASP B C 1
ATOM 6480 O O . ASP B 1 222 ? 19.438 -4.887 -0.686 1 98.38 222 ASP B O 1
ATOM 6484 N N . ALA B 1 223 ? 19.438 -5.801 -2.74 1 97.81 223 ALA B N 1
ATOM 6485 C CA . ALA B 1 223 ? 18.516 -4.793 -3.256 1 97.81 223 ALA B CA 1
ATOM 6486 C C . ALA B 1 223 ? 17.172 -4.867 -2.541 1 97.81 223 ALA B C 1
ATOM 6488 O O . ALA B 1 223 ? 16.578 -3.836 -2.209 1 97.81 223 ALA B O 1
ATOM 6489 N N . HIS B 1 224 ? 16.672 -6.039 -2.293 1 97.81 224 HIS B N 1
ATOM 6490 C CA . HIS B 1 224 ? 15.422 -6.207 -1.555 1 97.81 224 HIS B CA 1
ATOM 6491 C C . HIS B 1 224 ? 15.586 -5.82 -0.09 1 97.81 224 HIS B C 1
ATOM 6493 O O . HIS B 1 224 ? 14.695 -5.207 0.501 1 97.81 224 HIS B O 1
ATOM 6499 N N . LEU B 1 225 ? 16.688 -6.168 0.498 1 98.19 225 LEU B N 1
ATOM 6500 C CA . LEU B 1 225 ? 16.969 -5.848 1.894 1 98.19 225 LEU B CA 1
ATOM 6501 C C . LEU B 1 225 ? 16.984 -4.34 2.111 1 98.19 225 LEU B C 1
ATOM 6503 O O . LEU B 1 225 ? 16.594 -3.855 3.174 1 98.19 225 LEU B O 1
ATOM 6507 N N . ALA B 1 226 ? 17.422 -3.627 1.136 1 97.5 226 ALA B N 1
ATOM 6508 C CA . ALA B 1 226 ? 17.547 -2.174 1.239 1 97.5 226 ALA B CA 1
ATOM 6509 C C . ALA B 1 226 ? 16.188 -1.523 1.447 1 97.5 226 ALA B C 1
ATOM 6511 O O . ALA B 1 226 ? 16.094 -0.391 1.928 1 97.5 226 ALA B O 1
ATOM 6512 N N . VAL B 1 227 ? 15.109 -2.188 1.094 1 98 227 VAL B N 1
ATOM 6513 C CA . VAL B 1 227 ? 13.766 -1.648 1.233 1 98 227 VAL B CA 1
ATOM 6514 C C . VAL B 1 227 ? 12.883 -2.641 1.995 1 98 227 VAL B C 1
ATOM 6516 O O . VAL B 1 227 ? 11.688 -2.75 1.729 1 98 227 VAL B O 1
ATOM 6519 N N . ARG B 1 228 ? 13.492 -3.393 2.926 1 97.94 228 ARG B N 1
ATOM 6520 C CA . ARG B 1 228 ? 12.859 -4.523 3.598 1 97.94 228 ARG B CA 1
ATOM 6521 C C . ARG B 1 228 ? 11.672 -4.062 4.438 1 97.94 228 ARG B C 1
ATOM 6523 O O . ARG B 1 228 ? 10.656 -4.758 4.527 1 97.94 228 ARG B O 1
ATOM 6530 N N . HIS B 1 229 ? 11.758 -2.871 5.031 1 96.5 229 HIS B N 1
ATOM 6531 C CA . HIS B 1 229 ? 10.688 -2.428 5.918 1 96.5 229 HIS B CA 1
ATOM 6532 C C . HIS B 1 229 ? 9.438 -2.068 5.133 1 96.5 229 HIS B C 1
ATOM 6534 O O . HIS B 1 229 ? 8.32 -2.428 5.531 1 96.5 229 HIS B O 1
ATOM 6540 N N . ALA B 1 230 ? 9.641 -1.392 4.035 1 96.88 230 ALA B N 1
ATOM 6541 C CA . ALA B 1 230 ? 8.508 -1.054 3.178 1 96.88 230 ALA B CA 1
ATOM 6542 C C . ALA B 1 230 ? 7.859 -2.311 2.607 1 96.88 230 ALA B C 1
ATOM 6544 O O . ALA B 1 230 ? 6.633 -2.404 2.537 1 96.88 230 ALA B O 1
ATOM 6545 N N . GLN B 1 231 ? 8.672 -3.279 2.188 1 97.75 231 GLN B N 1
ATOM 6546 C CA . GLN B 1 231 ? 8.133 -4.523 1.646 1 97.75 231 GLN B CA 1
ATOM 6547 C C . GLN B 1 231 ? 7.324 -5.277 2.697 1 97.75 231 GLN B C 1
ATOM 6549 O O . GLN B 1 231 ? 6.293 -5.875 2.387 1 97.75 231 GLN B O 1
ATOM 6554 N N . ALA B 1 232 ? 7.809 -5.277 3.908 1 97.25 232 ALA B N 1
ATOM 6555 C CA . ALA B 1 232 ? 7.059 -5.902 4.992 1 97.25 232 ALA B CA 1
ATOM 6556 C C . ALA B 1 232 ? 5.723 -5.195 5.211 1 97.25 232 ALA B C 1
ATOM 6558 O O . ALA B 1 232 ? 4.695 -5.848 5.422 1 97.25 232 ALA B O 1
ATOM 6559 N N . ALA B 1 233 ? 5.742 -3.875 5.137 1 95.69 233 ALA B N 1
ATOM 6560 C CA . ALA B 1 233 ? 4.512 -3.107 5.297 1 95.69 233 ALA B CA 1
ATOM 6561 C C . ALA B 1 233 ? 3.52 -3.418 4.18 1 95.69 233 ALA B C 1
ATOM 6563 O O . ALA B 1 233 ? 2.316 -3.537 4.422 1 95.69 233 ALA B O 1
ATOM 6564 N N . MET B 1 234 ? 4.012 -3.549 2.943 1 97.06 234 MET B N 1
ATOM 6565 C CA . MET B 1 234 ? 3.176 -3.902 1.798 1 97.06 234 MET B CA 1
ATOM 6566 C C . MET B 1 234 ? 2.525 -5.266 1.999 1 97.06 234 MET B C 1
ATOM 6568 O O . MET B 1 234 ? 1.318 -5.418 1.803 1 97.06 234 MET B O 1
ATOM 6572 N N . TYR B 1 235 ? 3.307 -6.191 2.434 1 97.25 235 TYR B N 1
ATOM 6573 C CA . TYR B 1 235 ? 2.779 -7.539 2.625 1 97.25 235 TYR B CA 1
ATOM 6574 C C . TYR B 1 235 ? 1.767 -7.57 3.764 1 97.25 235 TYR B C 1
ATOM 6576 O O . TYR B 1 235 ? 0.732 -8.234 3.662 1 97.25 235 TYR B O 1
ATOM 6584 N N . ALA B 1 236 ? 2.078 -6.883 4.836 1 95.75 236 ALA B N 1
ATOM 6585 C CA . ALA B 1 236 ? 1.147 -6.801 5.957 1 95.75 236 ALA B CA 1
ATOM 6586 C C . ALA B 1 236 ? -0.197 -6.23 5.516 1 95.75 236 ALA B C 1
ATOM 6588 O O . ALA B 1 236 ? -1.252 -6.727 5.922 1 95.75 236 ALA B O 1
ATOM 6589 N N . ALA B 1 237 ? -0.131 -5.184 4.688 1 96.19 237 ALA B N 1
ATOM 6590 C CA . ALA B 1 237 ? -1.363 -4.594 4.176 1 96.19 237 ALA B CA 1
ATOM 6591 C C . ALA B 1 237 ? -2.166 -5.609 3.369 1 96.19 237 ALA B C 1
ATOM 6593 O O . ALA B 1 237 ? -3.387 -5.703 3.514 1 96.19 237 ALA B O 1
ATOM 6594 N N . ASN B 1 238 ? -1.495 -6.387 2.537 1 96.62 238 ASN B N 1
ATOM 6595 C CA . ASN B 1 238 ? -2.145 -7.43 1.754 1 96.62 238 ASN B CA 1
ATOM 6596 C C . ASN B 1 238 ? -2.824 -8.461 2.65 1 96.62 238 ASN B C 1
ATOM 6598 O O . ASN B 1 238 ? -3.971 -8.844 2.406 1 96.62 238 ASN B O 1
ATOM 6602 N N . VAL B 1 239 ? -2.117 -8.906 3.67 1 97.19 239 VAL B N 1
ATOM 6603 C CA . VAL B 1 239 ? -2.648 -9.906 4.59 1 97.19 239 VAL B CA 1
ATOM 6604 C C . VAL B 1 239 ? -3.879 -9.352 5.305 1 97.19 239 VAL B C 1
ATOM 6606 O O . VAL B 1 239 ? -4.906 -10.023 5.398 1 97.19 239 VAL B O 1
ATOM 6609 N N . ARG B 1 240 ? -3.836 -8.141 5.715 1 95.5 240 ARG B N 1
ATOM 6610 C CA . ARG B 1 240 ? -4.949 -7.531 6.438 1 95.5 240 ARG B CA 1
ATOM 6611 C C . ARG B 1 240 ? -6.156 -7.344 5.527 1 95.5 240 ARG B C 1
ATOM 6613 O O . ARG B 1 240 ? -7.301 -7.461 5.969 1 95.5 240 ARG B O 1
ATOM 6620 N N . GLN B 1 241 ? -5.945 -7.016 4.223 1 97 241 GLN B N 1
ATOM 6621 C CA . GLN B 1 241 ? -7.039 -6.949 3.26 1 97 241 GLN B CA 1
ATOM 6622 C C . GLN B 1 241 ? -7.781 -8.281 3.18 1 97 241 GLN B C 1
ATOM 6624 O O . GLN B 1 241 ? -9.008 -8.312 3.209 1 97 241 GLN B O 1
ATOM 6629 N N . ASN B 1 242 ? -6.98 -9.297 3.15 1 97.31 242 ASN B N 1
ATOM 6630 C CA . ASN B 1 242 ? -7.586 -10.617 2.998 1 97.31 242 ASN B CA 1
ATOM 6631 C C . ASN B 1 242 ? -8.305 -11.055 4.27 1 97.31 242 ASN B C 1
ATOM 6633 O O . ASN B 1 242 ? -9.344 -11.711 4.207 1 97.31 242 ASN B O 1
ATOM 6637 N N . VAL B 1 243 ? -7.734 -10.734 5.383 1 96.5 243 VAL B N 1
ATOM 6638 C CA . VAL B 1 243 ? -8.391 -11.023 6.656 1 96.5 243 VAL B CA 1
ATOM 6639 C C . VAL B 1 243 ? -9.703 -10.25 6.742 1 96.5 243 VAL B C 1
ATOM 6641 O O . VAL B 1 243 ? -10.734 -10.805 7.137 1 96.5 243 VAL B O 1
ATOM 6644 N N . PHE B 1 244 ? -9.727 -9 6.32 1 96.69 244 PHE B N 1
ATOM 6645 C CA . PHE B 1 244 ? -10.93 -8.18 6.281 1 96.69 244 PHE B CA 1
ATOM 6646 C C . PHE B 1 244 ? -11.992 -8.82 5.387 1 96.69 244 PHE B C 1
ATOM 6648 O O . PHE B 1 244 ? -13.148 -8.953 5.785 1 96.69 244 PHE B O 1
ATOM 6655 N N . LEU B 1 245 ? -11.602 -9.227 4.176 1 96.38 245 LEU B N 1
ATOM 6656 C CA . LEU B 1 245 ? -12.547 -9.805 3.225 1 96.38 245 LEU B CA 1
ATOM 6657 C C . LEU B 1 245 ? -13.133 -11.109 3.76 1 96.38 245 LEU B C 1
ATOM 6659 O O . LEU B 1 245 ? -14.336 -11.352 3.631 1 96.38 245 LEU B O 1
ATOM 6663 N N . ALA B 1 246 ? -12.266 -11.93 4.379 1 97 246 ALA B N 1
ATOM 6664 C CA . ALA B 1 246 ? -12.734 -13.188 4.949 1 97 246 ALA B CA 1
ATOM 6665 C C . ALA B 1 246 ? -13.773 -12.945 6.039 1 97 246 ALA B C 1
ATOM 6667 O O . ALA B 1 246 ? -14.852 -13.547 6.023 1 97 246 ALA B O 1
ATOM 6668 N N . ARG B 1 247 ? -13.516 -12 6.859 1 94.62 247 ARG B N 1
ATOM 6669 C CA . ARG B 1 247 ? -14.422 -11.688 7.957 1 94.62 247 ARG B CA 1
ATOM 6670 C C . ARG B 1 247 ? -15.695 -11.023 7.441 1 94.62 247 ARG B C 1
ATOM 6672 O O . ARG B 1 247 ? -16.797 -11.344 7.887 1 94.62 247 ARG B O 1
ATOM 6679 N N . ALA B 1 248 ? -15.5 -10.109 6.523 1 94.25 248 ALA B N 1
ATOM 6680 C CA . ALA B 1 248 ? -16.641 -9.422 5.938 1 94.25 248 ALA B CA 1
ATOM 6681 C C . ALA B 1 248 ? -17.625 -10.414 5.312 1 94.25 248 ALA B C 1
ATOM 6683 O O . ALA B 1 248 ? -18.828 -10.195 5.324 1 94.25 248 ALA B O 1
ATOM 6684 N N . ARG B 1 249 ? -17.109 -11.523 4.805 1 95.12 249 ARG B N 1
ATOM 6685 C CA . ARG B 1 249 ? -17.938 -12.539 4.168 1 95.12 249 ARG B CA 1
ATOM 6686 C C . ARG B 1 249 ? -18.281 -13.664 5.141 1 95.12 249 ARG B C 1
ATOM 6688 O O . ARG B 1 249 ? -18.812 -14.703 4.742 1 95.12 249 ARG B O 1
ATOM 6695 N N . ARG B 1 250 ? -17.891 -13.539 6.41 1 94.31 250 ARG B N 1
ATOM 6696 C CA . ARG B 1 250 ? -18.266 -14.383 7.539 1 94.31 250 ARG B CA 1
ATOM 6697 C C . ARG B 1 250 ? -17.578 -15.742 7.465 1 94.31 250 ARG B C 1
ATOM 6699 O O . ARG B 1 250 ? -18.172 -16.766 7.777 1 94.31 250 ARG B O 1
ATOM 6706 N N . TYR B 1 251 ? -16.438 -15.766 6.945 1 96.31 251 TYR B N 1
ATOM 6707 C CA . TYR B 1 251 ? -15.555 -16.922 7.105 1 96.31 251 TYR B CA 1
ATOM 6708 C C . TYR B 1 251 ? -14.805 -16.859 8.43 1 96.31 251 TYR B C 1
ATOM 6710 O O . TYR B 1 251 ? -14.578 -15.766 8.969 1 96.31 251 TYR B O 1
ATOM 6718 N N . PRO B 1 252 ? -14.477 -18.016 8.891 1 95.88 252 PRO B N 1
ATOM 6719 C CA . PRO B 1 252 ? -13.773 -18 10.18 1 95.88 252 PRO B CA 1
ATOM 6720 C C . PRO B 1 252 ? -12.344 -17.469 10.062 1 95.88 252 PRO B C 1
ATOM 6722 O O . PRO B 1 252 ? -11.789 -16.953 11.031 1 95.88 252 PRO B O 1
ATOM 6725 N N . ASP B 1 253 ? -11.727 -17.672 8.93 1 96.56 253 ASP B N 1
ATOM 6726 C CA . ASP B 1 253 ? -10.359 -17.219 8.672 1 96.56 253 ASP B CA 1
ATOM 6727 C C . ASP B 1 253 ? -10.086 -17.125 7.172 1 96.56 253 ASP B C 1
ATOM 6729 O O . ASP B 1 253 ? -10.922 -17.516 6.355 1 96.56 253 ASP B O 1
ATOM 6733 N N . ALA B 1 254 ? -8.953 -16.531 6.887 1 97.38 254 ALA B N 1
ATOM 6734 C CA . ALA B 1 254 ? -8.625 -16.219 5.5 1 97.38 254 ALA B CA 1
ATOM 6735 C C . ALA B 1 254 ? -8.344 -17.484 4.699 1 97.38 254 ALA B C 1
ATOM 6737 O O . ALA B 1 254 ? -8.695 -17.562 3.52 1 97.38 254 ALA B O 1
ATOM 6738 N N . ILE B 1 255 ? -7.684 -18.469 5.273 1 97.81 255 ILE B N 1
ATOM 6739 C CA . ILE B 1 255 ? -7.367 -19.672 4.531 1 97.81 255 ILE B CA 1
ATOM 6740 C C . ILE B 1 255 ? -8.656 -20.422 4.176 1 97.81 255 ILE B C 1
ATOM 6742 O O . ILE B 1 255 ? -8.82 -20.891 3.047 1 97.81 255 ILE B O 1
ATOM 6746 N N . THR B 1 256 ? -9.617 -20.422 5.074 1 97.31 256 THR B N 1
ATOM 6747 C CA . THR B 1 256 ? -10.906 -21.047 4.777 1 97.31 256 THR B CA 1
ATOM 6748 C C . THR B 1 256 ? -11.625 -20.297 3.662 1 97.31 256 THR B C 1
ATOM 6750 O O . THR B 1 256 ? -12.188 -20.906 2.752 1 97.31 256 THR B O 1
ATOM 6753 N N . ALA B 1 257 ? -11.562 -19.016 3.797 1 96.56 257 ALA B N 1
ATOM 6754 C CA . ALA B 1 257 ? -12.203 -18.203 2.773 1 96.56 257 ALA B CA 1
ATOM 6755 C C . ALA B 1 257 ? -11.609 -18.469 1.396 1 96.56 257 ALA B C 1
ATOM 6757 O O . ALA B 1 257 ? -12.32 -18.453 0.388 1 96.56 257 ALA B O 1
ATOM 6758 N N . SER B 1 258 ? -10.344 -18.719 1.333 1 95.19 258 SER B N 1
ATOM 6759 C CA . SER B 1 258 ? -9.633 -18.953 0.076 1 95.19 258 SER B CA 1
ATOM 6760 C C . SER B 1 258 ? -9.922 -20.344 -0.478 1 95.19 258 SER B C 1
ATOM 6762 O O . SER B 1 258 ? -10.008 -20.516 -1.694 1 95.19 258 SER B O 1
ATOM 6764 N N . LEU B 1 259 ? -10.133 -21.312 0.362 1 95.5 259 LEU B N 1
ATOM 6765 C CA . LEU B 1 259 ? -10.18 -22.719 -0.07 1 95.5 259 LEU B CA 1
ATOM 6766 C C . LEU B 1 259 ? -11.617 -23.188 -0.223 1 95.5 259 LEU B C 1
ATOM 6768 O O . LEU B 1 259 ? -11.906 -24.047 -1.062 1 95.5 259 LEU B O 1
ATOM 6772 N N . ALA B 1 260 ? -12.531 -22.594 0.44 1 93.81 260 ALA B N 1
ATOM 6773 C CA . ALA B 1 260 ? -13.906 -23.062 0.558 1 93.81 260 ALA B CA 1
ATOM 6774 C C . ALA B 1 260 ? -14.609 -23.047 -0.793 1 93.81 260 ALA B C 1
ATOM 6776 O O . ALA B 1 260 ? -15.367 -23.953 -1.125 1 93.81 260 ALA B O 1
ATOM 6777 N N . PRO B 1 261 ? -14.367 -22.062 -1.59 1 90.12 261 PRO B N 1
ATOM 6778 C CA . PRO B 1 261 ? -15.086 -22.031 -2.869 1 90.12 261 PRO B CA 1
ATOM 6779 C C . PRO B 1 261 ? -14.805 -23.25 -3.732 1 90.12 261 PRO B C 1
ATOM 6781 O O . PRO B 1 261 ? -15.68 -23.688 -4.484 1 90.12 261 PRO B O 1
ATOM 6784 N N . ALA B 1 262 ? -13.68 -23.812 -3.561 1 91.88 262 ALA B N 1
ATOM 6785 C CA . ALA B 1 262 ? -13.312 -25 -4.32 1 91.88 262 ALA B CA 1
ATOM 6786 C C . ALA B 1 262 ? -13.492 -26.266 -3.48 1 91.88 262 ALA B C 1
ATOM 6788 O O . ALA B 1 262 ? -13.055 -27.359 -3.877 1 91.88 262 ALA B O 1
ATOM 6789 N N . ARG B 1 263 ? -14.086 -26.109 -2.326 1 94.12 263 ARG B N 1
ATOM 6790 C CA . ARG B 1 263 ? -14.328 -27.203 -1.4 1 94.12 263 ARG B CA 1
ATOM 6791 C C . ARG B 1 263 ? -13.031 -27.922 -1.058 1 94.12 263 ARG B C 1
ATOM 6793 O O . ARG B 1 263 ? -12.977 -29.156 -1.075 1 94.12 263 ARG B O 1
ATOM 6800 N N . ILE B 1 264 ? -12.008 -27.188 -0.845 1 95.88 264 ILE B N 1
ATOM 6801 C CA . ILE B 1 264 ? -10.734 -27.75 -0.396 1 95.88 264 ILE B CA 1
ATOM 6802 C C . ILE B 1 264 ? -10.602 -27.578 1.116 1 95.88 264 ILE B C 1
ATOM 6804 O O . ILE B 1 264 ? -10.578 -26.453 1.622 1 95.88 264 ILE B O 1
ATOM 6808 N N . PRO B 1 265 ? -10.562 -28.672 1.836 1 96.38 265 PRO B N 1
ATOM 6809 C CA . PRO B 1 265 ? -10.375 -28.562 3.283 1 96.38 265 PRO B CA 1
ATOM 6810 C C . PRO B 1 265 ? -9.008 -27.984 3.654 1 96.38 265 PRO B C 1
ATOM 6812 O O . PRO B 1 265 ? -8.008 -28.281 2.996 1 96.38 265 PRO B O 1
ATOM 6815 N N . VAL B 1 266 ? -8.969 -27.266 4.734 1 97 266 VAL B N 1
ATOM 6816 C CA . VAL B 1 266 ? -7.738 -26.641 5.215 1 97 266 VAL B CA 1
ATOM 6817 C C . VAL B 1 266 ? -6.703 -27.719 5.527 1 97 266 VAL B C 1
ATOM 6819 O O . VAL B 1 266 ? -5.5 -27.5 5.371 1 97 266 VAL B O 1
ATOM 6822 N N . GLU B 1 267 ? -7.168 -28.891 5.809 1 96.69 267 GLU B N 1
ATOM 6823 C CA . GLU B 1 267 ? -6.328 -30.031 6.16 1 96.69 267 GLU B CA 1
ATOM 6824 C C . GLU B 1 267 ? -5.406 -30.406 5.008 1 96.69 267 GLU B C 1
ATOM 6826 O O . GLU B 1 267 ? -4.328 -30.969 5.227 1 96.69 267 GLU B O 1
ATOM 6831 N N . VAL B 1 268 ? -5.777 -30.125 3.803 1 97.19 268 VAL B N 1
ATOM 6832 C CA . VAL B 1 268 ? -4.914 -30.391 2.656 1 97.19 268 VAL B CA 1
ATOM 6833 C C . VAL B 1 268 ? -3.6 -29.625 2.811 1 97.19 268 VAL B C 1
ATOM 6835 O O . VAL B 1 268 ? -2.523 -30.172 2.564 1 97.19 268 VAL B O 1
ATOM 6838 N N . VAL B 1 269 ? -3.691 -28.406 3.305 1 97.38 269 VAL B N 1
ATOM 6839 C CA . VAL B 1 269 ? -2.527 -27.547 3.465 1 97.38 269 VAL B CA 1
ATOM 6840 C C . VAL B 1 269 ? -1.721 -27.984 4.688 1 97.38 269 VAL B C 1
ATOM 6842 O O . VAL B 1 269 ? -0.498 -28.125 4.613 1 97.38 269 VAL B O 1
ATOM 6845 N N . THR B 1 270 ? -2.379 -28.234 5.777 1 97.44 270 THR B N 1
ATOM 6846 C CA . THR B 1 270 ? -1.667 -28.547 7.012 1 97.44 270 THR B CA 1
ATOM 6847 C C . THR B 1 270 ? -1.012 -29.922 6.922 1 97.44 270 THR B C 1
ATOM 6849 O O . THR B 1 270 ? 0.093 -30.125 7.434 1 97.44 270 THR B O 1
ATOM 6852 N N . THR B 1 271 ? -1.658 -30.859 6.254 1 97.38 271 THR B N 1
ATOM 6853 C CA . THR B 1 271 ? -1.071 -32.188 6.043 1 97.38 271 THR B CA 1
ATOM 6854 C C . THR B 1 271 ? 0.148 -32.094 5.129 1 97.38 271 THR B C 1
ATOM 6856 O O . THR B 1 271 ? 1.175 -32.719 5.395 1 97.38 271 THR B O 1
ATOM 6859 N N . LEU B 1 272 ? 0.044 -31.328 4.105 1 97.75 272 LEU B N 1
ATOM 6860 C CA . LEU B 1 272 ? 1.182 -31.094 3.223 1 97.75 272 LEU B CA 1
ATOM 6861 C C . LEU B 1 272 ? 2.383 -30.578 4.008 1 97.75 272 LEU B C 1
ATOM 6863 O O . LEU B 1 272 ? 3.479 -31.125 3.912 1 97.75 272 LEU B O 1
ATOM 6867 N N . LEU B 1 273 ? 2.137 -29.562 4.816 1 98.12 273 LEU B N 1
ATOM 6868 C CA . LEU B 1 273 ? 3.227 -28.875 5.5 1 98.12 273 LEU B CA 1
ATOM 6869 C C . LEU B 1 273 ? 3.842 -29.766 6.574 1 98.12 273 LEU B C 1
ATOM 6871 O O . LEU B 1 273 ? 5.062 -29.797 6.727 1 98.12 273 LEU B O 1
ATOM 6875 N N . ALA B 1 274 ? 3.029 -30.484 7.285 1 98 274 ALA B N 1
ATOM 6876 C CA . ALA B 1 274 ? 3.527 -31.391 8.312 1 98 274 ALA B CA 1
ATOM 6877 C C . ALA B 1 274 ? 4.34 -32.531 7.695 1 98 274 ALA B C 1
ATOM 6879 O O . ALA B 1 274 ? 5.406 -32.875 8.203 1 98 274 ALA B O 1
ATOM 6880 N N . THR B 1 275 ? 3.805 -33.094 6.633 1 98.12 275 THR B N 1
ATOM 6881 C CA . THR B 1 275 ? 4.488 -34.219 5.961 1 98.12 275 THR B CA 1
ATOM 6882 C C . THR B 1 275 ? 5.793 -33.719 5.332 1 98.12 275 THR B C 1
ATOM 6884 O O . THR B 1 275 ? 6.812 -34.438 5.398 1 98.12 275 THR B O 1
ATOM 6887 N N . TYR B 1 276 ? 5.75 -32.594 4.711 1 98.06 276 TYR B N 1
ATOM 6888 C CA . TYR B 1 276 ? 6.957 -32.031 4.145 1 98.06 276 TYR B CA 1
ATOM 6889 C C . TYR B 1 276 ? 8.039 -31.859 5.211 1 98.06 276 TYR B C 1
ATOM 6891 O O . TYR B 1 276 ? 9.172 -32.312 5.02 1 98.06 276 TYR B O 1
ATOM 6899 N N . ARG B 1 277 ? 7.684 -31.25 6.305 1 97.56 277 ARG B N 1
ATOM 6900 C CA . ARG B 1 277 ? 8.641 -30.984 7.375 1 97.56 277 ARG B CA 1
ATOM 6901 C C . ARG B 1 277 ? 9.258 -32.281 7.891 1 97.56 277 ARG B C 1
ATOM 6903 O O . ARG B 1 277 ? 10.461 -32.344 8.141 1 97.56 277 ARG B O 1
ATOM 6910 N N . ALA B 1 278 ? 8.484 -33.281 7.98 1 97.69 278 ALA B N 1
ATOM 6911 C CA . ALA B 1 278 ? 8.93 -34.594 8.516 1 97.69 278 ALA B CA 1
ATOM 6912 C C . ALA B 1 278 ? 9.945 -35.25 7.59 1 97.69 278 ALA B C 1
ATOM 6914 O O . ALA B 1 278 ? 10.75 -36.062 8.023 1 97.69 278 ALA B O 1
ATOM 6915 N N . HIS B 1 279 ? 10.008 -34.875 6.332 1 98.06 279 HIS B N 1
ATOM 6916 C CA . HIS B 1 279 ? 10.836 -35.562 5.359 1 98.06 279 HIS B CA 1
ATOM 6917 C C . HIS B 1 279 ? 11.961 -34.688 4.836 1 98.06 279 HIS B C 1
ATOM 6919 O O . HIS B 1 279 ? 12.633 -35.031 3.861 1 98.06 279 HIS B O 1
ATOM 6925 N N . THR B 1 280 ? 12.266 -33.531 5.477 1 97.56 280 THR B N 1
ATOM 6926 C CA . THR B 1 280 ? 13.273 -32.562 5.047 1 97.56 280 THR B CA 1
ATOM 6927 C C . THR B 1 280 ? 14.664 -33.188 5.051 1 97.56 280 THR B C 1
ATOM 6929 O O . THR B 1 280 ? 15.562 -32.719 4.359 1 97.56 280 THR B O 1
ATOM 6932 N N . PRO B 1 281 ? 14.938 -34.312 5.812 1 97.75 281 PRO B N 1
ATOM 6933 C CA . PRO B 1 281 ? 16.266 -34.906 5.77 1 97.75 281 PRO B CA 1
ATOM 6934 C C . PRO B 1 281 ? 16.656 -35.375 4.371 1 97.75 281 PRO B C 1
ATOM 6936 O O . PRO B 1 281 ? 17.844 -35.469 4.055 1 97.75 281 PRO B O 1
ATOM 6939 N N . THR B 1 282 ? 15.664 -35.688 3.537 1 98.25 282 THR B N 1
ATOM 6940 C CA . THR B 1 282 ? 15.969 -36.031 2.154 1 98.25 282 THR B CA 1
ATOM 6941 C C . THR B 1 282 ? 16.672 -34.875 1.451 1 98.25 282 THR B C 1
ATOM 6943 O O . THR B 1 282 ? 17.625 -35.094 0.699 1 98.25 282 THR B O 1
ATOM 6946 N N . TRP B 1 283 ? 16.25 -33.656 1.691 1 98.44 283 TRP B N 1
ATOM 6947 C CA . TRP B 1 283 ? 16.906 -32.469 1.143 1 98.44 283 TRP B CA 1
ATOM 6948 C C . TRP B 1 283 ? 18.312 -32.281 1.711 1 98.44 283 TRP B C 1
ATOM 6950 O O . TRP B 1 283 ? 19.234 -31.906 0.995 1 98.44 283 TRP B O 1
ATOM 6960 N N . HIS B 1 284 ? 18.5 -32.656 3.043 1 98.25 284 HIS B N 1
ATOM 6961 C CA . HIS B 1 284 ? 19.812 -32.562 3.658 1 98.25 284 HIS B CA 1
ATOM 6962 C C . HIS B 1 284 ? 20.828 -33.469 2.932 1 98.25 284 HIS B C 1
ATOM 6964 O O . HIS B 1 284 ? 21.953 -33.031 2.652 1 98.25 284 HIS B O 1
ATOM 6970 N N . ARG B 1 285 ? 20.391 -34.625 2.65 1 97.88 285 ARG B N 1
ATOM 6971 C CA . ARG B 1 285 ? 21.25 -35.531 1.9 1 97.88 285 ARG B CA 1
ATOM 6972 C C . ARG B 1 285 ? 21.594 -34.969 0.531 1 97.88 285 ARG B C 1
ATOM 6974 O O . ARG B 1 285 ? 22.734 -35.062 0.089 1 97.88 285 ARG B O 1
ATOM 6981 N N . TYR B 1 286 ? 20.656 -34.375 -0.114 1 98 286 TYR B N 1
ATOM 6982 C CA . TYR B 1 286 ? 20.875 -33.812 -1.443 1 98 286 TYR B CA 1
ATOM 6983 C C . TYR B 1 286 ? 21.938 -32.719 -1.408 1 98 286 TYR B C 1
ATOM 6985 O O . TYR B 1 286 ? 22.812 -32.688 -2.266 1 98 286 TYR B O 1
ATOM 6993 N N . TRP B 1 287 ? 21.812 -31.828 -0.416 1 98.31 287 TRP B N 1
ATOM 6994 C CA . TRP B 1 287 ? 22.781 -30.734 -0.335 1 98.31 287 TRP B CA 1
ATOM 6995 C C . TRP B 1 287 ? 24.188 -31.25 -0.077 1 98.31 287 TRP B C 1
ATOM 6997 O O . TRP B 1 287 ? 25.156 -30.734 -0.631 1 98.31 287 TRP B O 1
ATOM 7007 N N . ASN B 1 288 ? 24.297 -32.344 0.7 1 97.5 288 ASN B N 1
ATOM 7008 C CA . ASN B 1 288 ? 25.594 -32.938 0.974 1 97.5 288 ASN B CA 1
ATOM 7009 C C . ASN B 1 288 ? 26.203 -33.562 -0.285 1 97.5 288 ASN B C 1
ATOM 7011 O O . ASN B 1 288 ? 27.391 -33.375 -0.562 1 97.5 288 ASN B O 1
ATOM 7015 N N . VAL B 1 289 ? 25.422 -34.281 -0.997 1 97.31 289 VAL B N 1
ATOM 7016 C CA . VAL B 1 289 ? 25.938 -34.906 -2.203 1 97.31 289 VAL B CA 1
ATOM 7017 C C . VAL B 1 289 ? 26.297 -33.844 -3.232 1 97.31 289 VAL B C 1
ATOM 7019 O O . VAL B 1 289 ? 27.297 -34 -3.951 1 97.31 289 VAL B O 1
ATOM 7022 N N . ARG B 1 290 ? 25.547 -32.781 -3.33 1 97.19 290 ARG B N 1
ATOM 7023 C CA . ARG B 1 290 ? 25.859 -31.688 -4.242 1 97.19 290 ARG B CA 1
ATOM 7024 C C . ARG B 1 290 ? 27.172 -31.031 -3.873 1 97.19 290 ARG B C 1
ATOM 7026 O O . ARG B 1 290 ? 28 -30.75 -4.742 1 97.19 290 ARG B O 1
ATOM 7033 N N . ARG B 1 291 ? 27.359 -30.734 -2.6 1 97.69 291 ARG B N 1
ATOM 7034 C CA . ARG B 1 291 ? 28.609 -30.141 -2.111 1 97.69 291 ARG B CA 1
ATOM 7035 C C . ARG B 1 291 ? 29.812 -30.984 -2.523 1 97.69 291 ARG B C 1
ATOM 7037 O O . ARG B 1 291 ? 30.797 -30.453 -3.045 1 97.69 291 ARG B O 1
ATOM 7044 N N . GLU B 1 292 ? 29.719 -32.281 -2.312 1 97.25 292 GLU B N 1
ATOM 7045 C CA . GLU B 1 292 ? 30.812 -33.188 -2.641 1 97.25 292 GLU B CA 1
ATOM 7046 C C . GLU B 1 292 ? 31.031 -33.25 -4.148 1 97.25 292 GLU B C 1
ATOM 7048 O O . GLU B 1 292 ? 32.188 -33.25 -4.609 1 97.25 292 GLU B O 1
ATOM 7053 N N . TRP B 1 293 ? 29.906 -33.281 -4.871 1 96.75 293 TRP B N 1
ATOM 7054 C CA . TRP B 1 293 ? 29.984 -33.344 -6.324 1 96.75 293 TRP B CA 1
ATOM 7055 C C . TRP B 1 293 ? 30.719 -32.125 -6.883 1 96.75 293 TRP B C 1
ATOM 7057 O O . TRP B 1 293 ? 31.469 -32.25 -7.848 1 96.75 293 TRP B O 1
ATOM 7067 N N . LEU B 1 294 ? 30.531 -30.984 -6.262 1 96.62 294 LEU B N 1
ATOM 7068 C CA . LEU B 1 294 ? 31.078 -29.719 -6.734 1 96.62 294 LEU B CA 1
ATOM 7069 C C . LEU B 1 294 ? 32.438 -29.469 -6.133 1 96.62 294 LEU B C 1
ATOM 7071 O O . LEU B 1 294 ? 33.094 -28.453 -6.441 1 96.62 294 LEU B O 1
ATOM 7075 N N . HIS B 1 295 ? 32.906 -30.297 -5.273 1 96.38 295 HIS B N 1
ATOM 7076 C CA . HIS B 1 295 ? 34.219 -30.203 -4.609 1 96.38 295 HIS B CA 1
ATOM 7077 C C . HIS B 1 295 ? 34.344 -28.875 -3.85 1 96.38 295 HIS B C 1
ATOM 7079 O O . HIS B 1 295 ? 35.344 -28.188 -3.979 1 96.38 295 HIS B O 1
ATOM 7085 N N . LEU B 1 296 ? 33.281 -28.625 -3.123 1 97.12 296 LEU B N 1
ATOM 7086 C CA . LEU B 1 296 ? 33.281 -27.406 -2.326 1 97.12 296 LEU B CA 1
ATOM 7087 C C . LEU B 1 296 ? 33.469 -27.719 -0.847 1 97.12 296 LEU B C 1
ATOM 7089 O O . LEU B 1 296 ? 32.938 -28.719 -0.344 1 97.12 296 LEU B O 1
ATOM 7093 N N . PRO B 1 297 ? 34.281 -26.906 -0.158 1 96.81 297 PRO B N 1
ATOM 7094 C CA . PRO B 1 297 ? 34.406 -27.109 1.287 1 96.81 297 PRO B CA 1
ATOM 7095 C C . PRO B 1 297 ? 33.094 -26.844 2.031 1 96.81 297 PRO B C 1
ATOM 7097 O O . PRO B 1 297 ? 32.844 -27.484 3.053 1 96.81 297 PRO B O 1
ATOM 7100 N N . GLU B 1 298 ? 32.375 -25.922 1.565 1 96.94 298 GLU B N 1
ATOM 7101 C CA . GLU B 1 298 ? 31.031 -25.609 2.061 1 96.94 298 GLU B CA 1
ATOM 7102 C C . GLU B 1 298 ? 30.094 -25.203 0.919 1 96.94 298 GLU B C 1
ATOM 7104 O O . GLU B 1 298 ? 30.547 -24.625 -0.074 1 96.94 298 GLU B O 1
ATOM 7109 N N . LEU B 1 299 ? 28.859 -25.594 1.069 1 98.19 299 LEU B N 1
ATOM 7110 C CA . LEU B 1 299 ? 27.844 -25.203 0.103 1 98.19 299 LEU B CA 1
ATOM 7111 C C . LEU B 1 299 ? 27.078 -23.984 0.592 1 98.19 299 LEU B C 1
ATOM 7113 O O . LEU B 1 299 ? 26.531 -23.984 1.701 1 98.19 299 LEU B O 1
ATOM 7117 N N . ARG B 1 300 ? 27.156 -22.906 -0.208 1 98.19 300 ARG B N 1
ATOM 7118 C CA . ARG B 1 300 ? 26.391 -21.703 0.063 1 98.19 300 ARG B CA 1
ATOM 7119 C C . ARG B 1 300 ? 25.094 -21.672 -0.76 1 98.19 300 ARG B C 1
ATOM 7121 O O . ARG B 1 300 ? 24.953 -22.422 -1.724 1 98.19 300 ARG B O 1
ATOM 7128 N N . GLU B 1 301 ? 24.188 -20.859 -0.369 1 97.19 301 GLU B N 1
ATOM 7129 C CA . GLU B 1 301 ? 22.906 -20.812 -1.074 1 97.19 301 GLU B CA 1
ATOM 7130 C C . GLU B 1 301 ? 23.109 -20.438 -2.543 1 97.19 301 GLU B C 1
ATOM 7132 O O . GLU B 1 301 ? 22.359 -20.906 -3.406 1 97.19 301 GLU B O 1
ATOM 7137 N N . TYR B 1 302 ? 24.172 -19.625 -2.844 1 97.81 302 TYR B N 1
ATOM 7138 C CA . TYR B 1 302 ? 24.422 -19.266 -4.234 1 97.81 302 TYR B CA 1
ATOM 7139 C C . TYR B 1 302 ? 25.047 -20.422 -5 1 97.81 302 TYR B C 1
ATOM 7141 O O . TYR B 1 302 ? 25.297 -20.312 -6.199 1 97.81 302 TYR B O 1
ATOM 7149 N N . ASP B 1 303 ? 25.297 -21.547 -4.371 1 97.81 303 ASP B N 1
ATOM 7150 C CA . ASP B 1 303 ? 25.844 -22.734 -5.02 1 97.81 303 ASP B CA 1
ATOM 7151 C C . ASP B 1 303 ? 24.75 -23.75 -5.32 1 97.81 303 ASP B C 1
ATOM 7153 O O . ASP B 1 303 ? 24.969 -24.719 -6.066 1 97.81 303 ASP B O 1
ATOM 7157 N N . VAL B 1 304 ? 23.562 -23.547 -4.809 1 96.94 304 VAL B N 1
ATOM 7158 C CA . VAL B 1 304 ? 22.484 -24.547 -4.832 1 96.94 304 VAL B CA 1
ATOM 7159 C C . VAL B 1 304 ? 22.062 -24.828 -6.273 1 96.94 304 VAL B C 1
ATOM 7161 O O . VAL B 1 304 ? 21.609 -25.922 -6.594 1 96.94 304 VAL B O 1
ATOM 7164 N N . LYS B 1 305 ? 22.25 -23.859 -7.18 1 95 305 LYS B N 1
ATOM 7165 C CA . LYS B 1 305 ? 21.812 -24.016 -8.562 1 95 305 LYS B CA 1
ATOM 7166 C C . LYS B 1 305 ? 23 -24.203 -9.5 1 95 305 LYS B C 1
ATOM 7168 O O . LYS B 1 305 ? 22.859 -24.109 -10.719 1 95 305 LYS B O 1
ATOM 7173 N N . ALA B 1 306 ? 24.219 -24.406 -8.938 1 96.25 306 ALA B N 1
ATOM 7174 C CA . ALA B 1 306 ? 25.406 -24.656 -9.742 1 96.25 306 ALA B CA 1
ATOM 7175 C C . ALA B 1 306 ? 25.234 -25.922 -10.57 1 96.25 306 ALA B C 1
ATOM 7177 O O . ALA B 1 306 ? 24.781 -26.953 -10.07 1 96.25 306 ALA B O 1
ATOM 7178 N N . PRO B 1 307 ? 25.672 -25.906 -11.812 1 95.12 307 PRO B N 1
ATOM 7179 C CA . PRO B 1 307 ? 25.562 -27.125 -12.641 1 95.12 307 PRO B CA 1
ATOM 7180 C C . PRO B 1 307 ? 26.516 -28.219 -12.203 1 95.12 307 PRO B C 1
ATOM 7182 O O . PRO B 1 307 ? 27.672 -27.953 -11.883 1 95.12 307 PRO B O 1
ATOM 7185 N N . LEU B 1 308 ? 26.016 -29.391 -12.156 1 95.75 308 LEU B N 1
ATOM 7186 C CA . LEU B 1 308 ? 26.828 -30.531 -11.766 1 95.75 308 LEU B CA 1
ATOM 7187 C C . LEU B 1 308 ? 27.625 -31.062 -12.953 1 95.75 308 LEU B C 1
ATOM 7189 O O . LEU B 1 308 ? 28.688 -31.688 -12.781 1 95.75 308 LEU B O 1
ATOM 7193 N N . VAL B 1 309 ? 27.031 -30.906 -14.172 1 94.69 309 VAL B N 1
ATOM 7194 C CA . VAL B 1 309 ? 27.672 -31.344 -15.414 1 94.69 309 VAL B CA 1
ATOM 7195 C C . VAL B 1 309 ? 27.562 -30.234 -16.453 1 94.69 309 VAL B C 1
ATOM 7197 O O . VAL B 1 309 ? 26.766 -29.297 -16.297 1 94.69 309 VAL B O 1
ATOM 7200 N N . PRO B 1 310 ? 28.344 -30.234 -17.453 1 90.38 310 PRO B N 1
ATOM 7201 C CA . PRO B 1 310 ? 28.234 -29.219 -18.5 1 90.38 310 PRO B CA 1
ATOM 7202 C C . PRO B 1 310 ? 26.859 -29.203 -19.156 1 90.38 310 PRO B C 1
ATOM 7204 O O . PRO B 1 310 ? 26.219 -30.25 -19.312 1 90.38 310 PRO B O 1
ATOM 7207 N N . PRO B 1 311 ? 26.5 -28.062 -19.547 1 88 311 PRO B N 1
ATOM 7208 C CA . PRO B 1 311 ? 25.188 -27.953 -20.188 1 88 311 PRO B CA 1
ATOM 7209 C C . PRO B 1 311 ? 25.109 -28.703 -21.516 1 88 311 PRO B C 1
ATOM 7211 O O . PRO B 1 311 ? 26.094 -28.75 -22.25 1 88 311 PRO B O 1
ATOM 7214 N N . ARG B 1 312 ? 23.969 -29.203 -21.672 1 89.31 312 ARG B N 1
ATOM 7215 C CA . ARG B 1 312 ? 23.703 -29.906 -22.922 1 89.31 312 ARG B CA 1
ATOM 7216 C C . ARG B 1 312 ? 22.766 -29.125 -23.828 1 89.31 312 ARG B C 1
ATOM 7218 O O . ARG B 1 312 ? 21.797 -28.516 -23.344 1 89.31 312 ARG B O 1
ATOM 7225 N N . THR B 1 313 ? 23.109 -29.094 -25.047 1 93.44 313 THR B N 1
ATOM 7226 C CA . THR B 1 313 ? 22.234 -28.422 -26 1 93.44 313 THR B CA 1
ATOM 7227 C C . THR B 1 313 ? 21.094 -29.328 -26.438 1 93.44 313 THR B C 1
ATOM 7229 O O . THR B 1 313 ? 21.312 -30.516 -26.719 1 93.44 313 THR B O 1
ATOM 7232 N N . VAL B 1 314 ? 19.938 -28.812 -26.438 1 96.69 314 VAL B N 1
ATOM 7233 C CA . VAL B 1 314 ? 18.734 -29.516 -26.875 1 96.69 314 VAL B CA 1
ATOM 7234 C C . VAL B 1 314 ? 17.984 -28.656 -27.891 1 96.69 314 VAL B C 1
ATOM 7236 O O . VAL B 1 314 ? 17.625 -27.516 -27.609 1 96.69 314 VAL B O 1
ATOM 7239 N N . THR B 1 315 ? 17.766 -29.203 -29.047 1 97 315 THR B N 1
ATOM 7240 C CA . THR B 1 315 ? 17 -28.469 -30.031 1 97 315 THR B CA 1
ATOM 7241 C C . THR B 1 315 ? 15.5 -28.609 -29.766 1 97 315 THR B C 1
ATOM 7243 O O . THR B 1 315 ? 15.078 -29.531 -29.062 1 97 315 THR B O 1
ATOM 7246 N N . TYR B 1 316 ? 14.719 -27.734 -30.359 1 97.56 316 TYR B N 1
ATOM 7247 C CA . TYR B 1 316 ? 13.273 -27.812 -30.234 1 97.56 316 TYR B CA 1
ATOM 7248 C C . TYR B 1 316 ? 12.75 -29.125 -30.812 1 97.56 316 TYR B C 1
ATOM 7250 O O . TYR B 1 316 ? 11.914 -29.797 -30.203 1 97.56 316 TYR B O 1
ATOM 7258 N N . ALA B 1 317 ? 13.297 -29.5 -31.891 1 97.75 317 ALA B N 1
ATOM 7259 C CA . ALA B 1 317 ? 12.875 -30.719 -32.562 1 97.75 317 ALA B CA 1
ATOM 7260 C C . ALA B 1 317 ? 13.156 -31.938 -31.719 1 97.75 317 ALA B C 1
ATOM 7262 O O . ALA B 1 317 ? 12.336 -32.875 -31.641 1 97.75 317 ALA B O 1
ATOM 7263 N N . GLN B 1 318 ? 14.297 -31.953 -31.125 1 97.94 318 GLN B N 1
ATOM 7264 C CA . GLN B 1 318 ? 14.648 -33.062 -30.25 1 97.94 318 GLN B CA 1
ATOM 7265 C C . GLN B 1 318 ? 13.711 -33.125 -29.047 1 97.94 318 GLN B C 1
ATOM 7267 O O . GLN B 1 318 ? 13.305 -34.219 -28.641 1 97.94 318 GLN B O 1
ATOM 7272 N N . ALA B 1 319 ? 13.43 -32 -28.531 1 98.38 319 ALA B N 1
ATOM 7273 C CA . ALA B 1 319 ? 12.523 -31.938 -27.391 1 98.38 319 ALA B CA 1
ATOM 7274 C C . ALA B 1 319 ? 11.148 -32.5 -27.75 1 98.38 319 ALA B C 1
ATOM 7276 O O . ALA B 1 319 ? 10.531 -33.219 -26.953 1 98.38 319 ALA B O 1
ATOM 7277 N N . VAL B 1 320 ? 10.656 -32.188 -28.922 1 98.5 320 VAL B N 1
ATOM 7278 C CA . VAL B 1 320 ? 9.359 -32.688 -29.375 1 98.5 320 VAL B CA 1
ATOM 7279 C C . VAL B 1 320 ? 9.383 -34.219 -29.469 1 98.5 320 VAL B C 1
ATOM 7281 O O . VAL B 1 320 ? 8.438 -34.875 -29.047 1 98.5 320 VAL B O 1
ATOM 7284 N N . GLU B 1 321 ? 10.438 -34.719 -29.969 1 98.44 321 GLU B N 1
ATOM 7285 C CA . GLU B 1 321 ? 10.562 -36.156 -30.062 1 98.44 321 GLU B CA 1
ATOM 7286 C C . GLU B 1 321 ? 10.602 -36.781 -28.672 1 98.44 321 GLU B C 1
ATOM 7288 O O . GLU B 1 321 ? 9.977 -37.812 -28.438 1 98.44 321 GLU B O 1
ATOM 7293 N N . TRP B 1 322 ? 11.422 -36.188 -27.812 1 98.5 322 TRP B N 1
ATOM 7294 C CA . TRP B 1 322 ? 11.484 -36.688 -26.438 1 98.5 322 TRP B CA 1
ATOM 7295 C C . TRP B 1 322 ? 10.102 -36.719 -25.797 1 98.5 322 TRP B C 1
ATOM 7297 O O . TRP B 1 322 ? 9.742 -37.656 -25.125 1 98.5 322 TRP B O 1
ATOM 7307 N N . LEU B 1 323 ? 9.328 -35.656 -26.047 1 98.69 323 LEU B N 1
ATOM 7308 C CA . LEU B 1 323 ? 7.98 -35.562 -25.484 1 98.69 323 LEU B CA 1
ATOM 7309 C C . LEU B 1 323 ? 7.074 -36.656 -26.062 1 98.69 323 LEU B C 1
ATOM 7311 O O . LEU B 1 323 ? 6.359 -37.312 -25.312 1 98.69 323 LEU B O 1
ATOM 7315 N N . CYS B 1 324 ? 7.129 -36.844 -27.359 1 98.5 324 CYS B N 1
ATOM 7316 C CA . CYS B 1 324 ? 6.293 -37.844 -28.016 1 98.5 324 CYS B CA 1
ATOM 7317 C C . CYS B 1 324 ? 6.637 -39.25 -27.516 1 98.5 324 CYS B C 1
ATOM 7319 O O . CYS B 1 324 ? 5.746 -40.031 -27.234 1 98.5 324 CYS B O 1
ATOM 7321 N N . GLU B 1 325 ? 7.91 -39.5 -27.391 1 98.31 325 GLU B N 1
ATOM 7322 C CA . GLU B 1 325 ? 8.352 -40.812 -26.938 1 98.31 325 GLU B CA 1
ATOM 7323 C C . GLU B 1 325 ? 8.023 -41.031 -25.453 1 98.31 325 GLU B C 1
ATOM 7325 O O . GLU B 1 325 ? 7.504 -42.094 -25.078 1 98.31 325 GLU B O 1
ATOM 7330 N N . GLY B 1 326 ? 8.312 -40.062 -24.703 1 98.38 326 GLY B N 1
ATOM 7331 C CA . GLY B 1 326 ? 8.156 -40.188 -23.266 1 98.38 326 GLY B CA 1
ATOM 7332 C C . GLY B 1 326 ? 6.711 -40.25 -22.812 1 98.38 326 GLY B C 1
ATOM 7333 O O . GLY B 1 326 ? 6.398 -40.906 -21.812 1 98.38 326 GLY B O 1
ATOM 7334 N N . LEU B 1 327 ? 5.781 -39.625 -23.578 1 98.62 327 LEU B N 1
ATOM 7335 C CA . LEU B 1 327 ? 4.375 -39.562 -23.188 1 98.62 327 LEU B CA 1
ATOM 7336 C C . LEU B 1 327 ? 3.564 -40.625 -23.953 1 98.62 327 LEU B C 1
ATOM 7338 O O . LEU B 1 327 ? 2.338 -40.656 -23.844 1 98.62 327 LEU B O 1
ATOM 7342 N N . ALA B 1 328 ? 4.203 -41.438 -24.641 1 97.88 328 ALA B N 1
ATOM 7343 C CA . ALA B 1 328 ? 3.57 -42.5 -25.453 1 97.88 328 ALA B CA 1
ATOM 7344 C C . ALA B 1 328 ? 2.615 -43.344 -24.609 1 97.88 328 ALA B C 1
ATOM 7346 O O . ALA B 1 328 ? 1.576 -43.781 -25.109 1 97.88 328 ALA B O 1
ATOM 7347 N N . PRO B 1 329 ? 2.904 -43.594 -23.359 1 97.75 329 PRO B N 1
ATOM 7348 C CA . PRO B 1 329 ? 2 -44.406 -22.531 1 97.75 329 PRO B CA 1
ATOM 7349 C C . PRO B 1 329 ? 0.617 -43.75 -22.391 1 97.75 329 PRO B C 1
ATOM 7351 O O . PRO B 1 329 ? -0.328 -44.438 -21.953 1 97.75 329 PRO B O 1
ATOM 7354 N N . LEU B 1 330 ? 0.415 -42.531 -22.734 1 98.44 330 LEU B N 1
ATOM 7355 C CA . LEU B 1 330 ? -0.872 -41.844 -22.578 1 98.44 330 LEU B CA 1
ATOM 7356 C C . LEU B 1 330 ? -1.771 -42.125 -23.781 1 98.44 330 LEU B C 1
ATOM 7358 O O . LEU B 1 330 ? -2.941 -41.75 -23.797 1 98.44 330 LEU B O 1
ATOM 7362 N N . GLY B 1 331 ? -1.224 -42.781 -24.828 1 97.62 331 GLY B N 1
ATOM 7363 C CA . GLY B 1 331 ? -2.043 -43.219 -25.938 1 97.62 331 GLY B CA 1
ATOM 7364 C C . GLY B 1 331 ? -1.812 -42.438 -27.219 1 97.62 331 GLY B C 1
ATOM 7365 O O . GLY B 1 331 ? -1.379 -41.281 -27.156 1 97.62 331 GLY B O 1
ATOM 7366 N N . SER B 1 332 ? -2.178 -43.031 -28.328 1 97.56 332 SER B N 1
ATOM 7367 C CA . SER B 1 332 ? -1.881 -42.469 -29.641 1 97.56 332 SER B CA 1
ATOM 7368 C C . SER B 1 332 ? -2.656 -41.188 -29.891 1 97.56 332 SER B C 1
ATOM 7370 O O . SER B 1 332 ? -2.15 -40.25 -30.531 1 97.56 332 SER B O 1
ATOM 7372 N N . GLU B 1 333 ? -3.795 -41.094 -29.391 1 97.5 333 GLU B N 1
ATOM 7373 C CA . GLU B 1 333 ? -4.59 -39.906 -29.594 1 97.5 333 GLU B CA 1
ATOM 7374 C C . GLU B 1 333 ? -3.949 -38.688 -28.906 1 97.5 333 GLU B C 1
ATOM 7376 O O . GLU B 1 333 ? -3.891 -37.594 -29.484 1 97.5 333 GLU B O 1
ATOM 7381 N N . TYR B 1 334 ? -3.533 -38.938 -27.672 1 98.19 334 TYR B N 1
ATOM 7382 C CA . TYR B 1 334 ? -2.836 -37.906 -26.922 1 98.19 334 TYR B CA 1
ATOM 7383 C C . TYR B 1 334 ? -1.608 -37.406 -27.688 1 98.19 334 TYR B C 1
ATOM 7385 O O . TYR B 1 334 ? -1.39 -36.219 -27.828 1 98.19 334 TYR B O 1
ATOM 7393 N N . ILE B 1 335 ? -0.838 -38.312 -28.25 1 98.56 335 ILE B N 1
ATOM 7394 C CA . ILE B 1 335 ? 0.423 -38 -28.906 1 98.56 335 ILE B CA 1
ATOM 7395 C C . ILE B 1 335 ? 0.15 -37.281 -30.234 1 98.56 335 ILE B C 1
ATOM 7397 O O . ILE B 1 335 ? 0.857 -36.344 -30.609 1 98.56 335 ILE B O 1
ATOM 7401 N N . GLN B 1 336 ? -0.836 -37.75 -30.922 1 98.19 336 GLN B N 1
ATOM 7402 C CA . GLN B 1 336 ? -1.166 -37.156 -32.219 1 98.19 336 GLN B CA 1
ATOM 7403 C C . GLN B 1 336 ? -1.552 -35.688 -32.062 1 98.19 336 GLN B C 1
ATOM 7405 O O . GLN B 1 336 ? -1.052 -34.812 -32.781 1 98.19 336 GLN B O 1
ATOM 7410 N N . ASP B 1 337 ? -2.406 -35.438 -31.109 1 97.56 337 ASP B N 1
ATOM 7411 C CA . ASP B 1 337 ? -2.82 -34.062 -30.844 1 97.56 337 ASP B CA 1
ATOM 7412 C C . ASP B 1 337 ? -1.633 -33.188 -30.422 1 97.56 337 ASP B C 1
ATOM 7414 O O . ASP B 1 337 ? -1.448 -32.094 -30.922 1 97.56 337 ASP B O 1
ATOM 7418 N N . MET B 1 338 ? -0.875 -33.688 -29.484 1 98.25 338 MET B N 1
ATOM 7419 C CA . MET B 1 338 ? 0.259 -32.969 -28.938 1 98.25 338 MET B CA 1
ATOM 7420 C C . MET B 1 338 ? 1.29 -32.656 -30.016 1 98.25 338 MET B C 1
ATOM 7422 O O . MET B 1 338 ? 1.765 -31.516 -30.141 1 98.25 338 MET B O 1
ATOM 7426 N N . ARG B 1 339 ? 1.653 -33.656 -30.828 1 98.19 339 ARG B N 1
ATOM 7427 C CA . ARG B 1 339 ? 2.654 -33.469 -31.875 1 98.19 339 ARG B CA 1
ATOM 7428 C C . ARG B 1 339 ? 2.209 -32.438 -32.906 1 98.19 339 ARG B C 1
ATOM 7430 O O . ARG B 1 339 ? 2.998 -31.578 -33.281 1 98.19 339 ARG B O 1
ATOM 7437 N N . ALA B 1 340 ? 1.017 -32.562 -33.312 1 98.06 340 ALA B N 1
ATOM 7438 C CA . ALA B 1 340 ? 0.481 -31.578 -34.219 1 98.06 340 ALA B CA 1
ATOM 7439 C C . ALA B 1 340 ? 0.55 -30.188 -33.625 1 98.06 340 ALA B C 1
ATOM 7441 O O . ALA B 1 340 ? 0.93 -29.234 -34.312 1 98.06 340 ALA B O 1
ATOM 7442 N N . GLY B 1 341 ? 0.163 -30.062 -32.375 1 97.88 341 GLY B N 1
ATOM 7443 C CA . GLY B 1 341 ? 0.201 -28.781 -31.688 1 97.88 341 GLY B CA 1
ATOM 7444 C C . GLY B 1 341 ? 1.595 -28.188 -31.609 1 97.88 341 GLY B C 1
ATOM 7445 O O . GLY B 1 341 ? 1.771 -26.984 -31.797 1 97.88 341 GLY B O 1
ATOM 7446 N N . LEU B 1 342 ? 2.576 -29 -31.375 1 98.31 342 LEU B N 1
ATOM 7447 C CA . LEU B 1 342 ? 3.947 -28.562 -31.156 1 98.31 342 LEU B CA 1
ATOM 7448 C C . LEU B 1 342 ? 4.645 -28.266 -32.469 1 98.31 342 LEU B C 1
ATOM 7450 O O . LEU B 1 342 ? 5.691 -27.609 -32.5 1 98.31 342 LEU B O 1
ATOM 7454 N N . THR B 1 343 ? 4.055 -28.75 -33.562 1 97.5 343 THR B N 1
ATOM 7455 C CA . THR B 1 343 ? 4.746 -28.625 -34.844 1 97.5 343 THR B CA 1
ATOM 7456 C C . THR B 1 343 ? 3.871 -27.906 -35.875 1 97.5 343 THR B C 1
ATOM 7458 O O . THR B 1 343 ? 3.834 -26.672 -35.906 1 97.5 343 THR B O 1
ATOM 7461 N N . THR B 1 344 ? 2.9 -28.594 -36.406 1 97 344 THR B N 1
ATOM 7462 C CA . THR B 1 344 ? 2.182 -28.094 -37.594 1 97 344 THR B CA 1
ATOM 7463 C C . THR B 1 344 ? 1.114 -27.094 -37.188 1 97 344 THR B C 1
ATOM 7465 O O . THR B 1 344 ? 0.828 -26.141 -37.906 1 97 344 THR B O 1
ATOM 7468 N N . GLU B 1 345 ? 0.572 -27.266 -36.031 1 97.06 345 GLU B N 1
ATOM 7469 C CA . GLU B 1 345 ? -0.518 -26.391 -35.594 1 97.06 345 GLU B CA 1
ATOM 7470 C C . GLU B 1 345 ? 0.015 -25.156 -34.906 1 97.06 345 GLU B C 1
ATOM 7472 O O . GLU B 1 345 ? -0.737 -24.203 -34.625 1 97.06 345 GLU B O 1
ATOM 7477 N N . ARG B 1 346 ? 1.266 -25.047 -34.531 1 97.69 346 ARG B N 1
ATOM 7478 C CA . ARG B 1 346 ? 1.965 -23.875 -34.031 1 97.69 346 ARG B CA 1
ATOM 7479 C C . ARG B 1 346 ? 1.289 -23.359 -32.75 1 97.69 346 ARG B C 1
ATOM 7481 O O . ARG B 1 346 ? 0.934 -22.172 -32.688 1 97.69 346 ARG B O 1
ATOM 7488 N N . TRP B 1 347 ? 1.164 -24.266 -31.781 1 98.12 347 TRP B N 1
ATOM 7489 C CA . TRP B 1 347 ? 0.684 -23.875 -30.453 1 98.12 347 TRP B CA 1
ATOM 7490 C C . TRP B 1 347 ? 1.715 -23.016 -29.734 1 98.12 347 TRP B C 1
ATOM 7492 O O . TRP B 1 347 ? 1.369 -22.25 -28.828 1 98.12 347 TRP B O 1
ATOM 7502 N N . VAL B 1 348 ? 2.961 -23.125 -30.125 1 98.38 348 VAL B N 1
ATOM 7503 C CA . VAL B 1 348 ? 4.043 -22.625 -29.281 1 98.38 348 VAL B CA 1
ATOM 7504 C C . VAL B 1 348 ? 4.727 -21.438 -29.953 1 98.38 348 VAL B C 1
ATOM 7506 O O . VAL B 1 348 ? 5.102 -21.516 -31.125 1 98.38 348 VAL B O 1
ATOM 7509 N N . ASP B 1 349 ? 4.82 -20.422 -29.281 1 98.19 349 ASP B N 1
ATOM 7510 C CA . ASP B 1 349 ? 5.754 -19.359 -29.641 1 98.19 349 ASP B CA 1
ATOM 7511 C C . ASP B 1 349 ? 7.062 -19.484 -28.859 1 98.19 349 ASP B C 1
ATOM 7513 O O . ASP B 1 349 ? 7.141 -19.094 -27.688 1 98.19 349 ASP B O 1
ATOM 7517 N N . TYR B 1 350 ? 8.078 -19.969 -29.516 1 96.75 350 TYR B N 1
ATOM 7518 C CA . TYR B 1 350 ? 9.32 -20.25 -28.797 1 96.75 350 TYR B CA 1
ATOM 7519 C C . TYR B 1 350 ? 10.469 -19.422 -29.375 1 96.75 350 TYR B C 1
ATOM 7521 O O . TYR B 1 350 ? 11.633 -19.688 -29.062 1 96.75 350 TYR B O 1
ATOM 7529 N N . ALA B 1 351 ? 10.18 -18.406 -30.125 1 94.75 351 ALA B N 1
ATOM 7530 C CA . ALA B 1 351 ? 11.18 -17.531 -30.719 1 94.75 351 ALA B CA 1
ATOM 7531 C C . ALA B 1 351 ? 11.875 -16.672 -29.656 1 94.75 351 ALA B C 1
ATOM 7533 O O . ALA B 1 351 ? 11.258 -16.297 -28.656 1 94.75 351 ALA B O 1
ATOM 7534 N N . ALA B 1 352 ? 13.078 -16.453 -29.922 1 90.44 352 ALA B N 1
ATOM 7535 C CA . ALA B 1 352 ? 13.812 -15.477 -29.125 1 90.44 352 ALA B CA 1
ATOM 7536 C C . ALA B 1 352 ? 13.961 -14.164 -29.891 1 90.44 352 ALA B C 1
ATOM 7538 O O . ALA B 1 352 ? 14.633 -14.109 -30.922 1 90.44 352 ALA B O 1
ATOM 7539 N N . ASN B 1 353 ? 13.266 -13.141 -29.469 1 91.25 353 ASN B N 1
ATOM 7540 C CA . ASN B 1 353 ? 13.344 -11.859 -30.172 1 91.25 353 ASN B CA 1
ATOM 7541 C C . ASN B 1 353 ? 13.43 -10.695 -29.188 1 91.25 353 ASN B C 1
ATOM 7543 O O . ASN B 1 353 ? 13.148 -10.852 -28 1 91.25 353 ASN B O 1
ATOM 7547 N N . ASP B 1 354 ? 13.852 -9.578 -29.812 1 84.44 354 ASP B N 1
ATOM 7548 C CA . ASP B 1 354 ? 13.992 -8.352 -29.031 1 84.44 354 ASP B CA 1
ATOM 7549 C C . ASP B 1 354 ? 12.625 -7.84 -28.578 1 84.44 354 ASP B C 1
ATOM 7551 O O . ASP B 1 354 ? 11.672 -7.828 -29.344 1 84.44 354 ASP B O 1
ATOM 7555 N N . GLY B 1 355 ? 12.523 -7.531 -27.312 1 80.31 355 GLY B N 1
ATOM 7556 C CA . GLY B 1 355 ? 11.305 -6.941 -26.797 1 80.31 355 GLY B CA 1
ATOM 7557 C C . GLY B 1 355 ? 10.352 -7.965 -26.203 1 80.31 355 GLY B C 1
ATOM 7558 O O . GLY B 1 355 ? 9.352 -7.605 -25.578 1 80.31 355 GLY B O 1
ATOM 7559 N N . LYS B 1 356 ? 10.633 -9.234 -26.375 1 87.94 356 LYS B N 1
ATOM 7560 C CA . LYS B 1 356 ? 9.758 -10.281 -25.859 1 87.94 356 LYS B CA 1
ATOM 7561 C C . LYS B 1 356 ? 9.766 -10.305 -24.328 1 87.94 356 LYS B C 1
ATOM 7563 O O . LYS B 1 356 ? 10.82 -10.18 -23.719 1 87.94 356 LYS B O 1
ATOM 7568 N N . ARG B 1 357 ? 8.555 -10.453 -23.859 1 81.81 357 ARG B N 1
ATOM 7569 C CA . ARG B 1 357 ? 8.414 -10.602 -22.406 1 81.81 357 ARG B CA 1
ATOM 7570 C C . ARG B 1 357 ? 9.133 -11.852 -21.906 1 81.81 357 ARG B C 1
ATOM 7572 O O . ARG B 1 357 ? 9.242 -12.836 -22.641 1 81.81 357 ARG B O 1
ATOM 7579 N N . GLN B 1 358 ? 9.539 -11.844 -20.703 1 76.38 358 GLN B N 1
ATOM 7580 C CA . GLN B 1 358 ? 10.172 -13.016 -20.109 1 76.38 358 GLN B CA 1
ATOM 7581 C C . GLN B 1 358 ? 9.133 -13.953 -19.5 1 76.38 358 GLN B C 1
ATOM 7583 O O . GLN B 1 358 ? 7.992 -13.547 -19.266 1 76.38 358 GLN B O 1
ATOM 7588 N N . GLY B 1 359 ? 9.586 -15.18 -19.359 1 82.69 359 GLY B N 1
ATOM 7589 C CA . GLY B 1 359 ? 8.727 -16.172 -18.719 1 82.69 359 GLY B CA 1
ATOM 7590 C C . GLY B 1 359 ? 8.031 -17.078 -19.703 1 82.69 359 GLY B C 1
ATOM 7591 O O . GLY B 1 359 ? 8.422 -17.156 -20.875 1 82.69 359 GLY B O 1
ATOM 7592 N N . ALA B 1 360 ? 7.168 -17.875 -19.172 1 91.81 360 ALA B N 1
ATOM 7593 C CA . ALA B 1 360 ? 6.391 -18.828 -19.969 1 91.81 360 ALA B CA 1
ATOM 7594 C C . ALA B 1 360 ? 4.977 -18.969 -19.422 1 91.81 360 ALA B C 1
ATOM 7596 O O . ALA B 1 360 ? 4.727 -18.688 -18.25 1 91.81 360 ALA B O 1
ATOM 7597 N N . TYR B 1 361 ? 4.059 -19.25 -20.328 1 93.31 361 TYR B N 1
ATOM 7598 C CA . TYR B 1 361 ? 2.701 -19.547 -19.891 1 93.31 361 TYR B CA 1
ATOM 7599 C C . TYR B 1 361 ? 1.956 -20.375 -20.922 1 93.31 361 TYR B C 1
ATOM 7601 O O . TYR B 1 361 ? 2.412 -20.5 -22.062 1 93.31 361 TYR B O 1
ATOM 7609 N N . SER B 1 362 ? 0.892 -20.969 -20.469 1 95.88 362 SER B N 1
ATOM 7610 C CA . SER B 1 362 ? -0.083 -21.641 -21.328 1 95.88 362 SER B CA 1
ATOM 7611 C C . SER B 1 362 ? -1.426 -20.906 -21.297 1 95.88 362 SER B C 1
ATOM 7613 O O . SER B 1 362 ? -1.86 -20.438 -20.25 1 95.88 362 SER B O 1
ATOM 7615 N N . ASN B 1 363 ? -1.97 -20.719 -22.422 1 93.69 363 ASN B N 1
ATOM 7616 C CA . ASN B 1 363 ? -3.291 -20.109 -22.547 1 93.69 363 ASN B CA 1
ATOM 7617 C C . ASN B 1 363 ? -4.234 -20.984 -23.359 1 93.69 363 ASN B C 1
ATOM 7619 O O . ASN B 1 363 ? -4.02 -21.203 -24.547 1 93.69 363 ASN B O 1
ATOM 7623 N N . GLY B 1 364 ? -5.23 -21.516 -22.75 1 89.69 364 GLY B N 1
ATOM 7624 C CA . GLY B 1 364 ? -6.188 -22.359 -23.438 1 89.69 364 GLY B CA 1
ATOM 7625 C C . GLY B 1 364 ? -7.629 -21.969 -23.188 1 89.69 364 GLY B C 1
ATOM 7626 O O . GLY B 1 364 ? -8.539 -22.781 -23.344 1 89.69 364 GLY B O 1
ATOM 7627 N N . SER B 1 365 ? -7.84 -20.734 -22.859 1 87.06 365 SER B N 1
ATOM 7628 C CA . SER B 1 365 ? -9.164 -20.328 -22.391 1 87.06 365 SER B CA 1
ATOM 7629 C C . SER B 1 365 ? -10.078 -19.984 -23.547 1 87.06 365 SER B C 1
ATOM 7631 O O . SER B 1 365 ? -11.305 -20 -23.422 1 87.06 365 SER B O 1
ATOM 7633 N N . ALA B 1 366 ? -9.633 -19.781 -24.75 1 88.56 366 ALA B N 1
ATOM 7634 C CA . ALA B 1 366 ? -10.383 -19.25 -25.891 1 88.56 366 ALA B CA 1
ATOM 7635 C C . ALA B 1 366 ? -11.094 -20.375 -26.641 1 88.56 366 ALA B C 1
ATOM 7637 O O . ALA B 1 366 ? -11.945 -20.125 -27.5 1 88.56 366 ALA B O 1
ATOM 7638 N N . ARG B 1 367 ? -10.828 -21.641 -26.375 1 91.88 367 ARG B N 1
ATOM 7639 C CA . ARG B 1 367 ? -11.445 -22.812 -26.969 1 91.88 367 ARG B CA 1
ATOM 7640 C C . ARG B 1 367 ? -11.258 -22.844 -28.484 1 91.88 367 ARG B C 1
ATOM 7642 O O . ARG B 1 367 ? -12.195 -23.109 -29.219 1 91.88 367 ARG B O 1
ATOM 7649 N N . VAL B 1 368 ? -10.102 -22.438 -28.906 1 92.81 368 VAL B N 1
ATOM 7650 C CA . VAL B 1 368 ? -9.664 -22.562 -30.297 1 92.81 368 VAL B CA 1
ATOM 7651 C C . VAL B 1 368 ? -8.492 -23.547 -30.375 1 92.81 368 VAL B C 1
ATOM 7653 O O . VAL B 1 368 ? -8.609 -24.594 -31.016 1 92.81 368 VAL B O 1
ATOM 7656 N N . LYS B 1 369 ? -7.531 -23.312 -29.812 1 94 369 LYS B N 1
ATOM 7657 C CA . LYS B 1 369 ? -6.387 -24.172 -29.562 1 94 369 LYS B CA 1
ATOM 7658 C C . LYS B 1 369 ? -5.562 -23.672 -28.375 1 94 369 LYS B C 1
ATOM 7660 O O . LYS B 1 369 ? -5.668 -22.516 -27.984 1 94 369 LYS B O 1
ATOM 7665 N N . PRO B 1 370 ? -4.895 -24.609 -27.734 1 96 370 PRO B N 1
ATOM 7666 C CA . PRO B 1 370 ? -4.012 -24.141 -26.672 1 96 370 PRO B CA 1
ATOM 7667 C C . PRO B 1 370 ? -2.777 -23.406 -27.188 1 96 370 PRO B C 1
ATOM 7669 O O . PRO B 1 370 ? -2.299 -23.703 -28.297 1 96 370 PRO B O 1
ATOM 7672 N N . TYR B 1 371 ? -2.318 -22.438 -26.469 1 97.69 371 TYR B N 1
ATOM 7673 C CA . TYR B 1 371 ? -1.122 -21.688 -26.828 1 97.69 371 TYR B CA 1
ATOM 7674 C C . TYR B 1 371 ? -0.076 -21.75 -25.719 1 97.69 371 TYR B C 1
ATOM 7676 O O . TYR B 1 371 ? -0.418 -21.828 -24.547 1 97.69 371 TYR B O 1
ATOM 7684 N N . ILE B 1 372 ? 1.128 -21.734 -26.141 1 98 372 ILE B N 1
ATOM 7685 C CA . ILE B 1 372 ? 2.252 -21.75 -25.203 1 98 372 ILE B CA 1
ATOM 7686 C C . ILE B 1 372 ? 3.215 -20.609 -25.547 1 98 372 ILE B C 1
ATOM 7688 O O . ILE B 1 372 ? 3.654 -20.484 -26.688 1 98 372 ILE B O 1
ATOM 7692 N N . PHE B 1 373 ? 3.469 -19.812 -24.609 1 97.38 373 PHE B N 1
ATOM 7693 C CA . PHE B 1 373 ? 4.457 -18.75 -24.703 1 97.38 373 PHE B CA 1
ATOM 7694 C C . PHE B 1 373 ? 5.75 -19.141 -24 1 97.38 373 PHE B C 1
ATOM 7696 O O . PHE B 1 373 ? 5.738 -19.5 -22.828 1 97.38 373 PHE B O 1
ATOM 7703 N N . MET B 1 374 ? 6.836 -19.078 -24.719 1 96 374 MET B N 1
ATOM 7704 C CA . MET B 1 374 ? 8.148 -19.297 -24.109 1 96 374 MET B CA 1
ATOM 7705 C C . MET B 1 374 ? 9.258 -18.797 -25.031 1 96 374 MET B C 1
ATOM 7707 O O . MET B 1 374 ? 8.992 -18.391 -26.172 1 96 374 MET B O 1
ATOM 7711 N N . THR B 1 375 ? 10.438 -18.766 -24.578 1 92.62 375 THR B N 1
ATOM 7712 C CA . THR B 1 375 ? 11.633 -18.5 -25.375 1 92.62 375 THR B CA 1
ATOM 7713 C C . THR B 1 375 ? 12.578 -19.703 -25.328 1 92.62 375 THR B C 1
ATOM 7715 O O . THR B 1 375 ? 12.984 -20.141 -24.25 1 92.62 375 THR B O 1
ATOM 7718 N N . TRP B 1 376 ? 12.859 -20.188 -26.484 1 94.44 376 TRP B N 1
ATOM 7719 C CA . TRP B 1 376 ? 13.727 -21.359 -26.547 1 94.44 376 TRP B CA 1
ATOM 7720 C C . TRP B 1 376 ? 15.195 -20.953 -26.422 1 94.44 376 TRP B C 1
ATOM 7722 O O . TRP B 1 376 ? 15.672 -20.094 -27.172 1 94.44 376 TRP B O 1
ATOM 7732 N N . GLN B 1 377 ? 15.891 -21.609 -25.516 1 88.94 377 GLN B N 1
ATOM 7733 C CA . GLN B 1 377 ? 17.281 -21.25 -25.266 1 88.94 377 GLN B CA 1
ATOM 7734 C C . GLN B 1 377 ? 18.219 -22.391 -25.672 1 88.94 377 GLN B C 1
ATOM 7736 O O . GLN B 1 377 ? 19.438 -22.297 -25.469 1 88.94 377 GLN B O 1
ATOM 7741 N N . GLY B 1 378 ? 17.672 -23.484 -26.094 1 93.25 378 GLY B N 1
ATOM 7742 C CA . GLY B 1 378 ? 18.5 -24.594 -26.547 1 93.25 378 GLY B CA 1
ATOM 7743 C C . GLY B 1 378 ? 19.062 -25.422 -25.406 1 93.25 378 GLY B C 1
ATOM 7744 O O . GLY B 1 378 ? 20.156 -25.969 -25.516 1 93.25 378 GLY B O 1
ATOM 7745 N N . THR B 1 379 ? 18.312 -25.469 -24.312 1 92.06 379 THR B N 1
ATOM 7746 C CA . THR B 1 379 ? 18.828 -26.125 -23.109 1 92.06 379 THR B CA 1
ATOM 7747 C C . THR B 1 379 ? 17.844 -27.188 -22.625 1 92.06 379 THR B C 1
ATOM 7749 O O . THR B 1 379 ? 16.719 -27.266 -23.109 1 92.06 379 THR B O 1
ATOM 7752 N N . LEU B 1 380 ? 18.312 -28.016 -21.688 1 94.56 380 LEU B N 1
ATOM 7753 C CA . LEU B 1 380 ? 17.422 -28.938 -20.984 1 94.56 380 LEU B CA 1
ATOM 7754 C C . LEU B 1 380 ? 16.344 -28.172 -20.234 1 94.56 380 LEU B C 1
ATOM 7756 O O . LEU B 1 380 ? 15.219 -28.672 -20.078 1 94.56 380 LEU B O 1
ATOM 7760 N N . GLY B 1 381 ? 16.656 -27 -19.844 1 92.81 381 GLY B N 1
ATOM 7761 C CA . GLY B 1 381 ? 15.68 -26.156 -19.203 1 92.81 381 GLY B CA 1
ATOM 7762 C C . GLY B 1 381 ? 14.531 -25.766 -20.109 1 92.81 381 GLY B C 1
ATOM 7763 O O . GLY B 1 381 ? 13.375 -25.766 -19.688 1 92.81 381 GLY B O 1
ATOM 7764 N N . SER B 1 382 ? 14.852 -25.438 -21.328 1 94.31 382 SER B N 1
ATOM 7765 C CA . SER B 1 382 ? 13.82 -25.109 -22.312 1 94.31 382 SER B CA 1
ATOM 7766 C C . SER B 1 382 ? 12.914 -26.312 -22.578 1 94.31 382 SER B C 1
ATOM 7768 O O . SER B 1 382 ? 11.695 -26.172 -22.672 1 94.31 382 SER B O 1
ATOM 7770 N N . TYR B 1 383 ? 13.594 -27.406 -22.672 1 96.38 383 TYR B N 1
ATOM 7771 C CA . TYR B 1 383 ? 12.82 -28.641 -22.812 1 96.38 383 TYR B CA 1
ATOM 7772 C C . TYR B 1 383 ? 11.867 -28.828 -21.641 1 96.38 383 TYR B C 1
ATOM 7774 O O . TYR B 1 383 ? 10.688 -29.109 -21.844 1 96.38 383 TYR B O 1
ATOM 7782 N N . SER B 1 384 ? 12.352 -28.734 -20.484 1 96.62 384 SER B N 1
ATOM 7783 C CA . SER B 1 384 ? 11.555 -28.938 -19.281 1 96.62 384 SER B CA 1
ATOM 7784 C C . SER B 1 384 ? 10.375 -27.969 -19.234 1 96.62 384 SER B C 1
ATOM 7786 O O . SER B 1 384 ? 9.266 -28.359 -18.859 1 96.62 384 SER B O 1
ATOM 7788 N N . THR B 1 385 ? 10.586 -26.734 -19.594 1 96.12 385 THR B N 1
ATOM 7789 C CA . THR B 1 385 ? 9.531 -25.734 -19.641 1 96.12 385 THR B CA 1
ATOM 7790 C C . THR B 1 385 ? 8.461 -26.125 -20.656 1 96.12 385 THR B C 1
ATOM 7792 O O . THR B 1 385 ? 7.266 -26 -20.391 1 96.12 385 THR B O 1
ATOM 7795 N N . LEU B 1 386 ? 8.922 -26.547 -21.75 1 97.88 386 LEU B N 1
ATOM 7796 C CA . LEU B 1 386 ? 7.977 -26.969 -22.781 1 97.88 386 LEU B CA 1
ATOM 7797 C C . LEU B 1 386 ? 7.125 -28.141 -22.281 1 97.88 386 LEU B C 1
ATOM 7799 O O . LEU B 1 386 ? 5.91 -28.156 -22.469 1 97.88 386 LEU B O 1
ATOM 7803 N N . ALA B 1 387 ? 7.805 -29.125 -21.672 1 98.19 387 ALA B N 1
ATOM 7804 C CA . ALA B 1 387 ? 7.094 -30.266 -21.109 1 98.19 387 ALA B CA 1
ATOM 7805 C C . ALA B 1 387 ? 6.051 -29.797 -20.078 1 98.19 387 ALA B C 1
ATOM 7807 O O . ALA B 1 387 ? 4.938 -30.328 -20.047 1 98.19 387 ALA B O 1
ATOM 7808 N N . HIS B 1 388 ? 6.379 -28.844 -19.281 1 97.5 388 HIS B N 1
ATOM 7809 C CA . HIS B 1 388 ? 5.5 -28.266 -18.281 1 97.5 388 HIS B CA 1
ATOM 7810 C C . HIS B 1 388 ? 4.289 -27.594 -18.922 1 97.5 388 HIS B C 1
ATOM 7812 O O . HIS B 1 388 ? 3.146 -27.906 -18.578 1 97.5 388 HIS B O 1
ATOM 7818 N N . GLU B 1 389 ? 4.508 -26.734 -19.891 1 97.56 389 GLU B N 1
ATOM 7819 C CA . GLU B 1 389 ? 3.443 -25.938 -20.5 1 97.56 389 GLU B CA 1
ATOM 7820 C C . GLU B 1 389 ? 2.516 -26.812 -21.328 1 97.56 389 GLU B C 1
ATOM 7822 O O . GLU B 1 389 ? 1.312 -26.562 -21.422 1 97.56 389 GLU B O 1
ATOM 7827 N N . ILE B 1 390 ? 3.098 -27.812 -21.938 1 97.69 390 ILE B N 1
ATOM 7828 C CA . ILE B 1 390 ? 2.244 -28.672 -22.75 1 97.69 390 ILE B CA 1
ATOM 7829 C C . ILE B 1 390 ? 1.305 -29.469 -21.844 1 97.69 390 ILE B C 1
ATOM 7831 O O . ILE B 1 390 ? 0.186 -29.797 -22.25 1 97.69 390 ILE B O 1
ATOM 7835 N N . GLY B 1 391 ? 1.771 -29.812 -20.625 1 97.5 391 GLY B N 1
ATOM 7836 C CA . GLY B 1 391 ? 0.859 -30.406 -19.656 1 97.5 391 GLY B CA 1
ATOM 7837 C C . GLY B 1 391 ? -0.375 -29.562 -19.406 1 97.5 391 GLY B C 1
ATOM 7838 O O . GLY B 1 391 ? -1.496 -30.078 -19.422 1 97.5 391 GLY B O 1
ATOM 7839 N N . HIS B 1 392 ? -0.194 -28.297 -19.188 1 97.12 392 HIS B N 1
ATOM 7840 C CA . HIS B 1 392 ? -1.312 -27.359 -19.047 1 97.12 392 HIS B CA 1
ATOM 7841 C C . HIS B 1 392 ? -2.197 -27.359 -20.281 1 97.12 392 HIS B C 1
ATOM 7843 O O . HIS B 1 392 ? -3.424 -27.422 -20.188 1 97.12 392 HIS B O 1
ATOM 7849 N N . SER B 1 393 ? -1.577 -27.312 -21.422 1 97.5 393 SER B N 1
ATOM 7850 C CA . SER B 1 393 ? -2.271 -27.156 -22.703 1 97.5 393 SER B CA 1
ATOM 7851 C C . SER B 1 393 ? -3.109 -28.375 -23.031 1 97.5 393 SER B C 1
ATOM 7853 O O . SER B 1 393 ? -4.258 -28.25 -23.469 1 97.5 393 SER B O 1
ATOM 7855 N N . MET B 1 394 ? -2.525 -29.484 -22.812 1 97.81 394 MET B N 1
ATOM 7856 C CA . MET B 1 394 ? -3.266 -30.719 -23.078 1 97.81 394 MET B CA 1
ATOM 7857 C C . MET B 1 394 ? -4.418 -30.891 -22.094 1 97.81 394 MET B C 1
ATOM 7859 O O . MET B 1 394 ? -5.477 -31.406 -22.453 1 97.81 394 MET B O 1
ATOM 7863 N N . HIS B 1 395 ? -4.195 -30.516 -20.828 1 97.06 395 HIS B N 1
ATOM 7864 C CA . HIS B 1 395 ? -5.277 -30.516 -19.859 1 97.06 395 HIS B CA 1
ATOM 7865 C C . HIS B 1 395 ? -6.43 -29.625 -20.312 1 97.06 395 HIS B C 1
ATOM 7867 O O . HIS B 1 395 ? -7.59 -30.047 -20.297 1 97.06 395 HIS B O 1
ATOM 7873 N N . SER B 1 396 ? -6.137 -28.469 -20.766 1 96.38 396 SER B N 1
ATOM 7874 C CA . SER B 1 396 ? -7.148 -27.547 -21.266 1 96.38 396 SER B CA 1
ATOM 7875 C C . SER B 1 396 ? -7.859 -28.125 -22.5 1 96.38 396 SER B C 1
ATOM 7877 O O . SER B 1 396 ? -9.086 -28.062 -22.594 1 96.38 396 SER B O 1
ATOM 7879 N N . LEU B 1 397 ? -7.09 -28.656 -23.406 1 97 397 LEU B N 1
ATOM 7880 C CA . LEU B 1 397 ? -7.637 -29.188 -24.641 1 97 397 LEU B CA 1
ATOM 7881 C C . LEU B 1 397 ? -8.617 -30.328 -24.359 1 97 397 LEU B C 1
ATOM 7883 O O . LEU B 1 397 ? -9.742 -30.328 -24.859 1 97 397 LEU B O 1
ATOM 7887 N N . LEU B 1 398 ? -8.18 -31.25 -23.578 1 97.31 398 LEU B N 1
ATOM 7888 C CA . LEU B 1 398 ? -8.992 -32.438 -23.297 1 97.31 398 LEU B CA 1
ATOM 7889 C C . LEU B 1 398 ? -10.219 -32.062 -22.484 1 97.31 398 LEU B C 1
ATOM 7891 O O . LEU B 1 398 ? -11.312 -32.594 -22.719 1 97.31 398 LEU B O 1
ATOM 7895 N N . SER B 1 399 ? -10.07 -31.203 -21.531 1 96.44 399 SER B N 1
ATOM 7896 C CA . SER B 1 399 ? -11.195 -30.719 -20.734 1 96.44 399 SER B CA 1
ATOM 7897 C C . SER B 1 399 ? -12.234 -30.031 -21.609 1 96.44 399 SER B C 1
ATOM 7899 O O . SER B 1 399 ? -13.438 -30.266 -21.469 1 96.44 399 SER B O 1
ATOM 7901 N N . GLN B 1 400 ? -11.805 -29.266 -22.547 1 95.69 400 GLN B N 1
ATOM 7902 C CA . GLN B 1 400 ? -12.703 -28.469 -23.375 1 95.69 400 GLN B CA 1
ATOM 7903 C C . GLN B 1 400 ? -13.422 -29.328 -24.406 1 95.69 400 GLN B C 1
ATOM 7905 O O . GLN B 1 400 ? -14.562 -29.047 -24.781 1 95.69 400 GLN B O 1
ATOM 7910 N N . ARG B 1 401 ? -12.75 -30.312 -24.828 1 96 401 ARG B N 1
ATOM 7911 C CA . ARG B 1 401 ? -13.375 -31.25 -25.766 1 96 401 ARG B CA 1
ATOM 7912 C C . ARG B 1 401 ? -14.445 -32.094 -25.062 1 96 401 ARG B C 1
ATOM 7914 O O . ARG B 1 401 ? -15.453 -32.438 -25.672 1 96 401 ARG B O 1
ATOM 7921 N N . ALA B 1 402 ? -14.227 -32.281 -23.828 1 96.75 402 ALA B N 1
ATOM 7922 C CA . ALA B 1 402 ? -15.094 -33.219 -23.109 1 96.75 402 ALA B CA 1
ATOM 7923 C C . ALA B 1 402 ? -16.234 -32.469 -22.422 1 96.75 402 ALA B C 1
ATOM 7925 O O . ALA B 1 402 ? -17.297 -33.031 -22.156 1 96.75 402 ALA B O 1
ATOM 7926 N N . GLN B 1 403 ? -16.047 -31.234 -22.141 1 96 403 GLN B N 1
ATOM 7927 C CA . GLN B 1 403 ? -17.016 -30.484 -21.359 1 96 403 GLN B CA 1
ATOM 7928 C C . GLN B 1 403 ? -17.531 -29.281 -22.141 1 96 403 GLN B C 1
ATOM 7930 O O . GLN B 1 403 ? -16.766 -28.578 -22.781 1 96 403 GLN B O 1
ATOM 7935 N N . PRO B 1 404 ? -18.859 -29.062 -22.062 1 95.31 404 PRO B N 1
ATOM 7936 C CA . PRO B 1 404 ? -19.391 -27.844 -22.656 1 95.31 404 PRO B CA 1
ATOM 7937 C C . PRO B 1 404 ? -18.922 -26.578 -21.938 1 95.31 404 PRO B C 1
ATOM 7939 O O . PRO B 1 404 ? -18.422 -26.656 -20.812 1 95.31 404 PRO B O 1
ATOM 7942 N N . TYR B 1 405 ? -19.094 -25.453 -22.562 1 94.75 405 TYR B N 1
ATOM 7943 C CA . TYR B 1 405 ? -18.625 -24.188 -22.031 1 94.75 405 TYR B CA 1
ATOM 7944 C C . TYR B 1 405 ? -19.281 -23.875 -20.688 1 94.75 405 TYR B C 1
ATOM 7946 O O . TYR B 1 405 ? -18.672 -23.234 -19.828 1 94.75 405 TYR B O 1
ATOM 7954 N N . ALA B 1 406 ? -20.484 -24.359 -20.516 1 94.31 406 ALA B N 1
ATOM 7955 C CA . ALA B 1 406 ? -21.25 -24.094 -19.312 1 94.31 406 ALA B CA 1
ATOM 7956 C C . ALA B 1 406 ? -20.594 -24.703 -18.078 1 94.31 406 ALA B C 1
ATOM 7958 O O . ALA B 1 406 ? -20.781 -24.234 -16.953 1 94.31 406 ALA B O 1
ATOM 7959 N N . VAL B 1 407 ? -19.797 -25.766 -18.344 1 94.38 407 VAL B N 1
ATOM 7960 C CA . VAL B 1 407 ? -19.078 -26.391 -17.234 1 94.38 407 VAL B CA 1
ATOM 7961 C C . VAL B 1 407 ? -17.828 -25.562 -16.906 1 94.38 407 VAL B C 1
ATOM 7963 O O . VAL B 1 407 ? -17.031 -25.266 -17.797 1 94.38 407 VAL B O 1
ATOM 7966 N N . PRO B 1 408 ? -17.719 -25.25 -15.656 1 91.88 408 PRO B N 1
ATOM 7967 C CA . PRO B 1 408 ? -16.547 -24.453 -15.273 1 91.88 408 PRO B CA 1
ATOM 7968 C C . PRO B 1 408 ? -15.227 -25.109 -15.648 1 91.88 408 PRO B C 1
ATOM 7970 O O . PRO B 1 408 ? -15.156 -26.328 -15.758 1 91.88 408 PRO B O 1
ATOM 7973 N N . ARG B 1 409 ? -14.211 -24.234 -15.789 1 91.5 409 ARG B N 1
ATOM 7974 C CA . ARG B 1 409 ? -12.852 -24.734 -15.992 1 91.5 409 ARG B CA 1
ATOM 7975 C C . ARG B 1 409 ? -12.297 -25.344 -14.703 1 91.5 409 ARG B C 1
ATOM 7977 O O . ARG B 1 409 ? -12.805 -25.078 -13.617 1 91.5 409 ARG B O 1
ATOM 7984 N N . TYR B 1 410 ? -11.297 -26.172 -14.914 1 90.75 410 TYR B N 1
ATOM 7985 C CA . TYR B 1 410 ? -10.633 -26.719 -13.734 1 90.75 410 TYR B CA 1
ATOM 7986 C C . TYR B 1 410 ? -9.969 -25.625 -12.922 1 90.75 410 TYR B C 1
ATOM 7988 O O . TYR B 1 410 ? -9.711 -24.531 -13.438 1 90.75 410 TYR B O 1
ATOM 7996 N N . THR B 1 411 ? -9.719 -25.875 -11.672 1 88.81 411 THR B N 1
ATOM 7997 C CA . THR B 1 411 ? -9.188 -24.891 -10.75 1 88.81 411 THR B CA 1
ATOM 7998 C C . THR B 1 411 ? -7.66 -24.875 -10.789 1 88.81 411 THR B C 1
ATOM 8000 O O . THR B 1 411 ? -7.047 -25.75 -11.414 1 88.81 411 THR B O 1
ATOM 8003 N N . LEU B 1 412 ? -7.059 -23.969 -10.164 1 84.25 412 LEU B N 1
ATOM 8004 C CA . LEU B 1 412 ? -5.613 -23.844 -10.031 1 84.25 412 LEU B CA 1
ATOM 8005 C C . LEU B 1 412 ? -5.035 -25.047 -9.289 1 84.25 412 LEU B C 1
ATOM 8007 O O . LEU B 1 412 ? -3.902 -25.469 -9.547 1 84.25 412 LEU B O 1
ATOM 8011 N N . PHE B 1 413 ? -5.84 -25.656 -8.477 1 87.69 413 PHE B N 1
ATOM 8012 C CA . PHE B 1 413 ? -5.422 -26.812 -7.699 1 87.69 413 PHE B CA 1
ATOM 8013 C C . PHE B 1 413 ? -5.031 -27.969 -8.617 1 87.69 413 PHE B C 1
ATOM 8015 O O . PHE B 1 413 ? -4.113 -28.734 -8.305 1 87.69 413 PHE B O 1
ATOM 8022 N N . HIS B 1 414 ? -5.68 -28 -9.758 1 91.69 414 HIS B N 1
ATOM 8023 C CA . HIS B 1 414 ? -5.438 -29.062 -10.727 1 91.69 414 HIS B CA 1
ATOM 8024 C C . HIS B 1 414 ? -4.328 -28.688 -11.695 1 91.69 414 HIS B C 1
ATOM 8026 O O . HIS B 1 414 ? -3.684 -29.547 -12.281 1 91.69 414 HIS B O 1
ATOM 8032 N N . ALA B 1 415 ? -4.199 -27.422 -11.812 1 88.81 415 ALA B N 1
ATOM 8033 C CA . ALA B 1 415 ? -3.428 -26.922 -12.945 1 88.81 415 ALA B CA 1
ATOM 8034 C C . ALA B 1 415 ? -1.998 -27.453 -12.914 1 88.81 415 ALA B C 1
ATOM 8036 O O . ALA B 1 415 ? -1.455 -27.844 -13.953 1 88.81 415 ALA B O 1
ATOM 8037 N N . GLU B 1 416 ? -1.43 -27.594 -11.773 1 92.38 416 GLU B N 1
ATOM 8038 C CA . GLU B 1 416 ? -0.02 -27.953 -11.664 1 92.38 416 GLU B CA 1
ATOM 8039 C C . GLU B 1 416 ? 0.163 -29.469 -11.68 1 92.38 416 GLU B C 1
ATOM 8041 O O . GLU B 1 416 ? 1.292 -29.969 -11.703 1 92.38 416 GLU B O 1
ATOM 8046 N N . VAL B 1 417 ? -0.926 -30.188 -11.742 1 96.62 417 VAL B N 1
ATOM 8047 C CA . VAL B 1 417 ? -0.832 -31.656 -11.742 1 96.62 417 VAL B CA 1
ATOM 8048 C C . VAL B 1 417 ? -0.381 -32.125 -13.125 1 96.62 417 VAL B C 1
ATOM 8050 O O . VAL B 1 417 ? 0.634 -32.844 -13.242 1 96.62 417 VAL B O 1
ATOM 8053 N N . ALA B 1 418 ? -1.043 -31.656 -14.117 1 96.62 418 ALA B N 1
ATOM 8054 C CA . ALA B 1 418 ? -0.766 -32.125 -15.469 1 96.62 418 ALA B CA 1
ATOM 8055 C C . ALA B 1 418 ? 0.62 -31.672 -15.93 1 96.62 418 ALA B C 1
ATOM 8057 O O . ALA B 1 418 ? 1.329 -32.438 -16.609 1 96.62 418 ALA B O 1
ATOM 8058 N N . SER B 1 419 ? 1.02 -30.5 -15.633 1 96.81 419 SER B N 1
ATOM 8059 C CA . SER B 1 419 ? 2.318 -29.969 -16.031 1 96.81 419 SER B CA 1
ATOM 8060 C C . SER B 1 419 ? 3.457 -30.766 -15.391 1 96.81 419 SER B C 1
ATOM 8062 O O . SER B 1 419 ? 4.355 -31.234 -16.094 1 96.81 419 SER B O 1
ATOM 8064 N N . ASN B 1 420 ? 3.379 -30.984 -14.086 1 97.06 420 ASN B N 1
ATOM 8065 C CA . ASN B 1 420 ? 4.41 -31.75 -13.391 1 97.06 420 ASN B CA 1
ATOM 8066 C C . ASN B 1 420 ? 4.402 -33.219 -13.797 1 97.06 420 ASN B C 1
ATOM 8068 O O . ASN B 1 420 ? 5.453 -33.844 -13.852 1 97.06 420 ASN B O 1
ATOM 8072 N N . PHE B 1 421 ? 3.223 -33.75 -14.086 1 97.94 421 PHE B N 1
ATOM 8073 C CA . PHE B 1 421 ? 3.098 -35.125 -14.555 1 97.94 421 PHE B CA 1
ATOM 8074 C C . PHE B 1 421 ? 3.859 -35.312 -15.859 1 97.94 421 PHE B C 1
ATOM 8076 O O . PHE B 1 421 ? 4.633 -36.281 -15.992 1 97.94 421 PHE B O 1
ATOM 8083 N N . ASN B 1 422 ? 3.643 -34.406 -16.812 1 97.94 422 ASN B N 1
ATOM 8084 C CA . ASN B 1 422 ? 4.332 -34.5 -18.094 1 97.94 422 ASN B CA 1
ATOM 8085 C C . ASN B 1 422 ? 5.848 -34.469 -17.922 1 97.94 422 ASN B C 1
ATOM 8087 O O . ASN B 1 422 ? 6.566 -35.25 -18.5 1 97.94 422 ASN B O 1
ATOM 8091 N N . GLN B 1 423 ? 6.34 -33.531 -17.156 1 97.75 423 GLN B N 1
ATOM 8092 C CA . GLN B 1 423 ? 7.773 -33.438 -16.891 1 97.75 423 GLN B CA 1
ATOM 8093 C C . GLN B 1 423 ? 8.312 -34.75 -16.312 1 97.75 423 GLN B C 1
ATOM 8095 O O . GLN B 1 423 ? 9.328 -35.281 -16.766 1 97.75 423 GLN B O 1
ATOM 8100 N N . ALA B 1 424 ? 7.609 -35.281 -15.375 1 97.62 424 ALA B N 1
ATOM 8101 C CA . ALA B 1 424 ? 8.062 -36.469 -14.664 1 97.62 424 ALA B CA 1
ATOM 8102 C C . ALA B 1 424 ? 8.07 -37.688 -15.586 1 97.62 424 ALA B C 1
ATOM 8104 O O . ALA B 1 424 ? 9.016 -38.5 -15.57 1 97.62 424 ALA B O 1
ATOM 8105 N N . MET B 1 425 ? 7.047 -37.875 -16.359 1 98.12 425 MET B N 1
ATOM 8106 C CA . MET B 1 425 ? 6.945 -39.062 -17.219 1 98.12 425 MET B CA 1
ATOM 8107 C C . MET B 1 425 ? 8.008 -39.031 -18.312 1 98.12 425 MET B C 1
ATOM 8109 O O . MET B 1 425 ? 8.664 -40.031 -18.562 1 98.12 425 MET B O 1
ATOM 8113 N N . VAL B 1 426 ? 8.188 -37.906 -18.938 1 98.38 426 VAL B N 1
ATOM 8114 C CA . VAL B 1 426 ? 9.203 -37.812 -19.984 1 98.38 426 VAL B CA 1
ATOM 8115 C C . VAL B 1 426 ? 10.594 -38 -19.375 1 98.38 426 VAL B C 1
ATOM 8117 O O . VAL B 1 426 ? 11.438 -38.688 -19.953 1 98.38 426 VAL B O 1
ATOM 8120 N N . ARG B 1 427 ? 10.797 -37.406 -18.266 1 97.69 427 ARG B N 1
ATOM 8121 C CA . ARG B 1 427 ? 12.078 -37.562 -17.578 1 97.69 427 ARG B CA 1
ATOM 8122 C C . ARG B 1 427 ? 12.375 -39.031 -17.297 1 97.69 427 ARG B C 1
ATOM 8124 O O . ARG B 1 427 ? 13.508 -39.469 -17.484 1 97.69 427 ARG B O 1
ATOM 8131 N N . SER B 1 428 ? 11.391 -39.75 -16.812 1 96.94 428 SER B N 1
ATOM 8132 C CA . SER B 1 428 ? 11.555 -41.188 -16.547 1 96.94 428 SER B CA 1
ATOM 8133 C C . SER B 1 428 ? 12 -41.938 -17.797 1 96.94 428 SER B C 1
ATOM 8135 O O . SER B 1 428 ? 12.898 -42.781 -17.75 1 96.94 428 SER B O 1
ATOM 8137 N N . HIS B 1 429 ? 11.445 -41.625 -18.906 1 97.44 429 HIS B N 1
ATOM 8138 C CA . HIS B 1 429 ? 11.805 -42.219 -20.188 1 97.44 429 HIS B CA 1
ATOM 8139 C C . HIS B 1 429 ? 13.242 -41.875 -20.578 1 97.44 429 HIS B C 1
ATOM 8141 O O . HIS B 1 429 ? 14.008 -42.75 -20.953 1 97.44 429 HIS B O 1
ATOM 8147 N N . LEU B 1 430 ? 13.578 -40.656 -20.438 1 98.19 430 LEU B N 1
ATOM 8148 C CA . LEU B 1 430 ? 14.906 -40.188 -20.828 1 98.19 430 LEU B CA 1
ATOM 8149 C C . LEU B 1 430 ? 15.977 -40.781 -19.906 1 98.19 430 LEU B C 1
ATOM 8151 O O . LEU B 1 430 ? 17.094 -41.062 -20.344 1 98.19 430 LEU B O 1
ATOM 8155 N N . LEU B 1 431 ? 15.641 -40.875 -18.641 1 97.88 431 LEU B N 1
ATOM 8156 C CA . LEU B 1 431 ? 16.578 -41.5 -17.688 1 97.88 431 LEU B CA 1
ATOM 8157 C C . LEU B 1 431 ? 16.875 -42.938 -18.062 1 97.88 431 LEU B C 1
ATOM 8159 O O . LEU B 1 431 ? 18.016 -43.375 -18 1 97.88 431 LEU B O 1
ATOM 8163 N N . GLN B 1 432 ? 15.875 -43.656 -18.453 1 96.94 432 GLN B N 1
ATOM 8164 C CA . GLN B 1 432 ? 16.062 -45.031 -18.891 1 96.94 432 GLN B CA 1
ATOM 8165 C C . GLN B 1 432 ? 16.969 -45.094 -20.125 1 96.94 432 GLN B C 1
ATOM 8167 O O . GLN B 1 432 ? 17.844 -45.938 -20.203 1 96.94 432 GLN B O 1
ATOM 8172 N N . GLN B 1 433 ? 16.75 -44.156 -20.984 1 97.06 433 GLN B N 1
ATOM 8173 C CA . GLN B 1 433 ? 17.578 -44.094 -22.203 1 97.06 433 GLN B CA 1
ATOM 8174 C C . GLN B 1 433 ? 19.016 -43.75 -21.875 1 97.06 433 GLN B C 1
ATOM 8176 O O . GLN B 1 433 ? 19.953 -44.344 -22.422 1 97.06 433 GLN B O 1
ATOM 8181 N N . ALA B 1 434 ? 19.172 -42.781 -21.031 1 97.31 434 ALA B N 1
ATOM 8182 C CA . ALA B 1 434 ? 20.516 -42.375 -20.641 1 97.31 434 ALA B CA 1
ATOM 8183 C C . ALA B 1 434 ? 21.281 -43.531 -19.984 1 97.31 434 ALA B C 1
ATOM 8185 O O . ALA B 1 434 ? 22.453 -43.75 -20.297 1 97.31 434 ALA B O 1
ATOM 8186 N N . ARG B 1 435 ? 20.625 -44.25 -19.172 1 96.31 435 ARG B N 1
ATOM 8187 C CA . ARG B 1 435 ? 21.234 -45.375 -18.484 1 96.31 435 ARG B CA 1
ATOM 8188 C C . ARG B 1 435 ? 21.578 -46.5 -19.453 1 96.31 435 ARG B C 1
ATOM 8190 O O . ARG B 1 435 ? 22.672 -47.094 -19.391 1 96.31 435 ARG B O 1
ATOM 8197 N N . ALA B 1 436 ? 20.688 -46.781 -20.328 1 97.25 436 ALA B N 1
ATOM 8198 C CA . ALA B 1 436 ? 20.922 -47.812 -21.328 1 97.25 436 ALA B CA 1
ATOM 8199 C C . ALA B 1 436 ? 22.094 -47.469 -22.234 1 97.25 436 ALA B C 1
ATOM 8201 O O . ALA B 1 436 ? 22.828 -48.375 -22.672 1 97.25 436 ALA B O 1
ATOM 8202 N N . ALA B 1 437 ? 22.281 -46.219 -22.453 1 96.94 437 ALA B N 1
ATOM 8203 C CA . ALA B 1 437 ? 23.359 -45.75 -23.328 1 96.94 437 ALA B CA 1
ATOM 8204 C C . ALA B 1 437 ? 24.656 -45.594 -22.547 1 96.94 437 ALA B C 1
ATOM 8206 O O . ALA B 1 437 ? 25.719 -45.312 -23.141 1 96.94 437 ALA B O 1
ATOM 8207 N N . GLY B 1 438 ? 24.656 -45.688 -21.281 1 95.19 438 GLY B N 1
ATOM 8208 C CA . GLY B 1 438 ? 25.828 -45.438 -20.453 1 95.19 438 GLY B CA 1
ATOM 8209 C C . GLY B 1 438 ? 26.25 -44 -20.422 1 95.19 438 GLY B C 1
ATOM 8210 O O . GLY B 1 438 ? 27.438 -43.688 -20.219 1 95.19 438 GLY B O 1
ATOM 8211 N N . ASP B 1 439 ? 25.375 -43.125 -20.75 1 96.19 439 ASP B N 1
ATOM 8212 C CA . ASP B 1 439 ? 25.641 -41.688 -20.75 1 96.19 439 ASP B CA 1
ATOM 8213 C C . ASP B 1 439 ? 25.391 -41.094 -19.391 1 96.19 439 ASP B C 1
ATOM 8215 O O . ASP B 1 439 ? 24.344 -40.438 -19.172 1 96.19 439 ASP B O 1
ATOM 8219 N N . THR B 1 440 ? 26.344 -41.094 -18.562 1 95.5 440 THR B N 1
ATOM 8220 C CA . THR B 1 440 ? 26.219 -40.688 -17.172 1 95.5 440 THR B CA 1
ATOM 8221 C C . THR B 1 440 ? 26.047 -39.156 -17.078 1 95.5 440 THR B C 1
ATOM 8223 O O . THR B 1 440 ? 25.328 -38.656 -16.203 1 95.5 440 THR B O 1
ATOM 8226 N N . ASP B 1 441 ? 26.625 -38.469 -18.016 1 95.38 441 ASP B N 1
ATOM 8227 C CA . ASP B 1 441 ? 26.484 -37 -18.031 1 95.38 441 ASP B CA 1
ATOM 8228 C C . ASP B 1 441 ? 25.031 -36.625 -18.297 1 95.38 441 ASP B C 1
ATOM 8230 O O . ASP B 1 441 ? 24.484 -35.719 -17.641 1 95.38 441 ASP B O 1
ATOM 8234 N N . PHE B 1 442 ? 24.5 -37.281 -19.25 1 96.5 442 PHE B N 1
ATOM 8235 C CA . PHE B 1 442 ? 23.109 -37 -19.578 1 96.5 442 PHE B CA 1
ATOM 8236 C C . PHE B 1 442 ? 22.188 -37.438 -18.422 1 96.5 442 PHE B C 1
ATOM 8238 O O . PHE B 1 442 ? 21.234 -36.719 -18.094 1 96.5 442 PHE B O 1
ATOM 8245 N N . GLU B 1 443 ? 22.484 -38.531 -17.812 1 97.25 443 GLU B N 1
ATOM 8246 C CA . GLU B 1 443 ? 21.703 -39 -16.656 1 97.25 443 GLU B CA 1
ATOM 8247 C C . GLU B 1 443 ? 21.719 -37.969 -15.539 1 97.25 443 GLU B C 1
ATOM 8249 O O . GLU B 1 443 ? 20.672 -37.625 -14.984 1 97.25 443 GLU B O 1
ATOM 8254 N N . VAL B 1 444 ? 22.891 -37.406 -15.242 1 97.5 444 VAL B N 1
ATOM 8255 C CA . VAL B 1 444 ? 23.031 -36.438 -14.18 1 97.5 444 VAL B CA 1
ATOM 8256 C C . VAL B 1 444 ? 22.328 -35.125 -14.57 1 97.5 444 VAL B C 1
ATOM 8258 O O . VAL B 1 444 ? 21.672 -34.5 -13.734 1 97.5 444 VAL B O 1
ATOM 8261 N N . ALA B 1 445 ? 22.406 -34.781 -15.836 1 96.75 445 ALA B N 1
ATOM 8262 C CA . ALA B 1 445 ? 21.734 -33.562 -16.312 1 96.75 445 ALA B CA 1
ATOM 8263 C C . ALA B 1 445 ? 20.219 -33.688 -16.109 1 96.75 445 ALA B C 1
ATOM 8265 O O . ALA B 1 445 ? 19.562 -32.688 -15.766 1 96.75 445 ALA B O 1
ATOM 8266 N N . LEU B 1 446 ? 19.656 -34.844 -16.359 1 97.5 446 LEU B N 1
ATOM 8267 C CA . LEU B 1 446 ? 18.234 -35.062 -16.188 1 97.5 446 LEU B CA 1
ATOM 8268 C C . LEU B 1 446 ? 17.859 -35.062 -14.703 1 97.5 446 LEU B C 1
ATOM 8270 O O . LEU B 1 446 ? 16.781 -34.562 -14.344 1 97.5 446 LEU B O 1
ATOM 8274 N N . ILE B 1 447 ? 18.703 -35.594 -13.891 1 97.56 447 ILE B N 1
ATOM 8275 C CA . ILE B 1 447 ? 18.469 -35.562 -12.445 1 97.56 447 ILE B CA 1
ATOM 8276 C C . ILE B 1 447 ? 18.5 -34.125 -11.953 1 97.56 447 ILE B C 1
ATOM 8278 O O . ILE B 1 447 ? 17.672 -33.719 -11.133 1 97.56 447 ILE B O 1
ATOM 8282 N N . GLU B 1 448 ? 19.375 -33.344 -12.5 1 95.69 448 GLU B N 1
ATOM 8283 C CA . GLU B 1 448 ? 19.438 -31.922 -12.156 1 95.69 448 GLU B CA 1
ATOM 8284 C C . GLU B 1 448 ? 18.172 -31.188 -12.578 1 95.69 448 GLU B C 1
ATOM 8286 O O . GLU B 1 448 ? 17.688 -30.312 -11.859 1 95.69 448 GLU B O 1
ATOM 8291 N N . GLU B 1 449 ? 17.75 -31.484 -13.766 1 95 449 GLU B N 1
ATOM 8292 C CA . GLU B 1 449 ? 16.484 -30.906 -14.227 1 95 449 GLU B CA 1
ATOM 8293 C C . GLU B 1 449 ? 15.352 -31.25 -13.266 1 95 449 GLU B C 1
ATOM 8295 O O . GLU B 1 449 ? 14.539 -30.375 -12.93 1 95 449 GLU B O 1
ATOM 8300 N N . ALA B 1 450 ? 15.289 -32.5 -12.805 1 96.44 450 ALA B N 1
ATOM 8301 C CA . ALA B 1 450 ? 14.297 -32.906 -11.828 1 96.44 450 ALA B CA 1
ATOM 8302 C C . ALA B 1 450 ? 14.445 -32.156 -10.516 1 96.44 450 ALA B C 1
ATOM 8304 O O . ALA B 1 450 ? 13.461 -31.656 -9.961 1 96.44 450 ALA B O 1
ATOM 8305 N N . LEU B 1 451 ? 15.625 -32.062 -10.094 1 96.56 451 LEU B N 1
ATOM 8306 C CA . LEU B 1 451 ? 15.891 -31.453 -8.789 1 96.56 451 LEU B CA 1
ATOM 8307 C C . LEU B 1 451 ? 15.641 -29.938 -8.828 1 96.56 451 LEU B C 1
ATOM 8309 O O . LEU B 1 451 ? 15.234 -29.359 -7.824 1 96.56 451 LEU B O 1
ATOM 8313 N N . ALA B 1 452 ? 15.867 -29.375 -9.977 1 94.31 452 ALA B N 1
ATOM 8314 C CA . ALA B 1 452 ? 15.5 -27.969 -10.133 1 94.31 452 ALA B CA 1
ATOM 8315 C C . ALA B 1 452 ? 13.992 -27.781 -9.969 1 94.31 452 ALA B C 1
ATOM 8317 O O . ALA B 1 452 ? 13.547 -26.812 -9.336 1 94.31 452 ALA B O 1
ATOM 8318 N N . ASN B 1 453 ? 13.219 -28.625 -10.508 1 94.56 453 ASN B N 1
ATOM 8319 C CA . ASN B 1 453 ? 11.766 -28.609 -10.352 1 94.56 453 ASN B CA 1
ATOM 8320 C C . ASN B 1 453 ? 11.359 -28.844 -8.898 1 94.56 453 ASN B C 1
ATOM 8322 O O . ASN B 1 453 ? 10.484 -28.141 -8.375 1 94.56 453 ASN B O 1
ATOM 8326 N N . PHE B 1 454 ? 11.969 -29.828 -8.328 1 97.31 454 PHE B N 1
ATOM 8327 C CA . PHE B 1 454 ? 11.695 -30.125 -6.926 1 97.31 454 PHE B CA 1
ATOM 8328 C C . PHE B 1 454 ? 12.055 -28.938 -6.039 1 97.31 454 PHE B C 1
ATOM 8330 O O . PHE B 1 454 ? 11.336 -28.625 -5.09 1 97.31 454 PHE B O 1
ATOM 8337 N N . HIS B 1 455 ? 13.203 -28.359 -6.367 1 96.88 455 HIS B N 1
ATOM 8338 C CA . HIS B 1 455 ? 13.625 -27.203 -5.566 1 96.88 455 HIS B CA 1
ATOM 8339 C C . HIS B 1 455 ? 12.594 -26.094 -5.617 1 96.88 455 HIS B C 1
ATOM 8341 O O . HIS B 1 455 ? 12.242 -25.516 -4.586 1 96.88 455 HIS B O 1
ATOM 8347 N N . ARG B 1 456 ? 12.062 -25.828 -6.734 1 94.19 456 ARG B N 1
ATOM 8348 C CA . ARG B 1 456 ? 11.086 -24.75 -6.902 1 94.19 456 ARG B CA 1
ATOM 8349 C C . ARG B 1 456 ? 9.758 -25.125 -6.258 1 94.19 456 ARG B C 1
ATOM 8351 O O . ARG B 1 456 ? 9.25 -24.375 -5.41 1 94.19 456 ARG B O 1
ATOM 8358 N N . TYR B 1 457 ? 9.227 -26.281 -6.551 1 95.62 457 TYR B N 1
ATOM 8359 C CA . TYR B 1 457 ? 7.832 -26.578 -6.266 1 95.62 457 TYR B CA 1
ATOM 8360 C C . TYR B 1 457 ? 7.699 -27.359 -4.957 1 95.62 457 TYR B C 1
ATOM 8362 O O . TYR B 1 457 ? 6.617 -27.406 -4.367 1 95.62 457 TYR B O 1
ATOM 8370 N N . PHE B 1 458 ? 8.797 -27.984 -4.547 1 97.75 458 PHE B N 1
ATOM 8371 C CA . PHE B 1 458 ? 8.703 -28.906 -3.428 1 97.75 458 PHE B CA 1
ATOM 8372 C C . PHE B 1 458 ? 9.734 -28.578 -2.357 1 97.75 458 PHE B C 1
ATOM 8374 O O . PHE B 1 458 ? 10.023 -29.406 -1.491 1 97.75 458 PHE B O 1
ATOM 8381 N N . PHE B 1 459 ? 10.406 -27.484 -2.461 1 98.12 459 PHE B N 1
ATOM 8382 C CA . PHE B 1 459 ? 11.242 -26.906 -1.414 1 98.12 459 PHE B CA 1
ATOM 8383 C C . PHE B 1 459 ? 10.836 -25.469 -1.121 1 98.12 459 PHE B C 1
ATOM 8385 O O . PHE B 1 459 ? 10.383 -25.156 -0.018 1 98.12 459 PHE B O 1
ATOM 8392 N N . ILE B 1 460 ? 10.906 -24.609 -2.158 1 97.06 460 ILE B N 1
ATOM 8393 C CA . ILE B 1 460 ? 10.633 -23.188 -1.984 1 97.06 460 ILE B CA 1
ATOM 8394 C C . ILE B 1 460 ? 9.141 -22.984 -1.73 1 97.06 460 ILE B C 1
ATOM 8396 O O . ILE B 1 460 ? 8.758 -22.281 -0.797 1 97.06 460 ILE B O 1
ATOM 8400 N N . MET B 1 461 ? 8.273 -23.609 -2.512 1 96.69 461 MET B N 1
ATOM 8401 C CA . MET B 1 461 ? 6.836 -23.328 -2.441 1 96.69 461 MET B CA 1
ATOM 8402 C C . MET B 1 461 ? 6.254 -23.828 -1.121 1 96.69 461 MET B C 1
ATOM 8404 O O . MET B 1 461 ? 5.48 -23.109 -0.477 1 96.69 461 MET B O 1
ATOM 8408 N N . PRO B 1 462 ? 6.602 -25.062 -0.658 1 97.38 462 PRO B N 1
ATOM 8409 C CA . PRO B 1 462 ? 6.094 -25.422 0.669 1 97.38 462 PRO B CA 1
ATOM 8410 C C . PRO B 1 462 ? 6.641 -24.516 1.772 1 97.38 462 PRO B C 1
ATOM 8412 O O . PRO B 1 462 ? 5.949 -24.25 2.762 1 97.38 462 PRO B O 1
ATOM 8415 N N . THR B 1 463 ? 7.863 -24.047 1.608 1 97.69 463 THR B N 1
ATOM 8416 C CA . THR B 1 463 ? 8.43 -23.094 2.555 1 97.69 463 THR B CA 1
ATOM 8417 C C . THR B 1 463 ? 7.617 -21.812 2.57 1 97.69 463 THR B C 1
ATOM 8419 O O . THR B 1 463 ? 7.266 -21.297 3.641 1 97.69 463 THR B O 1
ATOM 8422 N N . LEU B 1 464 ? 7.281 -21.328 1.403 1 97.25 464 LEU B N 1
ATOM 8423 C CA . LEU B 1 464 ? 6.496 -20.109 1.29 1 97.25 464 LEU B CA 1
ATOM 8424 C C . LEU B 1 464 ? 5.07 -20.328 1.785 1 97.25 464 LEU B C 1
ATOM 8426 O O . LEU B 1 464 ? 4.457 -19.422 2.352 1 97.25 464 LEU B O 1
ATOM 8430 N N . ALA B 1 465 ? 4.562 -21.516 1.551 1 97.62 465 ALA B N 1
ATOM 8431 C CA . ALA B 1 465 ? 3.232 -21.844 2.057 1 97.62 465 ALA B CA 1
ATOM 8432 C C . ALA B 1 465 ? 3.199 -21.797 3.582 1 97.62 465 ALA B C 1
ATOM 8434 O O . ALA B 1 465 ? 2.242 -21.281 4.176 1 97.62 465 ALA B O 1
ATOM 8435 N N . ALA B 1 466 ? 4.219 -22.344 4.199 1 98.12 466 ALA B N 1
ATOM 8436 C CA . ALA B 1 466 ? 4.328 -22.297 5.652 1 98.12 466 ALA B CA 1
ATOM 8437 C C . ALA B 1 466 ? 4.473 -20.859 6.152 1 98.12 466 ALA B C 1
ATOM 8439 O O . ALA B 1 466 ? 3.85 -20.484 7.145 1 98.12 466 ALA B O 1
ATOM 8440 N N . PHE B 1 467 ? 5.289 -20.141 5.48 1 97.94 467 PHE B N 1
ATOM 8441 C CA . PHE B 1 467 ? 5.473 -18.734 5.773 1 97.94 467 PHE B CA 1
ATOM 8442 C C . PHE B 1 467 ? 4.141 -17.984 5.719 1 97.94 467 PHE B C 1
ATOM 8444 O O . PHE B 1 467 ? 3.809 -17.234 6.637 1 97.94 467 PHE B O 1
ATOM 8451 N N . GLU B 1 468 ? 3.406 -18.203 4.633 1 97.44 468 GLU B N 1
ATOM 8452 C CA . GLU B 1 468 ? 2.123 -17.547 4.41 1 97.44 468 GLU B CA 1
ATOM 8453 C C . GLU B 1 468 ? 1.12 -17.906 5.5 1 97.44 468 GLU B C 1
ATOM 8455 O O . GLU B 1 468 ? 0.478 -17.031 6.078 1 97.44 468 GLU B O 1
ATOM 8460 N N . LEU B 1 469 ? 0.99 -19.188 5.781 1 97.75 469 LEU B N 1
ATOM 8461 C CA . LEU B 1 469 ? 0.056 -19.656 6.797 1 97.75 469 LEU B CA 1
ATOM 8462 C C . LEU B 1 469 ? 0.354 -19 8.148 1 97.75 469 LEU B C 1
ATOM 8464 O O . LEU B 1 469 ? -0.557 -18.516 8.82 1 97.75 469 LEU B O 1
ATOM 8468 N N . GLU B 1 470 ? 1.616 -18.984 8.508 1 97.69 470 GLU B N 1
ATOM 8469 C CA . GLU B 1 470 ? 2.014 -18.422 9.789 1 97.69 470 GLU B CA 1
ATOM 8470 C C . GLU B 1 470 ? 1.772 -16.906 9.828 1 97.69 470 GLU B C 1
ATOM 8472 O O . GLU B 1 470 ? 1.348 -16.375 10.852 1 97.69 470 GLU B O 1
ATOM 8477 N N . SER B 1 471 ? 2.055 -16.203 8.75 1 97.19 471 SER B N 1
ATOM 8478 C CA . SER B 1 471 ? 1.822 -14.773 8.68 1 97.19 471 SER B CA 1
ATOM 8479 C C . SER B 1 471 ? 0.353 -14.438 8.906 1 97.19 471 SER B C 1
ATOM 8481 O O . SER B 1 471 ? 0.031 -13.523 9.672 1 97.19 471 SER B O 1
ATOM 8483 N N . TYR B 1 472 ? -0.55 -15.164 8.25 1 97.44 472 TYR B N 1
ATOM 8484 C CA . TYR B 1 472 ? -1.982 -14.938 8.406 1 97.44 472 TYR B CA 1
ATOM 8485 C C . TYR B 1 472 ? -2.43 -15.234 9.828 1 97.44 472 TYR B C 1
ATOM 8487 O O . TYR B 1 472 ? -3.215 -14.484 10.414 1 97.44 472 TYR B O 1
ATOM 8495 N N . ARG B 1 473 ? -1.911 -16.312 10.406 1 97.06 473 ARG B N 1
ATOM 8496 C CA . ARG B 1 473 ? -2.254 -16.672 11.781 1 97.06 473 ARG B CA 1
ATOM 8497 C C . ARG B 1 473 ? -1.875 -15.562 12.75 1 97.06 473 ARG B C 1
ATOM 8499 O O . ARG B 1 473 ? -2.65 -15.227 13.648 1 97.06 473 ARG B O 1
ATOM 8506 N N . ARG B 1 474 ? -0.709 -15.008 12.547 1 94.94 474 ARG B N 1
ATOM 8507 C CA . ARG B 1 474 ? -0.236 -13.922 13.414 1 94.94 474 ARG B CA 1
ATOM 8508 C C . ARG B 1 474 ? -1.154 -12.711 13.32 1 94.94 474 ARG B C 1
ATOM 8510 O O . ARG B 1 474 ? -1.543 -12.141 14.344 1 94.94 474 ARG B O 1
ATOM 8517 N N . VAL B 1 475 ? -1.52 -12.305 12.125 1 94.5 475 VAL B N 1
ATOM 8518 C CA . VAL B 1 475 ? -2.361 -11.133 11.922 1 94.5 475 VAL B CA 1
ATOM 8519 C C . VAL B 1 475 ? -3.766 -11.406 12.461 1 94.5 475 VAL B C 1
ATOM 8521 O O . VAL B 1 475 ? -4.363 -10.547 13.117 1 94.5 475 VAL B O 1
ATOM 8524 N N . GLU B 1 476 ? -4.285 -12.586 12.234 1 95.06 476 GLU B N 1
ATOM 8525 C CA . GLU B 1 476 ? -5.621 -12.945 12.695 1 95.06 476 GLU B CA 1
ATOM 8526 C C . GLU B 1 476 ? -5.684 -13.031 14.219 1 95.06 476 GLU B C 1
ATOM 8528 O O . GLU B 1 476 ? -6.734 -12.797 14.812 1 95.06 476 GLU B O 1
ATOM 8533 N N . ALA B 1 477 ? -4.527 -13.234 14.812 1 92 477 ALA B N 1
ATOM 8534 C CA . ALA B 1 477 ? -4.434 -13.273 16.281 1 92 477 ALA B CA 1
ATOM 8535 C C . ALA B 1 477 ? -4.199 -11.875 16.844 1 92 477 ALA B C 1
ATOM 8537 O O . ALA B 1 477 ? -4.016 -11.711 18.047 1 92 477 ALA B O 1
ATOM 8538 N N . GLY B 1 478 ? -4.141 -10.906 15.992 1 87.44 478 GLY B N 1
ATOM 8539 C CA . GLY B 1 478 ? -3.98 -9.523 16.438 1 87.44 478 GLY B CA 1
ATOM 8540 C C . GLY B 1 478 ? -2.539 -9.055 16.422 1 87.44 478 GLY B C 1
ATOM 8541 O O . GLY B 1 478 ? -2.232 -7.961 16.891 1 87.44 478 GLY B O 1
ATOM 8542 N N . GLY B 1 479 ? -1.699 -9.875 15.844 1 88.38 479 GLY B N 1
ATOM 8543 C CA . GLY B 1 479 ? -0.287 -9.531 15.781 1 88.38 479 GLY B CA 1
ATOM 8544 C C . GLY B 1 479 ? 0.07 -8.672 14.586 1 88.38 479 GLY B C 1
ATOM 8545 O O . GLY B 1 479 ? -0.816 -8.188 13.875 1 88.38 479 GLY B O 1
ATOM 8546 N N . THR B 1 480 ? 1.429 -8.359 14.469 1 88.19 480 THR B N 1
ATOM 8547 C CA . THR B 1 480 ? 1.96 -7.547 13.383 1 88.19 480 THR B CA 1
ATOM 8548 C C . THR B 1 480 ? 3.029 -8.32 12.609 1 88.19 480 THR B C 1
ATOM 8550 O O . THR B 1 480 ? 3.48 -9.375 13.055 1 88.19 480 THR B O 1
ATOM 8553 N N . LEU B 1 481 ? 3.318 -7.871 11.445 1 93.69 481 LEU B N 1
ATOM 8554 C CA . LEU B 1 481 ? 4.355 -8.43 10.586 1 93.69 481 LEU B CA 1
ATOM 8555 C C . LEU B 1 481 ? 5.449 -7.402 10.312 1 93.69 481 LEU B C 1
ATOM 8557 O O . LEU B 1 481 ? 5.293 -6.527 9.469 1 93.69 481 LEU B O 1
ATOM 8561 N N . SER B 1 482 ? 6.594 -7.508 11.008 1 94.12 482 SER B N 1
ATOM 8562 C CA . SER B 1 482 ? 7.727 -6.621 10.773 1 94.12 482 SER B CA 1
ATOM 8563 C C . SER B 1 482 ? 8.773 -7.281 9.883 1 94.12 482 SER B C 1
ATOM 8565 O O . SER B 1 482 ? 8.789 -8.508 9.742 1 94.12 482 SER B O 1
ATOM 8567 N N . ALA B 1 483 ? 9.656 -6.5 9.258 1 95.19 483 ALA B N 1
ATOM 8568 C CA . ALA B 1 483 ? 10.695 -7.031 8.375 1 95.19 483 ALA B CA 1
ATOM 8569 C C . ALA B 1 483 ? 11.602 -8 9.125 1 95.19 483 ALA B C 1
ATOM 8571 O O . ALA B 1 483 ? 11.836 -9.125 8.664 1 95.19 483 ALA B O 1
ATOM 8572 N N . PRO B 1 484 ? 12.102 -7.621 10.359 1 95.62 484 PRO B N 1
ATOM 8573 C CA . PRO B 1 484 ? 12.953 -8.578 11.07 1 95.62 484 PRO B CA 1
ATOM 8574 C C . PRO B 1 484 ? 12.242 -9.898 11.367 1 95.62 484 PRO B C 1
ATOM 8576 O O . PRO B 1 484 ? 12.828 -10.969 11.219 1 95.62 484 PRO B O 1
ATOM 8579 N N . ASP B 1 485 ? 10.945 -9.812 11.719 1 94.81 485 ASP B N 1
ATOM 8580 C CA . ASP B 1 485 ? 10.18 -11.016 12.016 1 94.81 485 ASP B CA 1
ATOM 8581 C C . ASP B 1 485 ? 10.008 -11.883 10.773 1 94.81 485 ASP B C 1
ATOM 8583 O O . ASP B 1 485 ? 10.156 -13.109 10.836 1 94.81 485 ASP B O 1
ATOM 8587 N N . LEU B 1 486 ? 9.688 -11.312 9.688 1 97.62 486 LEU B N 1
ATOM 8588 C CA . LEU B 1 486 ? 9.453 -12.055 8.453 1 97.62 486 LEU B CA 1
ATOM 8589 C C . LEU B 1 486 ? 10.742 -12.664 7.938 1 97.62 486 LEU B C 1
ATOM 8591 O O . LEU B 1 486 ? 10.742 -13.789 7.422 1 97.62 486 LEU B O 1
ATOM 8595 N N . ILE B 1 487 ? 11.883 -11.93 8.039 1 98.06 487 ILE B N 1
ATOM 8596 C CA . ILE B 1 487 ? 13.188 -12.43 7.625 1 98.06 487 ILE B CA 1
ATOM 8597 C C . ILE B 1 487 ? 13.594 -13.609 8.5 1 98.06 487 ILE B C 1
ATOM 8599 O O . ILE B 1 487 ? 14.016 -14.648 7.988 1 98.06 487 ILE B O 1
ATOM 8603 N N . GLN B 1 488 ? 13.359 -13.453 9.773 1 98.19 488 GLN B N 1
ATOM 8604 C CA . GLN B 1 488 ? 13.68 -14.539 10.695 1 98.19 488 GLN B CA 1
ATOM 8605 C C . GLN B 1 488 ? 12.828 -15.766 10.406 1 98.19 488 GLN B C 1
ATOM 8607 O O . GLN B 1 488 ? 13.336 -16.891 10.359 1 98.19 488 GLN B O 1
ATOM 8612 N N . LEU B 1 489 ? 11.531 -15.547 10.258 1 98 489 LEU B N 1
ATOM 8613 C CA . LEU B 1 489 ? 10.617 -16.641 9.977 1 98 489 LEU B CA 1
ATOM 8614 C C . LEU B 1 489 ? 11.016 -17.375 8.703 1 98 489 LEU B C 1
ATOM 8616 O O . LEU B 1 489 ? 11.102 -18.609 8.695 1 98 489 LEU B O 1
ATOM 8620 N N . THR B 1 490 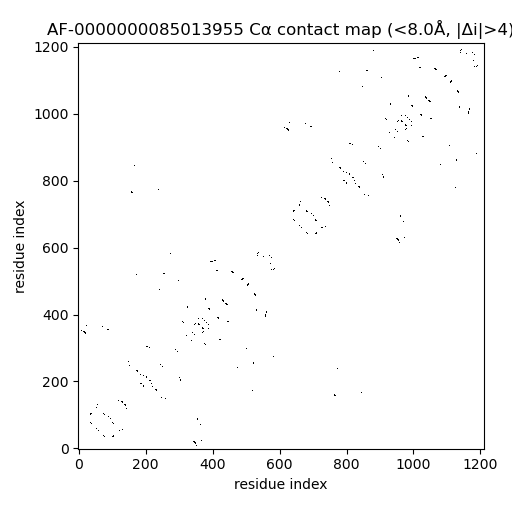? 11.305 -16.672 7.645 1 98.12 490 THR B N 1
ATOM 8621 C CA . THR B 1 490 ? 11.688 -17.281 6.371 1 98.12 490 THR B CA 1
ATOM 8622 C C . THR B 1 490 ? 13 -18.031 6.508 1 98.12 490 THR B C 1
ATOM 8624 O O . THR B 1 490 ? 13.141 -19.156 6.008 1 98.12 490 THR B O 1
ATOM 8627 N N . ALA B 1 491 ? 14 -17.375 7.164 1 98.44 491 ALA B N 1
ATOM 8628 C CA . ALA B 1 491 ? 15.297 -18.016 7.367 1 98.44 491 ALA B CA 1
ATOM 8629 C C . ALA B 1 491 ? 15.148 -19.328 8.148 1 98.44 491 ALA B C 1
ATOM 8631 O O . ALA B 1 491 ? 15.781 -20.328 7.816 1 98.44 491 ALA B O 1
ATOM 8632 N N . ASP B 1 492 ? 14.312 -19.297 9.203 1 98.5 492 ASP B N 1
ATOM 8633 C CA . ASP B 1 492 ? 14.086 -20.5 10.008 1 98.5 492 ASP B CA 1
ATOM 8634 C C . ASP B 1 492 ? 13.469 -21.609 9.164 1 98.5 492 ASP B C 1
ATOM 8636 O O . ASP B 1 492 ? 13.883 -22.766 9.266 1 98.5 492 ASP B O 1
ATOM 8640 N N . LEU B 1 493 ? 12.508 -21.297 8.383 1 98.44 493 LEU B N 1
ATOM 8641 C CA . LEU B 1 493 ? 11.828 -22.281 7.547 1 98.44 493 LEU B CA 1
ATOM 8642 C C . LEU B 1 493 ? 12.766 -22.844 6.484 1 98.44 493 LEU B C 1
ATOM 8644 O O . LEU B 1 493 ? 12.773 -24.047 6.223 1 98.44 493 LEU B O 1
ATOM 8648 N N . LEU B 1 494 ? 13.562 -21.984 5.875 1 98.25 494 LEU B N 1
ATOM 8649 C CA . LEU B 1 494 ? 14.547 -22.438 4.902 1 98.25 494 LEU B CA 1
ATOM 8650 C C . LEU B 1 494 ? 15.57 -23.359 5.562 1 98.25 494 LEU B C 1
ATOM 8652 O O . LEU B 1 494 ? 15.977 -24.375 4.969 1 98.25 494 LEU B O 1
ATOM 8656 N N . GLN B 1 495 ? 15.953 -23 6.73 1 98.12 495 GLN B N 1
ATOM 8657 C CA . GLN B 1 495 ? 16.953 -23.781 7.473 1 98.12 495 GLN B CA 1
ATOM 8658 C C . GLN B 1 495 ? 16.469 -25.203 7.715 1 98.12 495 GLN B C 1
ATOM 8660 O O . GLN B 1 495 ? 17.266 -26.141 7.734 1 98.12 495 GLN B O 1
ATOM 8665 N N . GLU B 1 496 ? 15.219 -25.406 7.918 1 97.69 496 GLU B N 1
ATOM 8666 C CA . GLU B 1 496 ? 14.664 -26.75 8.078 1 97.69 496 GLU B CA 1
ATOM 8667 C C . GLU B 1 496 ? 14.992 -27.625 6.879 1 97.69 496 GLU B C 1
ATOM 8669 O O . GLU B 1 496 ? 15.297 -28.812 7.035 1 97.69 496 GLU B O 1
ATOM 8674 N N . GLY B 1 497 ? 14.906 -27.062 5.699 1 97.62 497 GLY B N 1
ATOM 8675 C CA . GLY B 1 497 ? 15.172 -27.797 4.477 1 97.62 497 GLY B CA 1
ATOM 8676 C C . GLY B 1 497 ? 16.641 -27.891 4.137 1 97.62 497 GLY B C 1
ATOM 8677 O O . GLY B 1 497 ? 17.094 -28.891 3.568 1 97.62 497 GLY B O 1
ATOM 8678 N N . TYR B 1 498 ? 17.422 -26.875 4.465 1 98.06 498 TYR B N 1
ATOM 8679 C CA . TYR B 1 498 ? 18.844 -26.844 4.141 1 98.06 498 TYR B CA 1
ATOM 8680 C C . TYR B 1 498 ? 19.641 -27.672 5.121 1 98.06 498 TYR B C 1
ATOM 8682 O O . TYR B 1 498 ? 20.688 -28.234 4.762 1 98.06 498 TYR B O 1
ATOM 8690 N N . GLY B 1 499 ? 19.125 -27.734 6.363 1 96.88 499 GLY B N 1
ATOM 8691 C CA . GLY B 1 499 ? 19.906 -28.422 7.383 1 96.88 499 GLY B CA 1
ATOM 8692 C C . GLY B 1 499 ? 21.297 -27.844 7.547 1 96.88 499 GLY B C 1
ATOM 8693 O O . GLY B 1 499 ? 21.484 -26.641 7.477 1 96.88 499 GLY B O 1
ATOM 8694 N N . GLU B 1 500 ? 22.234 -28.734 7.883 1 95.19 500 GLU B N 1
ATOM 8695 C CA . GLU B 1 500 ? 23.625 -28.328 8 1 95.19 500 GLU B CA 1
ATOM 8696 C C . GLU B 1 500 ? 24.344 -28.391 6.652 1 95.19 500 GLU B C 1
ATOM 8698 O O . GLU B 1 500 ? 25.5 -28 6.543 1 95.19 500 GLU B O 1
ATOM 8703 N N . GLY B 1 501 ? 23.609 -28.797 5.668 1 95.75 501 GLY B N 1
ATOM 8704 C CA . GLY B 1 501 ? 24.203 -29.016 4.355 1 95.75 501 GLY B CA 1
ATOM 8705 C C . GLY B 1 501 ? 24.484 -27.734 3.604 1 95.75 501 GLY B C 1
ATOM 8706 O O . GLY B 1 501 ? 25.359 -27.688 2.729 1 95.75 501 GLY B O 1
ATOM 8707 N N . VAL B 1 502 ? 23.75 -26.656 3.898 1 97.81 502 VAL B N 1
ATOM 8708 C CA . VAL B 1 502 ? 23.953 -25.359 3.26 1 97.81 502 VAL B CA 1
ATOM 8709 C C . VAL B 1 502 ? 24.25 -24.297 4.316 1 97.81 502 VAL B C 1
ATOM 8711 O O . VAL B 1 502 ? 23.516 -24.156 5.293 1 97.81 502 VAL B O 1
ATOM 8714 N N . GLN B 1 503 ? 25.328 -23.625 4.152 1 97.75 503 GLN B N 1
ATOM 8715 C CA . GLN B 1 503 ? 25.625 -22.484 5.012 1 97.75 503 GLN B CA 1
ATOM 8716 C C . GLN B 1 503 ? 24.859 -21.234 4.574 1 97.75 503 GLN B C 1
ATOM 8718 O O . GLN B 1 503 ? 25.219 -20.594 3.588 1 97.75 503 GLN B O 1
ATOM 8723 N N . MET B 1 504 ? 23.969 -20.828 5.43 1 97.69 504 MET B N 1
ATOM 8724 C CA . MET B 1 504 ? 23.047 -19.75 5.051 1 97.69 504 MET B CA 1
ATOM 8725 C C . MET B 1 504 ? 23.578 -18.391 5.504 1 97.69 504 MET B C 1
ATOM 8727 O O . MET B 1 504 ? 24.266 -18.297 6.527 1 97.69 504 MET B O 1
ATOM 8731 N N . ASP B 1 505 ? 23.422 -17.438 4.707 1 97.88 505 ASP B N 1
ATOM 8732 C CA . ASP B 1 505 ? 23.344 -16.062 5.156 1 97.88 505 ASP B CA 1
ATOM 8733 C C . ASP B 1 505 ? 21.906 -15.703 5.562 1 97.88 505 ASP B C 1
ATOM 8735 O O . ASP B 1 505 ? 21.094 -15.352 4.711 1 97.88 505 ASP B O 1
ATOM 8739 N N . ARG B 1 506 ? 21.656 -15.734 6.801 1 97.5 506 ARG B N 1
ATOM 8740 C CA . ARG B 1 506 ? 20.281 -15.766 7.285 1 97.5 506 ARG B CA 1
ATOM 8741 C C . ARG B 1 506 ? 19.531 -14.508 6.863 1 97.5 506 ARG B C 1
ATOM 8743 O O . ARG B 1 506 ? 18.328 -14.555 6.602 1 97.5 506 ARG B O 1
ATOM 8750 N N . GLU B 1 507 ? 20.219 -13.359 6.812 1 97.75 507 GLU B N 1
ATOM 8751 C CA . GLU B 1 507 ? 19.562 -12.125 6.387 1 97.75 507 GLU B CA 1
ATOM 8752 C C . GLU B 1 507 ? 19.219 -12.164 4.902 1 97.75 507 GLU B C 1
ATOM 8754 O O . GLU B 1 507 ? 18.078 -11.891 4.512 1 97.75 507 GLU B O 1
ATOM 8759 N N . ARG B 1 508 ? 20.188 -12.57 4.07 1 98.31 508 ARG B N 1
ATOM 8760 C CA . ARG B 1 508 ? 19.984 -12.625 2.625 1 98.31 508 ARG B CA 1
ATOM 8761 C C . ARG B 1 508 ? 19.031 -13.758 2.252 1 98.31 508 ARG B C 1
ATOM 8763 O O . ARG B 1 508 ? 18.219 -13.617 1.335 1 98.31 508 ARG B O 1
ATOM 8770 N N . SER B 1 509 ? 19.094 -14.844 2.977 1 98 509 SER B N 1
ATOM 8771 C CA . SER B 1 509 ? 18.156 -15.938 2.75 1 98 509 SER B CA 1
ATOM 8772 C C . SER B 1 509 ? 16.75 -15.562 3.201 1 98 509 SER B C 1
ATOM 8774 O O . SER B 1 509 ? 15.773 -15.898 2.529 1 98 509 SER B O 1
ATOM 8776 N N . GLY B 1 510 ? 16.75 -14.867 4.293 1 98 510 GLY B N 1
ATOM 8777 C CA . GLY B 1 510 ? 15.469 -14.539 4.91 1 98 510 GLY B CA 1
ATOM 8778 C C . GLY B 1 510 ? 14.633 -13.594 4.074 1 98 510 GLY B C 1
ATOM 8779 O O . GLY B 1 510 ? 13.406 -13.602 4.16 1 98 510 GLY B O 1
ATOM 8780 N N . ILE B 1 511 ? 15.242 -12.75 3.213 1 98.06 511 ILE B N 1
ATOM 8781 C CA . ILE B 1 511 ? 14.508 -11.758 2.438 1 98.06 511 ILE B CA 1
ATOM 8782 C C . ILE B 1 511 ? 13.828 -12.43 1.246 1 98.06 511 ILE B C 1
ATOM 8784 O O . ILE B 1 511 ? 13.094 -11.781 0.497 1 98.06 511 ILE B O 1
ATOM 8788 N N . THR B 1 512 ? 13.93 -13.742 1.105 1 96.69 512 THR B N 1
ATOM 8789 C CA . THR B 1 512 ? 13.344 -14.516 0.016 1 96.69 512 THR B CA 1
ATOM 8790 C C . THR B 1 512 ? 11.836 -14.289 -0.053 1 96.69 512 THR B C 1
ATOM 8792 O O . THR B 1 512 ? 11.258 -14.25 -1.142 1 96.69 512 THR B O 1
ATOM 8795 N N . TRP B 1 513 ? 11.211 -14.086 1.07 1 96.56 513 TRP B N 1
ATOM 8796 C CA . TRP B 1 513 ? 9.766 -13.859 1.069 1 96.56 513 TRP B CA 1
ATOM 8797 C C . TRP B 1 513 ? 9.398 -12.664 0.202 1 96.56 513 TRP B C 1
ATOM 8799 O O . TRP B 1 513 ? 8.391 -12.68 -0.506 1 96.56 513 TRP B O 1
ATOM 8809 N N . ALA B 1 514 ? 10.18 -11.648 0.187 1 96.5 514 ALA B N 1
ATOM 8810 C CA . ALA B 1 514 ? 9.875 -10.406 -0.526 1 96.5 514 ALA B CA 1
ATOM 8811 C C . ALA B 1 514 ? 10.133 -10.555 -2.021 1 96.5 514 ALA B C 1
ATOM 8813 O O . ALA B 1 514 ? 9.68 -9.742 -2.824 1 96.5 514 ALA B O 1
ATOM 8814 N N . GLN B 1 515 ? 10.844 -11.609 -2.402 1 94.25 515 GLN B N 1
ATOM 8815 C CA . GLN B 1 515 ? 11.211 -11.836 -3.797 1 94.25 515 GLN B CA 1
ATOM 8816 C C . GLN B 1 515 ? 10.086 -12.547 -4.547 1 94.25 515 GLN B C 1
ATOM 8818 O O . GLN B 1 515 ? 10.133 -12.664 -5.773 1 94.25 515 GLN B O 1
ATOM 8823 N N . PHE B 1 516 ? 9.023 -12.969 -3.811 1 88.25 516 PHE B N 1
ATOM 8824 C CA . PHE B 1 516 ? 7.957 -13.766 -4.402 1 88.25 516 PHE B CA 1
ATOM 8825 C C . PHE B 1 516 ? 6.621 -13.039 -4.312 1 88.25 516 PHE B C 1
ATOM 8827 O O . PHE B 1 516 ? 5.621 -13.625 -3.891 1 88.25 516 PHE B O 1
ATOM 8834 N N . SER B 1 517 ? 6.578 -11.859 -4.742 1 79.44 517 SER B N 1
ATOM 8835 C CA . SER B 1 517 ? 5.395 -11.016 -4.66 1 79.44 517 SER B CA 1
ATOM 8836 C C . SER B 1 517 ? 4.191 -11.68 -5.316 1 79.44 517 SER B C 1
ATOM 8838 O O . SER B 1 517 ? 3.113 -11.758 -4.723 1 79.44 517 SER B O 1
ATOM 8840 N N . THR B 1 518 ? 4.332 -12.242 -6.488 1 74.5 518 THR B N 1
ATOM 8841 C CA . THR B 1 518 ? 3.225 -12.82 -7.242 1 74.5 518 THR B CA 1
ATOM 8842 C C . THR B 1 518 ? 2.562 -13.945 -6.457 1 74.5 518 THR B C 1
ATOM 8844 O O . THR B 1 518 ? 1.334 -14.031 -6.402 1 74.5 518 THR B O 1
ATOM 8847 N N . HIS B 1 519 ? 3.352 -14.641 -5.773 1 79.88 519 HIS B N 1
ATOM 8848 C CA . HIS B 1 519 ? 2.84 -15.789 -5.035 1 79.88 519 HIS B CA 1
ATOM 8849 C C . HIS B 1 519 ? 2.18 -15.359 -3.73 1 79.88 519 HIS B C 1
ATOM 8851 O O . HIS B 1 519 ? 1.115 -15.875 -3.369 1 79.88 519 HIS B O 1
ATOM 8857 N N . LEU B 1 520 ? 2.75 -14.414 -3.115 1 81.5 520 LEU B N 1
ATOM 8858 C CA . LEU B 1 520 ? 2.264 -14.031 -1.795 1 81.5 520 LEU B CA 1
ATOM 8859 C C . LEU B 1 520 ? 1.061 -13.094 -1.908 1 81.5 520 LEU B C 1
ATOM 8861 O O . LEU B 1 520 ? 0.215 -13.055 -1.012 1 81.5 520 LEU B O 1
ATOM 8865 N N . TYR B 1 521 ? 0.905 -12.492 -3.066 1 84 521 TYR B N 1
ATOM 8866 C CA . TYR B 1 521 ? -0.227 -11.594 -3.236 1 84 521 TYR B CA 1
ATOM 8867 C C . TYR B 1 521 ? -1.386 -12.297 -3.934 1 84 521 TYR B C 1
ATOM 8869 O O . TYR B 1 521 ? -2.482 -11.742 -4.039 1 84 521 TYR B O 1
ATOM 8877 N N . ALA B 1 522 ? -1.158 -13.562 -4.379 1 87 522 ALA B N 1
ATOM 8878 C CA . ALA B 1 522 ? -2.244 -14.406 -4.867 1 87 522 ALA B CA 1
ATOM 8879 C C . ALA B 1 522 ? -2.975 -15.086 -3.711 1 87 522 ALA B C 1
ATOM 8881 O O . ALA B 1 522 ? -4.078 -15.609 -3.887 1 87 522 ALA B O 1
ATOM 8882 N N . ASN B 1 523 ? -2.486 -15.062 -2.564 1 90.31 523 ASN B N 1
ATOM 8883 C CA . ASN B 1 523 ? -3.051 -15.531 -1.303 1 90.31 523 ASN B CA 1
ATOM 8884 C C . ASN B 1 523 ? -3.326 -17.031 -1.333 1 90.31 523 ASN B C 1
ATOM 8886 O O . ASN B 1 523 ? -4.25 -17.484 -2.014 1 90.31 523 ASN B O 1
ATOM 8890 N N . PHE B 1 524 ? -2.594 -17.781 -0.665 1 93.81 524 PHE B N 1
ATOM 8891 C CA . PHE B 1 524 ? -2.652 -19.234 -0.519 1 93.81 524 PHE B CA 1
ATOM 8892 C C . PHE B 1 524 ? -2.609 -19.906 -1.881 1 93.81 524 PHE B C 1
ATOM 8894 O O . PHE B 1 524 ? -3.447 -20.766 -2.18 1 93.81 524 PHE B O 1
ATOM 8901 N N . TYR B 1 525 ? -1.692 -19.438 -2.627 1 91.69 525 TYR B N 1
ATOM 8902 C CA . TYR B 1 525 ? -1.395 -19.953 -3.959 1 91.69 525 TYR B CA 1
ATOM 8903 C C . TYR B 1 525 ? -0.187 -20.875 -3.932 1 91.69 525 TYR B C 1
ATOM 8905 O O . TYR B 1 525 ? -0.167 -21.906 -4.617 1 91.69 525 TYR B O 1
ATOM 8913 N N . ALA B 1 526 ? 0.727 -20.672 -3.096 1 93.75 526 ALA B N 1
ATOM 8914 C CA . ALA B 1 526 ? 2.021 -21.359 -3.082 1 93.75 526 ALA B CA 1
ATOM 8915 C C . ALA B 1 526 ? 1.859 -22.844 -2.785 1 93.75 526 ALA B C 1
ATOM 8917 O O . ALA B 1 526 ? 2.535 -23.672 -3.387 1 93.75 526 ALA B O 1
ATOM 8918 N N . TYR B 1 527 ? 0.936 -23.188 -1.904 1 95.75 527 TYR B N 1
ATOM 8919 C CA . TYR B 1 527 ? 0.794 -24.594 -1.521 1 95.75 527 TYR B CA 1
ATOM 8920 C C . TYR B 1 527 ? 0.375 -25.438 -2.711 1 95.75 527 TYR B C 1
ATOM 8922 O O . TYR B 1 527 ? 0.657 -26.641 -2.754 1 95.75 527 TYR B O 1
ATOM 8930 N N . GLN B 1 528 ? -0.228 -24.781 -3.621 1 94.44 528 GLN B N 1
ATOM 8931 C CA . GLN B 1 528 ? -0.814 -25.516 -4.738 1 94.44 528 GLN B CA 1
ATOM 8932 C C . GLN B 1 528 ? 0.269 -26.078 -5.648 1 94.44 528 GLN B C 1
ATOM 8934 O O . GLN B 1 528 ? 0.057 -27.094 -6.312 1 94.44 528 GLN B O 1
ATOM 8939 N N . TYR B 1 529 ? 1.432 -25.484 -5.637 1 93.12 529 TYR B N 1
ATOM 8940 C CA . TYR B 1 529 ? 2.547 -26.047 -6.387 1 93.12 529 TYR B CA 1
ATOM 8941 C C . TYR B 1 529 ? 3.025 -27.344 -5.762 1 93.12 529 TYR B C 1
ATOM 8943 O O . TYR B 1 529 ? 3.301 -28.312 -6.469 1 93.12 529 TYR B O 1
ATOM 8951 N N . ALA B 1 530 ? 3.025 -27.312 -4.48 1 96.06 530 ALA B N 1
ATOM 8952 C CA . ALA B 1 530 ? 3.504 -28.484 -3.76 1 96.06 530 ALA B CA 1
ATOM 8953 C C . ALA B 1 530 ? 2.492 -29.625 -3.836 1 96.06 530 ALA B C 1
ATOM 8955 O O . ALA B 1 530 ? 2.871 -30.797 -3.984 1 96.06 530 ALA B O 1
ATOM 8956 N N . THR B 1 531 ? 1.232 -29.312 -3.693 1 96.31 531 THR B N 1
ATOM 8957 C CA . THR B 1 531 ? 0.213 -30.344 -3.838 1 96.31 531 THR B CA 1
ATOM 8958 C C . THR B 1 531 ? 0.152 -30.844 -5.277 1 96.31 531 THR B C 1
ATOM 8960 O O . THR B 1 531 ? -0.041 -32.031 -5.516 1 96.31 531 THR B O 1
ATOM 8963 N N . GLY B 1 532 ? 0.36 -29.953 -6.223 1 96.56 532 GLY B N 1
ATOM 8964 C CA . GLY B 1 532 ? 0.319 -30.328 -7.625 1 96.56 532 GLY B CA 1
ATOM 8965 C C . GLY B 1 532 ? 1.396 -31.328 -8.008 1 96.56 532 GLY B C 1
ATOM 8966 O O . GLY B 1 532 ? 1.106 -32.375 -8.609 1 96.56 532 GLY B O 1
ATOM 8967 N N . ILE B 1 533 ? 2.637 -31.047 -7.641 1 97.25 533 ILE B N 1
ATOM 8968 C CA . ILE B 1 533 ? 3.738 -31.938 -7.973 1 97.25 533 ILE B CA 1
ATOM 8969 C C . ILE B 1 533 ? 3.586 -33.25 -7.207 1 97.25 533 ILE B C 1
ATOM 8971 O O . ILE B 1 533 ? 3.93 -34.312 -7.719 1 97.25 533 ILE B O 1
ATOM 8975 N N . SER B 1 534 ? 3.035 -33.188 -6.031 1 97.62 534 SER B N 1
ATOM 8976 C CA . SER B 1 534 ? 2.811 -34.406 -5.242 1 97.62 534 SER B CA 1
ATOM 8977 C C . SER B 1 534 ? 1.778 -35.312 -5.898 1 97.62 534 SER B C 1
ATOM 8979 O O . SER B 1 534 ? 1.982 -36.531 -5.996 1 97.62 534 SER B O 1
ATOM 8981 N N . ALA B 1 535 ? 0.701 -34.719 -6.316 1 97.81 535 ALA B N 1
ATOM 8982 C CA . ALA B 1 535 ? -0.323 -35.469 -7.02 1 97.81 535 ALA B CA 1
ATOM 8983 C C . ALA B 1 535 ? 0.229 -36.062 -8.312 1 97.81 535 ALA B C 1
ATOM 8985 O O . ALA B 1 535 ? -0.06 -37.219 -8.641 1 97.81 535 ALA B O 1
ATOM 8986 N N . ALA B 1 536 ? 1.002 -35.344 -9.016 1 97.69 536 ALA B N 1
ATOM 8987 C CA . ALA B 1 536 ? 1.586 -35.781 -10.281 1 97.69 536 ALA B CA 1
ATOM 8988 C C . ALA B 1 536 ? 2.42 -37.062 -10.094 1 97.69 536 ALA B C 1
ATOM 8990 O O . ALA B 1 536 ? 2.281 -38.031 -10.844 1 97.69 536 ALA B O 1
ATOM 8991 N N . HIS B 1 537 ? 3.271 -37.062 -9.102 1 96.69 537 HIS B N 1
ATOM 8992 C CA . HIS B 1 537 ? 4.168 -38.188 -8.883 1 96.69 537 HIS B CA 1
ATOM 8993 C C . HIS B 1 537 ? 3.398 -39.438 -8.406 1 96.69 537 HIS B C 1
ATOM 8995 O O . HIS B 1 537 ? 3.758 -40.562 -8.742 1 96.69 537 HIS B O 1
ATOM 9001 N N . GLN B 1 538 ? 2.391 -39.188 -7.605 1 95.88 538 GLN B N 1
ATOM 9002 C CA . GLN B 1 538 ? 1.569 -40.312 -7.188 1 95.88 538 GLN B CA 1
ATOM 9003 C C . GLN B 1 538 ? 0.8 -40.906 -8.367 1 95.88 538 GLN B C 1
ATOM 9005 O O . GLN B 1 538 ? 0.656 -42.125 -8.469 1 95.88 538 GLN B O 1
ATOM 9010 N N . LEU B 1 539 ? 0.274 -40.094 -9.219 1 97.31 539 LEU B N 1
ATOM 9011 C CA . LEU B 1 539 ? -0.402 -40.562 -10.43 1 97.31 539 LEU B CA 1
ATOM 9012 C C . LEU B 1 539 ? 0.551 -41.344 -11.312 1 97.31 539 LEU B C 1
ATOM 9014 O O . LEU B 1 539 ? 0.188 -42.406 -11.836 1 97.31 539 LEU B O 1
ATOM 9018 N N . LEU B 1 540 ? 1.73 -40.812 -11.469 1 96.88 540 LEU B N 1
ATOM 9019 C CA . LEU B 1 540 ? 2.715 -41.5 -12.32 1 96.88 540 LEU B CA 1
ATOM 9020 C C . LEU B 1 540 ? 3.082 -42.844 -11.766 1 96.88 540 LEU B C 1
ATOM 9022 O O . LEU B 1 540 ? 3.291 -43.812 -12.523 1 96.88 540 LEU B O 1
ATOM 9026 N N . ALA B 1 541 ? 3.154 -42.969 -10.477 1 95.12 541 ALA B N 1
ATOM 9027 C CA . ALA B 1 541 ? 3.523 -44.219 -9.82 1 95.12 541 ALA B CA 1
ATOM 9028 C C . ALA B 1 541 ? 2.539 -45.312 -10.18 1 95.12 541 ALA B C 1
ATOM 9030 O O . ALA B 1 541 ? 2.908 -46.5 -10.211 1 95.12 541 ALA B O 1
ATOM 9031 N N . GLN B 1 542 ? 1.353 -45 -10.531 1 95.44 542 GLN B N 1
ATOM 9032 C CA . GLN B 1 542 ? 0.325 -45.969 -10.867 1 95.44 542 GLN B CA 1
ATOM 9033 C C . GLN B 1 542 ? 0.643 -46.688 -12.188 1 95.44 542 GLN B C 1
ATOM 9035 O O . GLN B 1 542 ? 0.175 -47.781 -12.438 1 95.44 542 GLN B O 1
ATOM 9040 N N . PHE B 1 543 ? 1.367 -46.031 -13.031 1 96 543 PHE B N 1
ATOM 9041 C CA . PHE B 1 543 ? 1.686 -46.562 -14.344 1 96 543 PHE B CA 1
ATOM 9042 C C . PHE B 1 543 ? 2.631 -47.75 -14.219 1 96 543 PHE B C 1
ATOM 9044 O O . PHE B 1 543 ? 2.74 -48.562 -15.141 1 96 543 PHE B O 1
ATOM 9051 N N . GLU B 1 544 ? 3.381 -47.844 -13.133 1 92 544 GLU B N 1
ATOM 9052 C CA . GLU B 1 544 ? 4.285 -48.969 -12.906 1 92 544 GLU B CA 1
ATOM 9053 C C . GLU B 1 544 ? 3.51 -50.25 -12.656 1 92 544 GLU B C 1
ATOM 9055 O O . GLU B 1 544 ? 3.924 -51.344 -13.094 1 92 544 GLU B O 1
ATOM 9060 N N . GLN B 1 545 ? 2.395 -50.156 -12.055 1 91.94 545 GLN B N 1
ATOM 9061 C CA . GLN B 1 545 ? 1.634 -51.312 -11.633 1 91.94 545 GLN B CA 1
ATOM 9062 C C . GLN B 1 545 ? 0.544 -51.656 -12.641 1 91.94 545 GLN B C 1
ATOM 9064 O O . GLN B 1 545 ? 0.303 -52.844 -12.93 1 91.94 545 GLN B O 1
ATOM 9069 N N . ASP B 1 546 ? -0.089 -50.594 -13.125 1 94.81 546 ASP B N 1
ATOM 9070 C CA . ASP B 1 546 ? -1.243 -50.75 -14 1 94.81 546 ASP B CA 1
ATOM 9071 C C . ASP B 1 546 ? -1.288 -49.656 -15.07 1 94.81 546 ASP B C 1
ATOM 9073 O O . ASP B 1 546 ? -2.096 -48.75 -14.977 1 94.81 546 ASP B O 1
ATOM 9077 N N . PRO B 1 547 ? -0.495 -49.844 -16.094 1 95.56 547 PRO B N 1
ATOM 9078 C CA . PRO B 1 547 ? -0.358 -48.75 -17.078 1 95.56 547 PRO B CA 1
ATOM 9079 C C . PRO B 1 547 ? -1.679 -48.438 -17.766 1 95.56 547 PRO B C 1
ATOM 9081 O O . PRO B 1 547 ? -2.008 -47.25 -17.922 1 95.56 547 PRO B O 1
ATOM 9084 N N . ASP B 1 548 ? -2.48 -49.469 -18.109 1 96.75 548 ASP B N 1
ATOM 9085 C CA . ASP B 1 548 ? -3.73 -49.219 -18.828 1 96.75 548 ASP B CA 1
ATOM 9086 C C . ASP B 1 548 ? -4.754 -48.531 -17.922 1 96.75 548 ASP B C 1
ATOM 9088 O O . ASP B 1 548 ? -5.402 -47.562 -18.328 1 96.75 548 ASP B O 1
ATOM 9092 N N . GLY B 1 549 ? -4.855 -49.094 -16.766 1 97.12 549 GLY B N 1
ATOM 9093 C CA . GLY B 1 549 ? -5.77 -48.5 -15.812 1 97.12 549 GLY B CA 1
ATOM 9094 C C . GLY B 1 549 ? -5.359 -47.094 -15.406 1 97.12 549 GLY B C 1
ATOM 9095 O O . GLY B 1 549 ? -6.207 -46.219 -15.266 1 97.12 549 GLY B O 1
ATOM 9096 N N . ALA B 1 550 ? -4.082 -46.906 -15.203 1 97.44 550 ALA B N 1
ATOM 9097 C CA . ALA B 1 550 ? -3.549 -45.594 -14.836 1 97.44 550 ALA B CA 1
ATOM 9098 C C . ALA B 1 550 ? -3.814 -44.562 -15.93 1 97.44 550 ALA B C 1
ATOM 9100 O O . ALA B 1 550 ? -4.203 -43.438 -15.648 1 97.44 550 ALA B O 1
ATOM 9101 N N . ARG B 1 551 ? -3.584 -44.969 -17.156 1 98 551 ARG B N 1
ATOM 9102 C CA . ARG B 1 551 ? -3.855 -44.094 -18.297 1 98 551 ARG B CA 1
ATOM 9103 C C . ARG B 1 551 ? -5.32 -43.656 -18.328 1 98 551 ARG B C 1
ATOM 9105 O O . ARG B 1 551 ? -5.625 -42.5 -18.484 1 98 551 ARG B O 1
ATOM 9112 N N . ALA B 1 552 ? -6.168 -44.625 -18.141 1 97.81 552 ALA B N 1
ATOM 9113 C CA . ALA B 1 552 ? -7.602 -44.344 -18.188 1 97.81 552 ALA B CA 1
ATOM 9114 C C . ALA B 1 552 ? -8.016 -43.375 -17.094 1 97.81 552 ALA B C 1
ATOM 9116 O O . ALA B 1 552 ? -8.766 -42.406 -17.344 1 97.81 552 ALA B O 1
ATOM 9117 N N . ARG B 1 553 ? -7.539 -43.625 -15.898 1 97.62 553 ARG B N 1
ATOM 9118 C CA . ARG B 1 553 ? -7.863 -42.781 -14.773 1 97.62 553 ARG B CA 1
ATOM 9119 C C . ARG B 1 553 ? -7.324 -41.375 -14.984 1 97.62 553 ARG B C 1
ATOM 9121 O O . ARG B 1 553 ? -8.023 -40.375 -14.727 1 97.62 553 ARG B O 1
ATOM 9128 N N . TYR B 1 554 ? -6.105 -41.312 -15.453 1 97.88 554 TYR B N 1
ATOM 9129 C CA . TYR B 1 554 ? -5.453 -40 -15.656 1 97.88 554 TYR B CA 1
ATOM 9130 C C . TYR B 1 554 ? -6.156 -39.219 -16.734 1 97.88 554 TYR B C 1
ATOM 9132 O O . TYR B 1 554 ? -6.422 -38 -16.562 1 97.88 554 TYR B O 1
ATOM 9140 N N . LEU B 1 555 ? -6.477 -39.844 -17.844 1 98.31 555 LEU B N 1
ATOM 9141 C CA . LEU B 1 555 ? -7.148 -39.156 -18.938 1 98.31 555 LEU B CA 1
ATOM 9142 C C . LEU B 1 555 ? -8.555 -38.719 -18.547 1 98.31 555 LEU B C 1
ATOM 9144 O O . LEU B 1 555 ? -9.039 -37.656 -18.969 1 98.31 555 LEU B O 1
ATOM 9148 N N . THR B 1 556 ? -9.188 -39.562 -17.734 1 97.62 556 THR B N 1
ATOM 9149 C CA . THR B 1 556 ? -10.484 -39.188 -17.203 1 97.62 556 THR B CA 1
ATOM 9150 C C . THR B 1 556 ? -10.375 -37.938 -16.344 1 97.62 556 THR B C 1
ATOM 9152 O O . THR B 1 556 ? -11.219 -37.031 -16.422 1 97.62 556 THR B O 1
ATOM 9155 N N . PHE B 1 557 ? -9.391 -37.875 -15.531 1 97.44 557 PHE B N 1
ATOM 9156 C CA . PHE B 1 557 ? -9.117 -36.719 -14.711 1 97.44 557 PHE B CA 1
ATOM 9157 C C . PHE B 1 557 ? -8.938 -35.469 -15.578 1 97.44 557 PHE B C 1
ATOM 9159 O O . PHE B 1 557 ? -9.57 -34.438 -15.352 1 97.44 557 PHE B O 1
ATOM 9166 N N . LEU B 1 558 ? -8.109 -35.531 -16.625 1 97.75 558 LEU B N 1
ATOM 9167 C CA . LEU B 1 558 ? -7.859 -34.406 -17.516 1 97.75 558 LEU B CA 1
ATOM 9168 C C . LEU B 1 558 ? -9.148 -33.938 -18.188 1 97.75 558 LEU B C 1
ATOM 9170 O O . LEU B 1 558 ? -9.391 -32.75 -18.312 1 97.75 558 LEU B O 1
ATOM 9174 N N . LYS B 1 559 ? -9.945 -34.844 -18.578 1 97.25 559 LYS B N 1
ATOM 9175 C CA . LYS B 1 559 ? -11.164 -34.562 -19.328 1 97.25 559 LYS B CA 1
ATOM 9176 C C . LYS B 1 559 ? -12.258 -34.031 -18.422 1 97.25 559 LYS B C 1
ATOM 9178 O O . LYS B 1 559 ? -13.219 -33.406 -18.891 1 97.25 559 LYS B O 1
ATOM 9183 N N . SER B 1 560 ? -12.117 -34.156 -17.156 1 96 560 SER B N 1
ATOM 9184 C CA . SER B 1 560 ? -13.18 -33.812 -16.203 1 96 560 SER B CA 1
ATOM 9185 C C . SER B 1 560 ? -13.336 -32.281 -16.094 1 96 560 SER B C 1
ATOM 9187 O O . SER B 1 560 ? -14.391 -31.797 -15.703 1 96 560 SER B O 1
ATOM 9189 N N . GLY B 1 561 ? -12.266 -31.609 -16.453 1 93.75 561 GLY B N 1
ATOM 9190 C CA . GLY B 1 561 ? -12.336 -30.172 -16.281 1 93.75 561 GLY B CA 1
ATOM 9191 C C . GLY B 1 561 ? -12.82 -29.75 -14.898 1 93.75 561 GLY B C 1
ATOM 9192 O O . GLY B 1 561 ? -12.312 -30.25 -13.883 1 93.75 561 GLY B O 1
ATOM 9193 N N . GLY B 1 562 ? -13.828 -28.859 -14.867 1 94.19 562 GLY B N 1
ATOM 9194 C CA . GLY B 1 562 ? -14.383 -28.406 -13.602 1 94.19 562 GLY B CA 1
ATOM 9195 C C . GLY B 1 562 ? -15.688 -29.094 -13.242 1 94.19 562 GLY B C 1
ATOM 9196 O O . GLY B 1 562 ? -16.438 -28.609 -12.398 1 94.19 562 GLY B O 1
ATOM 9197 N N . SER B 1 563 ? -15.945 -30.172 -13.852 1 95.69 563 SER B N 1
ATOM 9198 C CA . SER B 1 563 ? -17.188 -30.891 -13.586 1 95.69 563 SER B CA 1
ATOM 9199 C C . SER B 1 563 ? -17.188 -31.5 -12.188 1 95.69 563 SER B C 1
ATOM 9201 O O . SER B 1 563 ? -18.25 -31.812 -11.648 1 95.69 563 SER B O 1
ATOM 9203 N N . LEU B 1 564 ? -16 -31.672 -11.633 1 94.75 564 LEU B N 1
ATOM 9204 C CA . LEU B 1 564 ? -15.836 -32.156 -10.273 1 94.75 564 LEU B CA 1
ATOM 9205 C C . LEU B 1 564 ? -15.047 -31.172 -9.43 1 94.75 564 LEU B C 1
ATOM 9207 O O . LEU B 1 564 ? -14.266 -30.375 -9.969 1 94.75 564 LEU B O 1
ATOM 9211 N N . ASP B 1 565 ? -15.32 -31.281 -8.141 1 94.62 565 ASP B N 1
ATOM 9212 C CA . ASP B 1 565 ? -14.438 -30.547 -7.23 1 94.62 565 ASP B CA 1
ATOM 9213 C C . ASP B 1 565 ? -13.023 -31.109 -7.262 1 94.62 565 ASP B C 1
ATOM 9215 O O . ASP B 1 565 ? -12.836 -32.312 -7.48 1 94.62 565 ASP B O 1
ATOM 9219 N N . PRO B 1 566 ? -12.078 -30.266 -7.031 1 94.88 566 PRO B N 1
ATOM 9220 C CA . PRO B 1 566 ? -10.695 -30.672 -7.277 1 94.88 566 PRO B CA 1
ATOM 9221 C C . PRO B 1 566 ? -10.273 -31.875 -6.449 1 94.88 566 PRO B C 1
ATOM 9223 O O . PRO B 1 566 ? -9.609 -32.781 -6.965 1 94.88 566 PRO B O 1
ATOM 9226 N N . ILE B 1 567 ? -10.695 -31.969 -5.227 1 95.69 567 ILE B N 1
ATOM 9227 C CA . ILE B 1 567 ? -10.32 -33.062 -4.359 1 95.69 567 ILE B CA 1
ATOM 9228 C C . ILE B 1 567 ? -10.977 -34.344 -4.855 1 95.69 567 ILE B C 1
ATOM 9230 O O . ILE B 1 567 ? -10.344 -35.406 -4.887 1 95.69 567 ILE B O 1
ATOM 9234 N N . ASP B 1 568 ? -12.195 -34.281 -5.277 1 95.88 568 ASP B N 1
ATOM 9235 C CA . ASP B 1 568 ? -12.945 -35.406 -5.773 1 95.88 568 ASP B CA 1
ATOM 9236 C C . ASP B 1 568 ? -12.367 -35.906 -7.098 1 95.88 568 ASP B C 1
ATOM 9238 O O . ASP B 1 568 ? -12.258 -37.125 -7.324 1 95.88 568 ASP B O 1
ATOM 9242 N N . ALA B 1 569 ? -12.023 -35 -7.945 1 96.38 569 ALA B N 1
ATOM 9243 C CA . ALA B 1 569 ? -11.438 -35.375 -9.234 1 96.38 569 ALA B CA 1
ATOM 9244 C C . ALA B 1 569 ? -10.141 -36.156 -9.047 1 96.38 569 ALA B C 1
ATOM 9246 O O . ALA B 1 569 ? -9.93 -37.156 -9.703 1 96.38 569 ALA B O 1
ATOM 9247 N N . LEU B 1 570 ? -9.312 -35.719 -8.156 1 97.31 570 LEU B N 1
ATOM 9248 C CA . LEU B 1 570 ? -8.039 -36.406 -7.91 1 97.31 570 LEU B CA 1
ATOM 9249 C C . LEU B 1 570 ? -8.258 -37.75 -7.203 1 97.31 570 LEU B C 1
ATOM 9251 O O . LEU B 1 570 ? -7.555 -38.719 -7.48 1 97.31 570 LEU B O 1
ATOM 9255 N N . LYS B 1 571 ? -9.242 -37.75 -6.332 1 96.81 571 LYS B N 1
ATOM 9256 C CA . LYS B 1 571 ? -9.578 -39 -5.66 1 96.81 571 LYS B CA 1
ATOM 9257 C C . LYS B 1 571 ? -10.016 -40.062 -6.668 1 96.81 571 LYS B C 1
ATOM 9259 O O . LYS B 1 571 ? -9.609 -41.219 -6.574 1 96.81 571 LYS B O 1
ATOM 9264 N N . GLN B 1 572 ? -10.781 -39.688 -7.598 1 95.75 572 GLN B N 1
ATOM 9265 C CA . GLN B 1 572 ? -11.234 -40.594 -8.641 1 95.75 572 GLN B CA 1
ATOM 9266 C C . GLN B 1 572 ? -10.07 -41.062 -9.492 1 95.75 572 GLN B C 1
ATOM 9268 O O . GLN B 1 572 ? -10.102 -42.188 -10.039 1 95.75 572 GLN B O 1
ATOM 9273 N N . ALA B 1 573 ? -9.062 -40.25 -9.562 1 96.81 573 ALA B N 1
ATOM 9274 C CA . ALA B 1 573 ? -7.871 -40.625 -10.328 1 96.81 573 ALA B CA 1
ATOM 9275 C C . ALA B 1 573 ? -6.918 -41.469 -9.492 1 96.81 573 ALA B C 1
ATOM 9277 O O . ALA B 1 573 ? -5.879 -41.938 -9.977 1 96.81 573 ALA B O 1
ATOM 9278 N N . GLY B 1 574 ? -7.238 -41.625 -8.211 1 95.88 574 GLY B N 1
ATOM 9279 C CA . GLY B 1 574 ? -6.465 -42.5 -7.359 1 95.88 574 GLY B CA 1
ATOM 9280 C C . GLY B 1 574 ? -5.539 -41.75 -6.41 1 95.88 574 GLY B C 1
ATOM 9281 O O . GLY B 1 574 ? -4.594 -42.344 -5.875 1 95.88 574 GLY B O 1
ATOM 9282 N N . VAL B 1 575 ? -5.738 -40.531 -6.184 1 97 575 VAL B N 1
ATOM 9283 C CA . VAL B 1 575 ? -4.891 -39.719 -5.305 1 97 575 VAL B CA 1
ATOM 9284 C C . VAL B 1 575 ? -5.73 -39.094 -4.188 1 97 575 VAL B C 1
ATOM 9286 O O . VAL B 1 575 ? -6.656 -38.344 -4.449 1 97 575 VAL B O 1
ATOM 9289 N N . ASP B 1 576 ? -5.438 -39.406 -2.959 1 96.88 576 ASP B N 1
ATOM 9290 C CA . ASP B 1 576 ? -6.094 -38.812 -1.798 1 96.88 576 ASP B CA 1
ATOM 9291 C C . ASP B 1 576 ? -5.277 -37.656 -1.234 1 96.88 576 ASP B C 1
ATOM 9293 O O . ASP B 1 576 ? -4.355 -37.875 -0.443 1 96.88 576 ASP B O 1
ATOM 9297 N N . MET B 1 577 ? -5.746 -36.5 -1.464 1 95.88 577 MET B N 1
ATOM 9298 C CA . MET B 1 577 ? -4.988 -35.281 -1.114 1 95.88 577 MET B CA 1
ATOM 9299 C C . MET B 1 577 ? -5.133 -34.969 0.369 1 95.88 577 MET B C 1
ATOM 9301 O O . MET B 1 577 ? -4.426 -34.125 0.895 1 95.88 577 MET B O 1
ATOM 9305 N N . LEU B 1 578 ? -6.016 -35.656 1.053 1 95.5 578 LEU B N 1
ATOM 9306 C CA . LEU B 1 578 ? -6.176 -35.438 2.488 1 95.5 578 LEU B CA 1
ATOM 9307 C C . LEU B 1 578 ? -5.215 -36.312 3.275 1 95.5 578 LEU B C 1
ATOM 9309 O O . LEU B 1 578 ? -5.02 -36.125 4.477 1 95.5 578 LEU B O 1
ATOM 9313 N N . SER B 1 579 ? -4.586 -37.25 2.57 1 96.5 579 SER B N 1
ATOM 9314 C CA . SER B 1 579 ? -3.598 -38.125 3.184 1 96.5 579 SER B CA 1
ATOM 9315 C C . SER B 1 579 ? -2.18 -37.625 2.924 1 96.5 579 SER B C 1
ATOM 9317 O O . SER B 1 579 ? -1.943 -36.875 1.986 1 96.5 579 SER B O 1
ATOM 9319 N N . PRO B 1 580 ? -1.214 -38.094 3.742 1 97.38 580 PRO B N 1
ATOM 9320 C CA . PRO B 1 580 ? 0.186 -37.75 3.506 1 97.38 580 PRO B CA 1
ATOM 9321 C C . PRO B 1 580 ? 0.796 -38.5 2.32 1 97.38 580 PRO B C 1
ATOM 9323 O O . PRO B 1 580 ? 1.897 -38.156 1.878 1 97.38 580 PRO B O 1
ATOM 9326 N N . ALA B 1 581 ? 0.108 -39.406 1.793 1 96.56 581 ALA B N 1
ATOM 9327 C CA . ALA B 1 581 ? 0.649 -40.375 0.855 1 96.56 581 ALA B CA 1
ATOM 9328 C C . ALA B 1 581 ? 1.219 -39.719 -0.385 1 96.56 581 ALA B C 1
ATOM 9330 O O . ALA B 1 581 ? 2.312 -40.031 -0.842 1 96.56 581 ALA B O 1
ATOM 9331 N N . PRO B 1 582 ? 0.499 -38.75 -0.963 1 96.81 582 PRO B N 1
ATOM 9332 C CA . PRO B 1 582 ? 1.062 -38.094 -2.156 1 96.81 582 PRO B CA 1
ATOM 9333 C C . PRO B 1 582 ? 2.393 -37.406 -1.881 1 96.81 582 PRO B C 1
ATOM 9335 O O . PRO B 1 582 ? 3.32 -37.5 -2.689 1 96.81 582 PRO B O 1
ATOM 9338 N N . VAL B 1 583 ? 2.512 -36.781 -0.766 1 97.69 583 VAL B N 1
ATOM 9339 C CA . VAL B 1 583 ? 3.73 -36.062 -0.387 1 97.69 583 VAL B CA 1
ATOM 9340 C C . VAL B 1 583 ? 4.852 -37.062 -0.124 1 97.69 583 VAL B C 1
ATOM 9342 O O . VAL B 1 583 ? 5.988 -36.875 -0.562 1 97.69 583 VAL B O 1
ATOM 9345 N N . GLU B 1 584 ? 4.512 -38.156 0.518 1 97.12 584 GLU B N 1
ATOM 9346 C CA . GLU B 1 584 ? 5.477 -39.219 0.795 1 97.12 584 GLU B CA 1
ATOM 9347 C C . GLU B 1 584 ? 5.973 -39.844 -0.495 1 97.12 584 GLU B C 1
ATOM 9349 O O . GLU B 1 584 ? 7.16 -40.156 -0.635 1 97.12 584 GLU B O 1
ATOM 9354 N N . ALA B 1 585 ? 5.047 -40.062 -1.385 1 95.69 585 ALA B N 1
ATOM 9355 C CA . ALA B 1 585 ? 5.418 -40.625 -2.68 1 95.69 585 ALA B CA 1
ATOM 9356 C C . ALA B 1 585 ? 6.395 -39.719 -3.412 1 95.69 585 ALA B C 1
ATOM 9358 O O . ALA B 1 585 ? 7.328 -40.188 -4.066 1 95.69 585 ALA B O 1
ATOM 9359 N N . THR B 1 586 ? 6.152 -38.469 -3.344 1 97.69 586 THR B N 1
ATOM 9360 C CA . THR B 1 586 ? 7.012 -37.5 -3.982 1 97.69 586 THR B CA 1
ATOM 9361 C C . THR B 1 586 ? 8.406 -37.5 -3.352 1 97.69 586 THR B C 1
ATOM 9363 O O . THR B 1 586 ? 9.414 -37.438 -4.059 1 97.69 586 THR B O 1
ATOM 9366 N N . PHE B 1 587 ? 8.492 -37.625 -2.021 1 98.06 587 PHE B N 1
ATOM 9367 C CA . PHE B 1 587 ? 9.781 -37.688 -1.344 1 98.06 587 PHE B CA 1
ATOM 9368 C C . PHE B 1 587 ? 10.516 -38.969 -1.698 1 98.06 587 PHE B C 1
ATOM 9370 O O . PHE B 1 587 ? 11.742 -39 -1.766 1 98.06 587 PHE B O 1
ATOM 9377 N N . ARG B 1 588 ? 9.781 -40.031 -1.96 1 97.06 588 ARG B N 1
ATOM 9378 C CA . ARG B 1 588 ? 10.422 -41.281 -2.406 1 97.06 588 ARG B CA 1
ATOM 9379 C C . ARG B 1 588 ? 11.117 -41.062 -3.752 1 97.06 588 ARG B C 1
ATOM 9381 O O . ARG B 1 588 ? 12.234 -41.562 -3.959 1 97.06 588 ARG B O 1
ATOM 9388 N N . VAL B 1 589 ? 10.445 -40.375 -4.59 1 97.31 589 VAL B N 1
ATOM 9389 C CA . VAL B 1 589 ? 11.031 -40.062 -5.891 1 97.31 589 VAL B CA 1
ATOM 9390 C C . VAL B 1 589 ? 12.273 -39.219 -5.707 1 97.31 589 VAL B C 1
ATOM 9392 O O . VAL B 1 589 ? 13.328 -39.5 -6.289 1 97.31 589 VAL B O 1
ATOM 9395 N N . LEU B 1 590 ? 12.164 -38.219 -4.922 1 98.12 590 LEU B N 1
ATOM 9396 C CA . LEU B 1 590 ? 13.289 -37.312 -4.629 1 98.12 590 LEU B CA 1
ATOM 9397 C C . LEU B 1 590 ? 14.453 -38.094 -4.043 1 98.12 590 LEU B C 1
ATOM 9399 O O . LEU B 1 590 ? 15.602 -37.938 -4.461 1 98.12 590 LEU B O 1
ATOM 9403 N N . SER B 1 591 ? 14.148 -38.938 -3.111 1 98.12 591 SER B N 1
ATOM 9404 C CA . SER B 1 591 ? 15.164 -39.781 -2.479 1 98.12 591 SER B CA 1
ATOM 9405 C C . SER B 1 591 ? 15.859 -40.688 -3.498 1 98.12 591 SER B C 1
ATOM 9407 O O . SER B 1 591 ? 17.062 -40.938 -3.396 1 98.12 591 SER B O 1
ATOM 9409 N N . GLY B 1 592 ? 15.102 -41.156 -4.41 1 97.94 592 GLY B N 1
ATOM 9410 C CA . GLY B 1 592 ? 15.68 -41.938 -5.473 1 97.94 592 GLY B CA 1
ATOM 9411 C C . GLY B 1 592 ? 16.719 -41.219 -6.293 1 97.94 592 GLY B C 1
ATOM 9412 O O . GLY B 1 592 ? 17.75 -41.75 -6.645 1 97.94 592 GLY B O 1
ATOM 9413 N N . TYR B 1 593 ? 16.453 -39.969 -6.648 1 97.94 593 TYR B N 1
ATOM 9414 C CA . TYR B 1 593 ? 17.422 -39.156 -7.367 1 97.94 593 TYR B CA 1
ATOM 9415 C C . TYR B 1 593 ? 18.672 -38.938 -6.535 1 97.94 593 TYR B C 1
ATOM 9417 O O . TYR B 1 593 ? 19.781 -39 -7.055 1 97.94 593 TYR B O 1
ATOM 9425 N N . VAL B 1 594 ? 18.484 -38.688 -5.238 1 98.12 594 VAL B N 1
ATOM 9426 C CA . VAL B 1 594 ? 19.609 -38.469 -4.336 1 98.12 594 VAL B CA 1
ATOM 9427 C C . VAL B 1 594 ? 20.469 -39.719 -4.23 1 98.12 594 VAL B C 1
ATOM 9429 O O . VAL B 1 594 ? 21.703 -39.656 -4.305 1 98.12 594 VAL B O 1
ATOM 9432 N N . ASP B 1 595 ? 19.828 -40.875 -4.074 1 98.19 595 ASP B N 1
ATOM 9433 C CA . ASP B 1 595 ? 20.531 -42.156 -4.031 1 98.19 595 ASP B CA 1
ATOM 9434 C C . ASP B 1 595 ? 21.391 -42.344 -5.27 1 98.19 595 ASP B C 1
ATOM 9436 O O . ASP B 1 595 ? 22.562 -42.75 -5.164 1 98.19 595 ASP B O 1
ATOM 9440 N N . ARG B 1 596 ? 20.844 -42.062 -6.363 1 97.75 596 ARG B N 1
ATOM 9441 C CA . ARG B 1 596 ? 21.562 -42.281 -7.613 1 97.75 596 ARG B CA 1
ATOM 9442 C C . ARG B 1 596 ? 22.766 -41.344 -7.719 1 97.75 596 ARG B C 1
ATOM 9444 O O . ARG B 1 596 ? 23.828 -41.75 -8.18 1 97.75 596 ARG B O 1
ATOM 9451 N N . LEU B 1 597 ? 22.625 -40.094 -7.348 1 97.62 597 LEU B N 1
ATOM 9452 C CA . LEU B 1 597 ? 23.734 -39.125 -7.352 1 97.62 597 LEU B CA 1
ATOM 9453 C C . LEU B 1 597 ? 24.844 -39.594 -6.418 1 97.62 597 LEU B C 1
ATOM 9455 O O . LEU B 1 597 ? 26.031 -39.5 -6.754 1 97.62 597 LEU B O 1
ATOM 9459 N N . GLU B 1 598 ? 24.453 -40.156 -5.266 1 97.62 598 GLU B N 1
ATOM 9460 C CA . GLU B 1 598 ? 25.422 -40.688 -4.316 1 97.62 598 GLU B CA 1
ATOM 9461 C C . GLU B 1 598 ? 26.188 -41.875 -4.914 1 97.62 598 GLU B C 1
ATOM 9463 O O . GLU B 1 598 ? 27.406 -41.969 -4.746 1 97.62 598 GLU B O 1
ATOM 9468 N N . GLU B 1 599 ? 25.5 -42.656 -5.605 1 97.62 599 GLU B N 1
ATOM 9469 C CA . GLU B 1 599 ? 26.109 -43.812 -6.258 1 97.62 599 GLU B CA 1
ATOM 9470 C C . GLU B 1 599 ? 27.109 -43.375 -7.328 1 97.62 599 GLU B C 1
ATOM 9472 O O . GLU B 1 599 ? 28.219 -43.875 -7.395 1 97.62 599 GLU B O 1
ATOM 9477 N N . LEU B 1 600 ? 26.656 -42.469 -8.141 1 96.56 600 LEU B N 1
ATOM 9478 C CA . LEU B 1 600 ? 27.5 -42 -9.227 1 96.56 600 LEU B CA 1
ATOM 9479 C C . LEU B 1 600 ? 28.719 -41.25 -8.68 1 96.56 600 LEU B C 1
ATOM 9481 O O . LEU B 1 600 ? 29.812 -41.375 -9.242 1 96.56 600 LEU B O 1
ATOM 9485 N N . LEU B 1 601 ? 28.547 -40.562 -7.633 1 95.75 601 LEU B N 1
ATOM 9486 C CA . LEU B 1 601 ? 29.641 -39.844 -6.98 1 95.75 601 LEU B CA 1
ATOM 9487 C C . LEU B 1 601 ? 30.672 -40.844 -6.445 1 95.75 601 LEU B C 1
ATOM 9489 O O . LEU B 1 601 ? 31.875 -40.625 -6.59 1 95.75 601 LEU B O 1
ATOM 9493 N N . ALA B 1 602 ? 30.203 -41.906 -5.832 1 95 602 ALA B N 1
ATOM 9494 C CA . ALA B 1 602 ? 31.078 -42.938 -5.305 1 95 602 ALA B CA 1
ATOM 9495 C C . ALA B 1 602 ? 31.891 -43.594 -6.426 1 95 602 ALA B C 1
ATOM 9497 O O . ALA B 1 602 ? 33.031 -43.969 -6.23 1 95 602 ALA B O 1
ATOM 9498 N N . ALA B 1 603 ? 31.297 -43.688 -7.555 1 93.5 603 ALA B N 1
ATOM 9499 C CA . ALA B 1 603 ? 31.938 -44.312 -8.695 1 93.5 603 ALA B CA 1
ATOM 9500 C C . ALA B 1 603 ? 33 -43.406 -9.305 1 93.5 603 ALA B C 1
ATOM 9502 O O . ALA B 1 603 ? 33.938 -43.875 -9.977 1 93.5 603 ALA B O 1
ATOM 9503 N N . ARG B 1 604 ? 32.875 -42.25 -9.148 1 88.56 604 ARG B N 1
ATOM 9504 C CA . ARG B 1 604 ? 33.812 -41.281 -9.664 1 88.56 604 ARG B CA 1
ATOM 9505 C C . ARG B 1 604 ? 35.062 -41.188 -8.766 1 88.56 604 ARG B C 1
ATOM 9507 O O . ARG B 1 604 ? 36.125 -40.719 -9.195 1 88.56 604 ARG B O 1
ATOM 9514 N N . ARG B 1 605 ? 34.969 -41.625 -7.523 1 79.62 605 ARG B N 1
ATOM 9515 C CA . ARG B 1 605 ? 36.094 -41.656 -6.598 1 79.62 605 ARG B CA 1
ATOM 9516 C C . ARG B 1 605 ? 37 -42.844 -6.855 1 79.62 605 ARG B C 1
ATOM 9518 O O . ARG B 1 605 ? 38.219 -42.75 -6.738 1 79.62 605 ARG B O 1
#

Nearest PDB structures (foldseek):
  3ce2-assembly1_A  TM=8.536E-01  e=5.192E-36  Chlamydia abortus S26/3
  2qr4-assembly1_B  TM=8.632E-01  e=8.187E-22  Enterococcus faecium DO
  2qr4-assembly1_A  TM=8.548E-01  e=4.287E-22  Enterococcus faecium DO
  3aho-assembly2_B  TM=7.539E-01  e=1.018E-16  Geobacillus sp. MO-1
  3sks-assembly1_A  TM=7.138E-01  e=5.925E-13  Bacillus anthracis str. Ames

Foldseek 3Di:
DPPPPPDPAFAAPVPFDPQQFFDLCLLPVDPVRLVVLLVVLLVLLLVLLVLQPPCQVALVSVLVSLVSLLVSVLSLLSSLVSLVSVCQFFVPDVVSVVSNVSSVVSVVSSCVSCVRPLVVLLPHDPVRVVVSCVDPSNVQLVLVSVLSNLLSLLDDPPVLVVVVVVVVVVLVVLLVVLCCCQQPPFWQQDAPPHTAHPQCLVVQLLDLDLRSNVSSLQSNLVSLLVCLFVLLVSLQSLLVVQQVSCVSSPHPFSLCVVCPSLPDDPLLLVLLLVLLLVLLVLLQLLLQLQCVLVVHPAAAPSCPNYDSFDWDFADLVNLLVLLLVLCCLLDDVLSVVLSCCSGVNRQENADDGPRRHHDKAWDLSSVSAIHIYHHDDRTVLSSLRVLLRSLQRSLSNLQPVQGPSSFAFADLLQRLQSSLLSSVRSLVVVLVVCVVVVPVSSNSRSLSSVVVLCCQLVQVLSLLLVLLVVSSVQVSVVHGGGSVNQLQSSLVSNCSNNPRSHDYPSNSRSSVNSVPSVQSSVRNSSVSSNLNNLLSLVLNVVCVPPSPLSSVLVSQLSNCGRVDRPQVSSVSSPDHSSHSVSVVSSSVVSSVSSVVSVVVSVVVD/DPPPPPDPAFAAPVPFDPQQFFDLCLLPVDPVRLVVLLVVLLVLLLVLLVLQPPCQVDLVSVLVSLVSLLVSVLSLLSSLVSLVVVCQFFVPDVVSVVSNVSSVVSVVSSCVSCVRPLVVLLPHDPVRVVVSCVDPSNVQLVLVSVLSNLLSLLDDPPVLVVVVVVVVVVLVVLLVVLCCCQQPPFWQQDAPPHTAHPQCLVVQLLDLDLRSVVSSLQSNLVSLLVCLFVLLVSLQSLLVVQQCSCVSSPHPFNLCVVCPSLPDDPLLLVLLLVLLLVLLVLLQLLLQLQCVLVVHPAAAPSCPNYDSFDWDFADLVNLLVLLLVLCCLLDDVLSVLLSCCSGVNRQENADDGPRRHHDKAWDQSSVSAIHIYHHDDRTVLSSLRVLLRVLQRSLSNLQPVQGPSSFAFADLLQRLQSSLLSSVRSLVVVLVVCVVVVPVSSNSRSLSSVVVLCCQLVQVLSLLLVLLVVSSVQVSVVHGGGSVNQLQSSLVSNCSNNPRSHDYPSNSRSSVNSVPSVQSSVRSSSVSSNLNNLLSLVLNVVCVPPSVLSSVLVSQLSNCGRVDRPQVSSVSSPDHSSHSVSVVSSSVVSSVSSVVSVVVSVVVD

Radius of gyration: 35.06 Å; Cα contacts (8 Å, |Δi|>4): 1740; chains: 2; bounding box: 80×104×78 Å

Organism: Deinococcus geothermalis (strain DSM 11300 / CIP 105573 / AG-3a) (NCBI:txid319795)

pLDDT: mean 93.99, std 8.5, range [19.36, 98.69]

Solvent-accessible surface area (backbone atoms only — not comparable to full-atom values): 62074 Å² total; per-residue (Å²): 131,82,75,73,75,73,68,94,74,60,44,49,61,88,69,52,62,66,85,34,32,44,55,62,42,76,75,37,78,39,74,63,51,46,50,51,45,67,66,48,45,59,58,60,44,55,56,54,45,76,48,65,92,37,56,81,75,37,58,66,45,34,36,51,46,56,50,53,50,50,54,52,49,47,54,47,41,35,50,41,48,51,22,49,56,52,24,42,54,25,64,77,41,63,66,33,47,50,42,34,53,52,39,48,52,52,51,51,47,43,54,60,50,52,57,56,48,62,63,53,60,68,68,47,59,61,71,61,46,55,58,38,29,70,34,86,82,28,41,58,40,41,59,49,52,51,53,53,56,70,44,47,86,40,56,64,56,72,68,45,46,52,48,61,59,54,51,45,57,29,52,52,35,52,66,47,24,59,60,34,30,60,72,70,32,59,67,30,55,54,29,82,88,36,76,44,42,90,80,46,41,70,59,35,31,36,31,85,46,64,67,28,4,40,34,33,44,51,32,44,33,47,44,51,54,52,39,32,52,23,51,24,31,50,51,43,18,53,50,38,44,44,45,44,52,14,48,75,33,71,32,95,38,43,69,52,49,68,27,48,82,55,65,44,62,68,56,38,56,55,38,49,51,55,49,50,63,74,50,22,64,54,46,25,52,40,37,43,50,49,24,60,74,67,69,40,97,68,30,39,70,45,49,74,50,43,63,90,55,82,86,55,80,35,52,71,69,56,41,52,50,48,46,47,62,28,46,43,78,6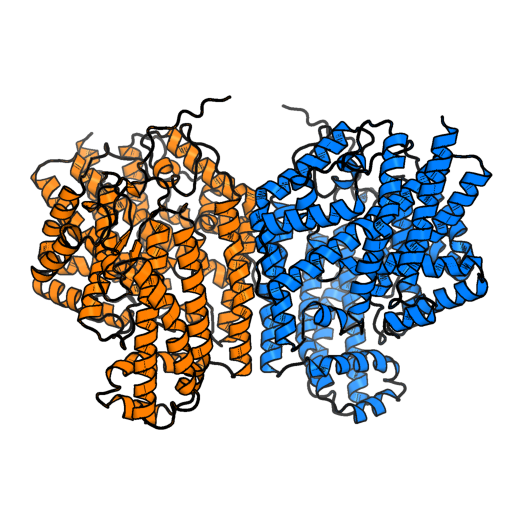5,34,67,67,56,40,51,53,49,51,38,30,72,52,83,57,17,22,38,23,37,53,67,36,44,51,39,55,78,67,69,49,56,50,43,83,54,79,74,62,40,34,34,44,36,56,57,74,40,27,61,64,38,41,48,50,48,35,28,34,47,18,41,25,50,34,40,49,41,11,54,74,65,35,61,85,58,35,45,70,55,53,72,64,50,47,37,20,42,12,41,30,40,37,51,44,25,47,54,44,50,43,53,50,21,59,74,68,67,36,61,63,57,35,50,50,54,48,48,55,49,48,53,50,39,43,51,30,64,46,48,19,45,43,50,30,50,49,50,54,52,53,48,52,38,45,76,72,69,48,82,61,47,37,72,57,50,22,50,52,39,25,54,50,49,42,59,42,33,45,89,31,35,55,73,54,52,69,56,54,4,46,51,68,73,76,39,53,74,44,66,74,59,55,89,43,33,43,35,40,29,53,5,42,13,45,16,44,41,52,54,56,37,41,77,80,34,44,68,62,33,34,52,29,49,52,49,42,36,28,41,35,28,72,44,49,59,61,58,38,38,38,72,42,71,40,55,67,75,47,55,58,28,54,51,46,33,48,50,53,52,43,49,53,41,52,50,52,47,51,54,52,60,69,71,105,130,82,76,73,76,72,66,97,74,58,44,48,62,87,68,51,62,66,85,34,32,45,55,61,44,76,75,36,76,40,74,63,53,45,49,51,47,64,66,48,46,57,57,59,42,55,56,55,45,75,48,63,92,37,56,80,76,36,59,66,46,35,36,50,46,55,51,53,49,50,52,51,49,47,53,48,40,35,50,41,47,51,22,48,55,52,24,41,55,25,65,78,40,62,66,34,46,50,42,33,52,51,38,49,53,53,50,51,48,42,55,60,50,52,56,56,49,64,62,53,60,69,68,46,58,63,72,61,47,57,58,38,30,70,34,85,84,29,41,58,40,42,58,50,52,52,52,52,56,69,44,47,86,41,56,63,55,71,69,47,46,51,49,60,58,55,51,44,57,28,54,52,35,50,66,46,24,60,60,35,30,61,72,70,32,59,66,31,55,52,30,82,88,38,76,43,42,92,78,45,41,70,60,36,30,36,30,85,47,63,65,28,3,40,34,32,43,52,33,46,32,48,44,49,56,51,40,32,51,23,52,24,31,50,50,41,19,53,50,39,44,43,44,45,52,15,47,76,35,69,33,95,40,43,69,53,48,67,28,48,82,54,64,45,63,68,55,40,56,55,40,49,51,53,50,49,64,74,50,22,64,55,47,24,51,38,37,44,49,49,23,59,74,68,71,44,97,68,29,38,72,46,49,73,49,44,63,90,55,81,86,55,79,35,52,71,69,55,41,52,49,48,47,48,62,27,47,44,80,64,33,69,68,57,40,53,54,50,51,37,31,72,51,83,57,18,22,38,23,37,51,67,37,44,51,40,55,77,66,68,48,55,48,43,83,54,79,75,62,41,32,32,45,35,56,57,74,42,26,62,63,38,41,48,49,48,35,26,34,47,19,42,23,50,34,38,50,41,12,55,74,65,36,59,85,58,36,44,71,54,54,72,64,52,48,37,20,42,12,41,29,40,37,51,45,26,47,53,44,50,42,52,50,22,58,74,68,67,35,62,63,58,35,50,51,51,48,48,55,50,47,53,50,39,44,51,29,63,46,49,19,46,42,49,30,52,48,49,53,51,54,48,51,37,45,77,72,71,48,81,62,47,36,71,57,50,21,48,52,39,25,54,50,47,40,57,40,34,44,88,30,36,57,74,53,52,68,54,55,3,47,50,67,73,74,39,52,72,44,65,73,59,55,88,44,34,43,34,41,29,53,5,43,13,47,15,45,40,51,54,56,37,42,78,80,34,43,69,60,34,35,52,30,49,51,49,42,35,28,40,35,28,70,44,50,61,61,58,39,37,40,71,42,72,41,56,68,76,48,54,58,29,55,52,46,33,49,51,52,53,43,50,52,42,53,50,52,50,51,54,52,60,68,72,107

Secondary structure (DSSP, 8-state):
-------S----GGGS-GGGS--GGGT-SSHHHHHHHHHHHHHHHHHGGGGTT-GGG-HHHHHHHHHHHHHHHHHHHHHHHHHHHHHHH-TT-HHHHHHHHHHHHHHHHHHHHTTTHHHHHHHS-HHHHHHHTTSTTTGGGHHHHHHHHHTGGG---HHHHHHHHHTHHHHHHHHTHHHHIIIII----EETTEE--TTTHHHHTT-SSHHHHHHHHHHHHHHHHTTHHHHHHHHHHHHHHHHHHHHHTT-SSHHHHHHGGGT--THHHHHHHHHHHHTTHHHHHHHHHHHHHTT-SS-BGGGTT--SS---B--HHHHHHHHHHHTGGG-HHHHHHHHHHHTTT--EE----TTPPSS-EEE-TTSS--EEE----SBHHHHHHHHHHHHHHHHHHHHHHHS-TTSPPPPHHHHHHHHHHHHHHHHHHHHHHHHHHT-HHHHHHHHHHHHHHHHIIIIIHHHHHHHHHHHHHHHHTT----HHHHHHHHHHHHHHHHTTTSB--HHHHHGGGGG-HHHHHSSS-HHHHHHHHHHHHHHHHHHHH-HHHHHHHHHHHHHHTTSS-HHHHHHHTT--TTSSHHHHHHHHHHHHHHHHHHHHHHHH-/-------S----GGGS-GGGS--GGGT-SSHHHHHHHHHHHHHHHHHGGGGTT-GGG-HHHHHHHHHHHHHHHHHHHHHHHHHHHHHHH-TT-HHHHHHHHHHHHHHHHHHHHTTTHHHHHHHS-HHHHHHHTTSTTTGGGHHHHHHHHHTGGG---HHHHHHHHHTHHHHHHHHTHHHHIIIII----EETTEE--TTTHHHHTT-SSHHHHHHHHHHHHHHHHTTHHHHHHHHHHHHHHHHHHHHHTT-SSHHHHHHGGGT--THHHHHHHHHHHHTTHHHHHHHHHHHHHTT-SS-BGGGTT--SS---B--HHHHHHHHHHHTGGG-HHHHHHHHHHHTTT--EE----TTPPPS-EEE-TTSS--EEE----SBHHHHHHHHHHHHHHHHHHHHHHHS-TTSPPPPHHHHHHHHHHHHHHHHHHHHHHHHHHT-HHHHHHHHHHHHHHHHIIIIIHHHHHHHHHHHHHHHHTT----HHHHHHHHHHHHHHHHTTTSB--HHHHHGGGGG-HHHHHSSS-HHHHHHHHHHHHHHHHHHHH-HHHHHHHHHHHHHHTTSS-HHHHHHHTT--TTSSHHHHHH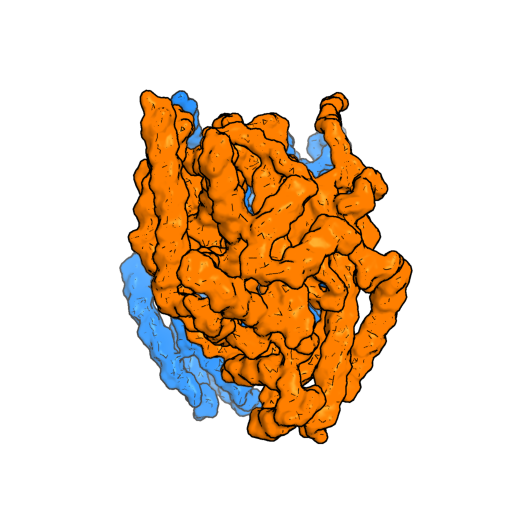HHHHHHHHHHHHHHHHHH-

Sequence (1210 aa):
MTTTERKAGLPSRADVPREQTWDIEALFATPADWEAEAEALPAAIDALAAYAGTLSRGPEALAAYLRAADEVELRLTRLLSYASMAASVDGRDAVAAARRDRASGIAARFGSVTAFAKPELLALDETTVRDWLTQPELKDDRVRLERLWRDRAHVRSPEVEELLGAVQAPFASERSIHPTLVNMDLRFGQAGGEPITQGNVDRLIASPDREVRRQAWENYADAHLAVRHAQAAMYAANVRQNVFLARARRYPDAITASLAPARIPVEVVTTLLATYRAHTPTWHRYWNVRREWLHLPELREYDVKAPLVPPRTVTYAQAVEWLCEGLAPLGSEYIQDMRAGLTTERWVDYAANDGKRQGAYSNGSARVKPYIFMTWQGTLGSYSTLAHEIGHSMHSLLSQRAQPYAVPRYTLFHAEVASNFNQAMVRSHLLQQARAAGDTDFEVALIEEALANFHRYFFIMPTLAAFELESYRRVEAGGTLSAPDLIQLTADLLQEGYGEGVQMDRERSGITWAQFSTHLYANFYAYQYATGISAAHQLLAQFEQDPDGARARYLTFLKSGGSLDPIDALKQAGVDMLSPAPVEATFRVLSGYVDRLEELLAARRMTTTERKAGLPSRADVPREQTWDIEALFATPADWEAEAEALPAAIDALAAYAGTLSRGPEALAAYLRAADEVELRLTRLLSYASMAASVDGRDAVAAARRDRASGIAARFGSVTAFAKPELLALDETTVRDWLTQPELKDDRVRLERLWRDRAHVRSPEVEELLGAVQAPFASERSIHPTLVNMDLRFGQAGGEPITQGNVDRLIASPDREVRRQAWENYADAHLAVRHAQAAMYAANVRQNVFLARARRYPDAITASLAPARIPVEVVTTLLATYRAHTPTWHRYWNVRREWLHLPELREYDVKAPLVPPRTVTYAQAVEWLCEGLAPLGSEYIQDMRAGLTTERWVDYAANDGKRQGAYSNGSARVKPYIFMTWQGTLGSYSTLAHEIGHSMHSLLSQRAQPYAVPRYTLFHAEVASNFNQAMVRSHLLQQARAAGDTDFEVALIEEALANFHRYFFIMPTLAAFELESYRRVEAGGTLSAPDLIQLTADLLQEGYGEGVQMDRERSGITWAQFSTHLYANFYAYQYATGISAAHQLLAQFEQDPDGARARYLTFLKSGGSLDPIDALKQAGVDMLSPAPVEATFRVLSGYVDRLEELLAARR